Protein 7SVA (pdb70)

Secondary structure (DSSP, 8-state):
---PBP------SEEEEEEESEEEEEPP-S--EEEEEEEES----HHHHHHHHHHHHHHHTTTTSTT--EEE-SSSEEEESS--S-SEEEEEEE---EEEEEEEEEEE--HHHHHHHHTTS-S---HHHHHHHHHHHHHHHHHHS-BSSSEEE-SSSS---B-SSS-EEEEEEE--EEEETTEEEEE-EEEEEEE----BHHHHHHHHHTS--SSS---HHHHHHHHHHHTTEEEEE-SSSS---EEEE-EEEEEES-----SSEEEE--EE-TTSEEEPTT-B--S---HHHHHHHHHHH---HHHHHHHHHHHHHHH-TTT-HHHHHHT-EE--S--EEEEEEPPPPPEE--SSSS--EE--SSSB---TT---S--------EEEE--SSS-HHHHHHHHHHHHHHHHHHT----SS-SS--EE--TT-HHHHHHHHHHHHHHTTTT---S-EEEEE-TT--SSHHHHHHHIIIII---B--EEHHHHHS--HHHHHHHHHHHHHTTSS-S-EEHHHHTT-STTTTTS-EEEEEEEEE--SSS-SSSPEEEEEEEE--STT---EEEEEEEESTT--S-TTS-------------HHHHHHHHHHHHHSS--SEEEEEEE---SS-HHHHHHHHHHHHHHHHHHHSTT----EEEEEEE--S---EEES-TTSTTB-SSSSSBPSSEEE-SSSS-SSB-EEEEE-S---SS----EEEEE---SS---HHHHHHHHHHHTT--SS-SB--SS-HHHHHHHHHHHHGGGT----SPPPPPTTTTTS----

Foldseek 3Di:
DFFFWAPDDADFFDKAWWWWLWWAKDADDQQKFKKWKDKPPADQFLVVVVVQVVQVCVVCCPPFQVVWDWFAQRHIMIMTRHDTNDAWDWDWGPVVDIMIMIIGTDDTDDVVVQVCQLQQVDPDHPPVSQSVVLRLLCRVLVVVAPDPDQWGWHPPPPHWDDQALAKTKTKGWGWGWDRFNQGIITLIFIDMAIWGDFFALLVSLCRNVVHHCLPPEADPVSVVVVLLFLQFFKKFFAPDPPDGDIQTFRDWDPAFPVCVSRHYTATDSVGHHRRGMITDGDHHTAWDDDPRSVVSVVVVQFDFLVVRVVVSLVNLVVSPLVPDPSCVVSVMDIGRGTDTFMWRFHAAFKKAFDPPWPDGIDGDDQQFDDLPRGAFNDADQFDAEAEEEQDDPADQVLVLVLVQVLQVLLVVRHYNYHNDHQDRYDYDHQPVLVVVVVVVQVVSCVPPVRDGHQEYEYEHEDCRPLRVLVNLQCCWFPRVHFYQYDYPVCSVVPDSVVSNLSSLVSRQQRDDAGMFGPCLLVLNAPLDSPFFEKEKAKAKAADTPPDQPAFIKMKMWIFQETSGTQFIFMDMFGDGHPDQEDPQQKDWDDDVHIDMHGGLLVNQVNSCVRHVHGGQAYEYEYEHDDVPCPPVRCVVVVVSNQVSQCVNDHPGGHYYWHKYKYQPDSIFIARPDQVDPQARPDSHGGGARMKGDPDGRRNIFHKIWGRRFRDPTGGDGTMIMGGRDDDSPDHPNSVSSVFSNQQCSARSRSGGDRGGNNHVLRVLVSVSQSSQDPPRGGRDTDPSRSRGSSSD

Nearest PDB structures (foldseek):
  7sva-assembly1_A  TM=1.001E+00  e=0.000E+00  Arabidopsis thaliana
  7swq-assembly1_A  TM=8.788E-01  e=0.000E+00  Arabidopsis thaliana
  7swf-assembly1_A  TM=8.460E-01  e=0.000E+00  Arabidopsis thaliana
  4w5o-assembly1_A  TM=9.084E-01  e=1.784E-88  Homo sapiens
  4z4h-assembly1_A  TM=9.074E-01  e=1.241E-87  Homo sapiens

B-factor: mean 40.35, std 24.13, range [5.8, 96.28]

Solvent-accessible surface area: 35821 Å² total; per-residue (Å²): 122,77,33,13,106,34,79,24,111,12,89,94,27,86,130,33,88,4,49,0,0,0,0,67,4,70,61,8,111,92,77,0,0,45,0,43,10,61,18,83,78,137,45,86,41,98,80,50,6,46,63,2,6,61,42,1,25,148,71,64,56,129,78,40,2,42,198,87,38,12,1,10,33,0,132,123,17,2,14,0,7,8,78,4,96,8,84,141,92,76,14,53,0,116,96,161,182,66,24,99,0,12,2,72,79,80,55,105,21,78,12,134,46,0,25,51,0,20,67,35,158,81,48,90,44,11,123,119,1,17,91,3,0,4,6,1,2,19,10,32,3,20,130,99,24,51,72,54,50,113,17,1,3,13,42,135,46,77,113,36,90,107,11,18,68,0,9,21,2,4,12,1,4,29,0,1,2,59,18,0,44,49,12,1,0,0,5,0,1,13,26,31,17,8,2,7,18,55,36,34,10,64,79,28,12,33,70,30,26,66,101,91,13,93,103,135,113,19,57,114,86,30,78,84,77,8,29,159,22,23,134,28,12,44,6,25,3,53,112,116,96,143,52,172,145,94,59,152,2,49,38,33,22,133,101,28,56,158,122,174,69,34,59,14,26,4,11,74,82,111,121,25,54,18,63,22,6,76,11,28,88,30,32,98,60,75,96,166,48,53,141,152,5,68,46,25,26,90,147,50,42,47,38,78,7,64,61,16,11,88,26,0,47,88,7,0,102,97,8,31,5,62,127,8,72,25,1,132,67,0,30,12,72,4,39,59,159,19,12,56,0,80,2,11,34,9,91,23,9,125,0,49,4,66,105,103,21,164,77,87,57,14,75,3,143,45,2,68,31,82,32,128,81,8,69,3,34,47,37,64,82,1,44,54,0,0,0,0,4,0,6,200,56,6,100,101,104,45,0,51,32,2,0,58,56,2,4,103,32,0,74,90,12,19,7,104,7,51,96,122,22,24,11,111,11,69,71,17,145,65,102,64,4,55,124,4,0,82,108,0,24,109,44,0,67,126,100,36,195,52,109,70,14,51,0,0,2,0,1,7,13,76,146,48,47,113,4,74,9,29,0,4,40,2,0,4,17,93,15,9,3,20,4,5,25,11,53,9,108,48,2,108,127,70,35,130,150,39,0,26,63,8,0,7,45,1,0,6,7,23,18,4,16,9,10,1,7,30,29,5,76,55,82,153,14,86,65,3,10,92,56,22,0,0,1,0,0,0,14,8,35,42,8,69,93,42,54,119,102,21,21,0,0,0,0,0,0,0,0,16,17,29,81,33,21,12,56,6,4,0,25,24,12,8,13,64,47,107,44,46,29,0,95,28,0,49,74,69,119,136,73,165,77,78,70,32,8,6,7,0,60,62,3,2,51,34,0,88,162,71,35,62,82,56,1,81,14,0,0,0,0,0,10,30,7,73,120,67,80,32,134,87,1,11,88,48,0,11,62,2,5,109,81,0,1,46,44,17,57,110,158,15,94,15,43,5,0,0,0,0,2,36,70,188,26,49,5,12,5,1,6,63,71,48,189,70,188,53,19,6,76,140,78,15,7,9,44,10,0,1,1,1,7,25,69,0,0,31,19,29,24,1,2,0,8,0,0,0,30,8,9,124,132,13,15,13,71,1,0,20,0,11,1,0,54,34,68,14,126,4,79,3,35,10,0,1,27,4,0,1,19,11,0,5,12,10,7,65,41,21,60,5,18,10,24,0,0,0,0,59,1,0,78,24,1,0,115,10,0,56,68,1,43,170,130,160,91,24,55,82,14,77,135,32,0,67,159,19,8,2,9,1

Structure (mmCIF, N/CA/C/O backbone):
data_7SVA
#
_entry.id   7SVA
#
_cell.length_a   1.00
_cell.length_b   1.00
_cell.length_c   1.00
_cell.angle_alpha   90.00
_cell.angle_beta   90.00
_cell.angle_gamma   90.00
#
_symmetry.space_group_name_H-M   'P 1'
#
loop_
_entity.id
_entity.type
_entity.pdbx_description
1 polymer 'Protein argonaute 10'
2 polymer "RNA (5'-R(P*UP*GP*GP*AP*GP*UP*GP*UP*GP*AP*CP*AP*AP*UP*GP*GP*UP*GP*UP*UP*U)-3')"
3 non-polymer 'MAGNESIUM ION'
#
loop_
_atom_site.group_PDB
_atom_site.id
_atom_site.type_symbol
_atom_site.label_atom_id
_atom_site.label_alt_id
_atom_site.label_comp_id
_atom_site.label_asym_id
_atom_site.label_entity_id
_atom_site.label_seq_id
_atom_site.pdbx_PDB_ins_code
_atom_site.Cartn_x
_atom_site.Cartn_y
_atom_site.Cartn_z
_atom_site.occupancy
_atom_site.B_iso_or_equiv
_atom_site.auth_seq_id
_atom_site.auth_comp_id
_atom_site.auth_asym_id
_atom_site.auth_atom_id
_atom_site.pdbx_PDB_model_num
ATOM 1 N N . SER A 1 126 ? 116.581 81.132 79.087 1.00 46.62 126 SER A N 1
ATOM 2 C CA . SER A 1 126 ? 115.787 80.269 78.221 1.00 46.62 126 SER A CA 1
ATOM 3 C C . SER A 1 126 ? 114.365 80.799 78.070 1.00 46.62 126 SER A C 1
ATOM 4 O O . SER A 1 126 ? 114.004 81.817 78.661 1.00 46.62 126 SER A O 1
ATOM 7 N N . ASN A 1 127 ? 113.560 80.103 77.273 1.00 39.16 127 ASN A N 1
ATOM 8 C CA . ASN A 1 127 ? 112.176 80.494 77.051 1.00 39.16 127 ASN A CA 1
ATOM 9 C C . ASN A 1 127 ? 111.320 80.011 78.222 1.00 39.16 127 ASN A C 1
ATOM 10 O O . ASN A 1 127 ? 111.827 79.583 79.262 1.00 39.16 127 ASN A O 1
ATOM 15 N N . PHE A 1 128 ? 110.003 80.076 78.063 1.00 22.98 128 PHE A N 1
ATOM 16 C CA . PHE A 1 128 ? 109.082 79.752 79.143 1.00 22.98 128 PHE A CA 1
ATOM 17 C C . PHE A 1 128 ? 108.906 78.237 79.243 1.00 22.98 128 PHE A C 1
ATOM 18 O O . PHE A 1 128 ? 109.608 77.457 78.594 1.00 22.98 128 PHE A O 1
ATOM 26 N N . ALA A 1 129 ? 107.956 77.806 80.070 1.00 15.70 129 ALA A N 1
ATOM 27 C CA . ALA A 1 129 ? 107.729 76.387 80.309 1.00 15.70 129 ALA A CA 1
ATOM 28 C C . ALA A 1 129 ? 106.706 75.851 79.318 1.00 15.70 129 ALA A C 1
ATOM 29 O O . ALA A 1 129 ? 105.579 76.361 79.275 1.00 15.70 129 ALA A O 1
ATOM 31 N N . PRO A 1 130 ? 107.045 74.847 78.513 1.00 14.11 130 PRO A N 1
ATOM 32 C CA . PRO A 1 130 ? 106.067 74.297 77.570 1.00 14.11 130 PRO A CA 1
ATOM 33 C C . PRO A 1 130 ? 104.943 73.570 78.288 1.00 14.11 130 PRO A C 1
ATOM 34 O O . PRO A 1 130 ? 105.110 73.055 79.396 1.00 14.11 130 PRO A O 1
ATOM 38 N N . ARG A 1 131 ? 103.789 73.530 77.638 1.00 15.59 131 ARG A N 1
ATOM 39 C CA . ARG A 1 131 ? 102.616 72.884 78.216 1.00 15.59 131 ARG A CA 1
ATOM 40 C C . ARG A 1 131 ? 102.823 71.375 78.254 1.00 15.59 131 ARG A C 1
ATOM 41 O O . ARG A 1 131 ? 103.068 70.768 77.204 1.00 15.59 131 ARG A O 1
ATOM 49 N N . PRO A 1 132 ? 102.734 70.732 79.421 1.00 14.72 132 PRO A N 1
ATOM 50 C CA . PRO A 1 132 ? 103.013 69.292 79.492 1.00 14.72 132 PRO A CA 1
ATOM 51 C C . PRO A 1 132 ? 101.898 68.441 78.910 1.00 14.72 132 PRO A C 1
ATOM 52 O O . PRO A 1 132 ? 102.149 67.342 78.407 1.00 14.72 132 PRO A O 1
ATOM 56 N N . GLY A 1 133 ? 100.668 68.934 78.971 1.00 15.84 133 GLY A N 1
ATOM 57 C CA . GLY A 1 133 ? 99.541 68.170 78.482 1.00 15.84 133 GLY A CA 1
ATOM 58 C C . GLY A 1 133 ? 98.237 68.868 78.809 1.00 15.84 133 GLY A C 1
ATOM 59 O O . GLY A 1 133 ? 98.218 70.018 79.253 1.00 15.84 133 GLY A O 1
ATOM 60 N N . PHE A 1 134 ? 97.147 68.143 78.582 1.00 19.89 134 PHE A N 1
ATOM 61 C CA . PHE A 1 134 ? 95.802 68.655 78.787 1.00 19.89 134 PHE A CA 1
ATOM 62 C C . PHE A 1 134 ? 95.141 67.932 79.952 1.00 19.89 134 PHE A C 1
ATOM 63 O O . PHE A 1 134 ? 95.335 66.727 80.139 1.00 19.89 134 PHE A O 1
ATOM 71 N N . GLY A 1 135 ? 94.365 68.677 80.733 1.00 20.31 135 GLY A N 1
ATOM 72 C CA . GLY A 1 135 ? 93.731 68.105 81.900 1.00 20.31 135 GLY A CA 1
ATOM 73 C C . GLY A 1 135 ? 92.622 67.132 81.548 1.00 20.31 135 GLY A C 1
ATOM 74 O O . GLY A 1 135 ? 92.079 67.123 80.444 1.00 20.31 135 GLY A O 1
ATOM 75 N N . THR A 1 136 ? 92.283 66.294 82.527 1.00 18.71 136 THR A N 1
ATOM 76 C CA . THR A 1 136 ? 91.259 65.272 82.358 1.00 18.71 136 THR A CA 1
ATOM 77 C C . THR A 1 136 ? 90.223 65.250 83.474 1.00 18.71 136 THR A C 1
ATOM 78 O O . THR A 1 136 ? 89.071 64.881 83.211 1.00 18.71 136 THR A O 1
ATOM 82 N N . LEU A 1 137 ? 90.569 65.674 84.687 1.00 17.45 137 LEU A N 1
ATOM 83 C CA . LEU A 1 137 ? 89.658 65.590 85.817 1.00 17.45 137 LEU A CA 1
ATOM 84 C C . LEU A 1 137 ? 88.453 66.505 85.621 1.00 17.45 137 LEU A C 1
ATOM 85 O O . LEU A 1 137 ? 88.502 67.505 84.901 1.00 17.45 137 LEU A O 1
ATOM 90 N N . GLY A 1 138 ? 87.356 66.144 86.281 1.00 16.14 138 GLY A N 1
ATOM 91 C CA . GLY A 1 138 ? 86.125 66.896 86.203 1.00 16.14 138 GLY A CA 1
ATOM 92 C C . GLY A 1 138 ? 85.181 66.367 85.139 1.00 16.14 138 GLY A C 1
ATOM 93 O O . GLY A 1 138 ? 85.567 65.673 84.196 1.00 16.14 138 GLY A O 1
ATOM 94 N N . THR A 1 139 ? 83.906 66.708 85.304 1.00 17.55 139 THR A N 1
ATOM 95 C CA . THR A 1 139 ? 82.874 66.298 84.364 1.00 17.55 139 THR A CA 1
ATOM 96 C C . THR A 1 139 ? 82.891 67.203 83.139 1.00 17.55 139 THR A C 1
ATOM 97 O O . THR A 1 139 ? 83.050 68.422 83.250 1.00 17.55 139 THR A O 1
ATOM 101 N N . LYS A 1 140 ? 82.745 66.593 81.967 1.00 22.33 140 LYS A N 1
ATOM 102 C CA . LYS A 1 140 ? 82.818 67.338 80.720 1.00 22.33 140 LYS A CA 1
ATOM 103 C C . LYS A 1 140 ? 81.605 68.245 80.552 1.00 22.33 140 LYS A C 1
ATOM 104 O O . LYS A 1 140 ? 80.479 67.895 80.916 1.00 22.33 140 LYS A O 1
ATOM 110 N N . CYS A 1 141 ? 81.850 69.427 79.993 1.00 20.32 141 CYS A N 1
ATOM 111 C CA . CYS A 1 141 ? 80.791 70.373 79.681 1.00 20.32 141 CYS A CA 1
ATOM 112 C C . CYS A 1 141 ? 81.274 71.272 78.552 1.00 20.32 141 CYS A C 1
ATOM 113 O O . CYS A 1 141 ? 82.468 71.333 78.248 1.00 20.32 141 CYS A O 1
ATOM 116 N N . ILE A 1 142 ? 80.331 71.970 77.927 1.00 17.21 142 ILE A N 1
ATOM 117 C CA . ILE A 1 142 ? 80.605 72.810 76.768 1.00 17.21 142 ILE A CA 1
ATOM 118 C C . ILE A 1 142 ? 80.283 74.253 77.126 1.00 17.21 142 ILE A C 1
ATOM 119 O O . ILE A 1 142 ? 79.209 74.539 77.668 1.00 17.21 142 ILE A O 1
ATOM 124 N N . VAL A 1 143 ? 81.217 75.155 76.834 1.00 15.21 143 VAL A N 1
ATOM 125 C CA . VAL A 1 143 ? 81.030 76.584 77.031 1.00 15.21 143 VAL A CA 1
ATOM 126 C C . VAL A 1 143 ? 81.295 77.291 75.705 1.00 15.21 143 VAL A C 1
ATOM 127 O O . VAL A 1 143 ? 81.792 76.699 74.748 1.00 15.21 143 VAL A O 1
ATOM 131 N N . LYS A 1 144 ? 80.948 78.575 75.659 1.00 13.92 144 LYS A N 1
ATOM 132 C CA . LYS A 1 144 ? 81.115 79.392 74.462 1.00 13.92 144 LYS A CA 1
ATOM 133 C C . LYS A 1 144 ? 81.998 80.586 74.801 1.00 13.92 144 LYS A C 1
ATOM 134 O O . LYS A 1 144 ? 81.597 81.458 75.577 1.00 13.92 144 LYS A O 1
ATOM 140 N N . ALA A 1 145 ? 83.194 80.624 74.221 1.00 13.89 145 ALA A N 1
ATOM 141 C CA . ALA A 1 145 ? 84.089 81.753 74.403 1.00 13.89 145 ALA A CA 1
ATOM 142 C C . ALA A 1 145 ? 83.728 82.876 73.433 1.00 13.89 145 ALA A C 1
ATOM 143 O O . ALA A 1 145 ? 82.917 82.709 72.521 1.00 13.89 145 ALA A O 1
ATOM 145 N N . ASN A 1 146 ? 84.346 84.039 73.638 1.00 14.39 146 ASN A N 1
ATOM 146 C CA . ASN A 1 146 ? 84.121 85.200 72.786 1.00 14.39 146 ASN A CA 1
ATOM 147 C C . ASN A 1 146 ? 85.262 85.408 71.793 1.00 14.39 146 ASN A C 1
ATOM 148 O O . ASN A 1 146 ? 85.523 86.533 71.362 1.00 14.39 146 ASN A O 1
ATOM 153 N N . HIS A 1 147 ? 85.941 84.330 71.416 1.00 14.74 147 HIS A N 1
ATOM 154 C CA . HIS A 1 147 ? 87.021 84.379 70.442 1.00 14.74 147 HIS A CA 1
ATOM 155 C C . HIS A 1 147 ? 86.497 83.919 69.089 1.00 14.74 147 HIS A C 1
ATOM 156 O O . HIS A 1 147 ? 85.876 82.856 68.987 1.00 14.74 147 HIS A O 1
ATOM 163 N N . PHE A 1 148 ? 86.751 84.718 68.058 1.00 19.62 148 PHE A N 1
ATOM 164 C CA . PHE A 1 148 ? 86.244 84.470 66.714 1.00 19.62 148 PHE A CA 1
ATOM 165 C C . PHE A 1 148 ? 87.411 84.109 65.806 1.00 19.62 148 PHE A C 1
ATOM 166 O O . PHE A 1 148 ? 88.386 84.862 65.714 1.00 19.62 148 PHE A O 1
ATOM 174 N N . LEU A 1 149 ? 87.302 82.964 65.138 1.00 24.82 149 LEU A N 1
ATOM 175 C CA . LEU A 1 149 ? 88.412 82.429 64.362 1.00 24.82 149 LEU A CA 1
ATOM 176 C C . LEU A 1 149 ? 88.731 83.329 63.174 1.00 24.82 149 LEU A C 1
ATOM 177 O O . LEU A 1 149 ? 87.835 83.743 62.433 1.00 24.82 149 LEU A O 1
ATOM 182 N N . ALA A 1 150 ? 90.016 83.627 62.997 1.00 30.94 150 ALA A N 1
ATOM 183 C CA . ALA A 1 150 ? 90.506 84.430 61.886 1.00 30.94 150 ALA A CA 1
ATOM 184 C C . ALA A 1 150 ? 91.494 83.603 61.079 1.00 30.94 150 ALA A C 1
ATOM 185 O O . ALA A 1 150 ? 92.362 82.936 61.651 1.00 30.94 150 ALA A O 1
ATOM 187 N N . ASP A 1 151 ? 91.363 83.647 59.756 1.00 47.34 151 ASP A N 1
ATOM 188 C CA . ASP A 1 151 ? 92.226 82.893 58.857 1.00 47.34 151 ASP A CA 1
ATOM 189 C C . ASP A 1 151 ? 93.285 83.825 58.282 1.00 47.34 151 ASP A C 1
ATOM 190 O O . ASP A 1 151 ? 92.953 84.816 57.622 1.00 47.34 151 ASP A O 1
ATOM 195 N N . LEU A 1 152 ? 94.552 83.505 58.532 1.00 58.01 152 LEU A N 1
ATOM 196 C CA . LEU A 1 152 ? 95.640 84.351 58.071 1.00 58.01 152 LEU A CA 1
ATOM 197 C C . LEU A 1 152 ? 95.781 84.267 56.551 1.00 58.01 152 LEU A C 1
ATOM 198 O O . LEU A 1 152 ? 95.535 83.218 55.951 1.00 58.01 152 LEU A O 1
ATOM 203 N N . PRO A 1 153 ? 96.167 85.363 55.907 1.00 61.88 153 PRO A N 1
ATOM 204 C CA . PRO A 1 153 ? 96.343 85.363 54.455 1.00 61.88 153 PRO A CA 1
ATOM 205 C C . PRO A 1 153 ? 97.789 85.082 54.060 1.00 61.88 153 PRO A C 1
ATOM 206 O O . PRO A 1 153 ? 98.688 84.992 54.898 1.00 61.88 153 PRO A O 1
ATOM 210 N N . THR A 1 154 ? 97.994 84.941 52.751 1.00 73.76 154 THR A N 1
ATOM 211 C CA . THR A 1 154 ? 99.324 84.771 52.161 1.00 73.76 154 THR A CA 1
ATOM 212 C C . THR A 1 154 ? 99.466 85.755 50.996 1.00 73.76 154 THR A C 1
ATOM 213 O O . THR A 1 154 ? 99.210 85.433 49.833 1.00 73.76 154 THR A O 1
ATOM 217 N N . LYS A 1 155 ? 99.888 86.980 51.319 1.00 76.14 155 LYS A N 1
ATOM 218 C CA . LYS A 1 155 ? 100.015 88.040 50.326 1.00 76.14 155 LYS A CA 1
ATOM 219 C C . LYS A 1 155 ? 101.364 88.747 50.384 1.00 76.14 155 LYS A C 1
ATOM 220 O O . LYS A 1 155 ? 101.548 89.751 49.685 1.00 76.14 155 LYS A O 1
ATOM 226 N N . ASP A 1 156 ? 102.304 88.255 51.192 1.00 78.19 156 ASP A N 1
ATOM 227 C CA . ASP A 1 156 ? 103.621 88.872 51.359 1.00 78.19 156 ASP A CA 1
ATOM 228 C C . ASP A 1 156 ? 103.485 90.330 51.806 1.00 78.19 156 ASP A C 1
ATOM 229 O O . ASP A 1 156 ? 103.878 91.268 51.110 1.00 78.19 156 ASP A O 1
ATOM 234 N N . LEU A 1 157 ? 102.906 90.497 52.993 1.00 76.13 157 LEU A N 1
ATOM 235 C CA . LEU A 1 157 ? 102.652 91.827 53.530 1.00 76.13 157 LEU A CA 1
ATOM 236 C C . LEU A 1 157 ? 103.962 92.552 53.814 1.00 76.13 157 LEU A C 1
ATOM 237 O O . LEU A 1 157 ? 104.937 91.952 54.274 1.00 76.13 157 LEU A O 1
ATOM 242 N N . ASN A 1 158 ? 103.981 93.854 53.535 1.00 76.51 158 ASN A N 1
ATOM 243 C CA . ASN A 1 158 ? 105.179 94.667 53.669 1.00 76.51 158 ASN A CA 1
ATOM 244 C C . ASN A 1 158 ? 104.889 95.890 54.527 1.00 76.51 158 ASN A C 1
ATOM 245 O O . ASN A 1 158 ? 103.756 96.376 54.584 1.00 76.51 158 ASN A O 1
ATOM 250 N N . GLN A 1 159 ? 105.930 96.382 55.193 1.00 74.20 159 GLN A N 1
ATOM 251 C CA . GLN A 1 159 ? 105.840 97.538 56.074 1.00 74.20 159 GLN A CA 1
ATOM 252 C C . GLN A 1 159 ? 106.667 98.681 55.502 1.00 74.20 159 GLN A C 1
ATOM 253 O O . GLN A 1 159 ? 107.826 98.484 55.121 1.00 74.20 159 GLN A O 1
ATOM 259 N N . TYR A 1 160 ? 106.071 99.869 55.444 1.00 78.08 160 TYR A N 1
ATOM 260 C CA . TYR A 1 160 ? 106.729 101.064 54.934 1.00 78.08 160 TYR A CA 1
ATOM 261 C C . TYR A 1 160 ? 106.834 102.092 56.050 1.00 78.08 160 TYR A C 1
ATOM 262 O O . TYR A 1 160 ? 105.833 102.414 56.699 1.00 78.08 160 TYR A O 1
ATOM 271 N N . ASP A 1 161 ? 108.042 102.603 56.271 1.00 79.59 161 ASP A N 1
ATOM 272 C CA . ASP A 1 161 ? 108.266 103.574 57.330 1.00 79.59 161 ASP A CA 1
ATOM 273 C C . ASP A 1 161 ? 107.647 104.922 56.969 1.00 79.59 161 ASP A C 1
ATOM 274 O O . ASP A 1 161 ? 107.469 105.264 55.796 1.00 79.59 161 ASP A O 1
ATOM 279 N N . VAL A 1 162 ? 107.317 105.692 58.003 1.00 78.88 162 VAL A N 1
ATOM 280 C CA . VAL A 1 162 ? 106.716 107.011 57.854 1.00 78.88 162 VAL A CA 1
ATOM 281 C C . VAL A 1 162 ? 107.593 108.025 58.575 1.00 78.88 162 VAL A C 1
ATOM 282 O O . VAL A 1 162 ? 107.936 107.834 59.748 1.00 78.88 162 VAL A O 1
ATOM 286 N N . THR A 1 163 ? 107.955 109.096 57.872 1.00 83.00 163 THR A N 1
ATOM 287 C CA . THR A 1 163 ? 108.719 110.198 58.446 1.00 83.00 163 THR A CA 1
ATOM 288 C C . THR A 1 163 ? 108.082 111.504 57.998 1.00 83.00 163 THR A C 1
ATOM 289 O O . THR A 1 163 ? 107.986 111.768 56.796 1.00 83.00 163 THR A O 1
ATOM 293 N N . ILE A 1 164 ? 107.651 112.316 58.961 1.00 80.78 164 ILE A N 1
ATOM 294 C CA . ILE A 1 164 ? 106.953 113.567 58.690 1.00 80.78 164 ILE A CA 1
ATOM 295 C C . ILE A 1 164 ? 107.726 114.706 59.340 1.00 80.78 164 ILE A C 1
ATOM 296 O O . ILE A 1 164 ? 108.052 114.642 60.531 1.00 80.78 164 ILE A O 1
ATOM 301 N N . THR A 1 165 ? 108.015 115.743 58.558 1.00 77.77 165 THR A N 1
ATOM 302 C CA . THR A 1 165 ? 108.724 116.919 59.028 1.00 77.77 165 THR A CA 1
ATOM 303 C C . THR A 1 165 ? 107.853 118.154 58.829 1.00 77.77 165 THR A C 1
ATOM 304 O O . THR A 1 165 ? 107.377 118.392 57.710 1.00 77.77 165 THR A O 1
ATOM 308 N N . PRO A 1 166 ? 107.618 118.964 59.876 1.00 74.18 166 PRO A N 1
ATOM 309 C CA . PRO A 1 166 ? 108.134 118.790 61.239 1.00 74.18 166 PRO A CA 1
ATOM 310 C C . PRO A 1 166 ? 107.431 117.679 62.016 1.00 74.18 166 PRO A C 1
ATOM 311 O O . PRO A 1 166 ? 106.288 117.339 61.714 1.00 74.18 166 PRO A O 1
ATOM 315 N N . GLU A 1 167 ? 108.122 117.125 63.009 1.00 69.01 167 GLU A N 1
ATOM 316 C CA . GLU A 1 167 ? 107.585 116.003 63.765 1.00 69.01 167 GLU A CA 1
ATOM 317 C C . GLU A 1 167 ? 106.442 116.470 64.658 1.00 69.01 167 GLU A C 1
ATOM 318 O O . GLU A 1 167 ? 106.582 117.436 65.414 1.00 69.01 167 GLU A O 1
ATOM 324 N N . VAL A 1 168 ? 105.309 115.778 64.567 1.00 67.81 168 VAL A N 1
ATOM 325 C CA . VAL A 1 168 ? 104.150 116.023 65.416 1.00 67.81 168 VAL A CA 1
ATOM 326 C C . VAL A 1 168 ? 103.750 114.702 66.054 1.00 67.81 168 VAL A C 1
ATOM 327 O O . VAL A 1 168 ? 103.570 113.700 65.354 1.00 67.81 168 VAL A O 1
ATOM 331 N N . SER A 1 169 ? 103.614 114.697 67.380 1.00 61.37 169 SER A N 1
ATOM 332 C CA . SER A 1 169 ? 103.255 113.497 68.121 1.00 61.37 169 SER A CA 1
ATOM 333 C C . SER A 1 169 ? 101.746 113.295 68.218 1.00 61.37 169 SER A C 1
ATOM 334 O O . SER A 1 169 ? 101.286 112.537 69.080 1.00 61.37 169 SER A O 1
ATOM 337 N N . SER A 1 170 ? 100.971 113.950 67.357 1.00 65.76 170 SER A N 1
ATOM 338 C CA . SER A 1 170 ? 99.518 113.817 67.356 1.00 65.76 170 SER A CA 1
ATOM 339 C C . SER A 1 170 ? 99.128 112.699 66.395 1.00 65.76 170 SER A C 1
ATOM 340 O O . SER A 1 170 ? 99.236 112.854 65.173 1.00 65.76 170 SER A O 1
ATOM 343 N N . LYS A 1 171 ? 98.664 111.577 66.953 1.00 64.01 171 LYS A N 1
ATOM 344 C CA . LYS A 1 171 ? 98.320 110.421 66.132 1.00 64.01 171 LYS A CA 1
ATOM 345 C C . LYS A 1 171 ? 97.206 110.751 65.148 1.00 64.01 171 LYS A C 1
ATOM 346 O O . LYS A 1 171 ? 97.253 110.332 63.986 1.00 64.01 171 LYS A O 1
ATOM 352 N N . SER A 1 172 ? 96.194 111.498 65.594 1.00 63.27 172 SER A N 1
ATOM 353 C CA . SER A 1 172 ? 95.103 111.875 64.701 1.00 63.27 172 SER A CA 1
ATOM 354 C C . SER A 1 172 ? 95.602 112.743 63.553 1.00 63.27 172 SER A C 1
ATOM 355 O O . SER A 1 172 ? 95.193 112.559 62.400 1.00 63.27 172 SER A O 1
ATOM 358 N N . VAL A 1 173 ? 96.489 113.697 63.849 1.00 67.21 173 VAL A N 1
ATOM 359 C CA . VAL A 1 173 ? 97.024 114.567 62.806 1.00 67.21 173 VAL A CA 1
ATOM 360 C C . VAL A 1 173 ? 97.841 113.762 61.803 1.00 67.21 173 VAL A C 1
ATOM 361 O O . VAL A 1 173 ? 97.721 113.955 60.586 1.00 67.21 173 VAL A O 1
ATOM 365 N N . ASN A 1 174 ? 98.688 112.851 62.293 1.00 67.93 174 ASN A N 1
ATOM 366 C CA . ASN A 1 174 ? 99.476 112.025 61.382 1.00 67.93 174 ASN A CA 1
ATOM 367 C C . ASN A 1 174 ? 98.582 111.138 60.523 1.00 67.93 174 ASN A C 1
ATOM 368 O O . ASN A 1 174 ? 98.835 110.964 59.325 1.00 67.93 174 ASN A O 1
ATOM 373 N N . ARG A 1 175 ? 97.534 110.562 61.119 1.00 65.84 175 ARG A N 1
ATOM 374 C CA . ARG A 1 175 ? 96.613 109.730 60.351 1.00 65.84 175 ARG A CA 1
ATOM 375 C C . ARG A 1 175 ? 95.897 110.542 59.281 1.00 65.84 175 ARG A C 1
ATOM 376 O O . ARG A 1 175 ? 95.722 110.073 58.151 1.00 65.84 175 ARG A O 1
ATOM 384 N N . ALA A 1 176 ? 95.471 111.762 59.619 1.00 70.26 176 ALA A N 1
ATOM 385 C CA . ALA A 1 176 ? 94.828 112.621 58.629 1.00 70.26 176 ALA A CA 1
ATOM 386 C C . ALA A 1 176 ? 95.789 112.977 57.501 1.00 70.26 176 ALA A C 1
ATOM 387 O O . ALA A 1 176 ? 95.402 112.992 56.326 1.00 70.26 176 ALA A O 1
ATOM 389 N N . ILE A 1 177 ? 97.047 113.267 57.841 1.00 72.03 177 ILE A N 1
ATOM 390 C CA . ILE A 1 177 ? 98.045 113.589 56.823 1.00 72.03 177 ILE A CA 1
ATOM 391 C C . ILE A 1 177 ? 98.250 112.403 55.889 1.00 72.03 177 ILE A C 1
ATOM 392 O O . ILE A 1 177 ? 98.303 112.555 54.662 1.00 72.03 177 ILE A O 1
ATOM 397 N N . ILE A 1 178 ? 98.366 111.201 56.459 1.00 69.86 178 ILE A N 1
ATOM 398 C CA . ILE A 1 178 ? 98.573 110.008 55.643 1.00 69.86 178 ILE A CA 1
ATOM 399 C C . ILE A 1 178 ? 97.359 109.741 54.761 1.00 69.86 178 ILE A C 1
ATOM 400 O O . ILE A 1 178 ? 97.497 109.363 53.592 1.00 69.86 178 ILE A O 1
ATOM 405 N N . ALA A 1 179 ? 96.152 109.926 55.303 1.00 72.71 179 ALA A N 1
ATOM 406 C CA . ALA A 1 179 ? 94.946 109.725 54.507 1.00 72.71 179 ALA A CA 1
ATOM 407 C C . ALA A 1 179 ? 94.878 110.710 53.348 1.00 72.71 179 ALA A C 1
ATOM 408 O O . ALA A 1 179 ? 94.516 110.337 52.225 1.00 72.71 179 ALA A O 1
ATOM 410 N N . GLU A 1 180 ? 95.221 111.976 53.600 1.00 79.85 180 GLU A N 1
ATOM 411 C CA . GLU A 1 180 ? 95.233 112.963 52.525 1.00 79.85 180 GLU A CA 1
ATOM 412 C C . GLU A 1 180 ? 96.281 112.618 51.474 1.00 79.85 180 GLU A C 1
ATOM 413 O O . GLU A 1 180 ? 96.033 112.756 50.270 1.00 79.85 180 GLU A O 1
ATOM 419 N N . LEU A 1 181 ? 97.457 112.160 51.911 1.00 77.62 181 LEU A N 1
ATOM 420 C CA . LEU A 1 181 ? 98.494 111.756 50.966 1.00 77.62 181 LEU A CA 1
ATOM 421 C C . LEU A 1 181 ? 98.026 110.589 50.106 1.00 77.62 181 LEU A C 1
ATOM 422 O O . LEU A 1 181 ? 98.264 110.566 48.892 1.00 77.62 181 LEU A O 1
ATOM 427 N N . VAL A 1 182 ? 97.364 109.608 50.721 1.00 78.80 182 VAL A N 1
ATOM 428 C CA . VAL A 1 182 ? 96.849 108.466 49.970 1.00 78.80 182 VAL A CA 1
ATOM 429 C C . VAL A 1 182 ? 95.803 108.922 48.963 1.00 78.80 182 VAL A C 1
ATOM 430 O O . VAL A 1 182 ? 95.814 108.500 47.802 1.00 78.80 182 VAL A O 1
ATOM 434 N N . ARG A 1 183 ? 94.892 109.801 49.387 1.00 80.31 183 ARG A N 1
ATOM 435 C CA . ARG A 1 183 ? 93.859 110.287 48.478 1.00 80.31 183 ARG A CA 1
ATOM 436 C C . ARG A 1 183 ? 94.467 111.058 47.312 1.00 80.31 183 ARG A C 1
ATOM 437 O O . ARG A 1 183 ? 93.971 110.983 46.182 1.00 80.31 183 ARG A O 1
ATOM 445 N N . LEU A 1 184 ? 95.547 111.801 47.566 1.00 81.60 184 LEU A N 1
ATOM 446 C CA . LEU A 1 184 ? 96.187 112.556 46.493 1.00 81.60 184 LEU A CA 1
ATOM 447 C C . LEU A 1 184 ? 96.935 111.644 45.526 1.00 81.60 184 LEU A C 1
ATOM 448 O O . LEU A 1 184 ? 96.840 111.818 44.306 1.00 81.60 184 LEU A O 1
ATOM 453 N N . TYR A 1 185 ? 97.682 110.666 46.043 1.00 86.47 185 TYR A N 1
ATOM 454 C CA . TYR A 1 185 ? 98.601 109.885 45.223 1.00 86.47 185 TYR A CA 1
ATOM 455 C C . TYR A 1 185 ? 98.306 108.388 45.270 1.00 86.47 185 TYR A C 1
ATOM 456 O O . TYR A 1 185 ? 99.230 107.572 45.280 1.00 86.47 185 TYR A O 1
ATOM 465 N N . LYS A 1 186 ? 97.028 108.003 45.295 1.00 84.69 186 LYS A N 1
ATOM 466 C CA . LYS A 1 186 ? 96.697 106.581 45.260 1.00 84.69 186 LYS A CA 1
ATOM 467 C C . LYS A 1 186 ? 96.967 105.989 43.882 1.00 84.69 186 LYS A C 1
ATOM 468 O O . LYS A 1 186 ? 97.547 104.904 43.763 1.00 84.69 186 LYS A O 1
ATOM 474 N N . GLU A 1 187 ? 96.549 106.687 42.830 1.00 88.24 187 GLU A N 1
ATOM 475 C CA . GLU A 1 187 ? 96.722 106.221 41.462 1.00 88.24 187 GLU A CA 1
ATOM 476 C C . GLU A 1 187 ? 97.965 106.790 40.791 1.00 88.24 187 GLU A C 1
ATOM 477 O O . GLU A 1 187 ? 98.208 106.491 39.617 1.00 88.24 187 GLU A O 1
ATOM 483 N N . SER A 1 188 ? 98.755 107.597 41.499 1.00 86.20 188 SER A N 1
ATOM 484 C CA . SER A 1 188 ? 99.933 108.208 40.893 1.00 86.20 188 SER A CA 1
ATOM 485 C C . SER A 1 188 ? 101.091 107.219 40.813 1.00 86.20 188 SER A C 1
ATOM 486 O O . SER A 1 188 ? 101.566 106.887 39.722 1.00 86.20 188 SER A O 1
ATOM 489 N N . ASP A 1 189 ? 101.558 106.735 41.967 1.00 86.78 189 ASP A N 1
ATOM 490 C CA . ASP A 1 189 ? 102.665 105.788 41.991 1.00 86.78 189 ASP A CA 1
ATOM 491 C C . ASP A 1 189 ? 102.471 104.677 43.017 1.00 86.78 189 ASP A C 1
ATOM 492 O O . ASP A 1 189 ? 103.384 103.862 43.201 1.00 86.78 189 ASP A O 1
ATOM 497 N N . LEU A 1 190 ? 101.322 104.616 43.690 1.00 82.49 190 LEU A N 1
ATOM 498 C CA . LEU A 1 190 ? 101.061 103.554 44.652 1.00 82.49 190 LEU A CA 1
ATOM 499 C C . LEU A 1 190 ? 100.611 102.257 43.996 1.00 82.49 190 LEU A C 1
ATOM 500 O O . LEU A 1 190 ? 100.521 101.234 44.684 1.00 82.49 190 LEU A O 1
ATOM 505 N N . GLY A 1 191 ? 100.330 102.270 42.695 1.00 78.79 191 GLY A N 1
ATOM 506 C CA . GLY A 1 191 ? 99.873 101.071 42.021 1.00 78.79 191 GLY A CA 1
ATOM 507 C C . GLY A 1 191 ? 98.493 100.610 42.422 1.00 78.79 191 GLY A C 1
ATOM 508 O O . GLY A 1 191 ? 98.209 99.412 42.354 1.00 78.79 191 GLY A O 1
ATOM 509 N N . ARG A 1 192 ? 97.629 101.531 42.852 1.00 79.94 192 ARG A N 1
ATOM 510 C CA . ARG A 1 192 ? 96.274 101.230 43.311 1.00 79.94 192 ARG A CA 1
ATOM 511 C C . ARG A 1 192 ? 96.264 100.289 44.512 1.00 79.94 192 ARG A C 1
ATOM 512 O O . ARG A 1 192 ? 95.253 99.633 44.783 1.00 79.94 192 ARG A O 1
ATOM 520 N N . ARG A 1 193 ? 97.375 100.212 45.239 1.00 77.74 193 ARG A N 1
ATOM 521 C CA . ARG A 1 193 ? 97.466 99.411 46.454 1.00 77.74 193 ARG A CA 1
ATOM 522 C C . ARG A 1 193 ? 97.088 100.304 47.630 1.00 77.74 193 ARG A C 1
ATOM 523 O O . ARG A 1 193 ? 97.540 101.450 47.714 1.00 77.74 193 ARG A O 1
ATOM 531 N N . LEU A 1 194 ? 96.256 99.789 48.524 1.00 68.17 194 LEU A N 1
ATOM 532 C CA . LEU A 1 194 ? 95.705 100.604 49.604 1.00 68.17 194 LEU A CA 1
ATOM 533 C C . LEU A 1 194 ? 96.513 100.412 50.882 1.00 68.17 194 LEU A C 1
ATOM 534 O O . LEU A 1 194 ? 96.491 99.318 51.460 1.00 68.17 194 LEU A O 1
ATOM 539 N N . PRO A 1 195 ? 97.234 101.426 51.351 1.00 66.08 195 PRO A N 1
ATOM 540 C CA . PRO A 1 195 ? 98.059 101.278 52.552 1.00 66.08 195 PRO A CA 1
ATOM 541 C C . PRO A 1 195 ? 97.220 101.161 53.820 1.00 66.08 195 PRO A C 1
ATOM 542 O O . PRO A 1 195 ? 96.030 101.476 53.849 1.00 66.08 195 PRO A O 1
ATOM 546 N N . ALA A 1 196 ? 97.882 100.705 54.882 1.00 64.04 196 ALA A N 1
ATOM 547 C CA . ALA A 1 196 ? 97.317 100.692 56.226 1.00 64.04 196 ALA A CA 1
ATOM 548 C C . ALA A 1 196 ? 98.332 101.321 57.166 1.00 64.04 196 ALA A C 1
ATOM 549 O O . ALA A 1 196 ? 99.425 100.777 57.356 1.00 64.04 196 ALA A O 1
ATOM 551 N N . TYR A 1 197 ? 97.974 102.460 57.750 1.00 66.28 197 TYR A N 1
ATOM 552 C CA . TYR A 1 197 ? 98.896 103.261 58.543 1.00 66.28 197 TYR A CA 1
ATOM 553 C C . TYR A 1 197 ? 98.637 103.019 60.024 1.00 66.28 197 TYR A C 1
ATOM 554 O O . TYR A 1 197 ? 97.500 103.150 60.488 1.00 66.28 197 TYR A O 1
ATOM 563 N N . ASP A 1 198 ? 99.696 102.666 60.761 1.00 64.83 198 ASP A N 1
ATOM 564 C CA . ASP A 1 198 ? 99.528 102.300 62.165 1.00 64.83 198 ASP A CA 1
ATOM 565 C C . ASP A 1 198 ? 99.048 103.475 63.005 1.00 64.83 198 ASP A C 1
ATOM 566 O O . ASP A 1 198 ? 98.346 103.278 64.004 1.00 64.83 198 ASP A O 1
ATOM 571 N N . GLY A 1 199 ? 99.410 104.696 62.623 1.00 64.79 199 GLY A N 1
ATOM 572 C CA . GLY A 1 199 ? 98.978 105.868 63.355 1.00 64.79 199 GLY A CA 1
ATOM 573 C C . GLY A 1 199 ? 100.102 106.822 63.699 1.00 64.79 199 GLY A C 1
ATOM 574 O O . GLY A 1 199 ? 99.912 108.041 63.670 1.00 64.79 199 GLY A O 1
ATOM 575 N N . ARG A 1 200 ? 101.280 106.288 64.024 1.00 64.33 200 ARG A N 1
ATOM 576 C CA . ARG A 1 200 ? 102.406 107.122 64.430 1.00 64.33 200 ARG A CA 1
ATOM 577 C C . ARG A 1 200 ? 103.571 107.054 63.453 1.00 64.33 200 ARG A C 1
ATOM 578 O O . ARG A 1 200 ? 103.988 108.094 62.933 1.00 64.33 200 ARG A O 1
ATOM 586 N N . LYS A 1 201 ? 104.113 105.866 63.178 1.00 68.92 201 LYS A N 1
ATOM 587 C CA . LYS A 1 201 ? 105.331 105.783 62.380 1.00 68.92 201 LYS A CA 1
ATOM 588 C C . LYS A 1 201 ? 105.358 104.672 61.341 1.00 68.92 201 LYS A C 1
ATOM 589 O O . LYS A 1 201 ? 106.275 104.670 60.514 1.00 68.92 201 LYS A O 1
ATOM 595 N N . SER A 1 202 ? 104.414 103.735 61.340 1.00 67.37 202 SER A N 1
ATOM 596 C CA . SER A 1 202 ? 104.493 102.559 60.484 1.00 67.37 202 SER A CA 1
ATOM 597 C C . SER A 1 202 ? 103.308 102.502 59.532 1.00 67.37 202 SER A C 1
ATOM 598 O O . SER A 1 202 ? 102.163 102.735 59.931 1.00 67.37 202 SER A O 1
ATOM 601 N N . LEU A 1 203 ? 103.592 102.183 58.272 1.00 70.21 203 LEU A N 1
ATOM 602 C CA . LEU A 1 203 ? 102.573 102.015 57.245 1.00 70.21 203 LEU A CA 1
ATOM 603 C C . LEU A 1 203 ? 102.736 100.638 56.621 1.00 70.21 203 LEU A C 1
ATOM 604 O O . LEU A 1 203 ? 103.847 100.252 56.247 1.00 70.21 203 LEU A O 1
ATOM 609 N N . TYR A 1 204 ? 101.633 99.903 56.510 1.00 69.14 204 TYR A N 1
ATOM 610 C CA . TYR A 1 204 ? 101.642 98.542 55.994 1.00 69.14 204 TYR A CA 1
ATOM 611 C C . TYR A 1 204 ? 100.776 98.454 54.746 1.00 69.14 204 TYR A C 1
ATOM 612 O O . TYR A 1 204 ? 99.672 99.008 54.704 1.00 69.14 204 TYR A O 1
ATOM 621 N N . THR A 1 205 ? 101.280 97.755 53.733 1.00 71.14 205 THR A N 1
ATOM 622 C CA . THR A 1 205 ? 100.589 97.609 52.459 1.00 71.14 205 THR A CA 1
ATOM 623 C C . THR A 1 205 ? 100.655 96.155 52.016 1.00 71.14 205 THR A C 1
ATOM 624 O O . THR A 1 205 ? 101.728 95.544 52.050 1.00 71.14 205 THR A O 1
ATOM 628 N N . ALA A 1 206 ? 99.513 95.606 51.608 1.00 71.02 206 ALA A N 1
ATOM 629 C CA . ALA A 1 206 ? 99.479 94.259 51.054 1.00 71.02 206 ALA A CA 1
ATOM 630 C C . ALA A 1 206 ? 100.271 94.228 49.753 1.00 71.02 206 ALA A C 1
ATOM 631 O O . ALA A 1 206 ? 100.086 95.087 48.886 1.00 71.02 206 ALA A O 1
ATOM 633 N N . GLY A 1 207 ? 101.148 93.238 49.614 1.00 76.14 207 GLY A N 1
ATOM 634 C CA . GLY A 1 207 ? 102.040 93.192 48.473 1.00 76.14 207 GLY A CA 1
ATOM 635 C C . GLY A 1 207 ? 103.160 94.205 48.592 1.00 76.14 207 GLY A C 1
ATOM 636 O O . GLY A 1 207 ? 103.523 94.603 49.703 1.00 76.14 207 GLY A O 1
ATOM 637 N N . GLU A 1 208 ? 103.719 94.631 47.461 1.00 78.73 208 GLU A N 1
ATOM 638 C CA . GLU A 1 208 ? 104.806 95.600 47.446 1.00 78.73 208 GLU A CA 1
ATOM 639 C C . GLU A 1 208 ? 104.436 96.764 46.541 1.00 78.73 208 GLU A C 1
ATOM 640 O O . GLU A 1 208 ? 103.951 96.557 45.425 1.00 78.73 208 GLU A O 1
ATOM 646 N N . LEU A 1 209 ? 104.664 97.981 47.026 1.00 81.26 209 LEU A N 1
ATOM 647 C CA . LEU A 1 209 ? 104.408 99.165 46.224 1.00 81.26 209 LEU A CA 1
ATOM 648 C C . LEU A 1 209 ? 105.419 99.260 45.081 1.00 81.26 209 LEU A C 1
ATOM 649 O O . LEU A 1 209 ? 106.550 98.782 45.200 1.00 81.26 209 LEU A O 1
ATOM 654 N N . PRO A 1 210 ? 105.034 99.876 43.957 1.00 85.65 210 PRO A N 1
ATOM 655 C CA . PRO A 1 210 ? 105.940 99.936 42.801 1.00 85.65 210 PRO A CA 1
ATOM 656 C C . PRO A 1 210 ? 107.082 100.927 42.974 1.00 85.65 210 PRO A C 1
ATOM 657 O O . PRO A 1 210 ? 107.840 101.169 42.029 1.00 85.65 210 PRO A O 1
ATOM 661 N N . PHE A 1 211 ? 107.222 101.505 44.164 1.00 87.34 211 PHE A N 1
ATOM 662 C CA . PHE A 1 211 ? 108.280 102.462 44.445 1.00 87.34 211 PHE A CA 1
ATOM 663 C C . PHE A 1 211 ? 108.954 102.103 45.762 1.00 87.34 211 PHE A C 1
ATOM 664 O O . PHE A 1 211 ? 108.429 101.329 46.567 1.00 87.34 211 PHE A O 1
ATOM 672 N N . THR A 1 212 ? 110.136 102.679 45.977 1.00 85.89 212 THR A N 1
ATOM 673 C CA . THR A 1 212 ? 110.932 102.423 47.170 1.00 85.89 212 THR A CA 1
ATOM 674 C C . THR A 1 212 ? 111.071 103.644 48.067 1.00 85.89 212 THR A C 1
ATOM 675 O O . THR A 1 212 ? 110.757 103.573 49.259 1.00 85.89 212 THR A O 1
ATOM 679 N N . TRP A 1 213 ? 111.536 104.771 47.526 1.00 89.58 213 TRP A N 1
ATOM 680 C CA . TRP A 1 213 ? 111.748 105.971 48.336 1.00 89.58 213 TRP A CA 1
ATOM 681 C C . TRP A 1 213 ? 111.284 107.179 47.527 1.00 89.58 213 TRP A C 1
ATOM 682 O O . TRP A 1 213 ? 112.048 107.721 46.723 1.00 89.58 213 TRP A O 1
ATOM 693 N N . LYS A 1 214 ? 110.035 107.587 47.741 1.00 89.15 214 LYS A N 1
ATOM 694 C CA . LYS A 1 214 ? 109.497 108.816 47.177 1.00 89.15 214 LYS A CA 1
ATOM 695 C C . LYS A 1 214 ? 108.853 109.637 48.284 1.00 89.15 214 LYS A C 1
ATOM 696 O O . LYS A 1 214 ? 108.318 109.093 49.253 1.00 89.15 214 LYS A O 1
ATOM 702 N N . GLU A 1 215 ? 108.911 110.956 48.128 1.00 90.71 215 GLU A N 1
ATOM 703 C CA . GLU A 1 215 ? 108.418 111.895 49.126 1.00 90.71 215 GLU A CA 1
ATOM 704 C C . GLU A 1 215 ? 107.271 112.707 48.543 1.00 90.71 215 GLU A C 1
ATOM 705 O O . GLU A 1 215 ? 107.357 113.185 47.406 1.00 90.71 215 GLU A O 1
ATOM 711 N N . PHE A 1 216 ? 106.202 112.859 49.319 1.00 89.47 216 PHE A N 1
ATOM 712 C CA . PHE A 1 216 ? 105.030 113.621 48.915 1.00 89.47 216 PHE A CA 1
ATOM 713 C C . PHE A 1 216 ? 104.796 114.765 49.892 1.00 89.47 216 PHE A C 1
ATOM 714 O O . PHE A 1 216 ? 104.970 114.604 51.105 1.00 89.47 216 PHE A O 1
ATOM 722 N N . SER A 1 217 ? 104.402 115.917 49.359 1.00 87.54 217 SER A N 1
ATOM 723 C CA . SER A 1 217 ? 104.109 117.096 50.163 1.00 87.54 217 SER A CA 1
ATOM 724 C C . SER A 1 217 ? 102.608 117.180 50.407 1.00 87.54 217 SER A C 1
ATOM 725 O O . SER A 1 217 ? 101.815 117.097 49.464 1.00 87.54 217 SER A O 1
ATOM 728 N N . VAL A 1 218 ? 102.225 117.344 51.670 1.00 84.56 218 VAL A N 1
ATOM 729 C CA . VAL A 1 218 ? 100.825 117.390 52.077 1.00 84.56 218 VAL A CA 1
ATOM 730 C C . VAL A 1 218 ? 100.551 118.761 52.675 1.00 84.56 218 VAL A C 1
ATOM 731 O O . VAL A 1 218 ? 101.240 119.185 53.613 1.00 84.56 218 VAL A O 1
ATOM 735 N N . LYS A 1 219 ? 99.549 119.452 52.137 1.00 87.05 219 LYS A N 1
ATOM 736 C CA . LYS A 1 219 ? 99.131 120.763 52.621 1.00 87.05 219 LYS A CA 1
ATOM 737 C C . LYS A 1 219 ? 97.735 120.628 53.216 1.00 87.05 219 LYS A C 1
ATOM 738 O O . LYS A 1 219 ? 96.770 120.356 52.493 1.00 87.05 219 LYS A O 1
ATOM 744 N N . ILE A 1 220 ? 97.629 120.820 54.527 1.00 86.29 220 ILE A N 1
ATOM 745 C CA . ILE A 1 220 ? 96.352 120.695 55.219 1.00 86.29 220 ILE A CA 1
ATOM 746 C C . ILE A 1 220 ? 95.430 121.850 54.850 1.00 86.29 220 ILE A C 1
ATOM 747 O O . ILE A 1 220 ? 95.375 122.862 55.549 1.00 86.29 220 ILE A O 1
ATOM 752 N N . GLU A 1 234 ? 96.867 127.130 55.659 1.00 89.12 234 GLU A N 1
ATOM 753 C CA . GLU A 1 234 ? 97.123 125.815 55.084 1.00 89.12 234 GLU A CA 1
ATOM 754 C C . GLU A 1 234 ? 98.541 125.346 55.392 1.00 89.12 234 GLU A C 1
ATOM 755 O O . GLU A 1 234 ? 99.460 125.558 54.602 1.00 89.12 234 GLU A O 1
ATOM 761 N N . ARG A 1 235 ? 98.710 124.711 56.549 1.00 85.88 235 ARG A N 1
ATOM 762 C CA . ARG A 1 235 ? 100.017 124.201 56.940 1.00 85.88 235 ARG A CA 1
ATOM 763 C C . ARG A 1 235 ? 100.442 123.062 56.022 1.00 85.88 235 ARG A C 1
ATOM 764 O O . ARG A 1 235 ? 99.632 122.210 55.643 1.00 85.88 235 ARG A O 1
ATOM 772 N N . SER A 1 236 ? 101.723 123.049 55.665 1.00 87.15 236 SER A N 1
ATOM 773 C CA . SER A 1 236 ? 102.279 122.062 54.752 1.00 87.15 236 SER A CA 1
ATOM 774 C C . SER A 1 236 ? 103.224 121.132 55.499 1.00 87.15 236 SER A C 1
ATOM 775 O O . SER A 1 236 ? 103.960 121.563 56.392 1.00 87.15 236 SER A O 1
ATOM 778 N N . TYR A 1 237 ? 103.198 119.854 55.127 1.00 84.38 237 TYR A N 1
ATOM 779 C CA . TYR A 1 237 ? 104.036 118.838 55.746 1.00 84.38 237 TYR A CA 1
ATOM 780 C C . TYR A 1 237 ? 104.736 118.022 54.670 1.00 84.38 237 TYR A C 1
ATOM 781 O O . TYR A 1 237 ? 104.202 117.818 53.576 1.00 84.38 237 TYR A O 1
ATOM 790 N N . LYS A 1 238 ? 105.939 117.558 54.993 1.00 86.05 238 LYS A N 1
ATOM 791 C CA . LYS A 1 238 ? 106.724 116.704 54.113 1.00 86.05 238 LYS A CA 1
ATOM 792 C C . LYS A 1 238 ? 106.737 115.291 54.679 1.00 86.05 238 LYS A C 1
ATOM 793 O O . LYS A 1 238 ? 107.064 115.093 55.854 1.00 86.05 238 LYS A O 1
ATOM 799 N N . VAL A 1 239 ? 106.386 114.315 53.845 1.00 87.31 239 VAL A N 1
ATOM 800 C CA . VAL A 1 239 ? 106.255 112.924 54.261 1.00 87.31 239 VAL A CA 1
ATOM 801 C C . VAL A 1 239 ? 107.268 112.087 53.493 1.00 87.31 239 VAL A C 1
ATOM 802 O O . VAL A 1 239 ? 107.344 112.172 52.262 1.00 87.31 239 VAL A O 1
ATOM 806 N N . ALA A 1 240 ? 108.037 111.281 54.219 1.00 81.81 240 ALA A N 1
ATOM 807 C CA . ALA A 1 240 ? 109.023 110.381 53.634 1.00 81.81 240 ALA A CA 1
ATOM 808 C C . ALA A 1 240 ? 108.574 108.945 53.867 1.00 81.81 240 ALA A C 1
ATOM 809 O O . ALA A 1 240 ? 108.315 108.550 55.009 1.00 81.81 240 ALA A O 1
ATOM 811 N N . ILE A 1 241 ? 108.486 108.170 52.789 1.00 84.04 241 ILE A N 1
ATOM 812 C CA . ILE A 1 241 ? 108.033 106.785 52.837 1.00 84.04 241 ILE A CA 1
ATOM 813 C C . ILE A 1 241 ? 109.130 105.902 52.259 1.00 84.04 241 ILE A C 1
ATOM 814 O O . ILE A 1 241 ? 109.623 106.160 51.155 1.00 84.04 241 ILE A O 1
ATOM 819 N N . LYS A 1 242 ? 109.510 104.866 53.005 1.00 80.03 242 LYS A N 1
ATOM 820 C CA . LYS A 1 242 ? 110.552 103.944 52.578 1.00 80.03 242 LYS A CA 1
ATOM 821 C C . LYS A 1 242 ? 110.165 102.522 52.952 1.00 80.03 242 LYS A C 1
ATOM 822 O O . LYS A 1 242 ? 109.666 102.275 54.053 1.00 80.03 242 LYS A O 1
ATOM 828 N N . PHE A 1 243 ? 110.400 101.592 52.030 1.00 79.06 243 PHE A N 1
ATOM 829 C CA . PHE A 1 243 ? 110.154 100.183 52.303 1.00 79.06 243 PHE A CA 1
ATOM 830 C C . PHE A 1 243 ? 111.170 99.668 53.315 1.00 79.06 243 PHE A C 1
ATOM 831 O O . PHE A 1 243 ? 112.375 99.889 53.167 1.00 79.06 243 PHE A O 1
ATOM 839 N N . VAL A 1 244 ? 110.683 98.979 54.346 1.00 77.16 244 VAL A N 1
ATOM 840 C CA . VAL A 1 244 ? 111.544 98.533 55.436 1.00 77.16 244 VAL A CA 1
ATOM 841 C C . VAL A 1 244 ? 111.921 97.069 55.251 1.00 77.16 244 VAL A C 1
ATOM 842 O O . VAL A 1 244 ? 113.099 96.739 55.074 1.00 77.16 244 VAL A O 1
ATOM 846 N N . ALA A 1 245 ? 110.927 96.188 55.278 1.00 80.77 245 ALA A N 1
ATOM 847 C CA . ALA A 1 245 ? 111.156 94.749 55.192 1.00 80.77 245 ALA A CA 1
ATOM 848 C C . ALA A 1 245 ? 109.820 94.074 54.904 1.00 80.77 245 ALA A C 1
ATOM 849 O O . ALA A 1 245 ? 108.773 94.726 54.840 1.00 80.77 245 ALA A O 1
ATOM 851 N N . ARG A 1 246 ? 109.867 92.755 54.733 1.00 78.71 246 ARG A N 1
ATOM 852 C CA . ARG A 1 246 ? 108.690 91.946 54.446 1.00 78.71 246 ARG A CA 1
ATOM 853 C C . ARG A 1 246 ? 108.474 90.967 55.590 1.00 78.71 246 ARG A C 1
ATOM 854 O O . ARG A 1 246 ? 109.387 90.214 55.946 1.00 78.71 246 ARG A O 1
ATOM 862 N N . ALA A 1 247 ? 107.273 90.978 56.161 1.00 73.97 247 ALA A N 1
ATOM 863 C CA . ALA A 1 247 ? 106.940 90.054 57.232 1.00 73.97 247 ALA A CA 1
ATOM 864 C C . ALA A 1 247 ? 106.584 88.684 56.662 1.00 73.97 247 ALA A C 1
ATOM 865 O O . ALA A 1 247 ? 106.312 88.528 55.468 1.00 73.97 247 ALA A O 1
ATOM 867 N N . ASN A 1 248 ? 106.588 87.682 57.536 1.00 74.58 248 ASN A N 1
ATOM 868 C CA . ASN A 1 248 ? 106.365 86.295 57.147 1.00 74.58 248 ASN A CA 1
ATOM 869 C C . ASN A 1 248 ? 105.076 85.788 57.781 1.00 74.58 248 ASN A C 1
ATOM 870 O O . ASN A 1 248 ? 104.987 85.673 59.008 1.00 74.58 248 ASN A O 1
ATOM 875 N N . MET A 1 249 ? 104.081 85.489 56.942 1.00 78.81 249 MET A N 1
ATOM 876 C CA . MET A 1 249 ? 102.864 84.847 57.425 1.00 78.81 249 MET A CA 1
ATOM 877 C C . MET A 1 249 ? 103.086 83.370 57.728 1.00 78.81 249 MET A C 1
ATOM 878 O O . MET A 1 249 ? 102.379 82.799 58.568 1.00 78.81 249 MET A O 1
ATOM 883 N N . HIS A 1 250 ? 104.051 82.738 57.052 1.00 79.06 250 HIS A N 1
ATOM 884 C CA . HIS A 1 250 ? 104.370 81.347 57.353 1.00 79.06 250 HIS A CA 1
ATOM 885 C C . HIS A 1 250 ? 104.914 81.196 58.766 1.00 79.06 250 HIS A C 1
ATOM 886 O O . HIS A 1 250 ? 104.687 80.165 59.406 1.00 79.06 250 HIS A O 1
ATOM 893 N N . HIS A 1 251 ? 105.627 82.206 59.268 1.00 72.51 251 HIS A N 1
ATOM 894 C CA . HIS A 1 251 ? 106.045 82.186 60.666 1.00 72.51 251 HIS A CA 1
ATOM 895 C C . HIS A 1 251 ? 104.837 82.193 61.595 1.00 72.51 251 HIS A C 1
ATOM 896 O O . HIS A 1 251 ? 104.812 81.474 62.601 1.00 72.51 251 HIS A O 1
ATOM 903 N N . LEU A 1 252 ? 103.823 82.999 61.269 1.00 62.78 252 LEU A N 1
ATOM 904 C CA . LEU A 1 252 ? 102.597 83.008 62.060 1.00 62.78 252 LEU A CA 1
ATOM 905 C C . LEU A 1 252 ? 101.908 81.651 62.022 1.00 62.78 252 LEU A C 1
ATOM 906 O O . LEU A 1 252 ? 101.441 81.155 63.054 1.00 62.78 252 LEU A O 1
ATOM 911 N N . GLY A 1 253 ? 101.838 81.035 60.841 1.00 63.01 253 GLY A N 1
ATOM 912 C CA . GLY A 1 253 ? 101.236 79.715 60.745 1.00 63.01 253 GLY A CA 1
ATOM 913 C C . GLY A 1 253 ? 101.997 78.667 61.535 1.00 63.01 253 GLY A C 1
ATOM 914 O O . GLY A 1 253 ? 101.397 77.813 62.193 1.00 63.01 253 GLY A O 1
ATOM 915 N N . GLU A 1 254 ? 103.329 78.721 61.482 1.00 68.91 254 GLU A N 1
ATOM 916 C CA . GLU A 1 254 ? 104.147 77.776 62.234 1.00 68.91 254 GLU A CA 1
ATOM 917 C C . GLU A 1 254 ? 103.965 77.961 63.735 1.00 68.91 254 GLU A C 1
ATOM 918 O O . GLU A 1 254 ? 103.889 76.980 64.484 1.00 68.91 254 GLU A O 1
ATOM 924 N N . PHE A 1 255 ? 103.902 79.214 64.195 1.00 55.38 255 PHE A N 1
ATOM 925 C CA . PHE A 1 255 ? 103.673 79.465 65.614 1.00 55.38 255 PHE A CA 1
ATOM 926 C C . PHE A 1 255 ? 102.294 78.982 66.046 1.00 55.38 255 PHE A C 1
ATOM 927 O O . PHE A 1 255 ? 102.145 78.397 67.125 1.00 55.38 255 PHE A O 1
ATOM 935 N N . LEU A 1 256 ? 101.273 79.215 65.217 1.00 47.53 256 LEU A N 1
ATOM 936 C CA . LEU A 1 256 ? 99.921 78.802 65.571 1.00 47.53 256 LEU A CA 1
ATOM 937 C C . LEU A 1 256 ? 99.734 77.294 65.491 1.00 47.53 256 LEU A C 1
ATOM 938 O O . LEU A 1 256 ? 98.844 76.757 66.160 1.00 47.53 256 LEU A O 1
ATOM 943 N N . ALA A 1 257 ? 100.541 76.601 64.690 1.00 57.80 257 ALA A N 1
ATOM 944 C CA . ALA A 1 257 ? 100.463 75.149 64.602 1.00 57.80 257 ALA A CA 1
ATOM 945 C C . ALA A 1 257 ? 101.235 74.447 65.710 1.00 57.80 257 ALA A C 1
ATOM 946 O O . ALA A 1 257 ? 101.189 73.215 65.789 1.00 57.80 257 ALA A O 1
ATOM 948 N N . GLY A 1 258 ? 101.936 75.192 66.563 1.00 60.94 258 GLY A N 1
ATOM 949 C CA . GLY A 1 258 ? 102.678 74.588 67.651 1.00 60.94 258 GLY A CA 1
ATOM 950 C C . GLY A 1 258 ? 104.037 74.044 67.282 1.00 60.94 258 GLY A C 1
ATOM 951 O O . GLY A 1 258 ? 104.611 73.272 68.056 1.00 60.94 258 GLY A O 1
ATOM 952 N N . LYS A 1 259 ? 104.574 74.419 66.123 1.00 67.97 259 LYS A N 1
ATOM 953 C CA . LYS A 1 259 ? 105.855 73.905 65.658 1.00 67.97 259 LYS A CA 1
ATOM 954 C C . LYS A 1 259 ? 107.041 74.742 66.120 1.00 67.97 259 LYS A C 1
ATOM 955 O O . LYS A 1 259 ? 108.181 74.415 65.775 1.00 67.97 259 LYS A O 1
ATOM 961 N N . ARG A 1 260 ? 106.808 75.806 66.883 1.00 69.51 260 ARG A N 1
ATOM 962 C CA . ARG A 1 260 ? 107.886 76.643 67.393 1.00 69.51 260 ARG A CA 1
ATOM 963 C C . ARG A 1 260 ? 107.406 77.313 68.675 1.00 69.51 260 ARG A C 1
ATOM 964 O O . ARG A 1 260 ? 106.364 76.954 69.229 1.00 69.51 260 ARG A O 1
ATOM 972 N N . ALA A 1 261 ? 108.173 78.294 69.151 1.00 65.29 261 ALA A N 1
ATOM 973 C CA . ALA A 1 261 ? 107.824 78.998 70.377 1.00 65.29 261 ALA A CA 1
ATOM 974 C C . ALA A 1 261 ? 107.978 80.510 70.285 1.00 65.29 261 ALA A C 1
ATOM 975 O O . ALA A 1 261 ? 107.690 81.197 71.271 1.00 65.29 261 ALA A O 1
ATOM 977 N N . ASP A 1 262 ? 108.413 81.050 69.151 1.00 72.32 262 ASP A N 1
ATOM 978 C CA . ASP A 1 262 ? 108.593 82.486 68.984 1.00 72.32 262 ASP A CA 1
ATOM 979 C C . ASP A 1 262 ? 107.363 83.079 68.311 1.00 72.32 262 ASP A C 1
ATOM 980 O O . ASP A 1 262 ? 106.936 82.602 67.254 1.00 72.32 262 ASP A O 1
ATOM 985 N N . CYS A 1 263 ? 106.798 84.116 68.926 1.00 72.68 263 CYS A N 1
ATOM 986 C CA . CYS A 1 263 ? 105.569 84.719 68.430 1.00 72.68 263 CYS A CA 1
ATOM 987 C C . CYS A 1 263 ? 105.897 85.843 67.458 1.00 72.68 263 CYS A C 1
ATOM 988 O O . CYS A 1 263 ? 106.627 86.773 67.829 1.00 72.68 263 CYS A O 1
ATOM 991 N N . PRO A 1 264 ? 105.394 85.804 66.223 1.00 68.38 264 PRO A N 1
ATOM 992 C CA . PRO A 1 264 ? 105.641 86.910 65.289 1.00 68.38 264 PRO A CA 1
ATOM 993 C C . PRO A 1 264 ? 104.841 88.153 65.646 1.00 68.38 264 PRO A C 1
ATOM 994 O O . PRO A 1 264 ? 103.750 88.388 65.107 1.00 68.38 264 PRO A O 1
ATOM 998 N N . GLN A 1 265 ? 105.383 88.943 66.578 1.00 65.72 265 GLN A N 1
ATOM 999 C CA . GLN A 1 265 ? 104.747 90.198 66.962 1.00 65.72 265 GLN A CA 1
ATOM 1000 C C . GLN A 1 265 ? 104.518 91.104 65.762 1.00 65.72 265 GLN A C 1
ATOM 1001 O O . GLN A 1 265 ? 103.498 91.796 65.699 1.00 65.72 265 GLN A O 1
ATOM 1007 N N . GLU A 1 266 ? 105.444 91.108 64.801 1.00 63.72 266 GLU A N 1
ATOM 1008 C CA . GLU A 1 266 ? 105.282 91.952 63.622 1.00 63.72 266 GLU A CA 1
ATOM 1009 C C . GLU A 1 266 ? 104.029 91.573 62.843 1.00 63.72 266 GLU A C 1
ATOM 1010 O O . GLU A 1 266 ? 103.187 92.428 62.544 1.00 63.72 266 GLU A O 1
ATOM 1016 N N . ALA A 1 267 ? 103.883 90.286 62.514 1.00 55.27 267 ALA A N 1
ATOM 1017 C CA . ALA A 1 267 ? 102.718 89.842 61.755 1.00 55.27 267 ALA A CA 1
ATOM 1018 C C . ALA A 1 267 ? 101.430 90.053 62.540 1.00 55.27 267 ALA A C 1
ATOM 1019 O O . ALA A 1 267 ? 100.411 90.476 61.976 1.00 55.27 267 ALA A O 1
ATOM 1021 N N . VAL A 1 268 ? 101.453 89.763 63.844 1.00 53.58 268 VAL A N 1
ATOM 1022 C CA . VAL A 1 268 ? 100.250 89.935 64.654 1.00 53.58 268 VAL A CA 1
ATOM 1023 C C . VAL A 1 268 ? 99.832 91.401 64.684 1.00 53.58 268 VAL A C 1
ATOM 1024 O O . VAL A 1 268 ? 98.648 91.726 64.528 1.00 53.58 268 VAL A O 1
ATOM 1028 N N . GLN A 1 269 ? 100.794 92.309 64.867 1.00 53.59 269 GLN A N 1
ATOM 1029 C CA . GLN A 1 269 ? 100.478 93.732 64.903 1.00 53.59 269 GLN A CA 1
ATOM 1030 C C . GLN A 1 269 ? 99.981 94.225 63.550 1.00 53.59 269 GLN A C 1
ATOM 1031 O O . GLN A 1 269 ? 99.065 95.052 63.487 1.00 53.59 269 GLN A O 1
ATOM 1037 N N . ILE A 1 270 ? 100.576 93.736 62.458 1.00 52.42 270 ILE A N 1
ATOM 1038 C CA . ILE A 1 270 ? 100.122 94.144 61.131 1.00 52.42 270 ILE A CA 1
ATOM 1039 C C . ILE A 1 270 ? 98.681 93.708 60.905 1.00 52.42 270 ILE A C 1
ATOM 1040 O O . ILE A 1 270 ? 97.850 94.482 60.411 1.00 52.42 270 ILE A O 1
ATOM 1045 N N . LEU A 1 271 ? 98.358 92.463 61.263 1.00 48.03 271 LEU A N 1
ATOM 1046 C CA . LEU A 1 271 ? 96.984 91.996 61.104 1.00 48.03 271 LEU A CA 1
ATOM 1047 C C . LEU A 1 271 ? 96.028 92.791 61.985 1.00 48.03 271 LEU A C 1
ATOM 1048 O O . LEU A 1 271 ? 94.932 93.164 61.548 1.00 48.03 271 LEU A O 1
ATOM 1053 N N . ASP A 1 272 ? 96.437 93.085 63.220 1.00 46.07 272 ASP A N 1
ATOM 1054 C CA . ASP A 1 272 ? 95.586 93.857 64.118 1.00 46.07 272 ASP A CA 1
ATOM 1055 C C . ASP A 1 272 ? 95.297 95.240 63.548 1.00 46.07 272 ASP A C 1
ATOM 1056 O O . ASP A 1 272 ? 94.149 95.701 63.553 1.00 46.07 272 ASP A O 1
ATOM 1061 N N . ILE A 1 273 ? 96.328 95.916 63.035 1.00 50.37 273 ILE A N 1
ATOM 1062 C CA . ILE A 1 273 ? 96.132 97.279 62.552 1.00 50.37 273 ILE A CA 1
ATOM 1063 C C . ILE A 1 273 ? 95.315 97.284 61.262 1.00 50.37 273 ILE A C 1
ATOM 1064 O O . ILE A 1 273 ? 94.460 98.158 61.064 1.00 50.37 273 ILE A O 1
ATOM 1069 N N . VAL A 1 274 ? 95.546 96.316 60.367 1.00 48.66 274 VAL A N 1
ATOM 1070 C CA . VAL A 1 274 ? 94.760 96.301 59.137 1.00 48.66 274 VAL A CA 1
ATOM 1071 C C . VAL A 1 274 ? 93.310 95.953 59.440 1.00 48.66 274 VAL A C 1
ATOM 1072 O O . VAL A 1 274 ? 92.400 96.374 58.716 1.00 48.66 274 VAL A O 1
ATOM 1076 N N . LEU A 1 275 ? 93.062 95.185 60.505 1.00 44.81 275 LEU A N 1
ATOM 1077 C CA . LEU A 1 275 ? 91.686 94.916 60.901 1.00 44.81 275 LEU A CA 1
ATOM 1078 C C . LEU A 1 275 ? 91.035 96.119 61.571 1.00 44.81 275 LEU A C 1
ATOM 1079 O O . LEU A 1 275 ? 89.826 96.327 61.417 1.00 44.81 275 LEU A O 1
ATOM 1084 N N . ARG A 1 276 ? 91.804 96.916 62.310 1.00 44.03 276 ARG A N 1
ATOM 1085 C CA . ARG A 1 276 ? 91.246 98.030 63.065 1.00 44.03 276 ARG A CA 1
ATOM 1086 C C . ARG A 1 276 ? 91.304 99.366 62.330 1.00 44.03 276 ARG A C 1
ATOM 1087 O O . ARG A 1 276 ? 90.915 100.381 62.910 1.00 44.03 276 ARG A O 1
ATOM 1095 N N . GLU A 1 277 ? 91.790 99.400 61.085 1.00 54.01 277 GLU A N 1
ATOM 1096 C CA . GLU A 1 277 ? 91.723 100.638 60.305 1.00 54.01 277 GLU A CA 1
ATOM 1097 C C . GLU A 1 277 ? 90.298 101.180 60.220 1.00 54.01 277 GLU A C 1
ATOM 1098 O O . GLU A 1 277 ? 90.050 102.358 60.513 1.00 54.01 277 GLU A O 1
ATOM 1104 N N . LEU A 1 278 ? 89.348 100.340 59.804 1.00 50.66 278 LEU A N 1
ATOM 1105 C CA . LEU A 1 278 ? 87.977 100.811 59.632 1.00 50.66 278 LEU A CA 1
ATOM 1106 C C . LEU A 1 278 ? 87.347 101.181 60.969 1.00 50.66 278 LEU A C 1
ATOM 1107 O O . LEU A 1 278 ? 86.566 102.136 61.050 1.00 50.66 278 LEU A O 1
ATOM 1112 N N . SER A 1 279 ? 87.666 100.431 62.025 1.00 47.28 279 SER A N 1
ATOM 1113 C CA . SER A 1 279 ? 87.161 100.772 63.350 1.00 47.28 279 SER A CA 1
ATOM 1114 C C . SER A 1 279 ? 87.695 102.123 63.810 1.00 47.28 279 SER A C 1
ATOM 1115 O O . SER A 1 279 ? 86.963 102.913 64.415 1.00 47.28 279 SER A O 1
ATOM 1118 N N . VAL A 1 280 ? 88.970 102.405 63.533 1.00 50.31 280 VAL A N 1
ATOM 1119 C CA . VAL A 1 280 ? 89.538 103.710 63.856 1.00 50.31 280 VAL A CA 1
ATOM 1120 C C . VAL A 1 280 ? 88.826 104.804 63.073 1.00 50.31 280 VAL A C 1
ATOM 1121 O O . VAL A 1 280 ? 88.495 105.865 63.617 1.00 50.31 280 VAL A O 1
ATOM 1125 N N . LYS A 1 281 ? 88.577 104.561 61.785 1.00 50.58 281 LYS A N 1
ATOM 1126 C CA . LYS A 1 281 ? 87.905 105.564 60.965 1.00 50.58 281 LYS A CA 1
ATOM 1127 C C . LYS A 1 281 ? 86.488 105.845 61.452 1.00 50.58 281 LYS A C 1
ATOM 1128 O O . LYS A 1 281 ? 86.066 107.007 61.480 1.00 50.58 281 LYS A O 1
ATOM 1134 N N . ARG A 1 282 ? 85.743 104.809 61.836 1.00 44.45 282 ARG A N 1
ATOM 1135 C CA . ARG A 1 282 ? 84.339 104.964 62.195 1.00 44.45 282 ARG A CA 1
ATOM 1136 C C . ARG A 1 282 ? 84.101 105.225 63.678 1.00 44.45 282 ARG A C 1
ATOM 1137 O O . ARG A 1 282 ? 82.962 105.515 64.058 1.00 44.45 282 ARG A O 1
ATOM 1145 N N . PHE A 1 283 ? 85.127 105.139 64.520 1.00 43.66 283 PHE A N 1
ATOM 1146 C CA . PHE A 1 283 ? 84.944 105.252 65.962 1.00 43.66 283 PHE A CA 1
ATOM 1147 C C . PHE A 1 283 ? 86.035 106.157 66.525 1.00 43.66 283 PHE A C 1
ATOM 1148 O O . PHE A 1 283 ? 86.789 106.795 65.783 1.00 43.66 283 PHE A O 1
ATOM 1156 N N . CYS A 1 284 ? 86.116 106.212 67.855 1.00 44.97 284 CYS A N 1
ATOM 1157 C CA . CYS A 1 284 ? 87.113 107.017 68.557 1.00 44.97 284 CYS A CA 1
ATOM 1158 C C . CYS A 1 284 ? 88.072 106.098 69.302 1.00 44.97 284 CYS A C 1
ATOM 1159 O O . CYS A 1 284 ? 87.703 105.529 70.341 1.00 44.97 284 CYS A O 1
ATOM 1162 N N . PRO A 1 285 ? 89.302 105.919 68.824 1.00 41.60 285 PRO A N 1
ATOM 1163 C CA . PRO A 1 285 ? 90.209 104.963 69.470 1.00 41.60 285 PRO A CA 1
ATOM 1164 C C . PRO A 1 285 ? 90.648 105.431 70.849 1.00 41.60 285 PRO A C 1
ATOM 1165 O O . PRO A 1 285 ? 90.973 106.602 71.058 1.00 41.60 285 PRO A O 1
ATOM 1169 N N . VAL A 1 286 ? 90.654 104.492 71.794 1.00 38.33 286 VAL A N 1
ATOM 1170 C CA . VAL A 1 286 ? 91.134 104.735 73.151 1.00 38.33 286 VAL A CA 1
ATOM 1171 C C . VAL A 1 286 ? 92.191 103.667 73.423 1.00 38.33 286 VAL A C 1
ATOM 1172 O O . VAL A 1 286 ? 92.403 103.238 74.563 1.00 38.33 286 VAL A O 1
ATOM 1176 N N . GLY A 1 287 ? 92.859 103.223 72.363 1.00 37.01 287 GLY A N 1
ATOM 1177 C CA . GLY A 1 287 ? 93.830 102.153 72.473 1.00 37.01 287 GLY A CA 1
ATOM 1178 C C . GLY A 1 287 ? 93.406 100.931 71.689 1.00 37.01 287 GLY A C 1
ATOM 1179 O O . GLY A 1 287 ? 93.386 100.954 70.455 1.00 37.01 287 GLY A O 1
ATOM 1180 N N . ARG A 1 288 ? 93.062 99.855 72.393 1.00 33.90 288 ARG A N 1
ATOM 1181 C CA . ARG A 1 288 ? 92.566 98.639 71.767 1.00 33.90 288 ARG A CA 1
ATOM 1182 C C . ARG A 1 288 ? 91.044 98.569 71.747 1.00 33.90 288 ARG A C 1
ATOM 1183 O O . ARG A 1 288 ? 90.487 97.554 71.318 1.00 33.90 288 ARG A O 1
ATOM 1191 N N . SER A 1 289 ? 90.361 99.617 72.200 1.00 34.82 289 SER A N 1
ATOM 1192 C CA . SER A 1 289 ? 88.906 99.650 72.225 1.00 34.82 289 SER A CA 1
ATOM 1193 C C . SER A 1 289 ? 88.417 100.846 71.425 1.00 34.82 289 SER A C 1
ATOM 1194 O O . SER A 1 289 ? 88.871 101.973 71.649 1.00 34.82 289 SER A O 1
ATOM 1197 N N . PHE A 1 290 ? 87.497 100.600 70.496 1.00 38.14 290 PHE A N 1
ATOM 1198 C CA . PHE A 1 290 ? 86.919 101.638 69.645 1.00 38.14 290 PHE A CA 1
ATOM 1199 C C . PHE A 1 290 ? 85.427 101.706 69.943 1.00 38.14 290 PHE A C 1
ATOM 1200 O O . PHE A 1 290 ? 84.653 100.867 69.474 1.00 38.14 290 PHE A O 1
ATOM 1208 N N . PHE A 1 291 ? 85.023 102.705 70.719 1.00 40.00 291 PHE A N 1
ATOM 1209 C CA . PHE A 1 291 ? 83.636 102.860 71.126 1.00 40.00 291 PHE A CA 1
ATOM 1210 C C . PHE A 1 291 ? 83.172 104.291 70.901 1.00 40.00 291 PHE A C 1
ATOM 1211 O O . PHE A 1 291 ? 83.887 105.248 71.214 1.00 40.00 291 PHE A O 1
ATOM 1219 N N . SER A 1 292 ? 81.968 104.422 70.344 1.00 44.63 292 SER A N 1
ATOM 1220 C CA . SER A 1 292 ? 81.401 105.688 69.899 1.00 44.63 292 SER A CA 1
ATOM 1221 C C . SER A 1 292 ? 79.923 105.751 70.270 1.00 44.63 292 SER A C 1
ATOM 1222 O O . SER A 1 292 ? 79.321 104.713 70.574 1.00 44.63 292 SER A O 1
ATOM 1225 N N . PRO A 1 293 ? 79.297 106.939 70.264 1.00 48.35 293 PRO A N 1
ATOM 1226 C CA . PRO A 1 293 ? 77.868 107.015 70.596 1.00 48.35 293 PRO A CA 1
ATOM 1227 C C . PRO A 1 293 ? 76.982 106.470 69.487 1.00 48.35 293 PRO A C 1
ATOM 1228 O O . PRO A 1 293 ? 77.474 105.861 68.536 1.00 48.35 293 PRO A O 1
ATOM 1232 N N . ASP A 1 294 ? 75.669 106.657 69.647 1.00 52.25 294 ASP A N 1
ATOM 1233 C CA . ASP A 1 294 ? 74.605 106.275 68.716 1.00 52.25 294 ASP A CA 1
ATOM 1234 C C . ASP A 1 294 ? 74.597 104.780 68.408 1.00 52.25 294 ASP A C 1
ATOM 1235 O O . ASP A 1 294 ? 73.954 104.343 67.448 1.00 52.25 294 ASP A O 1
ATOM 1240 N N . ILE A 1 295 ? 75.286 103.987 69.225 1.00 50.09 295 ILE A N 1
ATOM 1241 C CA . ILE A 1 295 ? 75.188 102.536 69.142 1.00 50.09 295 ILE A CA 1
ATOM 1242 C C . ILE A 1 295 ? 74.601 101.915 70.401 1.00 50.09 295 ILE A C 1
ATOM 1243 O O . ILE A 1 295 ? 74.091 100.785 70.335 1.00 50.09 295 ILE A O 1
ATOM 1248 N N . LYS A 1 296 ? 74.650 102.601 71.545 1.00 53.35 296 LYS A N 1
ATOM 1249 C CA . LYS A 1 296 ? 74.013 102.108 72.758 1.00 53.35 296 LYS A CA 1
ATOM 1250 C C . LYS A 1 296 ? 73.314 103.215 73.538 1.00 53.35 296 LYS A C 1
ATOM 1251 O O . LYS A 1 296 ? 72.946 102.992 74.698 1.00 53.35 296 LYS A O 1
ATOM 1257 N N . THR A 1 297 ? 73.128 104.398 72.941 1.00 55.08 297 THR A N 1
ATOM 1258 C CA . THR A 1 297 ? 72.440 105.528 73.558 1.00 55.08 297 THR A CA 1
ATOM 1259 C C . THR A 1 297 ? 73.116 105.916 74.869 1.00 55.08 297 THR A C 1
ATOM 1260 O O . THR A 1 297 ? 72.586 105.624 75.949 1.00 55.08 297 THR A O 1
ATOM 1264 N N . PRO A 1 298 ? 74.297 106.536 74.819 1.00 55.47 298 PRO A N 1
ATOM 1265 C CA . PRO A 1 298 ? 74.970 106.938 76.060 1.00 55.47 298 PRO A CA 1
ATOM 1266 C C . PRO A 1 298 ? 74.092 107.863 76.889 1.00 55.47 298 PRO A C 1
ATOM 1267 O O . PRO A 1 298 ? 73.399 108.733 76.358 1.00 55.47 298 PRO A O 1
ATOM 1271 N N . GLN A 1 299 ? 74.130 107.668 78.206 1.00 56.84 299 GLN A N 1
ATOM 1272 C CA . GLN A 1 299 ? 73.218 108.351 79.110 1.00 56.84 299 GLN A CA 1
ATOM 1273 C C . GLN A 1 299 ? 73.989 108.866 80.320 1.00 56.84 299 GLN A C 1
ATOM 1274 O O . GLN A 1 299 ? 75.192 108.637 80.464 1.00 56.84 299 GLN A O 1
ATOM 1280 N N . ARG A 1 300 ? 73.271 109.578 81.188 1.00 55.56 300 ARG A N 1
ATOM 1281 C CA . ARG A 1 300 ? 73.893 110.318 82.280 1.00 55.56 300 ARG A CA 1
ATOM 1282 C C . ARG A 1 300 ? 74.621 109.381 83.236 1.00 55.56 300 ARG A C 1
ATOM 1283 O O . ARG A 1 300 ? 74.136 108.290 83.547 1.00 55.56 300 ARG A O 1
ATOM 1291 N N . LEU A 1 301 ? 75.787 109.813 83.712 1.00 46.44 301 LEU A N 1
ATOM 1292 C CA . LEU A 1 301 ? 76.562 109.047 84.678 1.00 46.44 301 LEU A CA 1
ATOM 1293 C C . LEU A 1 301 ? 76.583 109.716 86.046 1.00 46.44 301 LEU A C 1
ATOM 1294 O O . LEU A 1 301 ? 76.279 109.075 87.056 1.00 46.44 301 LEU A O 1
ATOM 1299 N N . GLY A 1 302 ? 76.936 110.996 86.108 1.00 50.55 302 GLY A N 1
ATOM 1300 C CA . GLY A 1 302 ? 76.958 111.708 87.369 1.00 50.55 302 GLY A CA 1
ATOM 1301 C C . GLY A 1 302 ? 78.013 112.793 87.425 1.00 50.55 302 GLY A C 1
ATOM 1302 O O . GLY A 1 302 ? 79.158 112.574 87.019 1.00 50.55 302 GLY A O 1
ATOM 1303 N N . GLU A 1 303 ? 77.633 113.965 87.937 1.00 53.85 303 GLU A N 1
ATOM 1304 C CA . GLU A 1 303 ? 78.529 115.113 88.070 1.00 53.85 303 GLU A CA 1
ATOM 1305 C C . GLU A 1 303 ? 79.126 115.508 86.717 1.00 53.85 303 GLU A C 1
ATOM 1306 O O . GLU A 1 303 ? 80.339 115.652 86.555 1.00 53.85 303 GLU A O 1
ATOM 1312 N N . GLY A 1 304 ? 78.241 115.679 85.738 1.00 51.64 304 GLY A N 1
ATOM 1313 C CA . GLY A 1 304 ? 78.642 116.167 84.433 1.00 51.64 304 GLY A CA 1
ATOM 1314 C C . GLY A 1 304 ? 79.008 115.097 83.424 1.00 51.64 304 GLY A C 1
ATOM 1315 O O . GLY A 1 304 ? 78.295 114.905 82.435 1.00 51.64 304 GLY A O 1
ATOM 1316 N N . LEU A 1 305 ? 80.118 114.401 83.654 1.00 47.16 305 LEU A N 1
ATOM 1317 C CA . LEU A 1 305 ? 80.612 113.433 82.684 1.00 47.16 305 LEU A CA 1
ATOM 1318 C C . LEU A 1 305 ? 79.657 112.251 82.549 1.00 47.16 305 LEU A C 1
ATOM 1319 O O . LEU A 1 305 ? 78.966 111.867 83.495 1.00 47.16 305 LEU A O 1
ATOM 1324 N N . GLU A 1 306 ? 79.624 111.680 81.349 1.00 47.23 306 GLU A N 1
ATOM 1325 C CA . GLU A 1 306 ? 78.770 110.547 81.016 1.00 47.23 306 GLU A CA 1
ATOM 1326 C C . GLU A 1 306 ? 79.639 109.350 80.631 1.00 47.23 306 GLU A C 1
ATOM 1327 O O . GLU A 1 306 ? 80.867 109.382 80.750 1.00 47.23 306 GLU A O 1
ATOM 1333 N N . SER A 1 307 ? 78.990 108.286 80.164 1.00 43.15 307 SER A N 1
ATOM 1334 C CA . SER A 1 307 ? 79.670 107.056 79.790 1.00 43.15 307 SER A CA 1
ATOM 1335 C C . SER A 1 307 ? 79.250 106.632 78.392 1.00 43.15 307 SER A C 1
ATOM 1336 O O . SER A 1 307 ? 78.075 106.734 78.028 1.00 43.15 307 SER A O 1
ATOM 1339 N N . TRP A 1 308 ? 80.216 106.154 77.617 1.00 44.32 308 TRP A N 1
ATOM 1340 C CA . TRP A 1 308 ? 79.994 105.634 76.277 1.00 44.32 308 TRP A CA 1
ATOM 1341 C C . TRP A 1 308 ? 80.112 104.115 76.296 1.00 44.32 308 TRP A C 1
ATOM 1342 O O . TRP A 1 308 ? 80.601 103.519 77.258 1.00 44.32 308 TRP A O 1
ATOM 1353 N N . CYS A 1 309 ? 79.655 103.485 75.217 1.00 43.17 309 CYS A N 1
ATOM 1354 C CA . CYS A 1 309 ? 79.631 102.033 75.125 1.00 43.17 309 CYS A CA 1
ATOM 1355 C C . CYS A 1 309 ? 80.207 101.581 73.791 1.00 43.17 309 CYS A C 1
ATOM 1356 O O . CYS A 1 309 ? 80.172 102.314 72.800 1.00 43.17 309 CYS A O 1
ATOM 1359 N N . GLY A 1 310 ? 80.737 100.364 73.779 1.00 30.33 310 GLY A N 1
ATOM 1360 C CA . GLY A 1 310 ? 81.295 99.808 72.565 1.00 30.33 310 GLY A CA 1
ATOM 1361 C C . GLY A 1 310 ? 82.116 98.571 72.864 1.00 30.33 310 GLY A C 1
ATOM 1362 O O . GLY A 1 310 ? 82.072 98.024 73.968 1.00 30.33 310 GLY A O 1
ATOM 1363 N N . PHE A 1 311 ? 82.872 98.148 71.858 1.00 29.04 311 PHE A N 1
ATOM 1364 C CA . PHE A 1 311 ? 83.602 96.892 71.905 1.00 29.04 311 PHE A CA 1
ATOM 1365 C C . PHE A 1 311 ? 85.082 97.118 72.194 1.00 29.04 311 PHE A C 1
ATOM 1366 O O . PHE A 1 311 ? 85.597 98.236 72.144 1.00 29.04 311 PHE A O 1
ATOM 1374 N N . TYR A 1 312 ? 85.762 96.018 72.507 1.00 24.75 312 TYR A N 1
ATOM 1375 C CA . TYR A 1 312 ? 87.210 95.975 72.660 1.00 24.75 312 TYR A CA 1
ATOM 1376 C C . TYR A 1 312 ? 87.739 94.922 71.700 1.00 24.75 312 TYR A C 1
ATOM 1377 O O . TYR A 1 312 ? 87.351 93.753 71.787 1.00 24.75 312 TYR A O 1
ATOM 1386 N N . GLN A 1 313 ? 88.614 95.330 70.785 1.00 28.14 313 GLN A N 1
ATOM 1387 C CA . GLN A 1 313 ? 89.101 94.455 69.727 1.00 28.14 313 GLN A CA 1
ATOM 1388 C C . GLN A 1 313 ? 90.612 94.311 69.827 1.00 28.14 313 GLN A C 1
ATOM 1389 O O . GLN A 1 313 ? 91.333 95.313 69.882 1.00 28.14 313 GLN A O 1
ATOM 1395 N N . SER A 1 314 ? 91.085 93.067 69.840 1.00 24.42 314 SER A N 1
ATOM 1396 C CA . SER A 1 314 ? 92.520 92.793 69.861 1.00 24.42 314 SER A CA 1
ATOM 1397 C C . SER A 1 314 ? 92.742 91.369 69.382 1.00 24.42 314 SER A C 1
ATOM 1398 O O . SER A 1 314 ? 92.293 90.423 70.036 1.00 24.42 314 SER A O 1
ATOM 1401 N N . ILE A 1 315 ? 93.427 91.214 68.248 1.00 28.00 315 ILE A N 1
ATOM 1402 C CA . ILE A 1 315 ? 93.724 89.882 67.739 1.00 28.00 315 ILE A CA 1
ATOM 1403 C C . ILE A 1 315 ? 94.772 89.220 68.626 1.00 28.00 315 ILE A C 1
ATOM 1404 O O . ILE A 1 315 ? 95.623 89.886 69.233 1.00 28.00 315 ILE A O 1
ATOM 1409 N N . ARG A 1 316 ? 94.700 87.892 68.722 1.00 27.98 316 ARG A N 1
ATOM 1410 C CA . ARG A 1 316 ? 95.603 87.142 69.574 1.00 27.98 316 ARG A CA 1
ATOM 1411 C C . ARG A 1 316 ? 95.878 85.777 68.965 1.00 27.98 316 ARG A C 1
ATOM 1412 O O . ARG A 1 316 ? 94.956 85.156 68.417 1.00 27.98 316 ARG A O 1
ATOM 1420 N N . PRO A 1 317 ? 97.115 85.290 69.036 1.00 30.93 317 PRO A N 1
ATOM 1421 C CA . PRO A 1 317 ? 97.424 83.935 68.560 1.00 30.93 317 PRO A CA 1
ATOM 1422 C C . PRO A 1 317 ? 97.048 82.892 69.601 1.00 30.93 317 PRO A C 1
ATOM 1423 O O . PRO A 1 317 ? 97.680 82.787 70.657 1.00 30.93 317 PRO A O 1
ATOM 1427 N N . THR A 1 318 ? 96.014 82.113 69.304 1.00 25.74 318 THR A N 1
ATOM 1428 C CA . THR A 1 318 ? 95.515 81.088 70.209 1.00 25.74 318 THR A CA 1
ATOM 1429 C C . THR A 1 318 ? 95.765 79.703 69.620 1.00 25.74 318 THR A C 1
ATOM 1430 O O . THR A 1 318 ? 96.362 79.550 68.551 1.00 25.74 318 THR A O 1
ATOM 1434 N N . GLN A 1 319 ? 95.300 78.683 70.345 1.00 22.78 319 GLN A N 1
ATOM 1435 C CA . GLN A 1 319 ? 95.552 77.304 69.940 1.00 22.78 319 GLN A CA 1
ATOM 1436 C C . GLN A 1 319 ? 94.864 76.972 68.622 1.00 22.78 319 GLN A C 1
ATOM 1437 O O . GLN A 1 319 ? 95.442 76.293 67.766 1.00 22.78 319 GLN A O 1
ATOM 1443 N N . MET A 1 320 ? 93.630 77.438 68.442 1.00 24.08 320 MET A N 1
ATOM 1444 C CA . MET A 1 320 ? 92.857 77.132 67.244 1.00 24.08 320 MET A CA 1
ATOM 1445 C C . MET A 1 320 ? 93.191 78.044 66.073 1.00 24.08 320 MET A C 1
ATOM 1446 O O . MET A 1 320 ? 92.625 77.864 64.989 1.00 24.08 320 MET A O 1
ATOM 1451 N N . GLY A 1 321 ? 94.081 79.004 66.258 1.00 25.58 321 GLY A N 1
ATOM 1452 C CA . GLY A 1 321 ? 94.408 79.984 65.246 1.00 25.58 321 GLY A CA 1
ATOM 1453 C C . GLY A 1 321 ? 94.203 81.389 65.766 1.00 25.58 321 GLY A C 1
ATOM 1454 O O . GLY A 1 321 ? 93.959 81.617 66.955 1.00 25.58 321 GLY A O 1
ATOM 1455 N N . LEU A 1 322 ? 94.310 82.349 64.853 1.00 27.37 322 LEU A N 1
ATOM 1456 C CA . LEU A 1 322 ? 94.115 83.745 65.216 1.00 27.37 322 LEU A CA 1
ATOM 1457 C C . LEU A 1 322 ? 92.681 83.974 65.669 1.00 27.37 322 LEU A C 1
ATOM 1458 O O . LEU A 1 322 ? 91.732 83.514 65.028 1.00 27.37 322 LEU A O 1
ATOM 1463 N N . SER A 1 323 ? 92.524 84.687 66.780 1.00 21.29 323 SER A N 1
ATOM 1464 C CA . SER A 1 323 ? 91.217 84.932 67.371 1.00 21.29 323 SER A CA 1
ATOM 1465 C C . SER A 1 323 ? 91.019 86.427 67.558 1.00 21.29 323 SER A C 1
ATOM 1466 O O . SER A 1 323 ? 91.893 87.109 68.101 1.00 21.29 323 SER A O 1
ATOM 1469 N N . LEU A 1 324 ? 89.873 86.930 67.111 1.00 17.68 324 LEU A N 1
ATOM 1470 C CA . LEU A 1 324 ? 89.499 88.322 67.329 1.00 17.68 324 LEU A CA 1
ATOM 1471 C C . LEU A 1 324 ? 88.757 88.407 68.657 1.00 17.68 324 LEU A C 1
ATOM 1472 O O . LEU A 1 324 ? 87.593 88.006 68.754 1.00 17.68 324 LEU A O 1
ATOM 1477 N N . ASN A 1 325 ? 89.431 88.928 69.680 1.00 15.36 325 ASN A N 1
ATOM 1478 C CA . ASN A 1 325 ? 88.895 88.935 71.040 1.00 15.36 325 ASN A CA 1
ATOM 1479 C C . ASN A 1 325 ? 87.976 90.143 71.231 1.00 15.36 325 ASN A C 1
ATOM 1480 O O . ASN A 1 325 ? 88.302 91.124 71.901 1.00 15.36 325 ASN A O 1
ATOM 1485 N N . ILE A 1 326 ? 86.797 90.047 70.625 1.00 16.71 326 ILE A N 1
ATOM 1486 C CA . ILE A 1 326 ? 85.792 91.098 70.737 1.00 16.71 326 ILE A CA 1
ATOM 1487 C C . ILE A 1 326 ? 85.079 90.966 72.075 1.00 16.71 326 ILE A C 1
ATOM 1488 O O . ILE A 1 326 ? 84.602 89.884 72.435 1.00 16.71 326 ILE A O 1
ATOM 1493 N N . ASP A 1 327 ? 85.007 92.069 72.816 1.00 17.99 327 ASP A N 1
ATOM 1494 C CA . ASP A 1 327 ? 84.320 92.093 74.098 1.00 17.99 327 ASP A CA 1
ATOM 1495 C C . ASP A 1 327 ? 83.772 93.491 74.333 1.00 17.99 327 ASP A C 1
ATOM 1496 O O . ASP A 1 327 ? 84.411 94.482 73.972 1.00 17.99 327 ASP A O 1
ATOM 1501 N N . MET A 1 328 ? 82.589 93.563 74.935 1.00 21.02 328 MET A N 1
ATOM 1502 C CA . MET A 1 328 ? 81.975 94.849 75.227 1.00 21.02 328 MET A CA 1
ATOM 1503 C C . MET A 1 328 ? 82.800 95.613 76.257 1.00 21.02 328 MET A C 1
ATOM 1504 O O . MET A 1 328 ? 83.470 95.027 77.110 1.00 21.02 328 MET A O 1
ATOM 1509 N N . ALA A 1 329 ? 82.746 96.939 76.167 1.00 26.39 329 ALA A N 1
ATOM 1510 C CA . ALA A 1 329 ? 83.518 97.796 77.052 1.00 26.39 329 ALA A CA 1
ATOM 1511 C C . ALA A 1 329 ? 82.820 99.142 77.170 1.00 26.39 329 ALA A C 1
ATOM 1512 O O . ALA A 1 329 ? 81.935 99.481 76.381 1.00 26.39 329 ALA A O 1
ATOM 1514 N N . SER A 1 330 ? 83.228 99.910 78.178 1.00 36.02 330 SER A N 1
ATOM 1515 C CA . SER A 1 330 ? 82.659 101.227 78.416 1.00 36.02 330 SER A CA 1
ATOM 1516 C C . SER A 1 330 ? 83.684 102.085 79.142 1.00 36.02 330 SER A C 1
ATOM 1517 O O . SER A 1 330 ? 84.576 101.577 79.826 1.00 36.02 330 SER A O 1
ATOM 1520 N N . ALA A 1 331 ? 83.545 103.399 78.983 1.00 40.02 331 ALA A N 1
ATOM 1521 C CA . ALA A 1 331 ? 84.446 104.348 79.622 1.00 40.02 331 ALA A CA 1
ATOM 1522 C C . ALA A 1 331 ? 83.736 105.688 79.743 1.00 40.02 331 ALA A C 1
ATOM 1523 O O . ALA A 1 331 ? 82.703 105.927 79.114 1.00 40.02 331 ALA A O 1
ATOM 1525 N N . ALA A 1 332 ? 84.311 106.565 80.563 1.00 45.75 332 ALA A N 1
ATOM 1526 C CA . ALA A 1 332 ? 83.694 107.840 80.899 1.00 45.75 332 ALA A CA 1
ATOM 1527 C C . ALA A 1 332 ? 84.089 108.916 79.894 1.00 45.75 332 ALA A C 1
ATOM 1528 O O . ALA A 1 332 ? 85.255 109.011 79.500 1.00 45.75 332 ALA A O 1
ATOM 1530 N N . PHE A 1 333 ? 83.112 109.726 79.491 1.00 46.82 333 PHE A N 1
ATOM 1531 C CA . PHE A 1 333 ? 83.319 110.834 78.571 1.00 46.82 333 PHE A CA 1
ATOM 1532 C C . PHE A 1 333 ? 82.674 112.093 79.131 1.00 46.82 333 PHE A C 1
ATOM 1533 O O . PHE A 1 333 ? 81.737 112.034 79.930 1.00 46.82 333 PHE A O 1
ATOM 1541 N N . ILE A 1 334 ? 83.186 113.239 78.693 1.00 51.85 334 ILE A N 1
ATOM 1542 C CA . ILE A 1 334 ? 82.682 114.537 79.126 1.00 51.85 334 ILE A CA 1
ATOM 1543 C C . ILE A 1 334 ? 81.586 114.984 78.168 1.00 51.85 334 ILE A C 1
ATOM 1544 O O . ILE A 1 334 ? 81.772 114.974 76.946 1.00 51.85 334 ILE A O 1
ATOM 1549 N N . GLU A 1 335 ? 80.442 115.372 78.723 1.00 58.50 335 GLU A N 1
ATOM 1550 C CA . GLU A 1 335 ? 79.302 115.737 77.896 1.00 58.50 335 GLU A CA 1
ATOM 1551 C C . GLU A 1 335 ? 79.541 117.081 77.211 1.00 58.50 335 GLU A C 1
ATOM 1552 O O . GLU A 1 335 ? 80.089 118.003 77.823 1.00 58.50 335 GLU A O 1
ATOM 1558 N N . PRO A 1 336 ? 79.142 117.222 75.947 1.00 63.20 336 PRO A N 1
ATOM 1559 C CA . PRO A 1 336 ? 79.259 118.524 75.277 1.00 63.20 336 PRO A CA 1
ATOM 1560 C C . PRO A 1 336 ? 78.291 119.547 75.847 1.00 63.20 336 PRO A C 1
ATOM 1561 O O . PRO A 1 336 ? 77.272 119.863 75.224 1.00 63.20 336 PRO A O 1
ATOM 1565 N N . LEU A 1 337 ? 78.597 120.067 77.027 1.00 72.20 337 LEU A N 1
ATOM 1566 C CA . LEU A 1 337 ? 77.762 121.031 77.720 1.00 72.20 337 LEU A CA 1
ATOM 1567 C C . LEU A 1 337 ? 78.484 122.366 77.833 1.00 72.20 337 LEU A C 1
ATOM 1568 O O . LEU A 1 337 ? 79.720 122.417 77.804 1.00 72.20 337 LEU A O 1
ATOM 1573 N N . PRO A 1 338 ? 77.746 123.469 77.950 1.00 74.19 338 PRO A N 1
ATOM 1574 C CA . PRO A 1 338 ? 78.391 124.762 78.194 1.00 74.19 338 PRO A CA 1
ATOM 1575 C C . PRO A 1 338 ? 79.145 124.758 79.516 1.00 74.19 338 PRO A C 1
ATOM 1576 O O . PRO A 1 338 ? 78.923 123.916 80.389 1.00 74.19 338 PRO A O 1
ATOM 1580 N N . VAL A 1 339 ? 80.065 125.716 79.646 1.00 73.79 339 VAL A N 1
ATOM 1581 C CA . VAL A 1 339 ? 80.900 125.783 80.842 1.00 73.79 339 VAL A CA 1
ATOM 1582 C C . VAL A 1 339 ? 80.048 126.026 82.080 1.00 73.79 339 VAL A C 1
ATOM 1583 O O . VAL A 1 339 ? 80.271 125.415 83.132 1.00 73.79 339 VAL A O 1
ATOM 1587 N N . ILE A 1 340 ? 79.059 126.918 81.978 1.00 75.93 340 ILE A N 1
ATOM 1588 C CA . ILE A 1 340 ? 78.198 127.212 83.122 1.00 75.93 340 ILE A CA 1
ATOM 1589 C C . ILE A 1 340 ? 77.453 125.959 83.563 1.00 75.93 340 ILE A C 1
ATOM 1590 O O . ILE A 1 340 ? 77.418 125.621 84.753 1.00 75.93 340 ILE A O 1
ATOM 1595 N N . GLU A 1 341 ? 76.845 125.252 82.607 1.00 75.80 341 GLU A N 1
ATOM 1596 C CA . GLU A 1 341 ? 76.074 124.061 82.943 1.00 75.80 341 GLU A CA 1
ATOM 1597 C C . GLU A 1 341 ? 76.964 122.970 83.522 1.00 75.80 341 GLU A C 1
ATOM 1598 O O . GLU A 1 341 ? 76.592 122.309 84.499 1.00 75.80 341 GLU A O 1
ATOM 1604 N N . PHE A 1 342 ? 78.145 122.764 82.933 1.00 69.86 342 PHE A N 1
ATOM 1605 C CA . PHE A 1 342 ? 79.049 121.737 83.439 1.00 69.86 342 PHE A CA 1
ATOM 1606 C C . PHE A 1 342 ? 79.532 122.067 84.846 1.00 69.86 342 PHE A C 1
ATOM 1607 O O . PHE A 1 342 ? 79.602 121.182 85.706 1.00 69.86 342 PHE A O 1
ATOM 1615 N N . VAL A 1 343 ? 79.865 123.335 85.100 1.00 73.27 343 VAL A N 1
ATOM 1616 C CA . VAL A 1 343 ? 80.309 123.738 86.430 1.00 73.27 343 VAL A CA 1
ATOM 1617 C C . VAL A 1 343 ? 79.185 123.562 87.444 1.00 73.27 343 VAL A C 1
ATOM 1618 O O . VAL A 1 343 ? 79.407 123.066 88.557 1.00 73.27 343 VAL A O 1
ATOM 1622 N N . ALA A 1 344 ? 77.962 123.953 87.077 1.00 72.83 344 ALA A N 1
ATOM 1623 C CA . ALA A 1 344 ? 76.831 123.793 87.984 1.00 72.83 344 ALA A CA 1
ATOM 1624 C C . ALA A 1 344 ? 76.569 122.324 88.289 1.00 72.83 344 ALA A C 1
ATOM 1625 O O . ALA A 1 344 ? 76.301 121.961 89.441 1.00 72.83 344 ALA A O 1
ATOM 1627 N N . GLN A 1 345 ? 76.637 121.463 87.270 1.00 70.43 345 GLN A N 1
ATOM 1628 C CA . GLN A 1 345 ? 76.401 120.040 87.492 1.00 70.43 345 GLN A CA 1
ATOM 1629 C C . GLN A 1 345 ? 77.498 119.419 88.348 1.00 70.43 345 GLN A C 1
ATOM 1630 O O . GLN A 1 345 ? 77.213 118.599 89.229 1.00 70.43 345 GLN A O 1
ATOM 1636 N N . LEU A 1 346 ? 78.758 119.789 88.104 1.00 66.27 346 LEU A N 1
ATOM 1637 C CA . LEU A 1 346 ? 79.851 119.242 88.901 1.00 66.27 346 LEU A CA 1
ATOM 1638 C C . LEU A 1 346 ? 79.746 119.694 90.353 1.00 66.27 346 LEU A C 1
ATOM 1639 O O . LEU A 1 346 ? 79.941 118.894 91.276 1.00 66.27 346 LEU A O 1
ATOM 1644 N N . LEU A 1 347 ? 79.434 120.972 90.577 1.00 68.95 347 LEU A N 1
ATOM 1645 C CA . LEU A 1 347 ? 79.255 121.468 91.936 1.00 68.95 347 LEU A CA 1
ATOM 1646 C C . LEU A 1 347 ? 77.902 121.095 92.527 1.00 68.95 347 LEU A C 1
ATOM 1647 O O . LEU A 1 347 ? 77.759 121.092 93.754 1.00 68.95 347 LEU A O 1
ATOM 1652 N N . GLY A 1 348 ? 76.915 120.784 91.690 1.00 70.54 348 GLY A N 1
ATOM 1653 C CA . GLY A 1 348 ? 75.598 120.449 92.191 1.00 70.54 348 GLY A CA 1
ATOM 1654 C C . GLY A 1 348 ? 74.840 121.605 92.799 1.00 70.54 348 GLY A C 1
ATOM 1655 O O . GLY A 1 348 ? 73.913 121.381 93.581 1.00 70.54 348 GLY A O 1
ATOM 1656 N N . LYS A 1 349 ? 75.206 122.838 92.463 1.00 75.38 349 LYS A N 1
ATOM 1657 C CA . LYS A 1 349 ? 74.565 124.019 93.027 1.00 75.38 349 LYS A CA 1
ATOM 1658 C C . LYS A 1 349 ? 74.699 125.164 92.029 1.00 75.38 349 LYS A C 1
ATOM 1659 O O . LYS A 1 349 ? 75.082 124.963 90.873 1.00 75.38 349 LYS A O 1
ATOM 1665 N N . ASP A 1 350 ? 74.381 126.374 92.483 1.00 85.35 350 ASP A N 1
ATOM 1666 C CA . ASP A 1 350 ? 74.476 127.578 91.670 1.00 85.35 350 ASP A CA 1
ATOM 1667 C C . ASP A 1 350 ? 75.536 128.496 92.260 1.00 85.35 350 ASP A C 1
ATOM 1668 O O . ASP A 1 350 ? 75.561 128.721 93.475 1.00 85.35 350 ASP A O 1
ATOM 1673 N N . VAL A 1 351 ? 76.407 129.021 91.400 1.00 86.70 351 VAL A N 1
ATOM 1674 C CA . VAL A 1 351 ? 77.494 129.893 91.831 1.00 86.70 351 VAL A CA 1
ATOM 1675 C C . VAL A 1 351 ? 77.360 131.247 91.147 1.00 86.70 351 VAL A C 1
ATOM 1676 O O . VAL A 1 351 ? 78.363 131.909 90.855 1.00 86.70 351 VAL A O 1
ATOM 1680 N N . LEU A 1 352 ? 76.119 131.663 90.884 1.00 88.17 352 LEU A N 1
ATOM 1681 C CA . LEU A 1 352 ? 75.888 132.940 90.216 1.00 88.17 352 LEU A CA 1
ATOM 1682 C C . LEU A 1 352 ? 76.414 134.106 91.045 1.00 88.17 352 LEU A C 1
ATOM 1683 O O . LEU A 1 352 ? 77.007 135.046 90.503 1.00 88.17 352 LEU A O 1
ATOM 1688 N N . SER A 1 353 ? 76.205 134.066 92.361 1.00 89.56 353 SER A N 1
ATOM 1689 C CA . SER A 1 353 ? 76.654 135.129 93.246 1.00 89.56 353 SER A CA 1
ATOM 1690 C C . SER A 1 353 ? 77.640 134.671 94.310 1.00 89.56 353 SER A C 1
ATOM 1691 O O . SER A 1 353 ? 78.154 135.517 95.052 1.00 89.56 353 SER A O 1
ATOM 1694 N N . LYS A 1 354 ? 77.922 133.375 94.409 1.00 88.45 354 LYS A N 1
ATOM 1695 C CA . LYS A 1 354 ? 78.815 132.857 95.439 1.00 88.45 354 LYS A CA 1
ATOM 1696 C C . LYS A 1 354 ? 80.164 132.500 94.832 1.00 88.45 354 LYS A C 1
ATOM 1697 O O . LYS A 1 354 ? 80.246 131.550 94.037 1.00 88.45 354 LYS A O 1
ATOM 1703 N N . PRO A 1 355 ? 81.233 133.223 95.156 1.00 85.62 355 PRO A N 1
ATOM 1704 C CA . PRO A 1 355 ? 82.558 132.844 94.654 1.00 85.62 355 PRO A CA 1
ATOM 1705 C C . PRO A 1 355 ? 82.996 131.496 95.202 1.00 85.62 355 PRO A C 1
ATOM 1706 O O . PRO A 1 355 ? 82.639 131.102 96.315 1.00 85.62 355 PRO A O 1
ATOM 1710 N N . LEU A 1 356 ? 83.781 130.786 94.397 1.00 79.04 356 LEU A N 1
ATOM 1711 C CA . LEU A 1 356 ? 84.245 129.460 94.777 1.00 79.04 356 LEU A CA 1
ATOM 1712 C C . LEU A 1 356 ? 85.238 129.538 95.931 1.00 79.04 356 LEU A C 1
ATOM 1713 O O . LEU A 1 356 ? 86.045 130.467 96.030 1.00 79.04 356 LEU A O 1
ATOM 1718 N N . SER A 1 357 ? 85.171 128.543 96.812 1.00 77.31 357 SER A N 1
ATOM 1719 C CA . SER A 1 357 ? 86.114 128.427 97.911 1.00 77.31 357 SER A CA 1
ATOM 1720 C C . SER A 1 357 ? 87.422 127.816 97.413 1.00 77.31 357 SER A C 1
ATOM 1721 O O . SER A 1 357 ? 87.566 127.459 96.240 1.00 77.31 357 SER A O 1
ATOM 1724 N N . ASP A 1 358 ? 88.397 127.699 98.318 1.00 76.06 358 ASP A N 1
ATOM 1725 C CA . ASP A 1 358 ? 89.681 127.115 97.944 1.00 76.06 358 ASP A CA 1
ATOM 1726 C C . ASP A 1 358 ? 89.525 125.658 97.525 1.00 76.06 358 ASP A C 1
ATOM 1727 O O . ASP A 1 358 ? 90.079 125.236 96.503 1.00 76.06 358 ASP A O 1
ATOM 1732 N N . SER A 1 359 ? 88.766 124.876 98.297 1.00 74.52 359 SER A N 1
ATOM 1733 C CA . SER A 1 359 ? 88.527 123.484 97.931 1.00 74.52 359 SER A CA 1
ATOM 1734 C C . SER A 1 359 ? 87.738 123.385 96.632 1.00 74.52 359 SER A C 1
ATOM 1735 O O . SER A 1 359 ? 88.029 122.536 95.781 1.00 74.52 359 SER A O 1
ATOM 1738 N N . ASP A 1 360 ? 86.732 124.247 96.463 1.00 75.88 360 ASP A N 1
ATOM 1739 C CA . ASP A 1 360 ? 85.959 124.250 95.226 1.00 75.88 360 ASP A CA 1
ATOM 1740 C C . ASP A 1 360 ? 86.836 124.606 94.032 1.00 75.88 360 ASP A C 1
ATOM 1741 O O . ASP A 1 360 ? 86.734 123.981 92.970 1.00 75.88 360 ASP A O 1
ATOM 1746 N N . ARG A 1 361 ? 87.706 125.606 94.189 1.00 74.85 361 ARG A N 1
ATOM 1747 C CA . ARG A 1 361 ? 88.601 125.986 93.100 1.00 74.85 361 ARG A CA 1
ATOM 1748 C C . ARG A 1 361 ? 89.573 124.862 92.765 1.00 74.85 361 ARG A C 1
ATOM 1749 O O . ARG A 1 361 ? 89.845 124.597 91.588 1.00 74.85 361 ARG A O 1
ATOM 1757 N N . VAL A 1 362 ? 90.108 124.189 93.788 1.00 70.41 362 VAL A N 1
ATOM 1758 C CA . VAL A 1 362 ? 91.024 123.077 93.548 1.00 70.41 362 VAL A CA 1
ATOM 1759 C C . VAL A 1 362 ? 90.313 121.950 92.809 1.00 70.41 362 VAL A C 1
ATOM 1760 O O . VAL A 1 362 ? 90.859 121.367 91.863 1.00 70.41 362 VAL A O 1
ATOM 1764 N N . LYS A 1 363 ? 89.086 121.625 93.226 1.00 70.88 363 LYS A N 1
ATOM 1765 C CA . LYS A 1 363 ? 88.330 120.574 92.552 1.00 70.88 363 LYS A CA 1
ATOM 1766 C C . LYS A 1 363 ? 88.028 120.948 91.106 1.00 70.88 363 LYS A C 1
ATOM 1767 O O . LYS A 1 363 ? 88.150 120.111 90.201 1.00 70.88 363 LYS A O 1
ATOM 1773 N N . ILE A 1 364 ? 87.639 122.204 90.868 1.00 70.44 364 ILE A N 1
ATOM 1774 C CA . ILE A 1 364 ? 87.346 122.652 89.510 1.00 70.44 364 ILE A CA 1
ATOM 1775 C C . ILE A 1 364 ? 88.591 122.560 88.638 1.00 70.44 364 ILE A C 1
ATOM 1776 O O . ILE A 1 364 ? 88.532 122.088 87.497 1.00 70.44 364 ILE A O 1
ATOM 1781 N N . LYS A 1 365 ? 89.735 123.010 89.159 1.00 70.65 365 LYS A N 1
ATOM 1782 C CA . LYS A 1 365 ? 90.972 122.954 88.386 1.00 70.65 365 LYS A CA 1
ATOM 1783 C C . LYS A 1 365 ? 91.383 121.515 88.098 1.00 70.65 365 LYS A C 1
ATOM 1784 O O . LYS A 1 365 ? 91.816 121.200 86.984 1.00 70.65 365 LYS A O 1
ATOM 1790 N N . LYS A 1 366 ? 91.253 120.629 89.089 1.00 67.72 366 LYS A N 1
ATOM 1791 C CA . LYS A 1 366 ? 91.602 119.228 88.878 1.00 67.72 366 LYS A CA 1
ATOM 1792 C C . LYS A 1 366 ? 90.708 118.591 87.822 1.00 67.72 366 LYS A C 1
ATOM 1793 O O . LYS A 1 366 ? 91.183 117.825 86.975 1.00 67.72 366 LYS A O 1
ATOM 1799 N N . GLY A 1 367 ? 89.409 118.890 87.860 1.00 69.39 367 GLY A N 1
ATOM 1800 C CA . GLY A 1 367 ? 88.506 118.338 86.864 1.00 69.39 367 GLY A CA 1
ATOM 1801 C C . GLY A 1 367 ? 88.741 118.895 85.473 1.00 69.39 367 GLY A C 1
ATOM 1802 O O . GLY A 1 367 ? 88.664 118.164 84.481 1.00 69.39 367 GLY A O 1
ATOM 1803 N N . LEU A 1 368 ? 89.032 120.192 85.378 1.00 70.09 368 LEU A N 1
ATOM 1804 C CA . LEU A 1 368 ? 89.118 120.884 84.100 1.00 70.09 368 LEU A CA 1
ATOM 1805 C C . LEU A 1 368 ? 90.511 120.839 83.483 1.00 70.09 368 LEU A C 1
ATOM 1806 O O . LEU A 1 368 ? 90.661 121.195 82.309 1.00 70.09 368 LEU A O 1
ATOM 1811 N N . ARG A 1 369 ? 91.518 120.370 84.215 1.00 73.62 369 ARG A N 1
ATOM 1812 C CA . ARG A 1 369 ? 92.885 120.317 83.698 1.00 73.62 369 ARG A CA 1
ATOM 1813 C C . ARG A 1 369 ? 92.939 119.353 82.520 1.00 73.62 369 ARG A C 1
ATOM 1814 O O . ARG A 1 369 ? 92.874 118.134 82.691 1.00 73.62 369 ARG A O 1
ATOM 1822 N N . GLY A 1 370 ? 93.061 119.901 81.312 1.00 69.61 370 GLY A N 1
ATOM 1823 C CA . GLY A 1 370 ? 93.131 119.093 80.111 1.00 69.61 370 GLY A CA 1
ATOM 1824 C C . GLY A 1 370 ? 91.806 118.948 79.390 1.00 69.61 370 GLY A C 1
ATOM 1825 O O . GLY A 1 370 ? 91.436 117.846 78.975 1.00 69.61 370 GLY A O 1
ATOM 1826 N N . VAL A 1 371 ? 91.081 120.053 79.232 1.00 64.39 371 VAL A N 1
ATOM 1827 C CA . VAL A 1 371 ? 89.786 120.066 78.562 1.00 64.39 371 VAL A CA 1
ATOM 1828 C C . VAL A 1 371 ? 89.855 121.033 77.389 1.00 64.39 371 VAL A C 1
ATOM 1829 O O . VAL A 1 371 ? 90.253 122.192 77.555 1.00 64.39 371 VAL A O 1
ATOM 1833 N N . LYS A 1 372 ? 89.467 120.557 76.208 1.00 63.80 372 LYS A N 1
ATOM 1834 C CA . LYS A 1 372 ? 89.425 121.400 75.021 1.00 63.80 372 LYS A CA 1
ATOM 1835 C C . LYS A 1 372 ? 88.085 122.121 74.946 1.00 63.80 372 LYS A C 1
ATOM 1836 O O . LYS A 1 372 ? 87.027 121.498 75.069 1.00 63.80 372 LYS A O 1
ATOM 1842 N N . VAL A 1 373 ? 88.134 123.435 74.745 1.00 68.98 373 VAL A N 1
ATOM 1843 C CA . VAL A 1 373 ? 86.937 124.260 74.666 1.00 68.98 373 VAL A CA 1
ATOM 1844 C C . VAL A 1 373 ? 87.033 125.138 73.425 1.00 68.98 373 VAL A C 1
ATOM 1845 O O . VAL A 1 373 ? 88.126 125.506 72.983 1.00 68.98 373 VAL A O 1
ATOM 1849 N N . GLU A 1 374 ? 85.876 125.461 72.851 1.00 77.03 374 GLU A N 1
ATOM 1850 C CA . GLU A 1 374 ? 85.797 126.278 71.650 1.00 77.03 374 GLU A CA 1
ATOM 1851 C C . GLU A 1 374 ? 84.889 127.472 71.901 1.00 77.03 374 GLU A C 1
ATOM 1852 O O . GLU A 1 374 ? 83.882 127.361 72.607 1.00 77.03 374 GLU A O 1
ATOM 1858 N N . VAL A 1 375 ? 85.252 128.613 71.320 1.00 80.17 375 VAL A N 1
ATOM 1859 C CA . VAL A 1 375 ? 84.506 129.850 71.520 1.00 80.17 375 VAL A CA 1
ATOM 1860 C C . VAL A 1 375 ? 83.256 129.840 70.651 1.00 80.17 375 VAL A C 1
ATOM 1861 O O . VAL A 1 375 ? 83.260 129.323 69.527 1.00 80.17 375 VAL A O 1
ATOM 1865 N N . THR A 1 376 ? 82.171 130.408 71.179 1.00 80.41 376 THR A N 1
ATOM 1866 C CA . THR A 1 376 ? 80.901 130.464 70.473 1.00 80.41 376 THR A CA 1
ATOM 1867 C C . THR A 1 376 ? 80.360 131.873 70.283 1.00 80.41 376 THR A C 1
ATOM 1868 O O . THR A 1 376 ? 79.398 132.046 69.525 1.00 80.41 376 THR A O 1
ATOM 1872 N N . HIS A 1 377 ? 80.936 132.880 70.946 1.00 79.53 377 HIS A N 1
ATOM 1873 C CA . HIS A 1 377 ? 80.433 134.242 70.801 1.00 79.53 377 HIS A CA 1
ATOM 1874 C C . HIS A 1 377 ? 80.639 134.764 69.383 1.00 79.53 377 HIS A C 1
ATOM 1875 O O . HIS A 1 377 ? 79.777 135.468 68.845 1.00 79.53 377 HIS A O 1
ATOM 1882 N N . ARG A 1 378 ? 81.769 134.433 68.764 1.00 77.25 378 ARG A N 1
ATOM 1883 C CA . ARG A 1 378 ? 82.022 134.853 67.394 1.00 77.25 378 ARG A CA 1
ATOM 1884 C C . ARG A 1 378 ? 81.127 134.086 66.425 1.00 77.25 378 ARG A C 1
ATOM 1885 O O . ARG A 1 378 ? 80.817 132.909 66.626 1.00 77.25 378 ARG A O 1
ATOM 1893 N N . ALA A 1 379 ? 80.706 134.777 65.363 1.00 74.48 379 ALA A N 1
ATOM 1894 C CA . ALA A 1 379 ? 79.725 134.209 64.444 1.00 74.48 379 ALA A CA 1
ATOM 1895 C C . ALA A 1 379 ? 80.293 133.018 63.679 1.00 74.48 379 ALA A C 1
ATOM 1896 O O . ALA A 1 379 ? 79.674 131.948 63.631 1.00 74.48 379 ALA A O 1
ATOM 1898 N N . ASN A 1 380 ? 81.469 133.179 63.076 1.00 79.04 380 ASN A N 1
ATOM 1899 C CA . ASN A 1 380 ? 82.034 132.151 62.206 1.00 79.04 380 ASN A CA 1
ATOM 1900 C C . ASN A 1 380 ? 83.518 131.960 62.484 1.00 79.04 380 ASN A C 1
ATOM 1901 O O . ASN A 1 380 ? 84.334 131.871 61.561 1.00 79.04 380 ASN A O 1
ATOM 1906 N N . VAL A 1 381 ? 83.889 131.894 63.756 1.00 81.32 381 VAL A N 1
ATOM 1907 C CA . VAL A 1 381 ? 85.270 131.639 64.164 1.00 81.32 381 VAL A CA 1
ATOM 1908 C C . VAL A 1 381 ? 85.244 130.374 65.013 1.00 81.32 381 VAL A C 1
ATOM 1909 O O . VAL A 1 381 ? 85.011 130.417 66.224 1.00 81.32 381 VAL A O 1
ATOM 1913 N N . ARG A 1 382 ? 85.484 129.232 64.377 1.00 84.20 382 ARG A N 1
ATOM 1914 C CA . ARG A 1 382 ? 85.471 127.940 65.064 1.00 84.20 382 ARG A CA 1
ATOM 1915 C C . ARG A 1 382 ? 86.883 127.547 65.498 1.00 84.20 382 ARG A C 1
ATOM 1916 O O . ARG A 1 382 ? 87.416 126.502 65.124 1.00 84.20 382 ARG A O 1
ATOM 1924 N N . ARG A 1 383 ? 87.487 128.411 66.306 1.00 80.60 383 ARG A N 1
ATOM 1925 C CA . ARG A 1 383 ? 88.810 128.155 66.852 1.00 80.60 383 ARG A CA 1
ATOM 1926 C C . ARG A 1 383 ? 88.699 127.444 68.195 1.00 80.60 383 ARG A C 1
ATOM 1927 O O . ARG A 1 383 ? 87.707 127.583 68.915 1.00 80.60 383 ARG A O 1
ATOM 1935 N N . LYS A 1 384 ? 89.733 126.676 68.524 1.00 73.44 384 LYS A N 1
ATOM 1936 C CA . LYS A 1 384 ? 89.781 125.909 69.759 1.00 73.44 384 LYS A CA 1
ATOM 1937 C C . LYS A 1 384 ? 90.923 126.408 70.632 1.00 73.44 384 LYS A C 1
ATOM 1938 O O . LYS A 1 384 ? 91.957 126.862 70.133 1.00 73.44 384 LYS A O 1
ATOM 1944 N N . TYR A 1 385 ? 90.726 126.319 71.947 1.00 72.77 385 TYR A N 1
ATOM 1945 C CA . TYR A 1 385 ? 91.706 126.805 72.918 1.00 72.77 385 TYR A CA 1
ATOM 1946 C C . TYR A 1 385 ? 91.797 125.784 74.048 1.00 72.77 385 TYR A C 1
ATOM 1947 O O . TYR A 1 385 ? 90.910 125.721 74.905 1.00 72.77 385 TYR A O 1
ATOM 1956 N N . ARG A 1 386 ? 92.863 124.987 74.044 1.00 69.88 386 ARG A N 1
ATOM 1957 C CA . ARG A 1 386 ? 93.111 124.076 75.153 1.00 69.88 386 ARG A CA 1
ATOM 1958 C C . ARG A 1 386 ? 93.353 124.874 76.428 1.00 69.88 386 ARG A C 1
ATOM 1959 O O . ARG A 1 386 ? 94.126 125.835 76.436 1.00 69.88 386 ARG A O 1
ATOM 1967 N N . VAL A 1 387 ? 92.688 124.473 77.508 1.00 72.26 387 VAL A N 1
ATOM 1968 C CA . VAL A 1 387 ? 92.725 125.201 78.771 1.00 72.26 387 VAL A CA 1
ATOM 1969 C C . VAL A 1 387 ? 93.352 124.309 79.833 1.00 72.26 387 VAL A C 1
ATOM 1970 O O . VAL A 1 387 ? 92.921 123.167 80.030 1.00 72.26 387 VAL A O 1
ATOM 1974 N N . ALA A 1 388 ? 94.371 124.834 80.511 1.00 72.44 388 ALA A N 1
ATOM 1975 C CA . ALA A 1 388 ? 94.997 124.152 81.635 1.00 72.44 388 ALA A CA 1
ATOM 1976 C C . ALA A 1 388 ? 95.152 125.024 82.870 1.00 72.44 388 ALA A C 1
ATOM 1977 O O . ALA A 1 388 ? 95.296 124.476 83.970 1.00 72.44 388 ALA A O 1
ATOM 1979 N N . GLY A 1 389 ? 95.127 126.342 82.737 1.00 71.67 389 GLY A N 1
ATOM 1980 C CA . GLY A 1 389 ? 95.235 127.243 83.874 1.00 71.67 389 GLY A CA 1
ATOM 1981 C C . GLY A 1 389 ? 94.089 128.236 83.883 1.00 71.67 389 GLY A C 1
ATOM 1982 O O . GLY A 1 389 ? 93.617 128.658 82.825 1.00 71.67 389 GLY A O 1
ATOM 1983 N N . LEU A 1 390 ? 93.648 128.603 85.082 1.00 75.27 390 LEU A N 1
ATOM 1984 C CA . LEU A 1 390 ? 92.545 129.534 85.270 1.00 75.27 390 LEU A CA 1
ATOM 1985 C C . LEU A 1 390 ? 93.031 130.745 86.053 1.00 75.27 390 LEU A C 1
ATOM 1986 O O . LEU A 1 390 ? 93.783 130.608 87.023 1.00 75.27 390 LEU A O 1
ATOM 1991 N N . THR A 1 391 ? 92.604 131.929 85.622 1.00 79.95 391 THR A N 1
ATOM 1992 C CA . THR A 1 391 ? 93.021 133.161 86.273 1.00 79.95 391 THR A CA 1
ATOM 1993 C C . THR A 1 391 ? 92.486 133.230 87.699 1.00 79.95 391 THR A C 1
ATOM 1994 O O . THR A 1 391 ? 91.427 132.684 88.020 1.00 79.95 391 THR A O 1
ATOM 1998 N N . THR A 1 392 ? 93.240 133.909 88.561 1.00 85.07 392 THR A N 1
ATOM 1999 C CA . THR A 1 392 ? 92.873 134.085 89.958 1.00 85.07 392 THR A CA 1
ATOM 2000 C C . THR A 1 392 ? 92.129 135.390 90.212 1.00 85.07 392 THR A C 1
ATOM 2001 O O . THR A 1 392 ? 91.841 135.711 91.369 1.00 85.07 392 THR A O 1
ATOM 2005 N N . GLN A 1 393 ? 91.813 136.144 89.164 1.00 89.29 393 GLN A N 1
ATOM 2006 C CA . GLN A 1 393 ? 91.122 137.416 89.286 1.00 89.29 393 GLN A CA 1
ATOM 2007 C C . GLN A 1 393 ? 89.899 137.432 88.382 1.00 89.29 393 GLN A C 1
ATOM 2008 O O . GLN A 1 393 ? 89.879 136.763 87.344 1.00 89.29 393 GLN A O 1
ATOM 2014 N N . PRO A 1 394 ? 88.864 138.182 88.753 1.00 94.58 394 PRO A N 1
ATOM 2015 C CA . PRO A 1 394 ? 87.670 138.269 87.905 1.00 94.58 394 PRO A CA 1
ATOM 2016 C C . PRO A 1 394 ? 87.952 139.044 86.626 1.00 94.58 394 PRO A C 1
ATOM 2017 O O . PRO A 1 394 ? 89.030 139.606 86.419 1.00 94.58 394 PRO A O 1
ATOM 2021 N N . THR A 1 395 ? 86.944 139.061 85.749 1.00 94.31 395 THR A N 1
ATOM 2022 C CA . THR A 1 395 ? 87.090 139.732 84.461 1.00 94.31 395 THR A CA 1
ATOM 2023 C C . THR A 1 395 ? 87.292 141.233 84.635 1.00 94.31 395 THR A C 1
ATOM 2024 O O . THR A 1 395 ? 88.141 141.834 83.967 1.00 94.31 395 THR A O 1
ATOM 2028 N N . ARG A 1 396 ? 86.524 141.856 85.532 1.00 96.28 396 ARG A N 1
ATOM 2029 C CA . ARG A 1 396 ? 86.642 143.295 85.738 1.00 96.28 396 ARG A CA 1
ATOM 2030 C C . ARG A 1 396 ? 87.941 143.679 86.434 1.00 96.28 396 ARG A C 1
ATOM 2031 O O . ARG A 1 396 ? 88.326 144.853 86.393 1.00 96.28 396 ARG A O 1
ATOM 2039 N N . GLU A 1 397 ? 88.619 142.729 87.068 1.00 95.92 397 GLU A N 1
ATOM 2040 C CA . GLU A 1 397 ? 89.880 143.010 87.744 1.00 95.92 397 GLU A CA 1
ATOM 2041 C C . GLU A 1 397 ? 91.051 142.380 86.997 1.00 95.92 397 GLU A C 1
ATOM 2042 O O . GLU A 1 397 ? 90.985 142.165 85.787 1.00 95.92 397 GLU A O 1
ATOM 2048 N N . GLN A 1 424 ? 78.486 141.070 81.795 1.00 88.02 424 GLN A N 1
ATOM 2049 C CA . GLN A 1 424 ? 78.031 139.690 81.920 1.00 88.02 424 GLN A CA 1
ATOM 2050 C C . GLN A 1 424 ? 78.409 139.112 83.280 1.00 88.02 424 GLN A C 1
ATOM 2051 O O . GLN A 1 424 ? 78.444 139.827 84.281 1.00 88.02 424 GLN A O 1
ATOM 2057 N N . HIS A 1 425 ? 78.691 137.809 83.309 1.00 95.73 425 HIS A N 1
ATOM 2058 C CA . HIS A 1 425 ? 79.069 137.119 84.543 1.00 95.73 425 HIS A CA 1
ATOM 2059 C C . HIS A 1 425 ? 80.567 137.308 84.789 1.00 95.73 425 HIS A C 1
ATOM 2060 O O . HIS A 1 425 ? 81.376 136.379 84.719 1.00 95.73 425 HIS A O 1
ATOM 2067 N N . THR A 1 426 ? 80.931 138.555 85.085 1.00 94.21 426 THR A N 1
ATOM 2068 C CA . THR A 1 426 ? 82.320 138.916 85.334 1.00 94.21 426 THR A CA 1
ATOM 2069 C C . THR A 1 426 ? 82.750 138.674 86.775 1.00 94.21 426 THR A C 1
ATOM 2070 O O . THR A 1 426 ? 83.929 138.864 87.090 1.00 94.21 426 THR A O 1
ATOM 2074 N N . HIS A 1 427 ? 81.829 138.272 87.654 1.00 94.03 427 HIS A N 1
ATOM 2075 C CA . HIS A 1 427 ? 82.191 138.024 89.046 1.00 94.03 427 HIS A CA 1
ATOM 2076 C C . HIS A 1 427 ? 83.150 136.846 89.169 1.00 94.03 427 HIS A C 1
ATOM 2077 O O . HIS A 1 427 ? 84.182 136.943 89.844 1.00 94.03 427 HIS A O 1
ATOM 2084 N N . LEU A 1 428 ? 82.826 135.726 88.528 1.00 93.82 428 LEU A N 1
ATOM 2085 C CA . LEU A 1 428 ? 83.686 134.556 88.578 1.00 93.82 428 LEU A CA 1
ATOM 2086 C C . LEU A 1 428 ? 84.893 134.737 87.660 1.00 93.82 428 LEU A C 1
ATOM 2087 O O . LEU A 1 428 ? 84.803 135.412 86.631 1.00 93.82 428 LEU A O 1
ATOM 2092 N N . PRO A 1 429 ? 86.036 134.153 88.016 1.00 91.99 429 PRO A N 1
ATOM 2093 C CA . PRO A 1 429 ? 87.214 134.255 87.149 1.00 91.99 429 PRO A CA 1
ATOM 2094 C C . PRO A 1 429 ? 86.978 133.586 85.804 1.00 91.99 429 PRO A C 1
ATOM 2095 O O . PRO A 1 429 ? 86.285 132.571 85.698 1.00 91.99 429 PRO A O 1
ATOM 2099 N N . CYS A 1 430 ? 87.571 134.171 84.770 1.00 91.82 430 CYS A N 1
ATOM 2100 C CA . CYS A 1 430 ? 87.424 133.686 83.407 1.00 91.82 430 CYS A CA 1
ATOM 2101 C C . CYS A 1 430 ? 88.605 132.802 83.025 1.00 91.82 430 CYS A C 1
ATOM 2102 O O . CYS A 1 430 ? 89.737 133.019 83.465 1.00 91.82 430 CYS A O 1
ATOM 2105 N N . LEU A 1 431 ? 88.324 131.796 82.202 1.00 85.25 431 LEU A N 1
ATOM 2106 C CA . LEU A 1 431 ? 89.354 130.858 81.782 1.00 85.25 431 LEU A CA 1
ATOM 2107 C C . LEU A 1 431 ? 90.380 131.542 80.887 1.00 85.25 431 LEU A C 1
ATOM 2108 O O . LEU A 1 431 ? 90.039 132.389 80.055 1.00 85.25 431 LEU A O 1
ATOM 2113 N N . GLN A 1 432 ? 91.644 131.168 81.062 1.00 80.01 432 GLN A N 1
ATOM 2114 C CA . GLN A 1 432 ? 92.747 131.707 80.282 1.00 80.01 432 GLN A CA 1
ATOM 2115 C C . GLN A 1 432 ? 93.276 130.643 79.331 1.00 80.01 432 GLN A C 1
ATOM 2116 O O . GLN A 1 432 ? 93.458 129.484 79.719 1.00 80.01 432 GLN A O 1
ATOM 2122 N N . VAL A 1 433 ? 93.518 131.041 78.087 1.00 77.63 433 VAL A N 1
ATOM 2123 C CA . VAL A 1 433 ? 94.019 130.126 77.070 1.00 77.63 433 VAL A CA 1
ATOM 2124 C C . VAL A 1 433 ? 95.456 129.717 77.376 1.00 77.63 433 VAL A C 1
ATOM 2125 O O . VAL A 1 433 ? 96.145 130.370 78.159 1.00 77.63 433 VAL A O 1
ATOM 2129 N N . SER A 1 440 ? 93.750 135.891 75.629 1.00 76.33 440 SER A N 1
ATOM 2130 C CA . SER A 1 440 ? 93.520 136.724 76.803 1.00 76.33 440 SER A CA 1
ATOM 2131 C C . SER A 1 440 ? 92.735 135.963 77.867 1.00 76.33 440 SER A C 1
ATOM 2132 O O . SER A 1 440 ? 93.131 134.875 78.284 1.00 76.33 440 SER A O 1
ATOM 2135 N N . TYR A 1 441 ? 91.619 136.543 78.301 1.00 84.58 441 TYR A N 1
ATOM 2136 C CA . TYR A 1 441 ? 90.747 135.945 79.310 1.00 84.58 441 TYR A CA 1
ATOM 2137 C C . TYR A 1 441 ? 89.435 135.567 78.631 1.00 84.58 441 TYR A C 1
ATOM 2138 O O . TYR A 1 441 ? 88.566 136.421 78.423 1.00 84.58 441 TYR A O 1
ATOM 2147 N N . LEU A 1 442 ? 89.293 134.294 78.288 1.00 87.07 442 LEU A N 1
ATOM 2148 C CA . LEU A 1 442 ? 88.085 133.835 77.617 1.00 87.07 442 LEU A CA 1
ATOM 2149 C C . LEU A 1 442 ? 86.921 133.805 78.601 1.00 87.07 442 LEU A C 1
ATOM 2150 O O . LEU A 1 442 ? 87.025 133.167 79.656 1.00 87.07 442 LEU A O 1
ATOM 2155 N N . PRO A 1 443 ? 85.813 134.484 78.307 1.00 87.69 443 PRO A N 1
ATOM 2156 C CA . PRO A 1 443 ? 84.639 134.385 79.181 1.00 87.69 443 PRO A CA 1
ATOM 2157 C C . PRO A 1 443 ? 84.120 132.957 79.242 1.00 87.69 443 PRO A C 1
ATOM 2158 O O . PRO A 1 443 ? 84.113 132.235 78.243 1.00 87.69 443 PRO A O 1
ATOM 2162 N N . MET A 1 444 ? 83.681 132.555 80.430 1.00 84.31 444 MET A N 1
ATOM 2163 C CA . MET A 1 444 ? 83.158 131.214 80.652 1.00 84.31 444 MET A CA 1
ATOM 2164 C C . MET A 1 444 ? 81.660 131.111 80.395 1.00 84.31 444 MET A C 1
ATOM 2165 O O . MET A 1 444 ? 81.095 130.022 80.541 1.00 84.31 444 MET A O 1
ATOM 2170 N N . GLU A 1 445 ? 81.009 132.207 80.008 1.00 85.34 445 GLU A N 1
ATOM 2171 C CA . GLU A 1 445 ? 79.577 132.193 79.745 1.00 85.34 445 GLU A CA 1
ATOM 2172 C C . GLU A 1 445 ? 79.232 131.988 78.276 1.00 85.34 445 GLU A C 1
ATOM 2173 O O . GLU A 1 445 ? 78.046 131.873 77.947 1.00 85.34 445 GLU A O 1
ATOM 2179 N N . ALA A 1 446 ? 80.224 131.939 77.390 1.00 81.52 446 ALA A N 1
ATOM 2180 C CA . ALA A 1 446 ? 79.996 131.813 75.953 1.00 81.52 446 ALA A CA 1
ATOM 2181 C C . ALA A 1 446 ? 80.967 130.812 75.341 1.00 81.52 446 ALA A C 1
ATOM 2182 O O . ALA A 1 446 ? 81.554 131.041 74.281 1.00 81.52 446 ALA A O 1
ATOM 2184 N N . CYS A 1 447 ? 81.149 129.675 76.009 1.00 83.57 447 CYS A N 1
ATOM 2185 C CA . CYS A 1 447 ? 82.045 128.630 75.538 1.00 83.57 447 CYS A CA 1
ATOM 2186 C C . CYS A 1 447 ? 81.372 127.272 75.677 1.00 83.57 447 CYS A C 1
ATOM 2187 O O . CYS A 1 447 ? 80.502 127.077 76.530 1.00 83.57 447 CYS A O 1
ATOM 2190 N N . LYS A 1 448 ? 81.786 126.333 74.828 1.00 74.37 448 LYS A N 1
ATOM 2191 C CA . LYS A 1 448 ? 81.203 125.000 74.784 1.00 74.37 448 LYS A CA 1
ATOM 2192 C C . LYS A 1 448 ? 82.306 123.952 74.800 1.00 74.37 448 LYS A C 1
ATOM 2193 O O . LYS A 1 448 ? 83.321 124.096 74.112 1.00 74.37 448 LYS A O 1
ATOM 2199 N N . ILE A 1 449 ? 82.097 122.892 75.583 1.00 62.07 449 ILE A N 1
ATOM 2200 C CA . ILE A 1 449 ? 83.080 121.820 75.680 1.00 62.07 449 ILE A CA 1
ATOM 2201 C C . ILE A 1 449 ? 83.057 120.992 74.402 1.00 62.07 449 ILE A C 1
ATOM 2202 O O . ILE A 1 449 ? 81.990 120.588 73.921 1.00 62.07 449 ILE A O 1
ATOM 2207 N N . VAL A 1 450 ? 84.242 120.738 73.843 1.00 64.64 450 VAL A N 1
ATOM 2208 C CA . VAL A 1 450 ? 84.343 119.970 72.609 1.00 64.64 450 VAL A CA 1
ATOM 2209 C C . VAL A 1 450 ? 84.009 118.506 72.873 1.00 64.64 450 VAL A C 1
ATOM 2210 O O . VAL A 1 450 ? 84.441 117.910 73.869 1.00 64.64 450 VAL A O 1
ATOM 2214 N N . GLU A 1 451 ? 83.226 117.921 71.970 1.00 60.79 451 GLU A N 1
ATOM 2215 C CA . GLU A 1 451 ? 82.823 116.528 72.066 1.00 60.79 451 GLU A CA 1
ATOM 2216 C C . GLU A 1 451 ? 84.016 115.598 71.856 1.00 60.79 451 GLU A C 1
ATOM 2217 O O . GLU A 1 451 ? 84.927 115.876 71.072 1.00 60.79 451 GLU A O 1
ATOM 2223 N N . GLY A 1 452 ? 84.001 114.478 72.578 1.00 58.07 452 GLY A N 1
ATOM 2224 C CA . GLY A 1 452 ? 85.002 113.445 72.419 1.00 58.07 452 GLY A CA 1
ATOM 2225 C C . GLY A 1 452 ? 86.089 113.417 73.470 1.00 58.07 452 GLY A C 1
ATOM 2226 O O . GLY A 1 452 ? 86.944 112.523 73.424 1.00 58.07 452 GLY A O 1
ATOM 2227 N N . GLN A 1 453 ? 86.092 114.357 74.410 1.00 56.32 453 GLN A N 1
ATOM 2228 C CA . GLN A 1 453 ? 87.110 114.369 75.450 1.00 56.32 453 GLN A CA 1
ATOM 2229 C C . GLN A 1 453 ? 86.914 113.203 76.412 1.00 56.32 453 GLN A C 1
ATOM 2230 O O . GLN A 1 453 ? 85.794 112.747 76.655 1.00 56.32 453 GLN A O 1
ATOM 2236 N N . ARG A 1 454 ? 88.025 112.722 76.963 1.00 50.55 454 ARG A N 1
ATOM 2237 C CA . ARG A 1 454 ? 88.025 111.590 77.878 1.00 50.55 454 ARG A CA 1
ATOM 2238 C C . ARG A 1 454 ? 88.425 112.051 79.271 1.00 50.55 454 ARG A C 1
ATOM 2239 O O . ARG A 1 454 ? 89.310 112.899 79.426 1.00 50.55 454 ARG A O 1
ATOM 2247 N N . TYR A 1 455 ? 87.769 111.488 80.282 1.00 52.07 455 TYR A N 1
ATOM 2248 C CA . TYR A 1 455 ? 88.051 111.851 81.663 1.00 52.07 455 TYR A CA 1
ATOM 2249 C C . TYR A 1 455 ? 89.259 111.076 82.173 1.00 52.07 455 TYR A C 1
ATOM 2250 O O . TYR A 1 455 ? 89.313 109.847 82.066 1.00 52.07 455 TYR A O 1
ATOM 2259 N N . THR A 1 456 ? 90.227 111.801 82.731 1.00 58.50 456 THR A N 1
ATOM 2260 C CA . THR A 1 456 ? 91.431 111.186 83.274 1.00 58.50 456 THR A CA 1
ATOM 2261 C C . THR A 1 456 ? 91.222 110.783 84.728 1.00 58.50 456 THR A C 1
ATOM 2262 O O . THR A 1 456 ? 90.101 110.856 85.242 1.00 58.50 456 THR A O 1
ATOM 2266 N N . LYS A 1 457 ? 92.299 110.357 85.392 1.00 62.58 457 LYS A N 1
ATOM 2267 C CA . LYS A 1 457 ? 92.263 109.952 86.794 1.00 62.58 457 LYS A CA 1
ATOM 2268 C C . LYS A 1 457 ? 91.252 108.836 87.026 1.00 62.58 457 LYS A C 1
ATOM 2269 O O . LYS A 1 457 ? 91.070 107.967 86.166 1.00 62.58 457 LYS A O 1
ATOM 2275 N N . ARG A 1 458 ? 90.590 108.850 88.181 1.00 56.98 458 ARG A N 1
ATOM 2276 C CA . ARG A 1 458 ? 89.670 107.787 88.555 1.00 56.98 458 ARG A CA 1
ATOM 2277 C C . ARG A 1 458 ? 88.333 108.384 88.969 1.00 56.98 458 ARG A C 1
ATOM 2278 O O . ARG A 1 458 ? 88.242 109.547 89.368 1.00 56.98 458 ARG A O 1
ATOM 2286 N N . LEU A 1 459 ? 87.293 107.561 88.867 1.00 51.13 459 LEU A N 1
ATOM 2287 C CA . LEU A 1 459 ? 85.934 107.991 89.163 1.00 51.13 459 LEU A CA 1
ATOM 2288 C C . LEU A 1 459 ? 85.722 108.039 90.671 1.00 51.13 459 LEU A C 1
ATOM 2289 O O . LEU A 1 459 ? 86.540 107.521 91.437 1.00 51.13 459 LEU A O 1
ATOM 2294 N N . ASN A 1 460 ? 84.625 108.662 91.099 1.00 52.61 460 ASN A N 1
ATOM 2295 C CA . ASN A 1 460 ? 84.311 108.693 92.518 1.00 52.61 460 ASN A CA 1
ATOM 2296 C C . ASN A 1 460 ? 83.357 107.552 92.879 1.00 52.61 460 ASN A C 1
ATOM 2297 O O . ASN A 1 460 ? 82.843 106.832 92.018 1.00 52.61 460 ASN A O 1
ATOM 2302 N N . GLU A 1 461 ? 83.125 107.400 94.185 1.00 55.76 461 GLU A N 1
ATOM 2303 C CA . GLU A 1 461 ? 82.343 106.278 94.692 1.00 55.76 461 GLU A CA 1
ATOM 2304 C C . GLU A 1 461 ? 80.881 106.338 94.271 1.00 55.76 461 GLU A C 1
ATOM 2305 O O . GLU A 1 461 ? 80.194 105.312 94.321 1.00 55.76 461 GLU A O 1
ATOM 2311 N N . LYS A 1 462 ? 80.387 107.505 93.862 1.00 52.91 462 LYS A N 1
ATOM 2312 C CA . LYS A 1 462 ? 78.999 107.637 93.442 1.00 52.91 462 LYS A CA 1
ATOM 2313 C C . LYS A 1 462 ? 78.809 107.411 91.950 1.00 52.91 462 LYS A C 1
ATOM 2314 O O . LYS A 1 462 ? 77.807 106.811 91.549 1.00 52.91 462 LYS A O 1
ATOM 2320 N N . GLN A 1 463 ? 79.746 107.862 91.120 1.00 49.50 463 GLN A N 1
ATOM 2321 C CA . GLN A 1 463 ? 79.657 107.661 89.681 1.00 49.50 463 GLN A CA 1
ATOM 2322 C C . GLN A 1 463 ? 80.338 106.382 89.211 1.00 49.50 463 GLN A C 1
ATOM 2323 O O . GLN A 1 463 ? 80.286 106.077 88.016 1.00 49.50 463 GLN A O 1
ATOM 2329 N N . ILE A 1 464 ? 80.978 105.629 90.109 1.00 41.78 464 ILE A N 1
ATOM 2330 C CA . ILE A 1 464 ? 81.452 104.304 89.725 1.00 41.78 464 ILE A CA 1
ATOM 2331 C C . ILE A 1 464 ? 80.294 103.311 89.692 1.00 41.78 464 ILE A C 1
ATOM 2332 O O . ILE A 1 464 ? 80.187 102.494 88.771 1.00 41.78 464 ILE A O 1
ATOM 2337 N N . THR A 1 465 ? 79.392 103.381 90.673 1.00 38.13 465 THR A N 1
ATOM 2338 C CA . THR A 1 465 ? 78.251 102.474 90.687 1.00 38.13 465 THR A CA 1
ATOM 2339 C C . THR A 1 465 ? 77.252 102.812 89.589 1.00 38.13 465 THR A C 1
ATOM 2340 O O . THR A 1 465 ? 76.580 101.915 89.067 1.00 38.13 465 THR A O 1
ATOM 2344 N N . ALA A 1 466 ? 77.135 104.092 89.227 1.00 37.01 466 ALA A N 1
ATOM 2345 C CA . ALA A 1 466 ? 76.260 104.463 88.120 1.00 37.01 466 ALA A CA 1
ATOM 2346 C C . ALA A 1 466 ? 76.727 103.840 86.813 1.00 37.01 466 ALA A C 1
ATOM 2347 O O . ALA A 1 466 ? 75.901 103.436 85.987 1.00 37.01 466 ALA A O 1
ATOM 2349 N N . LEU A 1 467 ? 78.043 103.759 86.606 1.00 33.01 467 LEU A N 1
ATOM 2350 C CA . LEU A 1 467 ? 78.572 103.020 85.466 1.00 33.01 467 LEU A CA 1
ATOM 2351 C C . LEU A 1 467 ? 78.403 101.519 85.655 1.00 33.01 467 LEU A C 1
ATOM 2352 O O . LEU A 1 467 ? 78.176 100.790 84.683 1.00 33.01 467 LEU A O 1
ATOM 2357 N N . LEU A 1 468 ? 78.506 101.044 86.899 1.00 30.40 468 LEU A N 1
ATOM 2358 C CA . LEU A 1 468 ? 78.353 99.616 87.159 1.00 30.40 468 LEU A CA 1
ATOM 2359 C C . LEU A 1 468 ? 76.961 99.120 86.791 1.00 30.40 468 LEU A C 1
ATOM 2360 O O . LEU A 1 468 ? 76.824 98.021 86.248 1.00 30.40 468 LEU A O 1
ATOM 2365 N N . LYS A 1 469 ? 75.919 99.908 87.064 1.00 31.53 469 LYS A N 1
ATOM 2366 C CA . LYS A 1 469 ? 74.590 99.500 86.609 1.00 31.53 469 LYS A CA 1
ATOM 2367 C C . LYS A 1 469 ? 74.469 99.471 85.090 1.00 31.53 469 LYS A C 1
ATOM 2368 O O . LYS A 1 469 ? 73.497 98.905 84.579 1.00 31.53 469 LYS A O 1
ATOM 2374 N N . VAL A 1 470 ? 75.412 100.058 84.363 1.00 30.90 470 VAL A N 1
ATOM 2375 C CA . VAL A 1 470 ? 75.394 100.056 82.904 1.00 30.90 470 VAL A CA 1
ATOM 2376 C C . VAL A 1 470 ? 76.213 98.904 82.337 1.00 30.90 470 VAL A C 1
ATOM 2377 O O . VAL A 1 470 ? 75.747 98.170 81.465 1.00 30.90 470 VAL A O 1
ATOM 2381 N N . THR A 1 471 ? 77.441 98.728 82.826 1.00 27.22 471 THR A N 1
ATOM 2382 C CA . THR A 1 471 ? 78.331 97.709 82.286 1.00 27.22 471 THR A CA 1
ATOM 2383 C C . THR A 1 471 ? 78.034 96.311 82.816 1.00 27.22 471 THR A C 1
ATOM 2384 O O . THR A 1 471 ? 78.520 95.332 82.239 1.00 27.22 471 THR A O 1
ATOM 2388 N N . CYS A 1 472 ? 77.255 96.191 83.888 1.00 25.60 472 CYS A N 1
ATOM 2389 C CA . CYS A 1 472 ? 76.932 94.896 84.487 1.00 25.60 472 CYS A CA 1
ATOM 2390 C C . CYS A 1 472 ? 75.603 94.418 83.918 1.00 25.60 472 CYS A C 1
ATOM 2391 O O . CYS A 1 472 ? 74.535 94.883 84.324 1.00 25.60 472 CYS A O 1
ATOM 2394 N N . GLN A 1 473 ? 75.672 93.479 82.980 1.00 26.22 473 GLN A N 1
ATOM 2395 C CA . GLN A 1 473 ? 74.496 92.888 82.364 1.00 26.22 473 GLN A CA 1
ATOM 2396 C C . GLN A 1 473 ? 74.613 91.370 82.412 1.00 26.22 473 GLN A C 1
ATOM 2397 O O . GLN A 1 473 ? 75.676 90.813 82.701 1.00 26.22 473 GLN A O 1
ATOM 2403 N N . ARG A 1 474 ? 73.496 90.703 82.121 1.00 27.71 474 ARG A N 1
ATOM 2404 C CA . ARG A 1 474 ? 73.420 89.258 82.246 1.00 27.71 474 ARG A CA 1
ATOM 2405 C C . ARG A 1 474 ? 74.366 88.586 81.252 1.00 27.71 474 ARG A C 1
ATOM 2406 O O . ARG A 1 474 ? 74.735 89.177 80.236 1.00 27.71 474 ARG A O 1
ATOM 2414 N N . PRO A 1 475 ? 74.807 87.359 81.551 1.00 23.15 475 PRO A N 1
ATOM 2415 C CA . PRO A 1 475 ? 75.669 86.648 80.590 1.00 23.15 475 PRO A CA 1
ATOM 2416 C C . PRO A 1 475 ? 75.029 86.470 79.225 1.00 23.15 475 PRO A C 1
ATOM 2417 O O . PRO A 1 475 ? 75.705 86.635 78.202 1.00 23.15 475 PRO A O 1
ATOM 2421 N N . ARG A 1 476 ? 73.733 86.153 79.181 1.00 23.82 476 ARG A N 1
ATOM 2422 C CA . ARG A 1 476 ? 73.047 86.013 77.901 1.00 23.82 476 ARG A CA 1
ATOM 2423 C C . ARG A 1 476 ? 73.007 87.339 77.153 1.00 23.82 476 ARG A C 1
ATOM 2424 O O . ARG A 1 476 ? 73.236 87.385 75.938 1.00 23.82 476 ARG A O 1
ATOM 2432 N N . ASP A 1 477 ? 72.722 88.430 77.868 1.00 24.06 477 ASP A N 1
ATOM 2433 C CA . ASP A 1 477 ? 72.687 89.744 77.237 1.00 24.06 477 ASP A CA 1
ATOM 2434 C C . ASP A 1 477 ? 74.055 90.131 76.692 1.00 24.06 477 ASP A C 1
ATOM 2435 O O . ASP A 1 477 ? 74.158 90.669 75.585 1.00 24.06 477 ASP A O 1
ATOM 2440 N N . ARG A 1 478 ? 75.118 89.866 77.453 1.00 18.73 478 ARG A N 1
ATOM 2441 C CA . ARG A 1 478 ? 76.460 90.195 76.981 1.00 18.73 478 ARG A CA 1
ATOM 2442 C C . ARG A 1 478 ? 76.848 89.348 75.776 1.00 18.73 478 ARG A C 1
ATOM 2443 O O . ARG A 1 478 ? 77.478 89.848 74.837 1.00 18.73 478 ARG A O 1
ATOM 2451 N N . GLU A 1 479 ? 76.486 88.063 75.785 1.00 20.81 479 GLU A N 1
ATOM 2452 C CA . GLU A 1 479 ? 76.767 87.205 74.639 1.00 20.81 479 GLU A CA 1
ATOM 2453 C C . GLU A 1 479 ? 76.051 87.711 73.392 1.00 20.81 479 GLU A C 1
ATOM 2454 O O . GLU A 1 479 ? 76.642 87.790 72.306 1.00 20.81 479 GLU A O 1
ATOM 2460 N N . ASN A 1 480 ? 74.774 88.073 73.536 1.00 20.27 480 ASN A N 1
ATOM 2461 C CA . ASN A 1 480 ? 74.024 88.599 72.401 1.00 20.27 480 ASN A CA 1
ATOM 2462 C C . ASN A 1 480 ? 74.604 89.922 71.921 1.00 20.27 480 ASN A C 1
ATOM 2463 O O . ASN A 1 480 ? 74.658 90.182 70.715 1.00 20.27 480 ASN A O 1
ATOM 2468 N N . ASP A 1 481 ? 75.041 90.775 72.852 1.00 22.13 481 ASP A N 1
ATOM 2469 C CA . ASP A 1 481 ? 75.638 92.049 72.469 1.00 22.13 481 ASP A CA 1
ATOM 2470 C C . ASP A 1 481 ? 76.935 91.844 71.699 1.00 22.13 481 ASP A C 1
ATOM 2471 O O . ASP A 1 481 ? 77.191 92.536 70.709 1.00 22.13 481 ASP A O 1
ATOM 2476 N N . ILE A 1 482 ? 77.768 90.899 72.138 1.00 19.48 482 ILE A N 1
ATOM 2477 C CA . ILE A 1 482 ? 79.010 90.615 71.423 1.00 19.48 482 ILE A CA 1
ATOM 2478 C C . ILE A 1 482 ? 78.709 90.077 70.030 1.00 19.48 482 ILE A C 1
ATOM 2479 O O . ILE A 1 482 ? 79.330 90.489 69.039 1.00 19.48 482 ILE A O 1
ATOM 2484 N N . LEU A 1 483 ? 77.744 89.158 69.929 1.00 23.21 483 LEU A N 1
ATOM 2485 C CA . LEU A 1 483 ? 77.380 88.612 68.624 1.00 23.21 483 LEU A CA 1
ATOM 2486 C C . LEU A 1 483 ? 76.858 89.702 67.695 1.00 23.21 483 LEU A C 1
ATOM 2487 O O . LEU A 1 483 ? 77.185 89.722 66.503 1.00 23.21 483 LEU A O 1
ATOM 2492 N N . ARG A 1 484 ? 76.040 90.614 68.224 1.00 25.45 484 ARG A N 1
ATOM 2493 C CA . ARG A 1 484 ? 75.538 91.726 67.424 1.00 25.45 484 ARG A CA 1
ATOM 2494 C C . ARG A 1 484 ? 76.669 92.651 66.991 1.00 25.45 484 ARG A C 1
ATOM 2495 O O . ARG A 1 484 ? 76.687 93.129 65.851 1.00 25.45 484 ARG A O 1
ATOM 2503 N N . THR A 1 485 ? 77.618 92.921 67.890 1.00 26.84 485 THR A N 1
ATOM 2504 C CA . THR A 1 485 ? 78.721 93.818 67.563 1.00 26.84 485 THR A CA 1
ATOM 2505 C C . THR A 1 485 ? 79.600 93.240 66.463 1.00 26.84 485 THR A C 1
ATOM 2506 O O . THR A 1 485 ? 80.025 93.964 65.555 1.00 26.84 485 THR A O 1
ATOM 2510 N N . VAL A 1 486 ? 79.884 91.937 66.524 1.00 27.95 486 VAL A N 1
ATOM 2511 C CA . VAL A 1 486 ? 80.734 91.329 65.503 1.00 27.95 486 VAL A CA 1
ATOM 2512 C C . VAL A 1 486 ? 80.063 91.382 64.136 1.00 27.95 486 VAL A C 1
ATOM 2513 O O . VAL A 1 486 ? 80.705 91.700 63.128 1.00 27.95 486 VAL A O 1
ATOM 2517 N N . GLN A 1 487 ? 78.766 91.078 64.075 1.00 33.65 487 GLN A N 1
ATOM 2518 C CA . GLN A 1 487 ? 78.044 91.177 62.812 1.00 33.65 487 GLN A CA 1
ATOM 2519 C C . GLN A 1 487 ? 77.839 92.617 62.362 1.00 33.65 487 GLN A C 1
ATOM 2520 O O . GLN A 1 487 ? 77.571 92.843 61.178 1.00 33.65 487 GLN A O 1
ATOM 2526 N N . HIS A 1 488 ? 77.953 93.588 63.270 1.00 38.88 488 HIS A N 1
ATOM 2527 C CA . HIS A 1 488 ? 77.790 94.987 62.892 1.00 38.88 488 HIS A CA 1
ATOM 2528 C C . HIS A 1 488 ? 79.019 95.524 62.171 1.00 38.88 488 HIS A C 1
ATOM 2529 O O . HIS A 1 488 ? 78.886 96.375 61.284 1.00 38.88 488 HIS A O 1
ATOM 2536 N N . ASN A 1 489 ? 80.214 95.053 62.536 1.00 38.71 489 ASN A N 1
ATOM 2537 C CA . ASN A 1 489 ? 81.428 95.543 61.892 1.00 38.71 489 ASN A CA 1
ATOM 2538 C C . ASN A 1 489 ? 81.512 95.102 60.437 1.00 38.71 489 ASN A C 1
ATOM 2539 O O . ASN A 1 489 ? 82.012 95.855 59.594 1.00 38.71 489 ASN A O 1
ATOM 2544 N N . ALA A 1 490 ? 81.038 93.894 60.129 1.00 43.58 490 ALA A N 1
ATOM 2545 C CA . ALA A 1 490 ? 81.037 93.352 58.770 1.00 43.58 490 ALA A CA 1
ATOM 2546 C C . ALA A 1 490 ? 82.454 93.313 58.193 1.00 43.58 490 ALA A C 1
ATOM 2547 O O . ALA A 1 490 ? 82.783 93.999 57.223 1.00 43.58 490 ALA A O 1
ATOM 2549 N N . TYR A 1 491 ? 83.297 92.488 58.817 1.00 45.24 491 TYR A N 1
ATOM 2550 C CA . TYR A 1 491 ? 84.681 92.339 58.382 1.00 45.24 491 TYR A CA 1
ATOM 2551 C C . TYR A 1 491 ? 84.805 91.722 56.997 1.00 45.24 491 TYR A C 1
ATOM 2552 O O . TYR A 1 491 ? 85.889 91.781 56.408 1.00 45.24 491 TYR A O 1
ATOM 2561 N N . ASP A 1 492 ? 83.737 91.133 56.467 1.00 54.16 492 ASP A N 1
ATOM 2562 C CA . ASP A 1 492 ? 83.746 90.545 55.136 1.00 54.16 492 ASP A CA 1
ATOM 2563 C C . ASP A 1 492 ? 83.409 91.554 54.046 1.00 54.16 492 ASP A C 1
ATOM 2564 O O . ASP A 1 492 ? 83.357 91.181 52.870 1.00 54.16 492 ASP A O 1
ATOM 2569 N N . GLN A 1 493 ? 83.185 92.818 54.406 1.00 57.98 493 GLN A N 1
ATOM 2570 C CA . GLN A 1 493 ? 82.766 93.827 53.442 1.00 57.98 493 GLN A CA 1
ATOM 2571 C C . GLN A 1 493 ? 83.763 94.976 53.336 1.00 57.98 493 GLN A C 1
ATOM 2572 O O . GLN A 1 493 ? 83.798 95.675 52.318 1.00 57.98 493 GLN A O 1
ATOM 2578 N N . ASP A 1 494 ? 84.571 95.188 54.371 1.00 64.64 494 ASP A N 1
ATOM 2579 C CA . ASP A 1 494 ? 85.456 96.345 54.372 1.00 64.64 494 ASP A CA 1
ATOM 2580 C C . ASP A 1 494 ? 86.632 96.153 53.409 1.00 64.64 494 ASP A C 1
ATOM 2581 O O . ASP A 1 494 ? 87.170 95.043 53.279 1.00 64.64 494 ASP A O 1
ATOM 2586 N N . PRO A 1 495 ? 87.025 97.209 52.691 1.00 69.45 495 PRO A N 1
ATOM 2587 C CA . PRO A 1 495 ? 88.082 97.062 51.677 1.00 69.45 495 PRO A CA 1
ATOM 2588 C C . PRO A 1 495 ? 89.418 96.625 52.242 1.00 69.45 495 PRO A C 1
ATOM 2589 O O . PRO A 1 495 ? 90.148 95.895 51.564 1.00 69.45 495 PRO A O 1
ATOM 2593 N N . TYR A 1 496 ? 89.761 97.045 53.461 1.00 64.71 496 TYR A N 1
ATOM 2594 C CA . TYR A 1 496 ? 91.060 96.694 54.027 1.00 64.71 496 TYR A CA 1
ATOM 2595 C C . TYR A 1 496 ? 91.216 95.184 54.149 1.00 64.71 496 TYR A C 1
ATOM 2596 O O . TYR A 1 496 ? 92.196 94.608 53.663 1.00 64.71 496 TYR A O 1
ATOM 2605 N N . ALA A 1 497 ? 90.247 94.521 54.778 1.00 65.49 497 ALA A N 1
ATOM 2606 C CA . ALA A 1 497 ? 90.318 93.074 54.919 1.00 65.49 497 ALA A CA 1
ATOM 2607 C C . ALA A 1 497 ? 90.000 92.340 53.624 1.00 65.49 497 ALA A C 1
ATOM 2608 O O . ALA A 1 497 ? 90.487 91.220 53.435 1.00 65.49 497 ALA A O 1
ATOM 2610 N N . LYS A 1 498 ? 89.192 92.926 52.733 1.00 68.09 498 LYS A N 1
ATOM 2611 C CA . LYS A 1 498 ? 88.979 92.278 51.441 1.00 68.09 498 LYS A CA 1
ATOM 2612 C C . LYS A 1 498 ? 90.263 92.236 50.619 1.00 68.09 498 LYS A C 1
ATOM 2613 O O . LYS A 1 498 ? 90.567 91.218 49.988 1.00 68.09 498 LYS A O 1
ATOM 2619 N N . GLU A 1 499 ? 91.030 93.329 50.614 1.00 69.65 499 GLU A N 1
ATOM 2620 C CA . GLU A 1 499 ? 92.273 93.369 49.853 1.00 69.65 499 GLU A CA 1
ATOM 2621 C C . GLU A 1 499 ? 93.389 92.603 50.552 1.00 69.65 499 GLU A C 1
ATOM 2622 O O . GLU A 1 499 ? 94.191 91.932 49.892 1.00 69.65 499 GLU A O 1
ATOM 2628 N N . PHE A 1 500 ? 93.459 92.689 51.880 1.00 64.81 500 PHE A N 1
ATOM 2629 C CA . PHE A 1 500 ? 94.533 92.043 52.622 1.00 64.81 500 PHE A CA 1
ATOM 2630 C C . PHE A 1 500 ? 94.341 90.540 52.765 1.00 64.81 500 PHE A C 1
ATOM 2631 O O . PHE A 1 500 ? 95.262 89.858 53.227 1.00 64.81 500 PHE A O 1
ATOM 2639 N N . GLY A 1 501 ? 93.184 90.009 52.382 1.00 60.36 501 GLY A N 1
ATOM 2640 C CA . GLY A 1 501 ? 92.924 88.589 52.486 1.00 60.36 501 GLY A CA 1
ATOM 2641 C C . GLY A 1 501 ? 92.387 88.122 53.819 1.00 60.36 501 GLY A C 1
ATOM 2642 O O . GLY A 1 501 ? 92.236 86.910 54.014 1.00 60.36 501 GLY A O 1
ATOM 2643 N N . MET A 1 502 ? 92.097 89.036 54.741 1.00 55.51 502 MET A N 1
ATOM 2644 C CA . MET A 1 502 ? 91.564 88.653 56.040 1.00 55.51 502 MET A CA 1
ATOM 2645 C C . MET A 1 502 ? 90.171 88.051 55.896 1.00 55.51 502 MET A C 1
ATOM 2646 O O . MET A 1 502 ? 89.384 88.442 55.030 1.00 55.51 502 MET A O 1
ATOM 2651 N N . ASN A 1 503 ? 89.872 87.085 56.762 1.00 46.91 503 ASN A N 1
ATOM 2652 C CA . ASN A 1 503 ? 88.561 86.441 56.775 1.00 46.91 503 ASN A CA 1
ATOM 2653 C C . ASN A 1 503 ? 88.219 86.118 58.222 1.00 46.91 503 ASN A C 1
ATOM 2654 O O . ASN A 1 503 ? 88.767 85.169 58.791 1.00 46.91 503 ASN A O 1
ATOM 2659 N N . ILE A 1 504 ? 87.318 86.899 58.810 1.00 37.01 504 ILE A N 1
ATOM 2660 C CA . ILE A 1 504 ? 86.955 86.769 60.216 1.00 37.01 504 ILE A CA 1
ATOM 2661 C C . ILE A 1 504 ? 85.627 86.035 60.316 1.00 37.01 504 ILE A C 1
ATOM 2662 O O . ILE A 1 504 ? 84.667 86.372 59.612 1.00 37.01 504 ILE A O 1
ATOM 2667 N N . SER A 1 505 ? 85.569 85.033 61.189 1.00 28.01 505 SER A N 1
ATOM 2668 C CA . SER A 1 505 ? 84.322 84.332 61.442 1.00 28.01 505 SER A CA 1
ATOM 2669 C C . SER A 1 505 ? 83.397 85.195 62.299 1.00 28.01 505 SER A C 1
ATOM 2670 O O . SER A 1 505 ? 83.804 86.200 62.888 1.00 28.01 505 SER A O 1
ATOM 2673 N N . GLU A 1 506 ? 82.132 84.791 62.363 1.00 30.09 506 GLU A N 1
ATOM 2674 C CA . GLU A 1 506 ? 81.111 85.524 63.101 1.00 30.09 506 GLU A CA 1
ATOM 2675 C C . GLU A 1 506 ? 80.339 84.594 64.023 1.00 30.09 506 GLU A C 1
ATOM 2676 O O . GLU A 1 506 ? 79.124 84.726 64.197 1.00 30.09 506 GLU A O 1
ATOM 2682 N N . LYS A 1 507 ? 81.036 83.636 64.630 1.00 25.32 507 LYS A N 1
ATOM 2683 C CA . LYS A 1 507 ? 80.427 82.714 65.576 1.00 25.32 507 LYS A CA 1
ATOM 2684 C C . LYS A 1 507 ? 81.343 82.546 66.778 1.00 25.32 507 LYS A C 1
ATOM 2685 O O . LYS A 1 507 ? 82.570 82.576 66.653 1.00 25.32 507 LYS A O 1
ATOM 2691 N N . LEU A 1 508 ? 80.732 82.368 67.944 1.00 16.53 508 LEU A N 1
ATOM 2692 C CA . LEU A 1 508 ? 81.483 82.140 69.168 1.00 16.53 508 LEU A CA 1
ATOM 2693 C C . LEU A 1 508 ? 82.037 80.722 69.190 1.00 16.53 508 LEU A C 1
ATOM 2694 O O . LEU A 1 508 ? 81.360 79.770 68.793 1.00 16.53 508 LEU A O 1
ATOM 2699 N N . ALA A 1 509 ? 83.277 80.587 69.652 1.00 13.85 509 ALA A N 1
ATOM 2700 C CA . ALA A 1 509 ? 83.906 79.275 69.716 1.00 13.85 509 ALA A CA 1
ATOM 2701 C C . ALA A 1 509 ? 83.190 78.388 70.726 1.00 13.85 509 ALA A C 1
ATOM 2702 O O . ALA A 1 509 ? 82.839 78.826 71.823 1.00 13.85 509 ALA A O 1
ATOM 2704 N N . SER A 1 510 ? 82.971 77.128 70.346 1.00 12.91 510 SER A N 1
ATOM 2705 C CA . SER A 1 510 ? 82.332 76.148 71.222 1.00 12.91 510 SER A CA 1
ATOM 2706 C C . SER A 1 510 ? 83.432 75.382 71.952 1.00 12.91 510 SER A C 1
ATOM 2707 O O . SER A 1 510 ? 83.823 74.278 71.576 1.00 12.91 510 SER A O 1
ATOM 2710 N N . VAL A 1 511 ? 83.931 75.993 73.019 1.00 15.52 511 VAL A N 1
ATOM 2711 C CA . VAL A 1 511 ? 85.043 75.434 73.777 1.00 15.52 511 VAL A CA 1
ATOM 2712 C C . VAL A 1 511 ? 84.526 74.382 74.746 1.00 15.52 511 VAL A C 1
ATOM 2713 O O . VAL A 1 511 ? 83.549 74.605 75.470 1.00 15.52 511 VAL A O 1
ATOM 2717 N N . GLU A 1 512 ? 85.181 73.225 74.761 1.00 18.90 512 GLU A N 1
ATOM 2718 C CA . GLU A 1 512 ? 84.880 72.201 75.752 1.00 18.90 512 GLU A CA 1
ATOM 2719 C C . GLU A 1 512 ? 85.565 72.552 77.068 1.00 18.90 512 GLU A C 1
ATOM 2720 O O . GLU A 1 512 ? 86.705 73.028 77.078 1.00 18.90 512 GLU A O 1
ATOM 2726 N N . ALA A 1 513 ? 84.863 72.342 78.173 1.00 16.54 513 ALA A N 1
ATOM 2727 C CA . ALA A 1 513 ? 85.371 72.688 79.492 1.00 16.54 513 ALA A CA 1
ATOM 2728 C C . ALA A 1 513 ? 85.302 71.466 80.406 1.00 16.54 513 ALA A C 1
ATOM 2729 O O . ALA A 1 513 ? 84.929 70.368 79.987 1.00 16.54 513 ALA A O 1
ATOM 2731 N N . ARG A 1 514 ? 85.664 71.672 81.670 1.00 13.94 514 ARG A N 1
ATOM 2732 C CA . ARG A 1 514 ? 85.689 70.599 82.658 1.00 13.94 514 ARG A CA 1
ATOM 2733 C C . ARG A 1 514 ? 85.404 71.200 84.023 1.00 13.94 514 ARG A C 1
ATOM 2734 O O . ARG A 1 514 ? 86.164 72.050 84.493 1.00 13.94 514 ARG A O 1
ATOM 2742 N N . ILE A 1 515 ? 84.322 70.757 84.659 1.00 11.25 515 ILE A N 1
ATOM 2743 C CA . ILE A 1 515 ? 83.922 71.265 85.967 1.00 11.25 515 ILE A CA 1
ATOM 2744 C C . ILE A 1 515 ? 84.661 70.444 87.020 1.00 11.25 515 ILE A C 1
ATOM 2745 O O . ILE A 1 515 ? 84.291 69.307 87.313 1.00 11.25 515 ILE A O 1
ATOM 2750 N N . LEU A 1 516 ? 85.710 71.028 87.591 1.00 8.02 516 LEU A N 1
ATOM 2751 C CA . LEU A 1 516 ? 86.482 70.336 88.611 1.00 8.02 516 LEU A CA 1
ATOM 2752 C C . LEU A 1 516 ? 85.665 70.209 89.896 1.00 8.02 516 LEU A C 1
ATOM 2753 O O . LEU A 1 516 ? 85.001 71.166 90.308 1.00 8.02 516 LEU A O 1
ATOM 2758 N N . PRO A 1 517 ? 85.693 69.050 90.549 1.00 10.31 517 PRO A N 1
ATOM 2759 C CA . PRO A 1 517 ? 84.886 68.867 91.759 1.00 10.31 517 PRO A CA 1
ATOM 2760 C C . PRO A 1 517 ? 85.398 69.708 92.917 1.00 10.31 517 PRO A C 1
ATOM 2761 O O . PRO A 1 517 ? 86.586 70.027 93.011 1.00 10.31 517 PRO A O 1
ATOM 2765 N N . ALA A 1 518 ? 84.475 70.069 93.805 1.00 9.30 518 ALA A N 1
ATOM 2766 C CA . ALA A 1 518 ? 84.825 70.836 94.990 1.00 9.30 518 ALA A CA 1
ATOM 2767 C C . ALA A 1 518 ? 85.531 69.942 96.008 1.00 9.30 518 ALA A C 1
ATOM 2768 O O . ALA A 1 518 ? 85.172 68.772 96.161 1.00 9.30 518 ALA A O 1
ATOM 2770 N N . PRO A 1 519 ? 86.528 70.463 96.715 1.00 12.39 519 PRO A N 1
ATOM 2771 C CA . PRO A 1 519 ? 87.248 69.648 97.694 1.00 12.39 519 PRO A CA 1
ATOM 2772 C C . PRO A 1 519 ? 86.467 69.493 98.990 1.00 12.39 519 PRO A C 1
ATOM 2773 O O . PRO A 1 519 ? 85.586 70.285 99.322 1.00 12.39 519 PRO A O 1
ATOM 2777 N N . TRP A 1 520 ? 86.817 68.442 99.727 1.00 15.51 520 TRP A N 1
ATOM 2778 C CA . TRP A 1 520 ? 86.215 68.195 101.029 1.00 15.51 520 TRP A CA 1
ATOM 2779 C C . TRP A 1 520 ? 86.878 69.075 102.079 1.00 15.51 520 TRP A C 1
ATOM 2780 O O . TRP A 1 520 ? 88.108 69.144 102.157 1.00 15.51 520 TRP A O 1
ATOM 2791 N N . LEU A 1 521 ? 86.062 69.748 102.884 1.00 13.96 521 LEU A N 1
ATOM 2792 C CA . LEU A 1 521 ? 86.541 70.618 103.949 1.00 13.96 521 LEU A CA 1
ATOM 2793 C C . LEU A 1 521 ? 86.287 69.954 105.293 1.00 13.96 521 LEU A C 1
ATOM 2794 O O . LEU A 1 521 ? 85.185 69.454 105.544 1.00 13.96 521 LEU A O 1
ATOM 2799 N N . LYS A 1 522 ? 87.302 69.951 106.150 1.00 19.08 522 LYS A N 1
ATOM 2800 C CA . LYS A 1 522 ? 87.216 69.350 107.472 1.00 19.08 522 LYS A CA 1
ATOM 2801 C C . LYS A 1 522 ? 87.096 70.443 108.522 1.00 19.08 522 LYS A C 1
ATOM 2802 O O . LYS A 1 522 ? 87.860 71.413 108.504 1.00 19.08 522 LYS A O 1
ATOM 2808 N N . TYR A 1 523 ? 86.134 70.287 109.423 1.00 18.63 523 TYR A N 1
ATOM 2809 C CA . TYR A 1 523 ? 85.944 71.183 110.551 1.00 18.63 523 TYR A CA 1
ATOM 2810 C C . TYR A 1 523 ? 86.205 70.425 111.849 1.00 18.63 523 TYR A C 1
ATOM 2811 O O . TYR A 1 523 ? 86.588 69.253 111.846 1.00 18.63 523 TYR A O 1
ATOM 2820 N N . HIS A 1 524 ? 86.001 71.111 112.970 1.00 25.74 524 HIS A N 1
ATOM 2821 C CA . HIS A 1 524 ? 86.349 70.541 114.262 1.00 25.74 524 HIS A CA 1
ATOM 2822 C C . HIS A 1 524 ? 85.468 69.342 114.591 1.00 25.74 524 HIS A C 1
ATOM 2823 O O . HIS A 1 524 ? 84.301 69.268 114.195 1.00 25.74 524 HIS A O 1
ATOM 2830 N N . GLU A 1 525 ? 86.049 68.392 115.327 1.00 32.55 525 GLU A N 1
ATOM 2831 C CA . GLU A 1 525 ? 85.311 67.197 115.718 1.00 32.55 525 GLU A CA 1
ATOM 2832 C C . GLU A 1 525 ? 84.158 67.539 116.653 1.00 32.55 525 GLU A C 1
ATOM 2833 O O . GLU A 1 525 ? 83.089 66.920 116.585 1.00 32.55 525 GLU A O 1
ATOM 2839 N N . ASN A 1 526 ? 84.353 68.521 117.532 1.00 35.51 526 ASN A N 1
ATOM 2840 C CA . ASN A 1 526 ? 83.316 68.907 118.480 1.00 35.51 526 ASN A CA 1
ATOM 2841 C C . ASN A 1 526 ? 82.209 69.688 117.784 1.00 35.51 526 ASN A C 1
ATOM 2842 O O . ASN A 1 526 ? 82.026 70.883 118.039 1.00 35.51 526 ASN A O 1
ATOM 2847 N N . GLY A 1 527 ? 81.468 69.021 116.905 1.00 36.62 527 GLY A N 1
ATOM 2848 C CA . GLY A 1 527 ? 80.370 69.654 116.202 1.00 36.62 527 GLY A CA 1
ATOM 2849 C C . GLY A 1 527 ? 79.493 68.615 115.547 1.00 36.62 527 GLY A C 1
ATOM 2850 O O . GLY A 1 527 ? 79.898 67.464 115.353 1.00 36.62 527 GLY A O 1
ATOM 2851 N N . LYS A 1 528 ? 78.271 69.033 115.213 1.00 34.09 528 LYS A N 1
ATOM 2852 C CA . LYS A 1 528 ? 77.333 68.117 114.573 1.00 34.09 528 LYS A CA 1
ATOM 2853 C C . LYS A 1 528 ? 77.827 67.693 113.196 1.00 34.09 528 LYS A C 1
ATOM 2854 O O . LYS A 1 528 ? 77.691 66.525 112.811 1.00 34.09 528 LYS A O 1
ATOM 2860 N N . GLU A 1 529 ? 78.401 68.624 112.439 1.00 30.28 529 GLU A N 1
ATOM 2861 C CA . GLU A 1 529 ? 78.930 68.350 111.108 1.00 30.28 529 GLU A CA 1
ATOM 2862 C C . GLU A 1 529 ? 80.448 68.467 111.163 1.00 30.28 529 GLU A C 1
ATOM 2863 O O . GLU A 1 529 ? 80.984 69.555 111.398 1.00 30.28 529 GLU A O 1
ATOM 2869 N N . LYS A 1 530 ? 81.135 67.350 110.945 1.00 28.21 530 LYS A N 1
ATOM 2870 C CA . LYS A 1 530 ? 82.590 67.314 110.958 1.00 28.21 530 LYS A CA 1
ATOM 2871 C C . LYS A 1 530 ? 83.199 67.455 109.571 1.00 28.21 530 LYS A C 1
ATOM 2872 O O . LYS A 1 530 ? 84.426 67.394 109.440 1.00 28.21 530 LYS A O 1
ATOM 2878 N N . ASP A 1 531 ? 82.379 67.644 108.540 1.00 21.77 531 ASP A N 1
ATOM 2879 C CA . ASP A 1 531 ? 82.865 67.747 107.171 1.00 21.77 531 ASP A CA 1
ATOM 2880 C C . ASP A 1 531 ? 81.866 68.566 106.368 1.00 21.77 531 ASP A C 1
ATOM 2881 O O . ASP A 1 531 ? 80.726 68.776 106.787 1.00 21.77 531 ASP A O 1
ATOM 2886 N N . CYS A 1 532 ? 82.311 69.030 105.203 1.00 19.05 532 CYS A N 1
ATOM 2887 C CA . CYS A 1 532 ? 81.465 69.831 104.332 1.00 19.05 532 CYS A CA 1
ATOM 2888 C C . CYS A 1 532 ? 81.875 69.614 102.884 1.00 19.05 532 CYS A C 1
ATOM 2889 O O . CYS A 1 532 ? 83.063 69.483 102.581 1.00 19.05 532 CYS A O 1
ATOM 2892 N N . LEU A 1 533 ? 80.882 69.574 102.000 1.00 18.09 533 LEU A N 1
ATOM 2893 C CA . LEU A 1 533 ? 81.105 69.478 100.557 1.00 18.09 533 LEU A CA 1
ATOM 2894 C C . LEU A 1 533 ? 80.486 70.692 99.882 1.00 18.09 533 LEU A C 1
ATOM 2895 O O . LEU A 1 533 ? 79.252 70.765 99.744 1.00 18.09 533 LEU A O 1
ATOM 2900 N N . PRO A 1 534 ? 81.288 71.675 99.458 1.00 10.64 534 PRO A N 1
ATOM 2901 C CA . PRO A 1 534 ? 80.724 72.871 98.817 1.00 10.64 534 PRO A CA 1
ATOM 2902 C C . PRO A 1 534 ? 79.920 72.542 97.570 1.00 10.64 534 PRO A C 1
ATOM 2903 O O . PRO A 1 534 ? 80.472 72.072 96.570 1.00 10.64 534 PRO A O 1
ATOM 2907 N N . GLN A 1 535 ? 78.612 72.786 97.624 1.00 20.25 535 GLN A N 1
ATOM 2908 C CA . GLN A 1 535 ? 77.714 72.424 96.534 1.00 20.25 535 GLN A CA 1
ATOM 2909 C C . GLN A 1 535 ? 78.014 73.193 95.253 1.00 20.25 535 GLN A C 1
ATOM 2910 O O . GLN A 1 535 ? 78.390 72.595 94.240 1.00 20.25 535 GLN A O 1
ATOM 2916 N N . VAL A 1 536 ? 77.856 74.515 95.287 1.00 23.14 536 VAL A N 1
ATOM 2917 C CA . VAL A 1 536 ? 77.955 75.336 94.084 1.00 23.14 536 VAL A CA 1
ATOM 2918 C C . VAL A 1 536 ? 79.062 76.363 94.300 1.00 23.14 536 VAL A C 1
ATOM 2919 O O . VAL A 1 536 ? 78.972 77.509 93.846 1.00 23.14 536 VAL A O 1
ATOM 2923 N N . GLY A 1 537 ? 80.102 75.971 95.028 1.00 11.06 537 GLY A N 1
ATOM 2924 C CA . GLY A 1 537 ? 81.200 76.869 95.314 1.00 11.06 537 GLY A CA 1
ATOM 2925 C C . GLY A 1 537 ? 81.013 77.732 96.538 1.00 11.06 537 GLY A C 1
ATOM 2926 O O . GLY A 1 537 ? 81.834 78.626 96.775 1.00 11.06 537 GLY A O 1
ATOM 2927 N N . GLN A 1 538 ? 79.959 77.501 97.315 1.00 17.74 538 GLN A N 1
ATOM 2928 C CA . GLN A 1 538 ? 79.730 78.218 98.558 1.00 17.74 538 GLN A CA 1
ATOM 2929 C C . GLN A 1 538 ? 79.072 77.270 99.547 1.00 17.74 538 GLN A C 1
ATOM 2930 O O . GLN A 1 538 ? 78.271 76.416 99.158 1.00 17.74 538 GLN A O 1
ATOM 2936 N N . TRP A 1 539 ? 79.418 77.422 100.823 1.00 11.24 539 TRP A N 1
ATOM 2937 C CA . TRP A 1 539 ? 78.831 76.593 101.866 1.00 11.24 539 TRP A CA 1
ATOM 2938 C C . TRP A 1 539 ? 78.461 77.447 103.072 1.00 11.24 539 TRP A C 1
ATOM 2939 O O . TRP A 1 539 ? 78.475 78.679 102.992 1.00 11.24 539 TRP A O 1
ATOM 2950 N N . ASN A 1 540 ? 78.116 76.808 104.185 1.00 17.23 540 ASN A N 1
ATOM 2951 C CA . ASN A 1 540 ? 77.691 77.512 105.384 1.00 17.23 540 ASN A CA 1
ATOM 2952 C C . ASN A 1 540 ? 78.396 76.929 106.599 1.00 17.23 540 ASN A C 1
ATOM 2953 O O . ASN A 1 540 ? 78.856 75.785 106.590 1.00 17.23 540 ASN A O 1
ATOM 2958 N N . MET A 1 541 ? 78.477 77.738 107.651 1.00 19.49 541 MET A N 1
ATOM 2959 C CA . MET A 1 541 ? 79.133 77.352 108.891 1.00 19.49 541 MET A CA 1
ATOM 2960 C C . MET A 1 541 ? 78.171 76.744 109.903 1.00 19.49 541 MET A C 1
ATOM 2961 O O . MET A 1 541 ? 78.568 76.504 111.048 1.00 19.49 541 MET A O 1
ATOM 2966 N N . MET A 1 542 ? 76.921 76.501 109.514 1.00 26.51 542 MET A N 1
ATOM 2967 C CA . MET A 1 542 ? 75.949 75.928 110.434 1.00 26.51 542 MET A CA 1
ATOM 2968 C C . MET A 1 542 ? 76.362 74.520 110.843 1.00 26.51 542 MET A C 1
ATOM 2969 O O . MET A 1 542 ? 76.806 73.720 110.015 1.00 26.51 542 MET A O 1
ATOM 2974 N N . ASN A 1 543 ? 76.218 74.227 112.136 1.00 27.24 543 ASN A N 1
ATOM 2975 C CA . ASN A 1 543 ? 76.561 72.934 112.726 1.00 27.24 543 ASN A CA 1
ATOM 2976 C C . ASN A 1 543 ? 78.038 72.590 112.561 1.00 27.24 543 ASN A C 1
ATOM 2977 O O . ASN A 1 543 ? 78.407 71.413 112.569 1.00 27.24 543 ASN A O 1
ATOM 2982 N N . LYS A 1 544 ? 78.896 73.596 112.412 1.00 23.45 544 LYS A N 1
ATOM 2983 C CA . LYS A 1 544 ? 80.326 73.389 112.241 1.00 23.45 544 LYS A CA 1
ATOM 2984 C C . LYS A 1 544 ? 81.095 74.331 113.154 1.00 23.45 544 LYS A C 1
ATOM 2985 O O . LYS A 1 544 ? 80.620 75.418 113.495 1.00 23.45 544 LYS A O 1
ATOM 2991 N N . LYS A 1 545 ? 82.293 73.904 113.544 1.00 21.74 545 LYS A N 1
ATOM 2992 C CA . LYS A 1 545 ? 83.169 74.696 114.393 1.00 21.74 545 LYS A CA 1
ATOM 2993 C C . LYS A 1 545 ? 84.555 74.764 113.769 1.00 21.74 545 LYS A C 1
ATOM 2994 O O . LYS A 1 545 ? 84.975 73.855 113.050 1.00 21.74 545 LYS A O 1
ATOM 3000 N N . MET A 1 546 ? 85.259 75.857 114.053 1.00 18.80 546 MET A N 1
ATOM 3001 C CA . MET A 1 546 ? 86.563 76.091 113.450 1.00 18.80 546 MET A CA 1
ATOM 3002 C C . MET A 1 546 ? 87.579 75.059 113.924 1.00 18.80 546 MET A C 1
ATOM 3003 O O . MET A 1 546 ? 87.467 74.498 115.016 1.00 18.80 546 MET A O 1
ATOM 3008 N N . ILE A 1 547 ? 88.583 74.811 113.078 1.00 17.87 547 ILE A N 1
ATOM 3009 C CA . ILE A 1 547 ? 89.668 73.903 113.444 1.00 17.87 547 ILE A CA 1
ATOM 3010 C C . ILE A 1 547 ? 90.388 74.403 114.689 1.00 17.87 547 ILE A C 1
ATOM 3011 O O . ILE A 1 547 ? 90.638 73.643 115.632 1.00 17.87 547 ILE A O 1
ATOM 3016 N N . ASN A 1 548 ? 90.730 75.689 114.712 1.00 18.45 548 ASN A N 1
ATOM 3017 C CA . ASN A 1 548 ? 91.539 76.265 115.781 1.00 18.45 548 ASN A CA 1
ATOM 3018 C C . ASN A 1 548 ? 90.845 77.500 116.337 1.00 18.45 548 ASN A C 1
ATOM 3019 O O . ASN A 1 548 ? 90.790 78.537 115.669 1.00 18.45 548 ASN A O 1
ATOM 3024 N N . GLY A 1 549 ? 90.309 77.387 117.548 1.00 24.55 549 GLY A N 1
ATOM 3025 C CA . GLY A 1 549 ? 89.981 78.570 118.311 1.00 24.55 549 GLY A CA 1
ATOM 3026 C C . GLY A 1 549 ? 91.218 79.170 118.949 1.00 24.55 549 GLY A C 1
ATOM 3027 O O . GLY A 1 549 ? 92.255 78.523 119.088 1.00 24.55 549 GLY A O 1
ATOM 3028 N N . MET A 1 550 ? 91.110 80.434 119.355 1.00 26.87 550 MET A N 1
ATOM 3029 C CA . MET A 1 550 ? 92.262 81.145 119.889 1.00 26.87 550 MET A CA 1
ATOM 3030 C C . MET A 1 550 ? 92.051 81.715 121.283 1.00 26.87 550 MET A C 1
ATOM 3031 O O . MET A 1 550 ? 92.951 82.396 121.790 1.00 26.87 550 MET A O 1
ATOM 3036 N N . THR A 1 551 ? 90.905 81.448 121.912 1.00 30.32 551 THR A N 1
ATOM 3037 C CA . THR A 1 551 ? 90.616 81.794 123.311 1.00 30.32 551 THR A CA 1
ATOM 3038 C C . THR A 1 551 ? 91.189 83.158 123.700 1.00 30.32 551 THR A C 1
ATOM 3039 O O . THR A 1 551 ? 92.018 83.286 124.604 1.00 30.32 551 THR A O 1
ATOM 3043 N N . VAL A 1 552 ? 90.730 84.194 122.995 1.00 31.10 552 VAL A N 1
ATOM 3044 C CA . VAL A 1 552 ? 91.163 85.550 123.307 1.00 31.10 552 VAL A CA 1
ATOM 3045 C C . VAL A 1 552 ? 90.746 85.907 124.728 1.00 31.10 552 VAL A C 1
ATOM 3046 O O . VAL A 1 552 ? 89.601 85.679 125.140 1.00 31.10 552 VAL A O 1
ATOM 3050 N N . SER A 1 553 ? 91.692 86.439 125.496 1.00 37.10 553 SER A N 1
ATOM 3051 C CA . SER A 1 553 ? 91.479 86.761 126.902 1.00 37.10 553 SER A CA 1
ATOM 3052 C C . SER A 1 553 ? 91.441 88.252 127.181 1.00 37.10 553 SER A C 1
ATOM 3053 O O . SER A 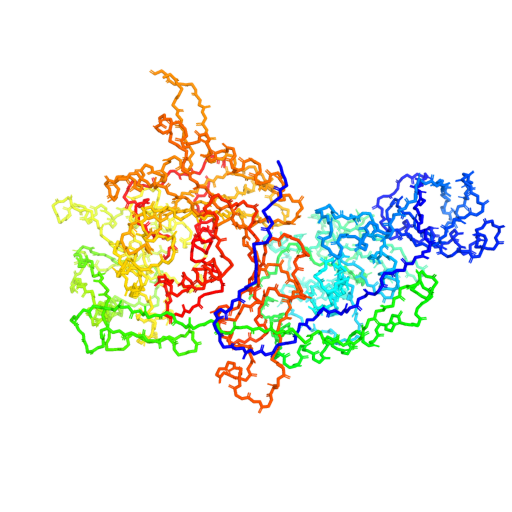1 553 ? 90.573 88.713 127.925 1.00 37.10 553 SER A O 1
ATOM 3056 N N . ARG A 1 554 ? 92.360 89.020 126.606 1.00 39.63 554 ARG A N 1
ATOM 3057 C CA . ARG A 1 554 ? 92.417 90.461 126.796 1.00 39.63 554 ARG A CA 1
ATOM 3058 C C . ARG A 1 554 ? 91.898 91.151 125.544 1.00 39.63 554 ARG A C 1
ATOM 3059 O O . ARG A 1 554 ? 92.343 90.845 124.433 1.00 39.63 554 ARG A O 1
ATOM 3067 N N . TRP A 1 555 ? 90.956 92.073 125.724 1.00 33.01 555 TRP A N 1
ATOM 3068 C CA . TRP A 1 555 ? 90.445 92.862 124.613 1.00 33.01 555 TRP A CA 1
ATOM 3069 C C . TRP A 1 555 ? 89.899 94.174 125.154 1.00 33.01 555 TRP A C 1
ATOM 3070 O O . TRP A 1 555 ? 89.629 94.312 126.350 1.00 33.01 555 TRP A O 1
ATOM 3081 N N . ALA A 1 556 ? 89.742 95.140 124.255 1.00 29.35 556 ALA A N 1
ATOM 3082 C CA . ALA A 1 556 ? 89.248 96.459 124.618 1.00 29.35 556 ALA A CA 1
ATOM 3083 C C . ALA A 1 556 ? 88.514 97.045 123.424 1.00 29.35 556 ALA A C 1
ATOM 3084 O O . ALA A 1 556 ? 88.644 96.570 122.294 1.00 29.35 556 ALA A O 1
ATOM 3086 N N . CYS A 1 557 ? 87.733 98.089 123.685 1.00 31.52 557 CYS A N 1
ATOM 3087 C CA . CYS A 1 557 ? 86.913 98.718 122.660 1.00 31.52 557 CYS A CA 1
ATOM 3088 C C . CYS A 1 557 ? 87.038 100.231 122.734 1.00 31.52 557 CYS A C 1
ATOM 3089 O O . CYS A 1 557 ? 87.091 100.810 123.823 1.00 31.52 557 CYS A O 1
ATOM 3092 N N . VAL A 1 558 ? 87.083 100.865 121.564 1.00 31.36 558 VAL A N 1
ATOM 3093 C CA . VAL A 1 558 ? 87.068 102.316 121.435 1.00 31.36 558 VAL A CA 1
ATOM 3094 C C . VAL A 1 558 ? 85.862 102.699 120.589 1.00 31.36 558 VAL A C 1
ATOM 3095 O O . VAL A 1 558 ? 85.634 102.115 119.523 1.00 31.36 558 VAL A O 1
ATOM 3099 N N . ASN A 1 559 ? 85.084 103.659 121.071 1.00 36.22 559 ASN A N 1
ATOM 3100 C CA . ASN A 1 559 ? 83.853 104.084 120.412 1.00 36.22 559 ASN A CA 1
ATOM 3101 C C . ASN A 1 559 ? 84.132 105.403 119.694 1.00 36.22 559 ASN A C 1
ATOM 3102 O O . ASN A 1 559 ? 83.903 106.485 120.237 1.00 36.22 559 ASN A O 1
ATOM 3107 N N . PHE A 1 560 ? 84.628 105.303 118.463 1.00 33.86 560 PHE A N 1
ATOM 3108 C CA . PHE A 1 560 ? 84.877 106.482 117.645 1.00 33.86 560 PHE A CA 1
ATOM 3109 C C . PHE A 1 560 ? 83.604 106.933 116.944 1.00 33.86 560 PHE A C 1
ATOM 3110 O O . PHE A 1 560 ? 83.597 107.120 115.724 1.00 33.86 560 PHE A O 1
ATOM 3118 N N . SER A 1 561 ? 82.526 107.115 117.700 1.00 41.85 561 SER A N 1
ATOM 3119 C CA . SER A 1 561 ? 81.262 107.550 117.123 1.00 41.85 561 SER A CA 1
ATOM 3120 C C . SER A 1 561 ? 80.419 108.189 118.214 1.00 41.85 561 SER A C 1
ATOM 3121 O O . SER A 1 561 ? 80.649 107.979 119.407 1.00 41.85 561 SER A O 1
ATOM 3124 N N . ARG A 1 562 ? 79.436 108.977 117.783 1.00 53.38 562 ARG A N 1
ATOM 3125 C CA . ARG A 1 562 ? 78.529 109.656 118.698 1.00 53.38 562 ARG A CA 1
ATOM 3126 C C . ARG A 1 562 ? 77.120 109.081 118.682 1.00 53.38 562 ARG A C 1
ATOM 3127 O O . ARG A 1 562 ? 76.404 109.201 119.681 1.00 53.38 562 ARG A O 1
ATOM 3135 N N . SER A 1 563 ? 76.706 108.461 117.574 1.00 50.29 563 SER A N 1
ATOM 3136 C CA . SER A 1 563 ? 75.353 107.921 117.490 1.00 50.29 563 SER A CA 1
ATOM 3137 C C . SER A 1 563 ? 75.164 106.740 118.434 1.00 50.29 563 SER A C 1
ATOM 3138 O O . SER A 1 563 ? 74.139 106.641 119.118 1.00 50.29 563 SER A O 1
ATOM 3141 N N . VAL A 1 564 ? 76.139 105.838 118.488 1.00 45.74 564 VAL A N 1
ATOM 3142 C CA . VAL A 1 564 ? 76.032 104.647 119.325 1.00 45.74 564 VAL A CA 1
ATOM 3143 C C . VAL A 1 564 ? 76.381 105.006 120.763 1.00 45.74 564 VAL A C 1
ATOM 3144 O O . VAL A 1 564 ? 77.327 105.760 121.020 1.00 45.74 564 VAL A O 1
ATOM 3148 N N . GLN A 1 565 ? 75.607 104.476 121.702 1.00 47.32 565 GLN A N 1
ATOM 3149 C CA . GLN A 1 565 ? 75.829 104.718 123.117 1.00 47.32 565 GLN A CA 1
ATOM 3150 C C . GLN A 1 565 ? 76.699 103.618 123.719 1.00 47.32 565 GLN A C 1
ATOM 3151 O O . GLN A 1 565 ? 77.032 102.621 123.071 1.00 47.32 565 GLN A O 1
ATOM 3157 N N . GLU A 1 566 ? 77.072 103.816 124.985 1.00 47.07 566 GLU A N 1
ATOM 3158 C CA . GLU A 1 566 ? 77.903 102.836 125.676 1.00 47.07 566 GLU A CA 1
ATOM 3159 C C . GLU A 1 566 ? 77.187 101.497 125.802 1.00 47.07 566 GLU A C 1
ATOM 3160 O O . GLU A 1 566 ? 77.788 100.441 125.575 1.00 47.07 566 GLU A O 1
ATOM 3166 N N . ASN A 1 567 ? 75.899 101.521 126.154 1.00 46.48 567 ASN A N 1
ATOM 3167 C CA . ASN A 1 567 ? 75.154 100.274 126.298 1.00 46.48 567 ASN A CA 1
ATOM 3168 C C . ASN A 1 567 ? 74.997 99.562 124.958 1.00 46.48 567 ASN A C 1
ATOM 3169 O O . ASN A 1 567 ? 75.096 98.333 124.891 1.00 46.48 567 ASN A O 1
ATOM 3174 N N . VAL A 1 568 ? 74.762 100.315 123.881 1.00 40.45 568 VAL A N 1
ATOM 3175 C CA . VAL A 1 568 ? 74.631 99.700 122.563 1.00 40.45 568 VAL A CA 1
ATOM 3176 C C . VAL A 1 568 ? 75.954 99.084 122.124 1.00 40.45 568 VAL A C 1
ATOM 3177 O O . VAL A 1 568 ? 75.985 97.979 121.569 1.00 40.45 568 VAL A O 1
ATOM 3181 N N . ALA A 1 569 ? 77.065 99.787 122.357 1.00 37.22 569 ALA A N 1
ATOM 3182 C CA . ALA A 1 569 ? 78.369 99.233 122.006 1.00 37.22 569 ALA A CA 1
ATOM 3183 C C . ALA A 1 569 ? 78.672 97.978 122.815 1.00 37.22 569 ALA A C 1
ATOM 3184 O O . ALA A 1 569 ? 79.197 96.994 122.277 1.00 37.22 569 ALA A O 1
ATOM 3186 N N . ARG A 1 570 ? 78.341 97.989 124.109 1.00 38.45 570 ARG A N 1
ATOM 3187 C CA . ARG A 1 570 ? 78.558 96.808 124.938 1.00 38.45 570 ARG A CA 1
ATOM 3188 C C . ARG A 1 570 ? 77.695 95.642 124.471 1.00 38.45 570 ARG A C 1
ATOM 3189 O O . ARG A 1 570 ? 78.147 94.491 124.459 1.00 38.45 570 ARG A O 1
ATOM 3197 N N . GLY A 1 571 ? 76.449 95.920 124.084 1.00 33.39 571 GLY A N 1
ATOM 3198 C CA . GLY A 1 571 ? 75.595 94.866 123.560 1.00 33.39 571 GLY A CA 1
ATOM 3199 C C . GLY A 1 571 ? 76.115 94.288 122.258 1.00 33.39 571 GLY A C 1
ATOM 3200 O O . GLY A 1 571 ? 76.057 93.076 122.039 1.00 33.39 571 GLY A O 1
ATOM 3201 N N . PHE A 1 572 ? 76.624 95.148 121.373 1.00 29.50 572 PHE A N 1
ATOM 3202 C CA . PHE A 1 572 ? 77.221 94.659 120.134 1.00 29.50 572 PHE A CA 1
ATOM 3203 C C . PHE A 1 572 ? 78.441 93.792 120.416 1.00 29.50 572 PHE A C 1
ATOM 3204 O O . PHE A 1 572 ? 78.632 92.749 119.779 1.00 29.50 572 PHE A O 1
ATOM 3212 N N . CYS A 1 573 ? 79.280 94.208 121.368 1.00 32.73 573 CYS A N 1
ATOM 3213 C CA . CYS A 1 573 ? 80.439 93.399 121.732 1.00 32.73 573 CYS A CA 1
ATOM 3214 C C . CYS A 1 573 ? 80.013 92.051 122.303 1.00 32.73 573 CYS A C 1
ATOM 3215 O O . CYS A 1 573 ? 80.607 91.015 121.981 1.00 32.73 573 CYS A O 1
ATOM 3218 N N . ASN A 1 574 ? 78.980 92.047 123.149 1.00 32.34 574 ASN A N 1
ATOM 3219 C CA . ASN A 1 574 ? 78.485 90.795 123.715 1.00 32.34 574 ASN A CA 1
ATOM 3220 C C . ASN A 1 574 ? 77.935 89.877 122.631 1.00 32.34 574 ASN A C 1
ATOM 3221 O O . ASN A 1 574 ? 78.172 88.663 122.656 1.00 32.34 574 ASN A O 1
ATOM 3226 N N . GLU A 1 575 ? 77.188 90.436 121.676 1.00 28.84 575 GLU A N 1
ATOM 3227 C CA . GLU A 1 575 ? 76.650 89.627 120.586 1.00 28.84 575 GLU A CA 1
ATOM 3228 C C . GLU A 1 575 ? 77.763 89.051 119.721 1.00 28.84 575 GLU A C 1
ATOM 3229 O O . GLU A 1 575 ? 77.712 87.877 119.334 1.00 28.84 575 GLU A O 1
ATOM 3235 N N . LEU A 1 576 ? 78.777 89.862 119.408 1.00 23.45 576 LEU A N 1
ATOM 3236 C CA . LEU A 1 576 ? 79.905 89.364 118.628 1.00 23.45 576 LEU A CA 1
ATOM 3237 C C . LEU A 1 576 ? 80.638 88.257 119.372 1.00 23.45 576 LEU A C 1
ATOM 3238 O O . LEU A 1 576 ? 81.046 87.257 118.770 1.00 23.45 576 LEU A O 1
ATOM 3243 N N . GLY A 1 577 ? 80.810 88.415 120.683 1.00 24.70 577 GLY A N 1
ATOM 3244 C CA . GLY A 1 577 ? 81.464 87.376 121.460 1.00 24.70 577 GLY A CA 1
ATOM 3245 C C . GLY A 1 577 ? 80.669 86.088 121.519 1.00 24.70 577 GLY A C 1
ATOM 3246 O O . GLY A 1 577 ? 81.235 84.995 121.436 1.00 24.70 577 GLY A O 1
ATOM 3247 N N . GLN A 1 578 ? 79.349 86.194 121.675 1.00 25.62 578 GLN A N 1
ATOM 3248 C CA . GLN A 1 578 ? 78.513 84.999 121.673 1.00 25.62 578 GLN A CA 1
ATOM 3249 C C . GLN A 1 578 ? 78.558 84.303 120.319 1.00 25.62 578 GLN A C 1
ATOM 3250 O O . GLN A 1 578 ? 78.601 83.068 120.248 1.00 25.62 578 GLN A O 1
ATOM 3256 N N . MET A 1 579 ? 78.556 85.078 119.231 1.00 22.98 579 MET A N 1
ATOM 3257 C CA . MET A 1 579 ? 78.678 84.478 117.906 1.00 22.98 579 MET A CA 1
ATOM 3258 C C . MET A 1 579 ? 80.025 83.788 117.734 1.00 22.98 579 MET A C 1
ATOM 3259 O O . MET A 1 579 ? 80.099 82.701 117.153 1.00 22.98 579 MET A O 1
ATOM 3264 N N . CYS A 1 580 ? 81.102 84.397 118.234 1.00 21.90 580 CYS A N 1
ATOM 3265 C CA . CYS A 1 580 ? 82.408 83.749 118.167 1.00 21.90 580 CYS A CA 1
ATOM 3266 C C . CYS A 1 580 ? 82.419 82.448 118.960 1.00 21.90 580 CYS A C 1
ATOM 3267 O O . CYS A 1 580 ? 82.948 81.430 118.497 1.00 21.90 580 CYS A O 1
ATOM 3270 N N . GLU A 1 581 ? 81.832 82.464 120.159 1.00 24.55 581 GLU A N 1
ATOM 3271 C CA . GLU A 1 581 ? 81.810 81.269 120.995 1.00 24.55 581 GLU A CA 1
ATOM 3272 C C . GLU A 1 581 ? 81.007 80.148 120.346 1.00 24.55 581 GLU A C 1
ATOM 3273 O O . GLU A 1 581 ? 81.409 78.980 120.397 1.00 24.55 581 GLU A O 1
ATOM 3279 N N . VAL A 1 582 ? 79.867 80.479 119.735 1.00 22.26 582 VAL A N 1
ATOM 3280 C CA . VAL A 1 582 ? 79.069 79.440 119.090 1.00 22.26 582 VAL A CA 1
ATOM 3281 C C . VAL A 1 582 ? 79.689 78.996 117.770 1.00 22.26 582 VAL A C 1
ATOM 3282 O O . VAL A 1 582 ? 79.447 77.866 117.329 1.00 22.26 582 VAL A O 1
ATOM 3286 N N . SER A 1 583 ? 80.501 79.843 117.134 1.00 21.40 583 SER A N 1
ATOM 3287 C CA . SER A 1 583 ? 81.189 79.444 115.914 1.00 21.40 583 SER A CA 1
ATOM 3288 C C . SER A 1 583 ? 82.469 78.670 116.191 1.00 21.40 583 SER A C 1
ATOM 3289 O O . SER A 1 583 ? 83.002 78.038 115.273 1.00 21.40 583 SER A O 1
ATOM 3292 N N . GLY A 1 584 ? 82.975 78.705 117.421 1.00 23.07 584 GLY A N 1
ATOM 3293 C CA . GLY A 1 584 ? 84.109 77.871 117.770 1.00 23.07 584 GLY A CA 1
ATOM 3294 C C . GLY A 1 584 ? 85.241 78.574 118.490 1.00 23.07 584 GLY A C 1
ATOM 3295 O O . GLY A 1 584 ? 86.333 78.015 118.625 1.00 23.07 584 GLY A O 1
ATOM 3296 N N . MET A 1 585 ? 85.001 79.794 118.957 1.00 23.99 585 MET A N 1
ATOM 3297 C CA . MET A 1 585 ? 86.003 80.555 119.685 1.00 23.99 585 MET A CA 1
ATOM 3298 C C . MET A 1 585 ? 85.714 80.505 121.184 1.00 23.99 585 MET A C 1
ATOM 3299 O O . MET A 1 585 ? 84.770 79.858 121.644 1.00 23.99 585 MET A O 1
ATOM 3304 N N . GLU A 1 586 ? 86.545 81.201 121.954 1.00 29.76 586 GLU A N 1
ATOM 3305 C CA . GLU A 1 586 ? 86.422 81.284 123.407 1.00 29.76 586 GLU A CA 1
ATOM 3306 C C . GLU A 1 586 ? 86.562 82.732 123.860 1.00 29.76 586 GLU A C 1
ATOM 3307 O O . GLU A 1 586 ? 87.339 83.064 124.757 1.00 29.76 586 GLU A O 1
ATOM 3313 N N . PHE A 1 587 ? 85.811 83.615 123.205 1.00 31.81 587 PHE A N 1
ATOM 3314 C CA . PHE A 1 587 ? 85.899 85.047 123.461 1.00 31.81 587 PHE A CA 1
ATOM 3315 C C . PHE A 1 587 ? 85.604 85.344 124.929 1.00 31.81 587 PHE A C 1
ATOM 3316 O O . PHE A 1 587 ? 84.687 84.770 125.522 1.00 31.81 587 PHE A O 1
ATOM 3324 N N . ASN A 1 588 ? 86.387 86.242 125.516 1.00 34.71 588 ASN A N 1
ATOM 3325 C CA . ASN A 1 588 ? 86.217 86.567 126.930 1.00 34.71 588 ASN A CA 1
ATOM 3326 C C . ASN A 1 588 ? 84.941 87.376 127.142 1.00 34.71 588 ASN A C 1
ATOM 3327 O O . ASN A 1 588 ? 84.702 88.346 126.414 1.00 34.71 588 ASN A O 1
ATOM 3332 N N . PRO A 1 589 ? 84.110 87.022 128.125 1.00 34.21 589 PRO A N 1
ATOM 3333 C CA . PRO A 1 589 ? 82.840 87.746 128.313 1.00 34.21 589 PRO A CA 1
ATOM 3334 C C . PRO A 1 589 ? 83.003 89.225 128.628 1.00 34.21 589 PRO A C 1
ATOM 3335 O O . PRO A 1 589 ? 82.147 90.026 128.230 1.00 34.21 589 PRO A O 1
ATOM 3339 N N . GLU A 1 590 ? 84.065 89.618 129.329 1.00 38.23 590 GLU A N 1
ATOM 3340 C CA . GLU A 1 590 ? 84.209 90.998 129.764 1.00 38.23 590 GLU A CA 1
ATOM 3341 C C . GLU A 1 590 ? 85.545 91.566 129.306 1.00 38.23 590 GLU A C 1
ATOM 3342 O O . GLU A 1 590 ? 86.545 90.840 129.247 1.00 38.23 590 GLU A O 1
ATOM 3348 N N . PRO A 1 591 ? 85.596 92.854 128.981 1.00 37.44 591 PRO A N 1
ATOM 3349 C CA . PRO A 1 591 ? 86.843 93.457 128.506 1.00 37.44 591 PRO A CA 1
ATOM 3350 C C . PRO A 1 591 ? 87.762 93.833 129.661 1.00 37.44 591 PRO A C 1
ATOM 3351 O O . PRO A 1 591 ? 87.374 93.852 130.829 1.00 37.44 591 PRO A O 1
ATOM 3355 N N . VAL A 1 592 ? 89.013 94.134 129.302 1.00 39.51 592 VAL A N 1
ATOM 3356 C CA . VAL A 1 592 ? 90.004 94.526 130.301 1.00 39.51 592 VAL A CA 1
ATOM 3357 C C . VAL A 1 592 ? 89.610 95.845 130.952 1.00 39.51 592 VAL A C 1
ATOM 3358 O O . VAL A 1 592 ? 89.669 95.998 132.178 1.00 39.51 592 VAL A O 1
ATOM 3362 N N . ILE A 1 593 ? 89.197 96.814 130.142 1.00 41.67 593 ILE A N 1
ATOM 3363 C CA . ILE A 1 593 ? 88.829 98.137 130.637 1.00 41.67 593 ILE A CA 1
ATOM 3364 C C . ILE A 1 593 ? 87.429 98.469 130.133 1.00 41.67 593 ILE A C 1
ATOM 3365 O O . ILE A 1 593 ? 87.026 97.977 129.068 1.00 41.67 593 ILE A O 1
ATOM 3370 N N . PRO A 1 594 ? 86.651 99.274 130.857 1.00 44.43 594 PRO A N 1
ATOM 3371 C CA . PRO A 1 594 ? 85.321 99.638 130.363 1.00 44.43 594 PRO A CA 1
ATOM 3372 C C . PRO A 1 594 ? 85.411 100.446 129.079 1.00 44.43 594 PRO A C 1
ATOM 3373 O O . PRO A 1 594 ? 86.329 101.246 128.882 1.00 44.43 594 PRO A O 1
ATOM 3377 N N . ILE A 1 595 ? 84.439 100.223 128.196 1.00 47.11 595 ILE A N 1
ATOM 3378 C CA . ILE A 1 595 ? 84.430 100.894 126.904 1.00 47.11 595 ILE A CA 1
ATOM 3379 C C . ILE A 1 595 ? 84.115 102.371 127.102 1.00 47.11 595 ILE A C 1
ATOM 3380 O O . ILE A 1 595 ? 83.236 102.738 127.892 1.00 47.11 595 ILE A O 1
ATOM 3385 N N . TYR A 1 596 ? 84.859 103.230 126.410 1.00 51.04 596 TYR A N 1
ATOM 3386 C CA . TYR A 1 596 ? 84.655 104.669 126.488 1.00 51.04 596 TYR A CA 1
ATOM 3387 C C . TYR A 1 596 ? 84.697 105.263 125.089 1.00 51.04 596 TYR A C 1
ATOM 3388 O O . TYR A 1 596 ? 85.399 104.756 124.209 1.00 51.04 596 TYR A O 1
ATOM 3397 N N . SER A 1 597 ? 83.943 106.341 124.893 1.00 45.90 597 SER A N 1
ATOM 3398 C CA . SER A 1 597 ? 83.804 106.963 123.585 1.00 45.90 597 SER A CA 1
ATOM 3399 C C . SER A 1 597 ? 84.759 108.142 123.456 1.00 45.90 597 SER A C 1
ATOM 3400 O O . SER A 1 597 ? 84.806 109.012 124.332 1.00 45.90 597 SER A O 1
ATOM 3403 N N . ALA A 1 598 ? 85.517 108.161 122.367 1.00 46.57 598 ALA A N 1
ATOM 3404 C CA . ALA A 1 598 ? 86.408 109.258 122.025 1.00 46.57 598 ALA A CA 1
ATOM 3405 C C . ALA A 1 598 ? 85.882 109.969 120.782 1.00 46.57 598 ALA A C 1
ATOM 3406 O O . ALA A 1 598 ? 84.811 109.650 120.259 1.00 46.57 598 ALA A O 1
ATOM 3408 N N . ARG A 1 599 ? 86.646 110.949 120.311 1.00 45.02 599 ARG A N 1
ATOM 3409 C CA . ARG A 1 599 ? 86.267 111.637 119.090 1.00 45.02 599 ARG A CA 1
ATOM 3410 C C . ARG A 1 599 ? 87.261 111.326 117.972 1.00 45.02 599 ARG A C 1
ATOM 3411 O O . ARG A 1 599 ? 88.446 111.095 118.232 1.00 45.02 599 ARG A O 1
ATOM 3419 N N . PRO A 1 600 ? 86.806 111.307 116.714 1.00 40.07 600 PRO A N 1
ATOM 3420 C CA . PRO A 1 600 ? 87.644 110.785 115.623 1.00 40.07 600 PRO A CA 1
ATOM 3421 C C . PRO A 1 600 ? 88.883 111.610 115.306 1.00 40.07 600 PRO A C 1
ATOM 3422 O O . PRO A 1 600 ? 89.622 111.239 114.388 1.00 40.07 600 PRO A O 1
ATOM 3426 N N . ASP A 1 601 ? 89.149 112.709 116.012 1.00 46.60 601 ASP A N 1
ATOM 3427 C CA . ASP A 1 601 ? 90.340 113.501 115.730 1.00 46.60 601 ASP A CA 1
ATOM 3428 C C . ASP A 1 601 ? 91.519 113.165 116.633 1.00 46.60 601 ASP A C 1
ATOM 3429 O O . ASP A 1 601 ? 92.666 113.223 116.178 1.00 46.60 601 ASP A O 1
ATOM 3434 N N . GLN A 1 602 ? 91.270 112.818 117.893 1.00 45.99 602 GLN A N 1
ATOM 3435 C CA . GLN A 1 602 ? 92.334 112.423 118.816 1.00 45.99 602 GLN A CA 1
ATOM 3436 C C . GLN A 1 602 ? 92.549 110.912 118.803 1.00 45.99 602 GLN A C 1
ATOM 3437 O O . GLN A 1 602 ? 92.602 110.250 119.842 1.00 45.99 602 GLN A O 1
ATOM 3443 N N . VAL A 1 603 ? 92.697 110.361 117.596 1.00 42.70 603 VAL A N 1
ATOM 3444 C CA . VAL A 1 603 ? 92.899 108.923 117.452 1.00 42.70 603 VAL A CA 1
ATOM 3445 C C . VAL A 1 603 ? 94.208 108.499 118.104 1.00 42.70 603 VAL A C 1
ATOM 3446 O O . VAL A 1 603 ? 94.268 107.476 118.798 1.00 42.70 603 VAL A O 1
ATOM 3450 N N . GLU A 1 604 ? 95.271 109.283 117.909 1.00 46.77 604 GLU A N 1
ATOM 3451 C CA . GLU A 1 604 ? 96.563 108.945 118.496 1.00 46.77 604 GLU A CA 1
ATOM 3452 C C . GLU A 1 604 ? 96.480 108.909 120.016 1.00 46.77 604 GLU A C 1
ATOM 3453 O O . GLU A 1 604 ? 96.899 107.933 120.650 1.00 46.77 604 GLU A O 1
ATOM 3459 N N . LYS A 1 605 ? 95.938 109.970 120.618 1.00 49.12 605 LYS A N 1
ATOM 3460 C CA . LYS A 1 605 ? 95.856 110.037 122.073 1.00 49.12 605 LYS A CA 1
ATOM 3461 C C . LYS A 1 605 ? 94.978 108.925 122.626 1.00 49.12 605 LYS A C 1
ATOM 3462 O O . LYS A 1 605 ? 95.319 108.303 123.639 1.00 49.12 605 LYS A O 1
ATOM 3468 N N . ALA A 1 606 ? 93.847 108.651 121.969 1.00 48.78 606 ALA A N 1
ATOM 3469 C CA . ALA A 1 606 ? 92.978 107.572 122.426 1.00 48.78 606 ALA A CA 1
ATOM 3470 C C . ALA A 1 606 ? 93.689 106.226 122.364 1.00 48.78 606 ALA A C 1
ATOM 3471 O O . ALA A 1 606 ? 93.579 105.414 123.292 1.00 48.78 606 ALA A O 1
ATOM 3473 N N . LEU A 1 607 ? 94.432 105.975 121.284 1.00 43.11 607 LEU A N 1
ATOM 3474 C CA . LEU A 1 607 ? 95.130 104.701 121.143 1.00 43.11 607 LEU A CA 1
ATOM 3475 C C . LEU A 1 607 ? 96.206 104.533 122.208 1.00 43.11 607 LEU A C 1
ATOM 3476 O O . LEU A 1 607 ? 96.307 103.470 122.834 1.00 43.11 607 LEU A O 1
ATOM 3481 N N . LYS A 1 608 ? 97.029 105.565 122.423 1.00 47.07 608 LYS A N 1
ATOM 3482 C CA . LYS A 1 608 ? 98.054 105.451 123.459 1.00 47.07 608 LYS A CA 1
ATOM 3483 C C . LYS A 1 608 ? 97.432 105.293 124.839 1.00 47.07 608 LYS A C 1
ATOM 3484 O O . LYS A 1 608 ? 97.927 104.512 125.658 1.00 47.07 608 LYS A O 1
ATOM 3490 N N . HIS A 1 609 ? 96.341 106.014 125.115 1.00 50.44 609 HIS A N 1
ATOM 3491 C CA . HIS A 1 609 ? 95.682 105.878 126.409 1.00 50.44 609 HIS A CA 1
ATOM 3492 C C . HIS A 1 609 ? 95.175 104.457 126.620 1.00 50.44 609 HIS A C 1
ATOM 3493 O O . HIS A 1 609 ? 95.393 103.859 127.681 1.00 50.44 609 HIS A O 1
ATOM 3500 N N . VAL A 1 610 ? 94.507 103.893 125.610 1.00 47.43 610 VAL A N 1
ATOM 3501 C CA . VAL A 1 610 ? 93.962 102.543 125.739 1.00 47.43 610 VAL A CA 1
ATOM 3502 C C . VAL A 1 610 ? 95.085 101.532 125.930 1.00 47.43 610 VAL A C 1
ATOM 3503 O O . VAL A 1 610 ? 95.025 100.669 126.816 1.00 47.43 610 VAL A O 1
ATOM 3507 N N . TYR A 1 611 ? 96.130 101.627 125.104 1.00 46.67 611 TYR A N 1
ATOM 3508 C CA . TYR A 1 611 ? 97.226 100.668 125.187 1.00 46.67 611 TYR A CA 1
ATOM 3509 C C . TYR A 1 611 ? 97.936 100.755 126.532 1.00 46.67 611 TYR A C 1
ATOM 3510 O O . TYR A 1 611 ? 98.234 99.727 127.153 1.00 46.67 611 TYR A O 1
ATOM 3519 N N . HIS A 1 612 ? 98.205 101.974 127.008 1.00 51.97 612 HIS A N 1
ATOM 3520 C CA . HIS A 1 612 ? 98.909 102.133 128.274 1.00 51.97 612 HIS A CA 1
ATOM 3521 C C . HIS A 1 612 ? 98.057 101.671 129.448 1.00 51.97 612 HIS A C 1
ATOM 3522 O O . HIS A 1 612 ? 98.572 101.047 130.380 1.00 51.97 612 HIS A O 1
ATOM 3529 N N . THR A 1 613 ? 96.753 101.963 129.428 1.00 50.21 613 THR A N 1
ATOM 3530 C CA . THR A 1 613 ? 95.884 101.486 130.499 1.00 50.21 613 THR A CA 1
ATOM 3531 C C . THR A 1 613 ? 95.819 99.964 130.517 1.00 50.21 613 THR A C 1
ATOM 3532 O O . THR A 1 613 ? 95.885 99.343 131.587 1.00 50.21 613 THR A O 1
ATOM 3536 N N . SER A 1 614 ? 95.699 99.344 129.340 1.00 50.46 614 SER A N 1
ATOM 3537 C CA . SER A 1 614 ? 95.638 97.888 129.277 1.00 50.46 614 SER A CA 1
ATOM 3538 C C . SER A 1 614 ? 96.942 97.257 129.747 1.00 50.46 614 SER A C 1
ATOM 3539 O O . SER A 1 614 ? 96.929 96.230 130.435 1.00 50.46 614 SER A O 1
ATOM 3542 N N . MET A 1 615 ? 98.082 97.849 129.379 1.00 58.55 615 MET A N 1
ATOM 3543 C CA . MET A 1 615 ? 99.361 97.321 129.842 1.00 58.55 615 MET A CA 1
ATOM 3544 C C . MET A 1 615 ? 99.548 97.531 131.339 1.00 58.55 615 MET A C 1
ATOM 3545 O O . MET A 1 615 ? 100.142 96.680 132.011 1.00 58.55 615 MET A O 1
ATOM 3550 N N . ASN A 1 616 ? 99.060 98.652 131.877 1.00 61.76 616 ASN A N 1
ATOM 3551 C CA . ASN A 1 616 ? 99.111 98.863 133.320 1.00 61.76 616 ASN A CA 1
ATOM 3552 C C . ASN A 1 616 ? 98.284 97.816 134.050 1.00 61.76 616 ASN A C 1
ATOM 3553 O O . ASN A 1 616 ? 98.711 97.284 135.081 1.00 61.76 616 ASN A O 1
ATOM 3558 N N . LYS A 1 617 ? 97.100 97.507 133.530 1.00 62.21 617 LYS A N 1
ATOM 3559 C CA . LYS A 1 617 ? 96.323 96.398 134.057 1.00 62.21 617 LYS A CA 1
ATOM 3560 C C . LYS A 1 617 ? 96.895 95.078 133.542 1.00 62.21 617 LYS A C 1
ATOM 3561 O O . LYS A 1 617 ? 97.863 95.045 132.777 1.00 62.21 617 LYS A O 1
ATOM 3567 N N . THR A 1 618 ? 96.294 93.971 133.981 1.00 61.05 618 THR A N 1
ATOM 3568 C CA . THR A 1 618 ? 96.673 92.617 133.564 1.00 61.05 618 THR A CA 1
ATOM 3569 C C . THR A 1 618 ? 98.151 92.318 133.814 1.00 61.05 618 THR A C 1
ATOM 3570 O O . THR A 1 618 ? 98.718 91.416 133.187 1.00 61.05 618 THR A O 1
ATOM 3574 N N . LYS A 1 619 ? 98.783 93.064 134.724 1.00 65.49 619 LYS A N 1
ATOM 3575 C CA . LYS A 1 619 ? 100.167 92.822 135.138 1.00 65.49 619 LYS A CA 1
ATOM 3576 C C . LYS A 1 619 ? 101.129 92.846 133.949 1.00 65.49 619 LYS A C 1
ATOM 3577 O O . LYS A 1 619 ? 101.925 91.928 133.744 1.00 65.49 619 LYS A O 1
ATOM 3583 N N . GLY A 1 620 ? 101.051 93.915 133.163 1.00 62.27 620 GLY A N 1
ATOM 3584 C CA . GLY A 1 620 ? 101.969 94.099 132.051 1.00 62.27 620 GLY A CA 1
ATOM 3585 C C . GLY A 1 620 ? 101.833 93.097 130.925 1.00 62.27 620 GLY A C 1
ATOM 3586 O O . GLY A 1 620 ? 102.847 92.621 130.400 1.00 62.27 620 GLY A O 1
ATOM 3587 N N . LYS A 1 621 ? 100.604 92.764 130.539 1.00 59.03 621 LYS A N 1
ATOM 3588 C CA . LYS A 1 621 ? 100.345 91.852 129.434 1.00 59.03 621 LYS A CA 1
ATOM 3589 C C . LYS A 1 621 ? 99.633 92.609 128.322 1.00 59.03 621 LYS A C 1
ATOM 3590 O O . LYS A 1 621 ? 98.629 93.284 128.569 1.00 59.03 62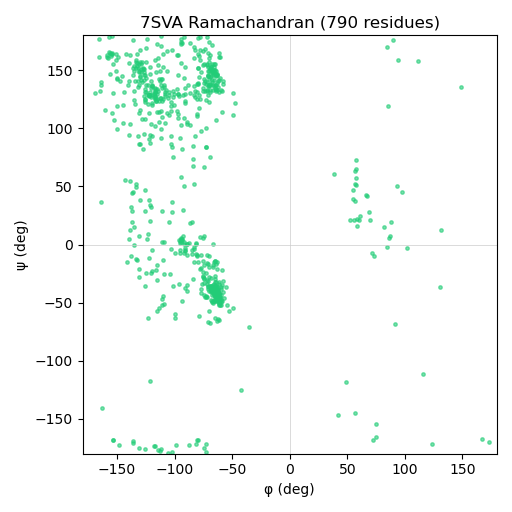1 LYS A O 1
ATOM 3596 N N . GLU A 1 622 ? 100.155 92.492 127.103 1.00 52.46 622 GLU A N 1
ATOM 3597 C CA . GLU A 1 622 ? 99.627 93.247 125.978 1.00 52.46 622 GLU A CA 1
ATOM 3598 C C . GLU A 1 622 ? 98.244 92.741 125.578 1.00 52.46 622 GLU A C 1
ATOM 3599 O O . GLU A 1 622 ? 97.859 91.602 125.857 1.00 52.46 622 GLU A O 1
ATOM 3605 N N . LEU A 1 623 ? 97.492 93.616 124.914 1.00 38.56 623 LEU A N 1
ATOM 3606 C CA . LEU A 1 623 ? 96.160 93.271 124.445 1.00 38.56 623 LEU A CA 1
ATOM 3607 C C . LEU A 1 623 ? 96.232 92.257 123.308 1.00 38.56 623 LEU A C 1
ATOM 3608 O O . LEU A 1 623 ? 97.275 92.050 122.682 1.00 38.56 623 LEU A O 1
ATOM 3613 N N . GLU A 1 624 ? 95.090 91.621 123.042 1.00 33.75 624 GLU A N 1
ATOM 3614 C CA . GLU A 1 624 ? 94.977 90.663 121.955 1.00 33.75 624 GLU A CA 1
ATOM 3615 C C . GLU A 1 624 ? 94.030 91.106 120.850 1.00 33.75 624 GLU A C 1
ATOM 3616 O O . GLU A 1 624 ? 94.102 90.559 119.745 1.00 33.75 624 GLU A O 1
ATOM 3622 N N . LEU A 1 625 ? 93.154 92.072 121.115 1.00 27.97 625 LEU A N 1
ATOM 3623 C CA . LEU A 1 625 ? 92.215 92.557 120.115 1.00 27.97 625 LEU A CA 1
ATOM 3624 C C . LEU A 1 625 ? 91.757 93.950 120.517 1.00 27.97 625 LEU A C 1
ATOM 3625 O O . LEU A 1 625 ? 91.915 94.365 121.668 1.00 27.97 625 LEU A O 1
ATOM 3630 N N . LEU A 1 626 ? 91.188 94.670 119.550 1.00 26.51 626 LEU A N 1
ATOM 3631 C CA . LEU A 1 626 ? 90.691 96.024 119.793 1.00 26.51 626 LEU A CA 1
ATOM 3632 C C . LEU A 1 626 ? 89.514 96.265 118.851 1.00 26.51 626 LEU A C 1
ATOM 3633 O O . LEU A 1 626 ? 89.713 96.574 117.673 1.00 26.51 626 LEU A O 1
ATOM 3638 N N . LEU A 1 627 ? 88.299 96.122 119.372 1.00 26.92 627 LEU A N 1
ATOM 3639 C CA . LEU A 1 627 ? 87.099 96.363 118.582 1.00 26.92 627 LEU A CA 1
ATOM 3640 C C . LEU A 1 627 ? 86.846 97.863 118.492 1.00 26.92 627 LEU A C 1
ATOM 3641 O O . LEU A 1 627 ? 86.610 98.519 119.511 1.00 26.92 627 LEU A O 1
ATOM 3646 N N . ALA A 1 628 ? 86.893 98.406 117.279 1.00 26.75 628 ALA A N 1
ATOM 3647 C CA . ALA A 1 628 ? 86.712 99.834 117.048 1.00 26.75 628 ALA A CA 1
ATOM 3648 C C . ALA A 1 628 ? 85.444 100.052 116.238 1.00 26.75 628 ALA A C 1
ATOM 3649 O O . ALA A 1 628 ? 85.284 99.468 115.162 1.00 26.75 628 ALA A O 1
ATOM 3651 N N . ILE A 1 629 ? 84.549 100.887 116.753 1.00 28.90 629 ILE A N 1
ATOM 3652 C CA . ILE A 1 629 ? 83.332 101.269 116.039 1.00 28.90 629 ILE A CA 1
ATOM 3653 C C . ILE A 1 629 ? 83.579 102.678 115.508 1.00 28.90 629 ILE A C 1
ATOM 3654 O O . ILE A 1 629 ? 83.369 103.677 116.196 1.00 28.90 629 ILE A O 1
ATOM 3659 N N . LEU A 1 630 ? 84.047 102.754 114.273 1.00 29.02 630 LEU A N 1
ATOM 3660 C CA . LEU A 1 630 ? 84.290 104.013 113.591 1.00 29.02 630 LEU A CA 1
ATOM 3661 C C . LEU A 1 630 ? 83.081 104.404 112.748 1.00 29.02 630 LEU A C 1
ATOM 3662 O O . LEU A 1 630 ? 82.278 103.548 112.366 1.00 29.02 630 LEU A O 1
ATOM 3667 N N . PRO A 1 631 ? 82.910 105.692 112.446 1.00 31.34 631 PRO A N 1
ATOM 3668 C CA . PRO A 1 631 ? 81.681 106.137 111.778 1.00 31.34 631 PRO A CA 1
ATOM 3669 C C . PRO A 1 631 ? 81.589 105.603 110.357 1.00 31.34 631 PRO A C 1
ATOM 3670 O O . PRO A 1 631 ? 82.523 105.011 109.814 1.00 31.34 631 PRO A O 1
ATOM 3674 N N . ASP A 1 632 ? 80.419 105.823 109.754 1.00 34.10 632 ASP A N 1
ATOM 3675 C CA . ASP A 1 632 ? 80.168 105.324 108.406 1.00 34.10 632 ASP A CA 1
ATOM 3676 C C . ASP A 1 632 ? 81.148 105.927 107.408 1.00 34.10 632 ASP A C 1
ATOM 3677 O O . ASP A 1 632 ? 81.975 105.219 106.821 1.00 34.10 632 ASP A O 1
ATOM 3682 N N . ASN A 1 633 ? 81.071 107.241 107.202 1.00 38.65 633 ASN A N 1
ATOM 3683 C CA . ASN A 1 633 ? 82.025 107.954 106.355 1.00 38.65 633 ASN A CA 1
ATOM 3684 C C . ASN A 1 633 ? 83.028 108.656 107.266 1.00 38.65 633 ASN A C 1
ATOM 3685 O O . ASN A 1 633 ? 82.982 109.868 107.475 1.00 38.65 633 ASN A O 1
ATOM 3690 N N . ASN A 1 634 ? 83.942 107.866 107.827 1.00 33.72 634 ASN A N 1
ATOM 3691 C CA . ASN A 1 634 ? 84.935 108.400 108.750 1.00 33.72 634 ASN A CA 1
ATOM 3692 C C . ASN A 1 634 ? 85.854 109.406 108.065 1.00 33.72 634 ASN A C 1
ATOM 3693 O O . ASN A 1 634 ? 85.833 110.596 108.392 1.00 33.72 634 ASN A O 1
ATOM 3698 N N . GLY A 1 635 ? 86.661 108.940 107.116 1.00 35.58 635 GLY A N 1
ATOM 3699 C CA . GLY A 1 635 ? 87.550 109.812 106.377 1.00 35.58 635 GLY A CA 1
ATOM 3700 C C . GLY A 1 635 ? 88.858 110.028 107.107 1.00 35.58 635 GLY A C 1
ATOM 3701 O O . GLY A 1 635 ? 88.863 110.559 108.222 1.00 35.58 635 GLY A O 1
ATOM 3702 N N . SER A 1 636 ? 89.973 109.632 106.491 1.00 33.34 636 SER A N 1
ATOM 3703 C CA . SER A 1 636 ? 91.313 109.815 107.056 1.00 33.34 636 SER A CA 1
ATOM 3704 C C . SER A 1 636 ? 91.426 109.269 108.479 1.00 33.34 636 SER A C 1
ATOM 3705 O O . SER A 1 636 ? 92.321 109.665 109.233 1.00 33.34 636 SER A O 1
ATOM 3708 N N . LEU A 1 637 ? 90.529 108.363 108.865 1.00 29.00 637 LEU A N 1
ATOM 3709 C CA . LEU A 1 637 ? 90.504 107.795 110.206 1.00 29.00 637 LEU A CA 1
ATOM 3710 C C . LEU A 1 637 ? 90.907 106.330 110.227 1.00 29.00 637 LEU A C 1
ATOM 3711 O O . LEU A 1 637 ? 91.713 105.925 111.067 1.00 29.00 637 LEU A O 1
ATOM 3716 N N . TYR A 1 638 ? 90.357 105.522 109.318 1.00 25.81 638 TYR A N 1
ATOM 3717 C CA . TYR A 1 638 ? 90.728 104.113 109.252 1.00 25.81 638 TYR A CA 1
ATOM 3718 C C . TYR A 1 638 ? 92.214 103.952 108.962 1.00 25.81 638 TYR A C 1
ATOM 3719 O O . TYR A 1 638 ? 92.898 103.147 109.607 1.00 25.81 638 TYR A O 1
ATOM 3728 N N . GLY A 1 639 ? 92.731 104.720 108.003 1.00 25.56 639 GLY A N 1
ATOM 3729 C CA . GLY A 1 639 ? 94.141 104.619 107.668 1.00 25.56 639 GLY A CA 1
ATOM 3730 C C . GLY A 1 639 ? 95.043 105.019 108.817 1.00 25.56 639 GLY A C 1
ATOM 3731 O O . GLY A 1 639 ? 96.020 104.333 109.124 1.00 25.56 639 GLY A O 1
ATOM 3732 N N . ASP A 1 640 ? 94.729 106.141 109.469 1.00 26.83 640 ASP A N 1
ATOM 3733 C CA . ASP A 1 640 ? 95.532 106.587 110.602 1.00 26.83 640 ASP A CA 1
ATOM 3734 C C . ASP A 1 640 ? 95.476 105.584 111.747 1.00 26.83 640 ASP A C 1
ATOM 3735 O O . ASP A 1 640 ? 96.503 105.277 112.365 1.00 26.83 640 ASP A O 1
ATOM 3740 N N . LEU A 1 641 ? 94.283 105.062 112.040 1.00 27.00 641 LEU A N 1
ATOM 3741 C CA . LEU A 1 641 ? 94.127 104.078 113.103 1.00 27.00 641 LEU A CA 1
ATOM 3742 C C . LEU A 1 641 ? 94.968 102.838 112.831 1.00 27.00 641 LEU A C 1
ATOM 3743 O O . LEU A 1 641 ? 95.715 102.375 113.703 1.00 27.00 641 LEU A O 1
ATOM 3748 N N . LYS A 1 642 ? 94.870 102.294 111.615 1.00 24.67 642 LYS A N 1
ATOM 3749 C CA . LYS A 1 642 ? 95.655 101.113 111.278 1.00 24.67 642 LYS A CA 1
ATOM 3750 C C . LYS A 1 642 ? 97.148 101.400 111.300 1.00 24.67 642 LYS A C 1
ATOM 3751 O O . LYS A 1 642 ? 97.924 100.577 111.799 1.00 24.67 642 LYS A O 1
ATOM 3757 N N . ARG A 1 643 ? 97.572 102.554 110.778 1.00 27.63 643 ARG A N 1
ATOM 3758 C CA . ARG A 1 643 ? 98.994 102.873 110.771 1.00 27.63 643 ARG A CA 1
ATOM 3759 C C . ARG A 1 643 ? 99.544 102.963 112.186 1.00 27.63 643 ARG A C 1
ATOM 3760 O O . ARG A 1 643 ? 100.600 102.394 112.481 1.00 27.63 643 ARG A O 1
ATOM 3768 N N . ILE A 1 644 ? 98.837 103.656 113.080 1.00 28.14 644 ILE A N 1
ATOM 3769 C CA . ILE A 1 644 ? 99.316 103.768 114.453 1.00 28.14 644 ILE A CA 1
ATOM 3770 C C . ILE A 1 644 ? 99.347 102.397 115.115 1.00 28.14 644 ILE A C 1
ATOM 3771 O O . ILE A 1 644 ? 100.364 101.994 115.692 1.00 28.14 644 ILE A O 1
ATOM 3776 N N . CYS A 1 645 ? 98.250 101.640 115.001 1.00 26.68 645 CYS A N 1
ATOM 3777 C CA . CYS A 1 645 ? 98.163 100.350 115.675 1.00 26.68 645 CYS A CA 1
ATOM 3778 C C . CYS A 1 645 ? 99.174 99.337 115.153 1.00 26.68 645 CYS A C 1
ATOM 3779 O O . CYS A 1 645 ? 99.565 98.437 115.903 1.00 26.68 645 CYS A O 1
ATOM 3782 N N . GLU A 1 646 ? 99.609 99.453 113.899 1.00 25.82 646 GLU A N 1
ATOM 3783 C CA . GLU A 1 646 ? 100.494 98.454 113.321 1.00 25.82 646 GLU A CA 1
ATOM 3784 C C . GLU A 1 646 ? 101.912 98.945 113.064 1.00 25.82 646 GLU A C 1
ATOM 3785 O O . GLU A 1 646 ? 102.725 98.175 112.540 1.00 25.82 646 GLU A O 1
ATOM 3791 N N . THR A 1 647 ? 102.242 100.193 113.408 1.00 28.01 647 THR A N 1
ATOM 3792 C CA . THR A 1 647 ? 103.618 100.657 113.294 1.00 28.01 647 THR A CA 1
ATOM 3793 C C . THR A 1 647 ? 104.135 101.396 114.520 1.00 28.01 647 THR A C 1
ATOM 3794 O O . THR A 1 647 ? 105.350 101.597 114.617 1.00 28.01 647 THR A O 1
ATOM 3798 N N . GLU A 1 648 ? 103.273 101.805 115.453 1.00 30.29 648 GLU A N 1
ATOM 3799 C CA . GLU A 1 648 ? 103.718 102.515 116.642 1.00 30.29 648 GLU A CA 1
ATOM 3800 C C . GLU A 1 648 ? 103.274 101.876 117.947 1.00 30.29 648 GLU A C 1
ATOM 3801 O O . GLU A 1 648 ? 103.936 102.085 118.968 1.00 30.29 648 GLU A O 1
ATOM 3807 N N . LEU A 1 649 ? 102.185 101.110 117.947 1.00 31.35 649 LEU A N 1
ATOM 3808 C CA . LEU A 1 649 ? 101.676 100.465 119.149 1.00 31.35 649 LEU A CA 1
ATOM 3809 C C . LEU A 1 649 ? 101.865 98.957 119.135 1.00 31.35 649 LEU A C 1
ATOM 3810 O O . LEU A 1 649 ? 102.391 98.390 120.096 1.00 31.35 649 LEU A O 1
ATOM 3815 N N . GLY A 1 650 ? 101.449 98.289 118.063 1.00 27.64 650 GLY A N 1
ATOM 3816 C CA . GLY A 1 650 ? 101.549 96.845 117.993 1.00 27.64 650 GLY A CA 1
ATOM 3817 C C . GLY A 1 650 ? 100.286 96.156 118.461 1.00 27.64 650 GLY A C 1
ATOM 3818 O O . GLY A 1 650 ? 100.335 95.246 119.294 1.00 27.64 650 GLY A O 1
ATOM 3819 N N . LEU A 1 651 ? 99.147 96.584 117.931 1.00 25.72 651 LEU A N 1
ATOM 3820 C CA . LEU A 1 651 ? 97.841 96.071 118.311 1.00 25.72 651 LEU A CA 1
ATOM 3821 C C . LEU A 1 651 ? 97.197 95.352 117.131 1.00 25.72 651 LEU A C 1
ATOM 3822 O O . LEU A 1 651 ? 97.699 95.371 116.004 1.00 25.72 651 LEU A O 1
ATOM 3827 N N . ILE A 1 652 ? 96.067 94.707 117.407 1.00 22.63 652 ILE A N 1
ATOM 3828 C CA . ILE A 1 652 ? 95.237 94.079 116.386 1.00 22.63 652 ILE A CA 1
ATOM 3829 C C . ILE A 1 652 ? 93.829 94.632 116.547 1.00 22.63 652 ILE A C 1
ATOM 3830 O O . ILE A 1 652 ? 93.236 94.524 117.628 1.00 22.63 652 ILE A O 1
ATOM 3835 N N . SER A 1 653 ? 93.295 95.224 115.484 1.00 21.53 653 SER A N 1
ATOM 3836 C CA . SER A 1 653 ? 92.026 95.928 115.542 1.00 21.53 653 SER A CA 1
ATOM 3837 C C . SER A 1 653 ? 90.998 95.258 114.640 1.00 21.53 653 SER A C 1
ATOM 3838 O O . SER A 1 653 ? 91.337 94.524 113.709 1.00 21.53 653 SER A O 1
ATOM 3841 N N . GLN A 1 654 ? 89.728 95.523 114.935 1.00 21.62 654 GLN A N 1
ATOM 3842 C CA . GLN A 1 654 ? 88.583 94.954 114.229 1.00 21.62 654 GLN A CA 1
ATOM 3843 C C . GLN A 1 654 ? 87.575 96.046 113.899 1.00 21.62 654 GLN A C 1
ATOM 3844 O O . GLN A 1 654 ? 86.395 95.974 114.250 1.00 21.62 654 GLN A O 1
ATOM 3850 N N . CYS A 1 655 ? 88.061 97.110 113.264 1.00 24.79 655 CYS A N 1
ATOM 3851 C CA . CYS A 1 655 ? 87.227 98.254 112.915 1.00 24.79 655 CYS A CA 1
ATOM 3852 C C . CYS A 1 655 ? 85.943 97.823 112.218 1.00 24.79 655 CYS A C 1
ATOM 3853 O O . CYS A 1 655 ? 85.968 97.034 111.271 1.00 24.79 655 CYS A O 1
ATOM 3856 N N . CYS A 1 656 ? 84.821 98.344 112.700 1.00 24.99 656 CYS A N 1
ATOM 3857 C CA . CYS A 1 656 ? 83.500 98.092 112.139 1.00 24.99 656 CYS A CA 1
ATOM 3858 C C . CYS A 1 656 ? 82.838 99.421 111.788 1.00 24.99 656 CYS A C 1
ATOM 3859 O O . CYS A 1 656 ? 83.387 100.498 112.033 1.00 24.99 656 CYS A O 1
ATOM 3862 N N . LEU A 1 657 ? 81.644 99.340 111.206 1.00 26.63 657 LEU A N 1
ATOM 3863 C CA . LEU A 1 657 ? 80.882 100.518 110.823 1.00 26.63 657 LEU A CA 1
ATOM 3864 C C . LEU A 1 657 ? 79.658 100.661 111.715 1.00 26.63 657 LEU A C 1
ATOM 3865 O O . LEU A 1 657 ? 79.132 99.676 112.241 1.00 26.63 657 LEU A O 1
ATOM 3870 N N . THR A 1 658 ? 79.209 101.907 111.875 1.00 28.06 658 THR A N 1
ATOM 3871 C CA . THR A 1 658 ? 78.114 102.201 112.793 1.00 28.06 658 THR A CA 1
ATOM 3872 C C . THR A 1 658 ? 76.800 101.577 112.335 1.00 28.06 658 THR A C 1
ATOM 3873 O O . THR A 1 658 ? 75.983 101.172 113.172 1.00 28.06 658 THR A O 1
ATOM 3877 N N . LYS A 1 659 ? 76.575 101.494 111.021 1.00 26.67 659 LYS A N 1
ATOM 3878 C CA . LYS A 1 659 ? 75.315 100.949 110.524 1.00 26.67 659 LYS A CA 1
ATOM 3879 C C . LYS A 1 659 ? 75.145 99.488 110.924 1.00 26.67 659 LYS A C 1
ATOM 3880 O O . LYS A 1 659 ? 74.052 99.070 111.320 1.00 26.67 659 LYS A O 1
ATOM 3886 N N . HIS A 1 660 ? 76.217 98.697 110.830 1.00 28.58 660 HIS A N 1
ATOM 3887 C CA . HIS A 1 660 ? 76.129 97.294 111.218 1.00 28.58 660 HIS A CA 1
ATOM 3888 C C . HIS A 1 660 ? 76.027 97.133 112.728 1.00 28.58 660 HIS A C 1
ATOM 3889 O O . HIS A 1 660 ? 75.417 96.172 113.206 1.00 28.58 660 HIS A O 1
ATOM 3896 N N . VAL A 1 661 ? 76.624 98.049 113.492 1.00 27.93 661 VAL A N 1
ATOM 3897 C CA . VAL A 1 661 ? 76.451 98.028 114.942 1.00 27.93 661 VAL A CA 1
ATOM 3898 C C . VAL A 1 661 ? 74.992 98.278 115.301 1.00 27.93 661 VAL A C 1
ATOM 3899 O O . VAL A 1 661 ? 74.434 97.624 116.191 1.00 27.93 661 VAL A O 1
ATOM 3903 N N . PHE A 1 662 ? 74.353 99.229 114.617 1.00 33.00 662 PHE A N 1
ATOM 3904 C CA . PHE A 1 662 ? 72.940 99.493 114.867 1.00 33.00 662 PHE A CA 1
ATOM 3905 C C . PHE A 1 662 ? 72.064 98.332 114.410 1.00 33.00 662 PHE A C 1
ATOM 3906 O O . PHE A 1 662 ? 71.090 97.979 115.085 1.00 33.00 662 PHE A O 1
ATOM 3914 N N . LYS A 1 663 ? 72.391 97.728 113.271 1.00 31.56 663 LYS A N 1
ATOM 3915 C CA . LYS A 1 663 ? 71.605 96.644 112.684 1.00 31.56 663 LYS A CA 1
ATOM 3916 C C . LYS A 1 663 ? 72.441 95.369 112.766 1.00 31.56 663 LYS A C 1
ATOM 3917 O O . LYS A 1 663 ? 73.232 95.065 111.872 1.00 31.56 663 LYS A O 1
ATOM 3923 N N . ILE A 1 664 ? 72.259 94.624 113.851 1.00 28.95 664 ILE A N 1
ATOM 3924 C CA . ILE A 1 664 ? 73.038 93.415 114.092 1.00 28.95 664 ILE A CA 1
ATOM 3925 C C . ILE A 1 664 ? 72.416 92.259 113.321 1.00 28.95 664 ILE A C 1
ATOM 3926 O O . ILE A 1 664 ? 71.214 91.993 113.439 1.00 28.95 664 ILE A O 1
ATOM 3931 N N . SER A 1 665 ? 73.232 91.573 112.523 1.00 26.06 665 SER A N 1
ATOM 3932 C CA . SER A 1 665 ? 72.795 90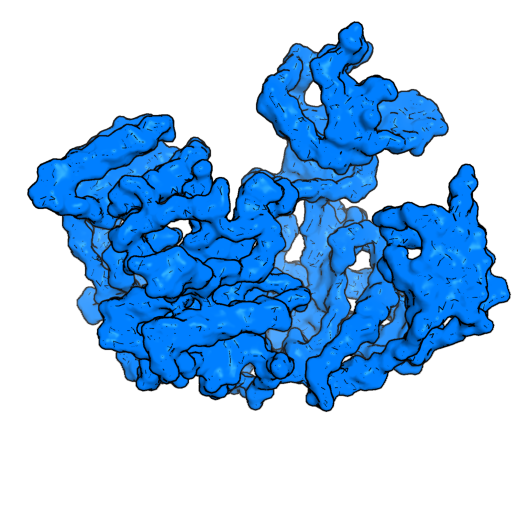.397 111.785 1.00 26.06 665 SER A CA 1
ATOM 3933 C C . SER A 1 665 ? 73.768 89.252 112.025 1.00 26.06 665 SER A C 1
ATOM 3934 O O . SER A 1 665 ? 74.986 89.458 112.094 1.00 26.06 665 SER A O 1
ATOM 3937 N N . LYS A 1 666 ? 73.215 88.043 112.150 1.00 21.79 666 LYS A N 1
ATOM 3938 C CA . LYS A 1 666 ? 74.028 86.882 112.491 1.00 21.79 666 LYS A CA 1
ATOM 3939 C C . LYS A 1 666 ? 75.056 86.568 111.414 1.00 21.79 666 LYS A C 1
ATOM 3940 O O . LYS A 1 666 ? 76.167 86.137 111.733 1.00 21.79 666 LYS A O 1
ATOM 3946 N N . GLN A 1 667 ? 74.711 86.767 110.140 1.00 22.25 667 GLN A N 1
ATOM 3947 C CA . GLN A 1 667 ? 75.682 86.532 109.075 1.00 22.25 667 GLN A CA 1
ATOM 3948 C C . GLN A 1 667 ? 76.852 87.505 109.166 1.00 22.25 667 GLN A C 1
ATOM 3949 O O . GLN A 1 667 ? 78.013 87.112 108.989 1.00 22.25 667 GLN A O 1
ATOM 3955 N N . TY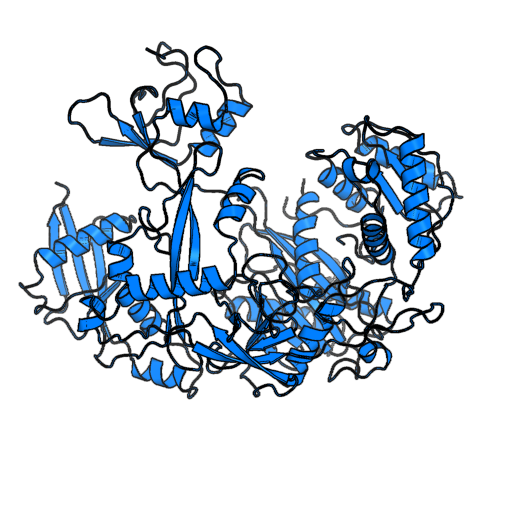R A 1 668 ? 76.565 88.779 109.443 1.00 22.17 668 TYR A N 1
ATOM 3956 C CA . TYR A 1 668 ? 77.630 89.760 109.625 1.00 22.17 668 TYR A CA 1
ATOM 3957 C C . TYR A 1 668 ? 78.509 89.400 110.816 1.00 22.17 668 TYR A C 1
ATOM 3958 O O . TYR A 1 668 ? 79.742 89.484 110.739 1.00 22.17 668 TYR A O 1
ATOM 3967 N N . LEU A 1 669 ? 77.890 88.987 111.925 1.00 19.28 669 LEU A N 1
ATOM 3968 C CA . LEU A 1 669 ? 78.668 88.592 113.094 1.00 19.28 669 LEU A CA 1
ATOM 3969 C C . LEU A 1 669 ? 79.533 87.375 112.794 1.00 19.28 669 LEU A C 1
ATOM 3970 O O . LEU A 1 669 ? 80.680 87.295 113.245 1.00 19.28 669 LEU A O 1
ATOM 3975 N N . ALA A 1 670 ? 79.003 86.416 112.031 1.00 14.08 670 ALA A N 1
ATOM 3976 C CA . ALA A 1 670 ? 79.779 85.237 111.666 1.00 14.08 670 ALA A CA 1
ATOM 3977 C C . ALA A 1 670 ? 80.963 85.602 110.779 1.00 14.08 670 ALA A C 1
ATOM 3978 O O . ALA A 1 670 ? 82.060 85.056 110.946 1.00 14.08 670 ALA A O 1
ATOM 3980 N N . ASN A 1 671 ? 80.763 86.514 109.826 1.00 16.58 671 ASN A N 1
ATOM 3981 C CA . ASN A 1 671 ? 81.875 86.942 108.980 1.00 16.58 671 ASN A CA 1
ATOM 3982 C C . ASN A 1 671 ? 82.947 87.657 109.797 1.00 16.58 671 ASN A C 1
ATOM 3983 O O . ASN A 1 671 ? 84.149 87.427 109.600 1.00 16.58 671 ASN A O 1
ATOM 3988 N N . VAL A 1 672 ? 82.533 88.520 110.727 1.00 15.60 672 VAL A N 1
ATOM 3989 C CA . VAL A 1 672 ? 83.504 89.206 111.576 1.00 15.60 672 VAL A CA 1
ATOM 3990 C C . VAL A 1 672 ? 84.243 88.206 112.458 1.00 15.60 672 VAL A C 1
ATOM 3991 O O . VAL A 1 672 ? 85.446 88.347 112.706 1.00 15.60 672 VAL A O 1
ATOM 3995 N N . SER A 1 673 ? 83.539 87.184 112.948 1.00 14.56 673 SER A N 1
ATOM 3996 C CA . SER A 1 673 ? 84.187 86.140 113.735 1.00 14.56 673 SER A CA 1
ATOM 3997 C C . SER A 1 673 ? 85.216 85.383 112.906 1.00 14.56 673 SER A C 1
ATOM 3998 O O . SER A 1 673 ? 86.317 85.083 113.386 1.00 14.56 673 SER A O 1
ATOM 4001 N N . LEU A 1 674 ? 84.871 85.063 111.657 1.00 13.25 674 LEU A N 1
ATOM 4002 C CA . LEU A 1 674 ? 85.823 84.415 110.762 1.00 13.25 674 LEU A CA 1
ATOM 4003 C C . LEU A 1 674 ? 87.056 85.282 110.555 1.00 13.25 674 LEU A C 1
ATOM 4004 O O . LEU A 1 674 ? 88.179 84.772 110.475 1.00 13.25 674 LEU A O 1
ATOM 4009 N N . LYS A 1 675 ? 86.864 86.598 110.452 1.00 16.18 675 LYS A N 1
ATOM 4010 C CA . LYS A 1 675 ? 88.002 87.496 110.278 1.00 16.18 675 LYS A CA 1
ATOM 4011 C C . LYS A 1 675 ? 88.885 87.525 111.522 1.00 16.18 675 LYS A C 1
ATOM 4012 O O . LYS A 1 675 ? 90.111 87.387 111.429 1.00 16.18 675 LYS A O 1
ATOM 4018 N N . ILE A 1 676 ? 88.282 87.701 112.701 1.00 14.29 676 ILE A N 1
ATOM 4019 C CA . ILE A 1 676 ? 89.084 87.844 113.916 1.00 14.29 676 ILE A CA 1
ATOM 4020 C C . ILE A 1 676 ? 89.664 86.532 114.409 1.00 14.29 676 ILE A C 1
ATOM 4021 O O . ILE A 1 676 ? 90.560 86.552 115.262 1.00 14.29 676 ILE A O 1
ATOM 4026 N N . ASN A 1 677 ? 89.184 85.390 113.914 1.00 17.00 677 ASN A N 1
ATOM 4027 C CA . ASN A 1 677 ? 89.855 84.139 114.247 1.00 17.00 677 ASN A CA 1
ATOM 4028 C C . ASN A 1 677 ? 91.238 84.084 113.616 1.00 17.00 677 ASN A C 1
ATOM 4029 O O . ASN A 1 677 ? 92.228 83.796 114.294 1.00 17.00 677 ASN A O 1
ATOM 4034 N N . VAL A 1 678 ? 91.330 84.374 112.316 1.00 14.63 678 VAL A N 1
ATOM 4035 C CA . VAL A 1 678 ? 92.629 84.371 111.653 1.00 14.63 678 VAL A CA 1
ATOM 4036 C C . VAL A 1 678 ? 93.438 85.622 111.967 1.00 14.63 678 VAL A C 1
ATOM 4037 O O . VAL A 1 678 ? 94.664 85.611 111.806 1.00 14.63 678 VAL A O 1
ATOM 4041 N N . LYS A 1 679 ? 92.793 86.703 112.416 1.00 15.71 679 LYS A N 1
ATOM 4042 C CA . LYS A 1 679 ? 93.569 87.863 112.857 1.00 15.71 679 LYS A CA 1
ATOM 4043 C C . LYS A 1 679 ? 94.223 87.658 114.210 1.00 15.71 679 LYS A C 1
ATOM 4044 O O . LYS A 1 679 ? 94.809 88.610 114.737 1.00 15.71 679 LYS A O 1
ATOM 4050 N N . MET A 1 680 ? 94.142 86.462 114.797 1.00 20.21 680 MET A N 1
ATOM 4051 C CA . MET A 1 680 ? 94.765 86.186 116.085 1.00 20.21 680 MET A CA 1
ATOM 4052 C C . MET A 1 680 ? 95.464 84.833 116.086 1.00 20.21 680 MET A C 1
ATOM 4053 O O . MET A 1 680 ? 95.580 84.194 117.137 1.00 20.21 680 MET A O 1
ATOM 4058 N N . GLY A 1 681 ? 95.931 84.381 114.927 1.00 16.87 681 GLY A N 1
ATOM 4059 C CA . GLY A 1 681 ? 96.540 83.075 114.807 1.00 16.87 681 GLY A CA 1
ATOM 4060 C C . GLY A 1 681 ? 95.505 81.986 114.600 1.00 16.87 681 GLY A C 1
ATOM 4061 O O . GLY A 1 681 ? 94.299 82.189 114.725 1.00 16.87 681 GLY A O 1
ATOM 4062 N N . GLY A 1 682 ? 95.993 80.799 114.273 1.00 14.95 682 GLY A N 1
ATOM 4063 C CA . GLY A 1 682 ? 95.082 79.704 114.031 1.00 14.95 682 GLY A CA 1
ATOM 4064 C C . GLY A 1 682 ? 94.370 79.832 112.692 1.00 14.95 682 GLY A C 1
ATOM 4065 O O . GLY A 1 682 ? 94.745 80.609 111.814 1.00 14.95 682 GLY A O 1
ATOM 4066 N N . ARG A 1 683 ? 93.312 79.037 112.555 1.00 16.08 683 ARG A N 1
ATOM 4067 C CA . ARG A 1 683 ? 92.573 78.943 111.306 1.00 16.08 683 ARG A CA 1
ATOM 4068 C C . ARG A 1 683 ? 91.163 78.455 111.605 1.00 16.08 683 ARG A C 1
ATOM 4069 O O . ARG A 1 683 ? 90.808 78.187 112.756 1.00 16.08 683 ARG A O 1
ATOM 4077 N N . ASN A 1 684 ? 90.354 78.340 110.552 1.00 14.44 684 ASN A N 1
ATOM 4078 C CA . ASN A 1 684 ? 88.960 77.948 110.717 1.00 14.44 684 ASN A CA 1
ATOM 4079 C C . ASN A 1 684 ? 88.475 76.877 109.750 1.00 14.44 684 ASN A C 1
ATOM 4080 O O . ASN A 1 684 ? 87.393 76.332 109.981 1.00 14.44 684 ASN A O 1
ATOM 4085 N N . THR A 1 685 ? 89.215 76.549 108.693 1.00 13.70 685 THR A N 1
ATOM 4086 C CA . THR A 1 685 ? 88.831 75.449 107.819 1.00 13.70 685 THR A CA 1
ATOM 4087 C C . THR A 1 685 ? 90.071 74.931 107.106 1.00 13.70 685 THR A C 1
ATOM 4088 O O . THR A 1 685 ? 91.002 75.688 106.818 1.00 13.70 685 THR A O 1
ATOM 4092 N N . VAL A 1 686 ? 90.087 73.622 106.858 1.00 14.70 686 VAL A N 1
ATOM 4093 C CA . VAL A 1 686 ? 91.203 72.951 106.200 1.00 14.70 686 VAL A CA 1
ATOM 4094 C C . VAL A 1 686 ? 90.649 71.914 105.232 1.00 14.70 686 VAL A C 1
ATOM 4095 O O . VAL A 1 686 ? 89.667 71.230 105.535 1.00 14.70 686 VAL A O 1
ATOM 4099 N N . LEU A 1 687 ? 91.281 71.801 104.066 1.00 14.28 687 LEU A N 1
ATOM 4100 C CA . LEU A 1 687 ? 90.962 70.721 103.144 1.00 14.28 687 LEU A CA 1
ATOM 4101 C C . LEU A 1 687 ? 91.301 69.376 103.773 1.00 14.28 687 LEU A C 1
ATOM 4102 O O . LEU A 1 687 ? 92.336 69.222 104.426 1.00 14.28 687 LEU A O 1
ATOM 4107 N N . VAL A 1 688 ? 90.418 68.394 103.574 1.00 20.94 688 VAL A N 1
ATOM 4108 C CA . VAL A 1 688 ? 90.677 67.055 104.093 1.00 20.94 688 VAL A CA 1
ATOM 4109 C C . VAL A 1 688 ? 91.897 66.445 103.418 1.00 20.94 688 VAL A C 1
ATOM 4110 O O . VAL A 1 688 ? 92.636 65.670 104.036 1.00 20.94 688 VAL A O 1
ATOM 4114 N N . ASP A 1 689 ? 92.130 66.782 102.148 1.00 25.44 689 ASP A N 1
ATOM 4115 C CA . ASP A 1 689 ? 93.321 66.294 101.460 1.00 25.44 689 ASP A CA 1
ATOM 4116 C C . ASP A 1 689 ? 94.591 66.812 102.124 1.00 25.44 689 ASP A C 1
ATOM 4117 O O . ASP A 1 689 ? 95.571 66.072 102.268 1.00 25.44 689 ASP A O 1
ATOM 4122 N N . ALA A 1 690 ? 94.596 68.086 102.526 1.00 24.30 690 ALA A N 1
ATOM 4123 C CA . ALA A 1 690 ? 95.762 68.649 103.200 1.00 24.30 690 ALA A CA 1
ATOM 4124 C C . ALA A 1 690 ? 96.001 67.982 104.549 1.00 24.30 690 ALA A C 1
ATOM 4125 O O . ALA A 1 690 ? 97.147 67.691 104.908 1.00 24.30 690 ALA A O 1
ATOM 4127 N N . ILE A 1 691 ? 94.932 67.742 105.312 1.00 25.30 691 ILE A N 1
ATOM 4128 C CA . ILE A 1 691 ? 95.073 67.083 106.608 1.00 25.30 691 ILE A CA 1
ATOM 4129 C C . ILE A 1 691 ? 95.606 65.668 106.433 1.00 25.30 691 ILE A C 1
ATOM 4130 O O . ILE A 1 691 ? 96.510 65.233 107.157 1.00 25.30 691 ILE A O 1
ATOM 4135 N N . SER A 1 692 ? 95.068 64.933 105.462 1.00 28.77 692 SER A N 1
ATOM 4136 C CA . SER A 1 692 ? 95.455 63.549 105.222 1.00 28.77 692 SER A CA 1
ATOM 4137 C C . SER A 1 692 ? 96.780 63.417 104.479 1.00 28.77 692 SER A C 1
ATOM 4138 O O . SER A 1 692 ? 97.152 62.294 104.121 1.00 28.77 692 SER A O 1
ATOM 4141 N N . CYS A 1 693 ? 97.488 64.523 104.244 1.00 33.61 693 CYS A N 1
ATOM 4142 C CA . CYS A 1 693 ? 98.780 64.509 103.557 1.00 33.61 693 CYS A CA 1
ATOM 4143 C C . CYS A 1 693 ? 98.667 63.822 102.197 1.00 33.61 693 CYS A C 1
ATOM 4144 O O . CYS A 1 693 ? 99.482 62.975 101.825 1.00 33.61 693 CYS A O 1
ATOM 4147 N N . ARG A 1 694 ? 97.633 64.203 101.446 1.00 32.41 694 ARG A N 1
ATOM 4148 C CA . ARG A 1 694 ? 97.277 63.510 100.219 1.00 32.41 694 ARG A CA 1
ATOM 4149 C C . ARG A 1 694 ? 97.242 64.400 98.984 1.00 32.41 694 ARG A C 1
ATOM 4150 O O . ARG A 1 694 ? 96.787 63.941 97.932 1.00 32.41 694 ARG A O 1
ATOM 4158 N N . ILE A 1 695 ? 97.698 65.647 99.073 1.00 30.37 695 ILE A N 1
ATOM 4159 C CA . ILE A 1 695 ? 97.637 66.574 97.943 1.00 30.37 695 ILE A CA 1
ATOM 4160 C C . ILE A 1 695 ? 98.746 66.251 96.948 1.00 30.37 695 ILE A C 1
ATOM 4161 O O . ILE A 1 695 ? 99.922 66.184 97.336 1.00 30.37 695 ILE A O 1
ATOM 4166 N N . PRO A 1 696 ? 98.416 66.013 95.669 1.00 28.47 696 PRO A N 1
ATOM 4167 C CA . PRO A 1 696 ? 99.444 65.740 94.658 1.00 28.47 696 PRO A CA 1
ATOM 4168 C C . PRO A 1 696 ? 100.624 66.699 94.668 1.00 28.47 696 PRO A C 1
ATOM 4169 O O . PRO A 1 696 ? 100.447 67.912 94.516 1.00 28.47 696 PRO A O 1
ATOM 4173 N N . LEU A 1 697 ? 101.830 66.158 94.844 1.00 26.56 697 LEU A N 1
ATOM 4174 C CA . LEU A 1 697 ? 103.086 66.885 94.663 1.00 26.56 697 LEU A CA 1
ATOM 4175 C C . LEU A 1 697 ? 103.183 68.110 95.577 1.00 26.56 697 LEU A C 1
ATOM 4176 O O . LEU A 1 697 ? 103.949 69.040 95.311 1.00 26.56 697 LEU A O 1
ATOM 4181 N N . VAL A 1 698 ? 102.422 68.135 96.668 1.00 27.22 698 VAL A N 1
ATOM 4182 C CA . VAL A 1 698 ? 102.521 69.230 97.627 1.00 27.22 698 VAL A CA 1
ATOM 4183 C C . VAL A 1 698 ? 102.838 68.670 99.004 1.00 27.22 698 VAL A C 1
ATOM 4184 O O . VAL A 1 698 ? 103.911 68.932 99.558 1.00 27.22 698 VAL A O 1
ATOM 4188 N N . SER A 1 699 ? 101.925 67.864 99.549 1.00 29.99 699 SER A N 1
ATOM 4189 C CA . SER A 1 699 ? 102.047 67.394 100.923 1.00 29.99 699 SER A CA 1
ATOM 4190 C C . SER A 1 699 ? 103.179 66.395 101.120 1.00 29.99 699 SER A C 1
ATOM 4191 O O . SER A 1 699 ? 103.501 66.076 102.269 1.00 29.99 699 SER A O 1
ATOM 4194 N N . ASP A 1 700 ? 103.787 65.897 100.042 1.00 30.12 700 ASP A N 1
ATOM 4195 C CA . ASP A 1 700 ? 104.820 64.875 100.179 1.00 30.12 700 ASP A CA 1
ATOM 4196 C C . ASP A 1 700 ? 106.057 65.413 100.897 1.00 30.12 700 ASP A C 1
ATOM 4197 O O . ASP A 1 700 ? 106.622 64.736 101.764 1.00 30.12 700 ASP A O 1
ATOM 4202 N 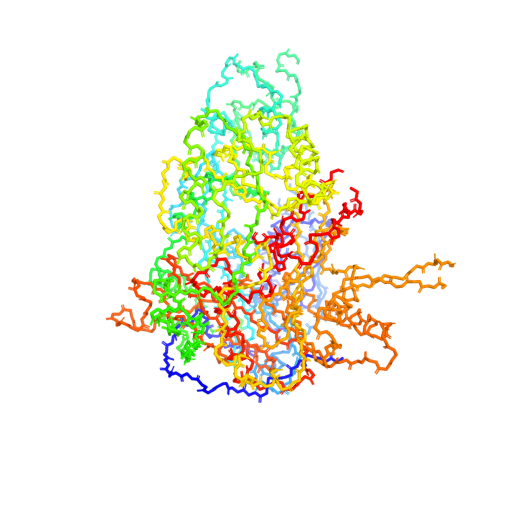N . ILE A 1 701 ? 106.486 66.627 100.563 1.00 25.96 701 ILE A N 1
ATOM 4203 C CA . ILE A 1 701 ? 107.601 67.282 101.250 1.00 25.96 701 ILE A CA 1
ATOM 4204 C C . ILE A 1 701 ? 107.238 68.741 101.511 1.00 25.96 701 ILE A C 1
ATOM 4205 O O . ILE A 1 701 ? 106.441 69.320 100.758 1.00 25.96 701 ILE A O 1
ATOM 4210 N N . PRO A 1 702 ? 107.775 69.365 102.562 1.00 22.49 702 PRO A N 1
ATOM 4211 C CA . PRO A 1 702 ? 107.353 70.729 102.912 1.00 22.49 702 PRO A CA 1
ATOM 4212 C C . PRO A 1 702 ? 107.603 71.721 101.785 1.00 22.49 702 PRO A C 1
ATOM 4213 O O . PRO A 1 702 ? 108.686 71.765 101.198 1.00 22.49 702 PRO A O 1
ATOM 4217 N N . THR A 1 703 ? 106.586 72.527 101.498 1.00 16.55 703 THR A N 1
ATOM 4218 C CA . THR A 1 703 ? 106.624 73.541 100.456 1.00 16.55 703 THR A CA 1
ATOM 4219 C C . THR A 1 703 ? 106.140 74.866 101.023 1.00 16.55 703 THR A C 1
ATOM 4220 O O . THR A 1 703 ? 105.245 74.898 101.872 1.00 16.55 703 THR A O 1
ATOM 4224 N N . ILE A 1 704 ? 106.730 75.958 100.547 1.00 13.17 704 ILE A N 1
ATOM 4225 C CA . ILE A 1 704 ? 106.302 77.306 100.900 1.00 13.17 704 ILE A CA 1
ATOM 4226 C C . ILE A 1 704 ? 105.664 77.926 99.664 1.00 13.17 704 ILE A C 1
ATOM 4227 O O . ILE A 1 704 ? 106.268 77.945 98.584 1.00 13.17 704 ILE A O 1
ATOM 4232 N N . ILE A 1 705 ? 104.433 78.402 99.810 1.00 9.77 705 ILE A N 1
ATOM 4233 C CA . ILE A 1 705 ? 103.670 78.967 98.705 1.00 9.77 705 ILE A CA 1
ATOM 4234 C C . ILE A 1 705 ? 103.714 80.481 98.846 1.00 9.77 705 ILE A C 1
ATOM 4235 O O . ILE A 1 705 ? 103.188 81.041 99.815 1.00 9.77 705 ILE A O 1
ATOM 4240 N N . PHE A 1 706 ? 104.339 81.145 97.881 1.00 9.33 706 PHE A N 1
ATOM 4241 C CA . PHE A 1 706 ? 104.507 82.587 97.919 1.00 9.33 706 PHE A CA 1
ATOM 4242 C C . PHE A 1 706 ? 103.387 83.285 97.154 1.00 9.33 706 PHE A C 1
ATOM 4243 O O . PHE A 1 706 ? 102.519 82.657 96.545 1.00 9.33 706 PHE A O 1
ATOM 4251 N N . GLY A 1 707 ? 103.422 84.613 97.192 1.00 8.85 707 GLY A N 1
ATOM 4252 C CA . GLY A 1 707 ? 102.493 85.434 96.447 1.00 8.85 707 GLY A CA 1
ATOM 4253 C C . GLY A 1 707 ? 102.927 86.883 96.460 1.00 8.85 707 GLY A C 1
ATOM 4254 O O . GLY A 1 707 ? 103.212 87.435 97.525 1.00 8.85 707 GLY A O 1
ATOM 4255 N N . ALA A 1 708 ? 102.980 87.513 95.290 1.00 9.37 708 ALA A N 1
ATOM 4256 C CA . ALA A 1 708 ? 103.460 88.880 95.171 1.00 9.37 708 ALA A CA 1
ATOM 4257 C C . ALA A 1 708 ? 102.463 89.711 94.378 1.00 9.37 708 ALA A C 1
ATOM 4258 O O . ALA A 1 708 ? 101.665 89.189 93.597 1.00 9.37 708 ALA A O 1
ATOM 4260 N N . ASP A 1 709 ? 102.519 91.022 94.597 1.00 12.73 709 ASP A N 1
ATOM 4261 C CA . ASP A 1 709 ? 101.646 91.961 93.909 1.00 12.73 709 ASP A CA 1
ATOM 4262 C C . ASP A 1 709 ? 102.218 93.360 94.067 1.00 12.73 709 ASP A C 1
ATOM 4263 O O . ASP A 1 709 ? 102.665 93.731 95.155 1.00 12.73 709 ASP A O 1
ATOM 4268 N N . VAL A 1 710 ? 102.204 94.126 92.981 1.00 18.82 710 VAL A N 1
ATOM 4269 C CA . VAL A 1 710 ? 102.669 95.507 92.976 1.00 18.82 710 VAL A CA 1
ATOM 4270 C C . VAL A 1 710 ? 101.484 96.401 92.647 1.00 18.82 710 VAL A C 1
ATOM 4271 O O . VAL A 1 710 ? 100.841 96.229 91.606 1.00 18.82 710 VAL A O 1
ATOM 4275 N N . THR A 1 711 ? 101.196 97.351 93.534 1.00 26.42 711 THR A N 1
ATOM 4276 C CA . THR A 1 711 ? 100.047 98.239 93.398 1.00 26.42 711 THR A CA 1
ATOM 4277 C C . THR A 1 711 ? 100.548 99.634 93.047 1.00 26.42 711 THR A C 1
ATOM 4278 O O . THR A 1 711 ? 101.074 100.345 93.910 1.00 26.42 711 THR A O 1
ATOM 4282 N N . HIS A 1 712 ? 100.386 100.018 91.787 1.00 34.39 712 HIS A N 1
ATOM 4283 C CA . HIS A 1 712 ? 100.774 101.339 91.329 1.00 34.39 712 HIS A CA 1
ATOM 4284 C C . HIS A 1 712 ? 99.709 102.367 91.700 1.00 34.39 712 HIS A C 1
ATOM 4285 O O . HIS A 1 712 ? 98.529 102.034 91.828 1.00 34.39 712 HIS A O 1
ATOM 4292 N N . PRO A 1 713 ? 100.101 103.627 91.881 1.00 42.86 713 PRO A N 1
ATOM 4293 C CA . PRO A 1 713 ? 99.132 104.650 92.292 1.00 42.86 713 PRO A CA 1
ATOM 4294 C C . PRO A 1 713 ? 98.220 105.061 91.144 1.00 42.86 713 PRO A C 1
ATOM 4295 O O . PRO A 1 713 ? 98.251 104.509 90.042 1.00 42.86 713 PRO A O 1
ATOM 4299 N N . GLU A 1 714 ? 97.388 106.064 91.426 1.00 54.48 714 GLU A N 1
ATOM 4300 C CA . GLU A 1 714 ? 96.338 106.487 90.507 1.00 54.48 714 GLU A CA 1
ATOM 4301 C C . GLU A 1 714 ? 96.880 107.322 89.353 1.00 54.48 714 GLU A C 1
ATOM 4302 O O . GLU A 1 714 ? 97.051 108.538 89.490 1.00 54.48 714 GLU A O 1
ATOM 4308 N N . ASN A 1 715 ? 97.093 106.648 88.217 1.00 63.69 715 ASN A N 1
ATOM 4309 C CA . ASN A 1 715 ? 97.560 107.347 86.994 1.00 63.69 715 ASN A CA 1
ATOM 4310 C C . ASN A 1 715 ? 98.745 108.244 87.338 1.00 63.69 715 ASN A C 1
ATOM 4311 O O . ASN A 1 715 ? 99.778 107.716 87.794 1.00 63.69 715 ASN A O 1
ATOM 4316 N N . GLY A 1 716 ? 98.585 109.549 87.134 1.00 66.06 716 GLY A N 1
ATOM 4317 C CA . GLY A 1 716 ? 99.673 110.476 87.375 1.00 66.06 716 GLY A CA 1
ATOM 4318 C C . GLY A 1 716 ? 99.786 110.847 88.838 1.00 66.06 716 GLY A C 1
ATOM 4319 O O . GLY A 1 716 ? 99.092 111.746 89.321 1.00 66.06 716 GLY A O 1
ATOM 4320 N N . GLU A 1 717 ? 100.630 110.105 89.561 1.00 63.89 717 GLU A N 1
ATOM 4321 C CA . GLU A 1 717 ? 100.788 110.338 91.021 1.00 63.89 717 GLU A CA 1
ATOM 4322 C C . GLU A 1 717 ? 102.255 110.122 91.399 1.00 63.89 717 GLU A C 1
ATOM 4323 O O . GLU A 1 717 ? 102.519 109.298 92.296 1.00 63.89 717 GLU A O 1
ATOM 4329 N N . GLU A 1 718 ? 103.166 110.836 90.735 1.00 63.06 718 GLU A N 1
ATOM 4330 C CA . GLU A 1 718 ? 104.619 110.679 91.003 1.00 63.06 718 GLU A CA 1
ATOM 4331 C C . GLU A 1 718 ? 104.865 110.761 92.511 1.00 63.06 718 GLU A C 1
ATOM 4332 O O . GLU A 1 718 ? 105.481 109.824 93.053 1.00 63.06 718 GLU A O 1
ATOM 4338 N N . SER A 1 719 ? 104.402 111.840 93.149 1.00 63.40 719 SER A N 1
ATOM 4339 C CA . SER A 1 719 ? 104.594 112.025 94.611 1.00 63.40 719 SER A CA 1
ATOM 4340 C C . SER A 1 719 ? 104.521 110.672 95.326 1.00 63.40 719 SER A C 1
ATOM 4341 O O . SER A 1 719 ? 105.568 110.201 95.811 1.00 63.40 719 SER A O 1
ATOM 4344 N N . SER A 1 720 ? 103.325 110.082 95.392 1.00 50.24 720 SER A N 1
ATOM 4345 C CA . SER A 1 720 ? 103.148 108.774 96.074 1.00 50.24 720 SER A CA 1
ATOM 4346 C C . SER A 1 720 ? 103.979 107.706 95.361 1.00 50.24 720 SER A C 1
ATOM 4347 O O . SER A 1 720 ? 103.942 107.668 94.116 1.00 50.24 720 SER A O 1
ATOM 4350 N N . PRO A 1 721 ? 104.710 106.827 96.080 1.00 37.78 721 PRO A N 1
ATOM 4351 C CA . PRO A 1 721 ? 105.439 105.734 95.436 1.00 37.78 721 PRO A CA 1
ATOM 4352 C C . PRO A 1 721 ? 104.557 104.504 95.247 1.00 37.78 721 PRO A C 1
ATOM 4353 O O . PRO A 1 721 ? 103.421 104.437 95.719 1.00 37.78 721 PRO A O 1
ATOM 4357 N N . SER A 1 722 ? 105.109 103.523 94.537 1.00 31.40 722 SER A N 1
ATOM 4358 C CA . SER A 1 722 ? 104.418 102.264 94.297 1.00 31.40 722 SER A CA 1
ATOM 4359 C C . SER A 1 722 ? 104.775 101.261 95.386 1.00 31.40 722 SER A C 1
ATOM 4360 O O . SER A 1 722 ? 105.913 101.220 95.862 1.00 31.40 722 SER A O 1
ATOM 4363 N N . ILE A 1 723 ? 103.793 100.450 95.773 1.00 24.19 723 ILE A N 1
ATOM 4364 C CA . ILE A 1 723 ? 103.907 99.539 96.907 1.00 24.19 723 ILE A CA 1
ATOM 4365 C C . ILE A 1 723 ? 103.929 98.109 96.387 1.00 24.19 723 ILE A C 1
ATOM 4366 O O . ILE A 1 723 ? 103.123 97.743 95.523 1.00 24.19 723 ILE A O 1
ATOM 4371 N N . ALA A 1 724 ? 104.849 97.303 96.912 1.00 17.51 724 ALA A N 1
ATOM 4372 C CA . ALA A 1 724 ? 104.941 95.887 96.590 1.00 17.51 724 ALA A CA 1
ATOM 4373 C C . ALA A 1 724 ? 104.854 95.067 97.869 1.00 17.51 724 ALA A C 1
ATOM 4374 O O . ALA A 1 724 ? 105.470 95.413 98.881 1.00 17.51 724 ALA A O 1
ATOM 4376 N N . ALA A 1 725 ? 104.087 93.980 97.818 1.00 10.29 725 ALA A N 1
ATOM 4377 C CA . ALA A 1 725 ? 103.882 93.107 98.965 1.00 10.29 725 ALA A CA 1
ATOM 4378 C C . ALA A 1 725 ? 104.137 91.663 98.565 1.00 10.29 725 ALA A C 1
ATOM 4379 O O . ALA A 1 725 ? 103.825 91.259 97.442 1.00 10.29 725 ALA A O 1
ATOM 4381 N N . VAL A 1 726 ? 104.711 90.889 99.485 1.00 8.91 726 VAL A N 1
ATOM 4382 C CA . VAL A 1 726 ? 104.988 89.474 99.260 1.00 8.91 726 VAL A CA 1
ATOM 4383 C C . VAL A 1 726 ? 104.561 88.699 100.498 1.00 8.91 726 VAL A C 1
ATOM 4384 O O . VAL A 1 726 ? 105.020 88.996 101.605 1.00 8.91 726 VAL A O 1
ATOM 4388 N N . VAL A 1 727 ? 103.697 87.704 100.314 1.00 7.70 727 VAL A N 1
ATOM 4389 C CA . VAL A 1 727 ? 103.248 86.844 101.398 1.00 7.70 727 VAL A CA 1
ATOM 4390 C C . VAL A 1 727 ? 103.809 85.442 101.177 1.00 7.70 727 VAL A C 1
ATOM 4391 O O . VAL A 1 727 ? 104.380 85.133 100.132 1.00 7.70 727 VAL A O 1
ATOM 4395 N N . ALA A 1 728 ? 103.639 84.586 102.183 1.00 9.75 728 ALA A N 1
ATOM 4396 C CA . ALA A 1 728 ? 104.140 83.220 102.116 1.00 9.75 728 ALA A CA 1
ATOM 4397 C C . ALA A 1 728 ? 103.474 82.387 103.199 1.00 9.75 728 ALA A C 1
ATOM 4398 O O . ALA A 1 728 ? 103.290 82.858 104.323 1.00 9.75 728 ALA A O 1
ATOM 4400 N N . SER A 1 729 ? 103.123 81.148 102.855 1.00 11.61 729 SER A N 1
ATOM 4401 C CA . SER A 1 729 ? 102.524 80.245 103.829 1.00 11.61 729 SER A CA 1
ATOM 4402 C C . SER A 1 729 ? 103.523 79.927 104.933 1.00 11.61 729 SER A C 1
ATOM 4403 O O . SER A 1 729 ? 104.732 79.858 104.696 1.00 11.61 729 SER A O 1
ATOM 4406 N N . GLN A 1 730 ? 103.015 79.745 106.156 1.00 11.20 730 GLN A N 1
ATOM 4407 C CA . GLN A 1 730 ? 103.873 79.563 107.318 1.00 11.20 730 GLN A CA 1
ATOM 4408 C C . GLN A 1 730 ? 103.678 78.249 108.061 1.00 11.20 730 GLN A C 1
ATOM 4409 O O . GLN A 1 730 ? 104.614 77.807 108.735 1.00 11.20 730 GLN A O 1
ATOM 4415 N N . ASP A 1 731 ? 102.515 77.613 107.964 1.00 15.94 731 ASP A N 1
ATOM 4416 C CA . ASP A 1 731 ? 102.255 76.358 108.659 1.00 15.94 731 ASP A CA 1
ATOM 4417 C C . ASP A 1 731 ? 102.150 75.227 107.647 1.00 15.94 731 ASP A C 1
ATOM 4418 O O . ASP A 1 731 ? 101.331 75.289 106.727 1.00 15.94 731 ASP A O 1
ATOM 4423 N N . TRP A 1 732 ? 102.980 74.200 107.814 1.00 24.99 732 TRP A N 1
ATOM 4424 C CA . TRP A 1 732 ? 103.021 73.103 106.852 1.00 24.99 732 TRP A CA 1
ATOM 4425 C C . TRP A 1 732 ? 101.849 72.130 106.771 1.00 24.99 732 TRP A C 1
ATOM 4426 O O . TRP A 1 732 ? 101.175 72.092 105.735 1.00 24.99 732 TRP A O 1
ATOM 4437 N N . PRO A 1 733 ? 101.575 71.311 107.788 1.00 26.85 733 PRO A N 1
ATOM 4438 C CA . PRO A 1 733 ? 100.728 70.133 107.539 1.00 26.85 733 PRO A CA 1
ATOM 4439 C C . PRO A 1 733 ? 99.303 70.465 107.110 1.00 26.85 733 PRO A C 1
ATOM 4440 O O . PRO A 1 733 ? 98.621 69.581 106.577 1.00 26.85 733 PRO A O 1
ATOM 4444 N N . GLU A 1 734 ? 98.841 71.696 107.310 1.00 23.38 734 GLU A N 1
ATOM 4445 C CA . GLU A 1 734 ? 97.517 72.138 106.873 1.00 23.38 734 GLU A CA 1
ATOM 4446 C C . GLU A 1 734 ? 97.570 73.550 106.279 1.00 23.38 734 GLU A C 1
ATOM 4447 O O . GLU A 1 734 ? 96.837 74.445 106.701 1.00 23.38 734 GLU A O 1
ATOM 4453 N N . VAL A 1 735 ? 98.434 73.766 105.275 1.00 18.54 735 VAL A N 1
ATOM 4454 C CA . VAL A 1 735 ? 98.818 75.119 104.856 1.00 18.54 735 VAL A CA 1
ATOM 4455 C C . VAL A 1 735 ? 97.609 76.027 104.644 1.00 18.54 735 VAL A C 1
ATOM 4456 O O . VAL A 1 735 ? 96.819 75.846 103.711 1.00 18.54 735 VAL A O 1
ATOM 4460 N N . THR A 1 736 ? 97.464 77.016 105.530 1.00 15.81 736 THR A N 1
ATOM 4461 C CA . THR A 1 736 ? 96.479 78.088 105.396 1.00 15.81 736 THR A CA 1
ATOM 4462 C C . THR A 1 736 ? 96.983 79.454 105.834 1.00 15.81 736 THR A C 1
ATOM 4463 O O . THR A 1 736 ? 96.336 80.454 105.507 1.00 15.81 736 THR A O 1
ATOM 4467 N N . LYS A 1 737 ? 98.097 79.547 106.559 1.00 13.88 737 LYS A N 1
ATOM 4468 C CA . LYS A 1 737 ? 98.498 80.768 107.253 1.00 13.88 737 LYS A CA 1
ATOM 4469 C C . LYS A 1 737 ? 99.606 81.458 106.468 1.00 13.88 737 LYS A C 1
ATOM 4470 O O . LYS A 1 737 ? 100.687 80.891 106.281 1.00 13.88 737 LYS A O 1
ATOM 4476 N N . TYR A 1 738 ? 99.343 82.689 106.034 1.00 8.65 738 TYR A N 1
ATOM 4477 C CA . TYR A 1 738 ? 100.264 83.459 105.209 1.00 8.65 738 TYR A CA 1
ATOM 4478 C C . TYR A 1 738 ? 100.702 84.710 105.956 1.00 8.65 738 TYR A C 1
ATOM 4479 O O . TYR A 1 738 ? 99.866 85.430 106.511 1.00 8.65 738 TYR A O 1
ATOM 4488 N N . ALA A 1 739 ? 102.009 84.964 105.968 1.00 10.07 739 ALA A N 1
ATOM 4489 C CA . ALA A 1 739 ? 102.586 86.162 106.563 1.00 10.07 739 ALA A CA 1
ATOM 4490 C C . ALA A 1 739 ? 103.269 86.971 105.471 1.00 10.07 739 ALA A C 1
ATOM 4491 O O . ALA A 1 739 ? 104.015 86.414 104.661 1.00 10.07 739 ALA A O 1
ATOM 4493 N N . GLY A 1 740 ? 103.019 88.275 105.450 1.00 5.80 740 GLY A N 1
ATOM 4494 C CA . GLY A 1 740 ? 103.481 89.115 104.364 1.00 5.80 740 GLY A CA 1
ATOM 4495 C C . GLY A 1 740 ? 104.217 90.349 104.842 1.00 5.80 740 GLY A C 1
ATOM 4496 O O . GLY A 1 740 ? 104.018 90.828 105.958 1.00 5.80 740 GLY A O 1
ATOM 4497 N N . LEU A 1 741 ? 105.074 90.865 103.963 1.00 14.54 741 LEU A N 1
ATOM 4498 C CA . LEU A 1 741 ? 105.836 92.082 104.189 1.00 14.54 741 LEU A CA 1
ATOM 4499 C C . LEU A 1 741 ? 105.580 93.060 103.049 1.00 14.54 741 LEU A C 1
ATOM 4500 O O . LEU A 1 741 ? 105.198 92.669 101.944 1.00 14.54 741 LEU A O 1
ATOM 4505 N N . VAL A 1 742 ? 105.795 94.347 103.327 1.00 21.66 742 VAL A N 1
ATOM 4506 C CA . VAL A 1 742 ? 105.496 95.410 102.378 1.00 21.66 742 VAL A CA 1
ATOM 4507 C C . VAL A 1 742 ? 106.674 96.373 102.301 1.00 21.66 742 VAL A C 1
ATOM 4508 O O . VAL A 1 742 ? 107.507 96.449 103.207 1.00 21.66 742 VAL A O 1
ATOM 4512 N N . CYS A 1 743 ? 106.732 97.118 101.199 1.00 26.93 743 CYS A N 1
ATOM 4513 C CA . CYS A 1 743 ? 107.778 98.113 100.993 1.00 26.93 743 CYS A CA 1
ATOM 4514 C C . CYS A 1 743 ? 107.202 99.250 100.159 1.00 26.93 743 CYS A C 1
ATOM 4515 O O . CYS A 1 743 ? 106.001 99.290 99.877 1.00 26.93 743 CYS A O 1
ATOM 4518 N N . ALA A 1 744 ? 108.073 100.167 99.743 1.00 29.60 744 ALA A N 1
ATOM 4519 C CA . ALA A 1 744 ? 107.702 101.254 98.845 1.00 29.60 744 ALA A CA 1
ATOM 4520 C C . ALA A 1 744 ? 108.876 101.530 97.921 1.00 29.60 744 ALA A C 1
ATOM 4521 O O . ALA A 1 744 ? 109.966 101.870 98.390 1.00 29.60 744 ALA A O 1
ATOM 4523 N N . GLN A 1 745 ? 108.656 101.385 96.621 1.00 30.07 745 GLN A N 1
ATOM 4524 C CA . GLN A 1 745 ? 109.691 101.551 95.609 1.00 30.07 745 GLN A CA 1
ATOM 4525 C C . GLN A 1 745 ? 109.337 102.721 94.695 1.00 30.07 745 GLN A C 1
ATOM 4526 O O . GLN A 1 745 ? 108.374 103.452 94.931 1.00 30.07 745 GLN A O 1
ATOM 4532 N N . ALA A 1 746 ? 110.130 102.890 93.639 1.00 34.11 746 ALA A N 1
ATOM 4533 C CA . ALA A 1 746 ? 109.987 104.033 92.750 1.00 34.11 746 ALA A CA 1
ATOM 4534 C C . ALA A 1 746 ? 108.612 104.041 92.079 1.00 34.11 746 ALA A C 1
ATOM 4535 O O . ALA A 1 746 ? 107.882 103.048 92.065 1.00 34.11 746 ALA A O 1
ATOM 4537 N N . HIS A 1 747 ? 108.270 105.195 91.512 1.00 45.82 747 HIS A N 1
ATOM 4538 C CA . HIS A 1 747 ? 106.955 105.389 90.916 1.00 45.82 747 HIS A CA 1
ATOM 4539 C C . HIS A 1 747 ? 106.799 104.554 89.651 1.00 45.82 747 HIS A C 1
ATOM 4540 O O . HIS A 1 747 ? 107.683 104.541 88.789 1.00 45.82 747 HIS A O 1
ATOM 4547 N N . ARG A 1 748 ? 105.662 103.862 89.545 1.00 42.76 748 ARG A N 1
ATOM 4548 C CA . ARG A 1 748 ? 105.310 103.070 88.363 1.00 42.76 748 ARG A CA 1
ATOM 4549 C C . ARG A 1 748 ? 106.393 102.052 88.015 1.00 42.76 748 ARG A C 1
ATOM 4550 O O . ARG A 1 748 ? 106.691 101.818 86.842 1.00 42.76 748 ARG A O 1
ATOM 4558 N N . GLN A 1 749 ? 106.987 101.437 89.032 1.00 34.91 749 GLN A N 1
ATOM 4559 C CA . GLN A 1 749 ? 107.984 100.398 88.824 1.00 34.91 749 GLN A CA 1
ATOM 4560 C C . GLN A 1 749 ? 107.301 99.037 88.821 1.00 34.91 749 GLN A C 1
ATOM 4561 O O . GLN A 1 749 ? 106.544 98.714 89.742 1.00 34.91 749 GLN A O 1
ATOM 4567 N N . GLU A 1 750 ? 107.566 98.246 87.785 1.00 34.08 750 GLU A N 1
ATOM 4568 C CA . GLU A 1 750 ? 106.925 96.950 87.618 1.00 34.08 750 GLU A CA 1
ATOM 4569 C C . GLU A 1 750 ? 107.720 95.805 88.230 1.00 34.08 750 GLU A C 1
ATOM 4570 O O . GLU A 1 750 ? 107.282 94.653 88.147 1.00 34.08 750 GLU A O 1
ATOM 4576 N N . LEU A 1 751 ? 108.869 96.086 88.835 1.00 26.99 751 LEU A N 1
ATOM 4577 C CA . LEU A 1 751 ? 109.658 95.074 89.515 1.00 26.99 751 LEU A CA 1
ATOM 4578 C C . LEU A 1 751 ? 109.522 95.244 91.025 1.00 26.99 751 LEU A C 1
ATOM 4579 O O . LEU A 1 751 ? 108.814 96.124 91.520 1.00 26.99 751 LEU A O 1
ATOM 4584 N N . ILE A 1 752 ? 110.209 94.382 91.768 1.00 24.84 752 ILE A N 1
ATOM 4585 C CA . ILE A 1 752 ? 110.251 94.448 93.225 1.00 24.84 752 ILE A CA 1
ATOM 4586 C C . ILE A 1 752 ? 111.723 94.471 93.614 1.00 24.84 752 ILE A C 1
ATOM 4587 O O . ILE A 1 752 ? 112.360 93.418 93.734 1.00 24.84 752 ILE A O 1
ATOM 4592 N N . GLN A 1 753 ? 112.269 95.671 93.815 1.00 29.61 753 GLN A N 1
ATOM 4593 C CA . GLN A 1 753 ? 113.681 95.818 94.146 1.00 29.61 753 GLN A CA 1
ATOM 4594 C C . GLN A 1 753 ? 114.014 95.354 95.557 1.00 29.61 753 GLN A C 1
ATOM 4595 O O . GLN A 1 753 ? 115.199 95.268 95.895 1.00 29.61 753 GLN A O 1
ATOM 4601 N N . ASP A 1 754 ? 113.012 95.058 96.383 1.00 28.06 754 ASP A N 1
ATOM 4602 C CA . ASP A 1 754 ? 113.232 94.698 97.777 1.00 28.06 754 ASP A CA 1
ATOM 4603 C C . ASP A 1 754 ? 113.058 93.204 98.034 1.00 28.06 754 ASP A C 1
ATOM 4604 O O . ASP A 1 754 ? 112.849 92.798 99.180 1.00 28.06 754 ASP A O 1
ATOM 4609 N N . LEU A 1 755 ? 113.134 92.376 96.990 1.00 22.58 755 LEU A N 1
ATOM 4610 C CA . LEU A 1 755 ? 113.165 90.935 97.202 1.00 22.58 755 LEU A CA 1
ATOM 4611 C C . LEU A 1 755 ? 114.514 90.467 97.725 1.00 22.58 755 LEU A C 1
ATOM 4612 O O . LEU A 1 755 ? 114.607 89.358 98.260 1.00 22.58 755 LEU A O 1
ATOM 4617 N N . TYR A 1 756 ? 115.554 91.284 97.579 1.00 29.14 756 TYR A N 1
ATOM 4618 C CA . TYR A 1 756 ? 116.882 90.976 98.088 1.00 29.14 756 TYR A CA 1
ATOM 4619 C C . TYR A 1 756 ? 117.704 92.255 98.084 1.00 29.14 756 TYR A C 1
ATOM 4620 O O . TYR A 1 756 ? 117.721 92.979 97.086 1.00 29.14 756 TYR A O 1
ATOM 4629 N N . LYS A 1 757 ? 118.379 92.525 99.198 1.00 34.19 757 LYS A N 1
ATOM 4630 C CA . LYS A 1 757 ? 119.172 93.739 99.332 1.00 34.19 757 LYS A CA 1
ATOM 4631 C C . LYS A 1 757 ? 120.421 93.434 100.142 1.00 34.19 757 LYS A C 1
ATOM 4632 O O . LYS A 1 757 ? 120.336 92.819 101.209 1.00 34.19 757 LYS A O 1
ATOM 4638 N N . THR A 1 758 ? 121.573 93.862 99.634 1.00 46.15 758 THR A N 1
ATOM 4639 C CA . THR A 1 758 ? 122.855 93.645 100.289 1.00 46.15 758 THR A CA 1
ATOM 4640 C C . THR A 1 758 ? 123.567 94.978 100.457 1.00 46.15 758 THR A C 1
ATOM 4641 O O . THR A 1 758 ? 123.765 95.708 99.481 1.00 46.15 758 THR A O 1
ATOM 4645 N N . TRP A 1 759 ? 123.952 95.290 101.694 1.00 61.37 759 TRP A N 1
ATOM 4646 C CA . TRP A 1 759 ? 124.733 96.491 101.965 1.00 61.37 759 TRP A CA 1
ATOM 4647 C C . TRP A 1 759 ? 125.934 96.148 102.836 1.00 61.37 759 TRP A C 1
ATOM 4648 O O . TRP A 1 759 ? 126.175 94.974 103.134 1.00 61.37 759 TRP A O 1
ATOM 4659 N N . GLN A 1 760 ? 126.694 97.160 103.246 1.00 72.12 760 GLN A N 1
ATOM 4660 C CA . GLN A 1 760 ? 127.908 96.962 104.027 1.00 72.12 760 GLN A CA 1
ATOM 4661 C C . GLN A 1 760 ? 127.628 97.289 105.488 1.00 72.12 760 GLN A C 1
ATOM 4662 O O . GLN A 1 760 ? 127.193 98.401 105.808 1.00 72.12 760 GLN A O 1
ATOM 4668 N N . ASP A 1 761 ? 127.876 96.321 106.368 1.00 75.96 761 ASP A N 1
ATOM 4669 C CA . ASP A 1 761 ? 127.699 96.508 107.802 1.00 75.96 761 ASP A CA 1
ATOM 4670 C C . ASP A 1 761 ? 128.599 95.544 108.565 1.00 75.96 761 ASP A C 1
ATOM 4671 O O . ASP A 1 761 ? 128.386 94.325 108.517 1.00 75.96 761 ASP A O 1
ATOM 4676 N N . PRO A 1 762 ? 129.613 96.046 109.284 1.00 77.92 762 PRO A N 1
ATOM 4677 C CA . PRO A 1 762 ? 130.529 95.192 110.048 1.00 77.92 762 PRO A CA 1
ATOM 4678 C C . PRO A 1 762 ? 129.880 94.610 111.300 1.00 77.92 762 PRO A C 1
ATOM 4679 O O . PRO A 1 762 ? 130.435 94.766 112.388 1.00 77.92 762 PRO A O 1
ATOM 4683 N N . GLY A 1 765 ? 129.882 91.171 107.697 1.00 65.48 765 GLY A N 1
ATOM 4684 C CA . GLY A 1 765 ? 130.391 92.105 106.710 1.00 65.48 765 GLY A CA 1
ATOM 4685 C C . GLY A 1 765 ? 129.316 92.669 105.802 1.00 65.48 765 GLY A C 1
ATOM 4686 O O . GLY A 1 765 ? 129.104 93.880 105.752 1.00 65.48 765 GLY A O 1
ATOM 4687 N N . THR A 1 766 ? 128.635 91.784 105.078 1.00 63.70 766 THR A N 1
ATOM 4688 C CA . THR A 1 766 ? 127.572 92.157 104.146 1.00 63.70 766 THR A CA 1
ATOM 4689 C C . THR A 1 766 ? 126.301 91.422 104.564 1.00 63.70 766 THR A C 1
ATOM 4690 O O . THR A 1 766 ? 126.041 90.304 104.113 1.00 63.70 766 THR A O 1
ATOM 4694 N N . VAL A 1 767 ? 125.509 92.055 105.424 1.00 53.74 767 VAL A N 1
ATOM 4695 C CA . VAL A 1 767 ? 124.255 91.468 105.879 1.00 53.74 767 VAL A CA 1
ATOM 4696 C C . VAL A 1 767 ? 123.218 91.572 104.770 1.00 53.74 767 VAL A C 1
ATOM 4697 O O . VAL A 1 767 ? 123.071 92.619 104.127 1.00 53.74 767 VAL A O 1
ATOM 4701 N N . SER A 1 768 ? 122.497 90.480 104.538 1.00 38.23 768 SER A N 1
ATOM 4702 C CA . SER A 1 768 ? 121.506 90.405 103.480 1.00 38.23 768 SER A CA 1
ATOM 4703 C C . SER A 1 768 ? 120.134 90.813 104.011 1.00 38.23 768 SER A C 1
ATOM 4704 O O . SER A 1 768 ? 119.958 91.125 105.191 1.00 38.23 768 SER A O 1
ATOM 4707 N N . GLY A 1 769 ? 119.148 90.809 103.119 1.00 25.87 769 GLY A N 1
ATOM 4708 C CA . GLY A 1 769 ? 117.798 91.189 103.484 1.00 25.87 769 GLY A CA 1
ATOM 4709 C C . GLY A 1 769 ? 116.759 90.735 102.481 1.00 25.87 769 GLY A C 1
ATOM 4710 O O . GLY A 1 769 ? 116.847 89.628 101.943 1.00 25.87 769 GLY A O 1
ATOM 4711 N N . GLY A 1 770 ? 115.770 91.583 102.221 1.00 19.72 770 GLY A N 1
ATOM 4712 C CA . GLY A 1 770 ? 114.697 91.261 101.302 1.00 19.72 770 GLY A CA 1
ATOM 4713 C C . GLY A 1 770 ? 113.538 90.582 102.002 1.00 19.72 770 GLY A C 1
ATOM 4714 O O . GLY A 1 770 ? 113.573 90.282 103.199 1.00 19.72 770 GLY A O 1
ATOM 4715 N N . MET A 1 771 ? 112.482 90.342 101.226 1.00 15.86 771 MET A N 1
ATOM 4716 C CA . MET A 1 771 ? 111.306 89.667 101.761 1.00 15.86 771 MET A CA 1
ATOM 4717 C C . MET A 1 771 ? 111.391 88.155 101.640 1.00 15.86 7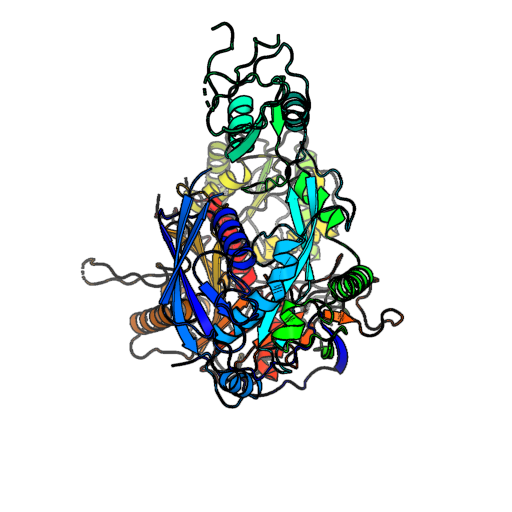71 MET A C 1
ATOM 4718 O O . MET A 1 771 ? 110.883 87.444 102.511 1.00 15.86 771 MET A O 1
ATOM 4723 N N . ILE A 1 772 ? 112.004 87.644 100.572 1.00 14.98 772 ILE A N 1
ATOM 4724 C CA . ILE A 1 772 ? 112.097 86.197 100.397 1.00 14.98 772 ILE A CA 1
ATOM 4725 C C . ILE A 1 772 ? 112.878 85.577 101.548 1.00 14.98 772 ILE A C 1
ATOM 4726 O O . ILE A 1 772 ? 112.450 84.585 102.149 1.00 14.98 772 ILE A O 1
ATOM 4731 N N . ARG A 1 773 ? 114.027 86.168 101.882 1.00 17.01 773 ARG A N 1
ATOM 4732 C CA . ARG A 1 773 ? 114.848 85.642 102.968 1.00 17.01 773 ARG A CA 1
ATOM 4733 C C . ARG A 1 773 ? 114.118 85.715 104.303 1.00 17.01 773 ARG A C 1
ATOM 4734 O O . ARG A 1 773 ? 114.123 84.750 105.077 1.00 17.01 773 ARG A O 1
ATOM 4742 N N . ASP A 1 774 ? 113.473 86.849 104.583 1.00 15.15 774 ASP A N 1
ATOM 4743 C CA . ASP A 1 774 ? 112.773 87.008 105.853 1.00 15.15 774 ASP A CA 1
ATOM 4744 C C . ASP A 1 774 ? 111.610 86.033 105.975 1.00 15.15 774 ASP A C 1
ATOM 4745 O O . ASP A 1 774 ? 111.391 85.453 107.043 1.00 15.15 774 ASP A O 1
ATOM 4750 N N . LEU A 1 775 ? 110.856 85.832 104.892 1.00 10.96 775 LEU A N 1
ATOM 4751 C CA . LEU A 1 775 ? 109.724 84.914 104.946 1.00 10.96 775 LEU A CA 1
ATOM 4752 C C . LEU A 1 775 ? 110.178 83.464 105.043 1.00 10.96 775 LEU A C 1
ATOM 4753 O O . LEU A 1 775 ? 109.543 82.669 105.743 1.00 10.96 775 LEU A O 1
ATOM 4758 N N . LEU A 1 776 ? 111.271 83.098 104.368 1.00 12.61 776 LEU A N 1
ATOM 4759 C CA . LEU A 1 776 ? 111.811 81.753 104.536 1.00 12.61 776 LEU A CA 1
ATOM 4760 C C . LEU A 1 776 ? 112.276 81.527 105.969 1.00 12.61 776 LEU A C 1
ATOM 4761 O O . LEU A 1 776 ? 112.047 80.454 106.542 1.00 12.61 776 LEU A O 1
ATOM 4766 N N . ILE A 1 777 ? 112.924 82.529 106.568 1.00 14.56 777 ILE A N 1
ATOM 4767 C CA . ILE A 1 777 ? 113.371 82.404 107.953 1.00 14.56 777 ILE A CA 1
ATOM 4768 C C . ILE A 1 777 ? 112.177 82.277 108.893 1.00 14.56 777 ILE A C 1
ATOM 4769 O O . ILE A 1 777 ? 112.192 81.470 109.832 1.00 14.56 777 ILE A O 1
ATOM 4774 N N . SER A 1 778 ? 111.129 83.070 108.661 1.00 14.87 778 SER A N 1
ATOM 4775 C CA . SER A 1 778 ? 109.933 82.983 109.494 1.00 14.87 778 SER A CA 1
ATOM 4776 C C . SER A 1 778 ? 109.261 81.622 109.361 1.00 14.87 778 SER A C 1
ATOM 4777 O O . SER A 1 778 ? 108.811 81.046 110.357 1.00 14.87 778 SER A O 1
ATOM 4780 N N . PHE A 1 779 ? 109.180 81.092 108.138 1.00 15.14 779 PHE A N 1
ATOM 4781 C CA . PHE A 1 779 ? 108.623 79.758 107.936 1.00 15.14 779 PHE A CA 1
ATOM 4782 C C . PHE A 1 779 ? 109.448 78.705 108.662 1.00 15.14 779 PHE A C 1
ATOM 4783 O O . PHE A 1 779 ? 108.894 77.795 109.292 1.00 15.14 779 PHE A O 1
ATOM 4791 N N . ARG A 1 780 ? 110.774 78.830 108.578 1.00 19.78 780 ARG A N 1
ATOM 4792 C CA . ARG A 1 780 ? 111.672 77.859 109.255 1.00 19.78 780 ARG A CA 1
ATOM 4793 C C . ARG A 1 780 ? 111.423 77.913 110.763 1.00 19.78 780 ARG A C 1
ATOM 4794 O O . ARG A 1 780 ? 111.311 76.837 111.377 1.00 19.78 780 ARG A O 1
ATOM 4802 N N . LYS A 1 781 ? 111.343 79.120 111.330 1.00 17.99 781 LYS A N 1
ATOM 4803 C CA . LYS A 1 781 ? 111.115 79.257 112.765 1.00 17.99 781 LYS A CA 1
ATOM 4804 C C . LYS A 1 781 ? 109.743 78.727 113.163 1.00 17.99 781 LYS A C 1
ATOM 4805 O O . LYS A 1 781 ? 109.589 78.132 114.236 1.00 17.99 781 LYS A O 1
ATOM 4811 N N . ALA A 1 782 ? 108.734 78.936 112.315 1.00 19.35 782 ALA A N 1
ATOM 4812 C CA . ALA A 1 782 ? 107.373 78.557 112.677 1.00 19.35 782 ALA A CA 1
ATOM 4813 C C . ALA A 1 782 ? 107.168 77.048 112.615 1.00 19.35 782 ALA A C 1
ATOM 4814 O O . ALA A 1 782 ? 106.543 76.469 113.510 1.00 19.35 782 ALA A O 1
ATOM 4816 N N . THR A 1 783 ? 107.678 76.390 111.575 1.00 21.21 783 THR A N 1
ATOM 4817 C CA . THR A 1 783 ? 107.391 74.975 111.375 1.00 21.21 783 THR A CA 1
ATOM 4818 C C . THR A 1 783 ? 108.539 74.057 111.779 1.00 21.21 783 THR A C 1
ATOM 4819 O O . THR A 1 783 ? 108.378 72.835 111.728 1.00 21.21 783 THR A O 1
ATOM 4823 N N . GLY A 1 784 ? 109.685 74.603 112.181 1.00 22.70 784 GLY A N 1
ATOM 4824 C CA . GLY A 1 784 ? 110.788 73.793 112.648 1.00 22.70 784 GLY A CA 1
ATOM 4825 C C . GLY A 1 784 ? 111.701 73.242 111.574 1.00 22.70 784 GLY A C 1
ATOM 4826 O O . GLY A 1 784 ? 112.689 72.577 111.911 1.00 22.70 784 GLY A O 1
ATOM 4827 N N . GLN A 1 785 ? 111.413 73.490 110.298 1.00 25.36 785 GLN A N 1
ATOM 4828 C CA . GLN A 1 785 ? 112.238 72.959 109.223 1.00 25.36 785 GLN A CA 1
ATOM 4829 C C . GLN A 1 785 ? 112.173 73.890 108.022 1.00 25.36 785 GLN A C 1
ATOM 4830 O O . GLN A 1 785 ? 111.162 74.557 107.788 1.00 25.36 785 GLN A O 1
ATOM 4836 N N . LYS A 1 786 ? 113.264 73.926 107.263 1.00 25.94 786 LYS A N 1
ATOM 4837 C CA . LYS A 1 786 ? 113.306 74.753 106.069 1.00 25.94 786 LYS A CA 1
ATOM 4838 C C . LYS A 1 786 ? 112.404 74.160 104.989 1.00 25.94 786 LYS A C 1
ATOM 4839 O O . LYS A 1 786 ? 112.293 72.935 104.876 1.00 25.94 786 LYS A O 1
ATOM 4845 N N . PRO A 1 787 ? 111.749 74.994 104.185 1.00 21.99 787 PRO A N 1
ATOM 4846 C CA . PRO A 1 787 ? 110.932 74.465 103.090 1.00 21.99 787 PRO A CA 1
ATOM 4847 C C . PRO A 1 787 ? 111.798 73.802 102.033 1.00 21.99 787 PRO A C 1
ATOM 4848 O O . PRO A 1 787 ? 112.955 74.172 101.820 1.00 21.99 787 PRO A O 1
ATOM 4852 N N . LEU A 1 788 ? 111.221 72.806 101.367 1.00 20.79 788 LEU A N 1
ATOM 4853 C CA . LEU A 1 788 ? 111.946 72.039 100.366 1.00 20.79 788 LEU A CA 1
ATOM 4854 C C . LEU A 1 788 ? 111.588 72.401 98.934 1.00 20.79 788 LEU A C 1
ATOM 4855 O O . LEU A 1 788 ? 112.405 72.184 98.038 1.00 20.79 788 LEU A O 1
ATOM 4860 N N . ARG A 1 789 ? 110.392 72.934 98.693 1.00 18.49 789 ARG A N 1
ATOM 4861 C CA . ARG A 1 789 ? 109.996 73.387 97.367 1.00 18.49 789 ARG A CA 1
ATOM 4862 C C . ARG A 1 789 ? 109.233 74.697 97.491 1.00 18.49 789 ARG A C 1
ATOM 4863 O O . ARG A 1 789 ? 108.663 75.003 98.540 1.00 18.49 789 ARG A O 1
ATOM 4871 N N . ILE A 1 790 ? 109.241 75.475 96.412 1.00 13.50 790 ILE A N 1
ATOM 4872 C CA . ILE A 1 790 ? 108.624 76.796 96.378 1.00 13.50 790 ILE A CA 1
ATOM 4873 C C . ILE A 1 790 ? 107.635 76.852 95.223 1.00 13.50 790 ILE A C 1
ATOM 4874 O O . ILE A 1 790 ? 107.922 76.370 94.123 1.00 13.50 790 ILE A O 1
ATOM 4879 N N . ILE A 1 791 ? 106.471 77.440 95.479 1.00 10.22 791 ILE A N 1
ATOM 4880 C CA . ILE A 1 791 ? 105.455 77.676 94.459 1.00 10.22 791 ILE A CA 1
ATOM 4881 C C . ILE A 1 791 ? 105.129 79.163 94.511 1.00 10.22 791 ILE A C 1
ATOM 4882 O O . ILE A 1 791 ? 104.488 79.636 95.457 1.00 10.22 791 ILE A O 1
ATOM 4887 N N . PHE A 1 792 ? 105.567 79.906 93.499 1.00 10.59 792 PHE A N 1
ATOM 4888 C CA . PHE A 1 792 ? 105.409 81.354 93.473 1.00 10.59 792 PHE A CA 1
ATOM 4889 C C . PHE A 1 792 ? 104.187 81.732 92.647 1.00 10.59 792 PHE A C 1
ATOM 4890 O O . PHE A 1 792 ? 103.991 81.214 91.544 1.00 10.59 792 PHE A O 1
ATOM 4898 N N . TYR A 1 793 ? 103.370 82.635 93.183 1.00 8.36 793 TYR A N 1
ATOM 4899 C CA . TYR A 1 793 ? 102.161 83.116 92.518 1.00 8.36 793 TYR A CA 1
ATOM 4900 C C . TYR A 1 793 ? 102.282 84.629 92.355 1.00 8.36 793 TYR A C 1
ATOM 4901 O O . TYR A 1 793 ? 101.825 85.396 93.205 1.00 8.36 793 TYR A O 1
ATOM 4910 N N . ARG A 1 794 ? 102.897 85.055 91.257 1.00 10.83 794 ARG A N 1
ATOM 4911 C CA . ARG A 1 794 ? 103.065 86.472 90.978 1.00 10.83 794 ARG A CA 1
ATOM 4912 C C . ARG A 1 794 ? 101.779 87.057 90.403 1.00 10.83 794 ARG A C 1
ATOM 4913 O O . ARG A 1 794 ? 100.980 86.359 89.775 1.00 10.83 794 ARG A O 1
ATOM 4921 N N . ALA A 1 795 ? 101.578 88.351 90.640 1.00 13.94 795 ALA A N 1
ATOM 4922 C CA . ALA A 1 795 ? 100.421 89.061 90.117 1.00 13.94 795 ALA A CA 1
ATOM 4923 C C . ALA A 1 795 ? 100.805 90.511 89.869 1.00 13.94 795 ALA A C 1
ATOM 4924 O O . ALA A 1 795 ? 101.803 91.008 90.396 1.00 13.94 795 ALA A O 1
ATOM 4926 N N . GLY A 1 796 ? 100.000 91.188 89.053 1.00 22.54 796 GLY A N 1
ATOM 4927 C CA . GLY A 1 796 ? 100.235 92.592 88.780 1.00 22.54 796 GLY A CA 1
ATOM 4928 C C . GLY A 1 796 ? 101.161 92.886 87.624 1.00 22.54 796 GLY A C 1
ATOM 4929 O O . GLY A 1 796 ? 101.695 93.996 87.542 1.00 22.54 796 GLY A O 1
ATOM 4930 N N . VAL A 1 797 ? 101.373 91.930 86.729 1.00 27.92 797 VAL A N 1
ATOM 4931 C CA . VAL A 1 797 ? 102.191 92.138 85.551 1.00 27.92 797 VAL A CA 1
ATOM 4932 C C . VAL A 1 797 ? 101.287 92.471 84.370 1.00 27.92 797 VAL A C 1
ATOM 4933 O O . VAL A 1 797 ? 100.080 92.242 84.399 1.00 27.92 797 VAL A O 1
ATOM 4937 N N . SER A 1 798 ? 101.878 93.024 83.308 1.00 41.18 798 SER A N 1
ATOM 4938 C CA . SER A 1 798 ? 101.111 93.588 82.202 1.00 41.18 798 SER A CA 1
ATOM 4939 C C . SER A 1 798 ? 101.409 92.940 80.854 1.00 41.18 798 SER A C 1
ATOM 4940 O O . SER A 1 798 ? 101.169 93.570 79.817 1.00 41.18 798 SER A O 1
ATOM 4943 N N . GLU A 1 799 ? 101.962 91.725 80.842 1.00 39.05 799 GLU A N 1
ATOM 4944 C CA . GLU A 1 799 ? 102.130 90.908 79.639 1.00 39.05 799 GLU A CA 1
ATOM 4945 C C . GLU A 1 799 ? 103.216 91.463 78.723 1.00 39.05 799 GLU A C 1
ATOM 4946 O O . GLU A 1 799 ? 103.617 90.809 77.754 1.00 39.05 799 GLU A O 1
ATOM 4952 N N . GLY A 1 800 ? 103.731 92.646 79.037 1.00 36.58 800 GLY A N 1
ATOM 4953 C CA . GLY A 1 800 ? 104.767 93.241 78.220 1.00 36.58 800 GLY A CA 1
ATOM 4954 C C . GLY A 1 800 ? 106.145 93.041 78.808 1.00 36.58 800 GLY A C 1
ATOM 4955 O O . GLY A 1 800 ? 107.154 93.365 78.175 1.00 36.58 800 GLY A O 1
ATOM 4956 N N . GLN A 1 801 ? 106.200 92.500 80.027 1.00 32.09 801 GLN A N 1
ATOM 4957 C CA . GLN A 1 801 ? 107.464 92.353 80.735 1.00 32.09 801 GLN A CA 1
ATOM 4958 C C . GLN A 1 801 ? 107.568 91.008 81.444 1.00 32.09 801 GLN A C 1
ATOM 4959 O O . GLN A 1 801 ? 108.190 90.917 82.509 1.00 32.09 801 GLN A O 1
ATOM 4965 N N . PHE A 1 802 ? 106.965 89.958 80.880 1.00 27.67 802 PHE A N 1
ATOM 4966 C CA . PHE A 1 802 ? 107.111 88.626 81.461 1.00 27.67 802 PHE A CA 1
ATOM 4967 C C . PHE A 1 802 ? 108.575 88.225 81.565 1.00 27.67 802 PHE A C 1
ATOM 4968 O O . PHE A 1 802 ? 109.016 87.722 82.603 1.00 27.67 802 PHE A O 1
ATOM 4976 N N . TYR A 1 803 ? 109.346 88.440 80.498 1.00 27.23 803 TYR A N 1
ATOM 4977 C CA . TYR A 1 803 ? 110.741 88.011 80.501 1.00 27.23 803 TYR A CA 1
ATOM 4978 C C . TYR A 1 803 ? 111.535 88.727 81.586 1.00 27.23 803 TYR A C 1
ATOM 4979 O O . TYR A 1 803 ? 112.245 88.092 82.374 1.00 27.23 803 TYR A O 1
ATOM 4988 N N . GLN A 1 804 ? 111.413 90.055 81.650 1.00 26.29 804 GLN A N 1
ATOM 4989 C CA . GLN A 1 804 ? 112.170 90.820 82.635 1.00 26.29 804 GLN A CA 1
ATOM 4990 C C . GLN A 1 804 ? 111.739 90.484 84.057 1.00 26.29 804 GLN A C 1
ATOM 4991 O O . GLN A 1 804 ? 112.587 90.304 84.941 1.00 26.29 804 GLN A O 1
ATOM 4997 N N . VAL A 1 805 ? 110.427 90.393 84.300 1.00 21.40 805 VAL A N 1
ATOM 4998 C CA . VAL A 1 805 ? 109.940 90.089 85.641 1.00 21.40 805 VAL A CA 1
ATOM 4999 C C . VAL A 1 805 ? 110.404 88.705 86.072 1.00 21.40 805 VAL A C 1
ATOM 5000 O O . VAL A 1 805 ? 110.911 88.523 87.184 1.00 21.40 805 VAL A O 1
ATOM 5004 N N . LEU A 1 806 ? 110.253 87.710 85.194 1.00 19.35 806 LEU A N 1
ATOM 5005 C CA . LEU A 1 806 ? 110.699 86.361 85.519 1.00 19.35 806 LEU A CA 1
ATOM 5006 C C . LEU A 1 806 ? 112.189 86.338 85.822 1.00 19.35 806 LEU A C 1
ATOM 5007 O O . LEU A 1 806 ? 112.612 85.802 86.851 1.00 19.35 806 LEU A O 1
ATOM 5012 N N . LEU A 1 807 ? 112.998 86.952 84.954 1.00 20.67 807 LEU A N 1
ATOM 5013 C CA . LEU A 1 807 ? 114.443 86.934 85.153 1.00 20.67 807 LEU A CA 1
ATOM 5014 C C . LEU A 1 807 ? 114.823 87.565 86.486 1.00 20.67 807 LEU A C 1
ATOM 5015 O O . LEU A 1 807 ? 115.525 86.950 87.298 1.00 20.67 807 LEU A O 1
ATOM 5020 N N . TYR A 1 808 ? 114.343 88.784 86.744 1.00 22.68 808 TYR A N 1
ATOM 5021 C CA . TYR A 1 808 ? 114.776 89.493 87.943 1.00 22.68 808 TYR A CA 1
ATOM 5022 C C . TYR A 1 808 ? 114.243 88.826 89.205 1.00 22.68 808 TYR A C 1
ATOM 5023 O O . TYR A 1 808 ? 114.998 88.590 90.155 1.00 22.68 808 TYR A O 1
ATOM 5032 N N . GLU A 1 809 ? 112.947 88.513 89.239 1.00 18.78 809 GLU A N 1
ATOM 5033 C CA . GLU A 1 809 ? 112.321 87.959 90.429 1.00 18.78 809 GLU A CA 1
ATOM 5034 C C . GLU A 1 809 ? 112.551 86.463 90.581 1.00 18.78 809 GLU A C 1
ATOM 5035 O O . GLU A 1 809 ? 112.033 85.870 91.532 1.00 18.78 809 GLU A O 1
ATOM 5041 N N . LEU A 1 810 ? 113.294 85.836 89.671 1.00 16.95 810 LEU A N 1
ATOM 5042 C CA . LEU A 1 810 ? 113.809 84.497 89.915 1.00 16.95 810 LEU A CA 1
ATOM 5043 C C . LEU A 1 810 ? 115.275 84.513 90.317 1.00 16.95 810 LEU A C 1
ATOM 5044 O O . LEU A 1 810 ? 115.689 83.716 91.165 1.00 16.95 810 LEU A O 1
ATOM 5049 N N . ASP A 1 811 ? 116.072 85.420 89.744 1.00 18.23 811 ASP A N 1
ATOM 5050 C CA . ASP A 1 811 ? 117.438 85.593 90.222 1.00 18.23 811 ASP A CA 1
ATOM 5051 C C . ASP A 1 811 ? 117.450 86.070 91.667 1.00 18.23 811 ASP A C 1
ATOM 5052 O O . ASP A 1 811 ? 118.286 85.632 92.467 1.00 18.23 811 ASP A O 1
ATOM 5057 N N . ALA A 1 812 ? 116.522 86.963 92.024 1.00 18.44 812 ALA A N 1
ATOM 5058 C CA . ALA A 1 812 ? 116.423 87.414 93.408 1.00 18.44 812 ALA A CA 1
ATOM 5059 C C . ALA A 1 812 ? 116.078 86.261 94.341 1.00 18.44 812 ALA A C 1
ATOM 5060 O O . ALA A 1 812 ? 116.656 86.139 95.426 1.00 18.44 812 ALA A O 1
ATOM 5062 N N . ILE A 1 813 ? 115.141 85.402 93.933 1.00 17.36 813 ILE A N 1
ATOM 5063 C CA . ILE A 1 813 ? 114.771 84.253 94.756 1.00 17.36 813 ILE A CA 1
ATOM 5064 C C . ILE A 1 813 ? 115.958 83.316 94.925 1.00 17.36 813 ILE A C 1
ATOM 5065 O O . ILE A 1 813 ? 116.239 82.832 96.028 1.00 17.36 813 ILE A O 1
ATOM 5070 N N . ARG A 1 814 ? 116.673 83.043 93.830 1.00 19.32 814 ARG A N 1
ATOM 5071 C CA . ARG A 1 814 ? 117.823 82.148 93.907 1.00 19.32 814 ARG A CA 1
ATOM 5072 C C . ARG A 1 814 ? 118.903 82.709 94.824 1.00 19.32 814 ARG A C 1
ATOM 5073 O O . ARG A 1 814 ? 119.475 81.978 95.640 1.00 19.32 814 ARG A O 1
ATOM 5081 N N . LYS A 1 815 ? 119.188 84.009 94.714 1.00 20.71 815 LYS A N 1
ATOM 5082 C CA . LYS A 1 815 ? 120.219 84.608 95.556 1.00 20.71 815 LYS A CA 1
ATOM 5083 C C . LYS A 1 815 ? 119.790 84.654 97.018 1.00 20.71 815 LYS A C 1
ATOM 5084 O O . LYS A 1 815 ? 120.614 84.448 97.917 1.00 20.71 815 LYS A O 1
ATOM 5090 N N . ALA A 1 816 ? 118.508 84.923 97.280 1.00 20.78 816 ALA A N 1
ATOM 5091 C CA . ALA A 1 816 ? 118.021 84.922 98.655 1.00 20.78 816 ALA A CA 1
ATOM 5092 C C . ALA A 1 816 ? 118.098 83.530 99.266 1.00 20.78 816 ALA A C 1
ATOM 5093 O O . ALA A 1 816 ? 118.450 83.379 100.442 1.00 20.78 816 ALA A O 1
ATOM 5095 N N . CYS A 1 817 ? 117.765 82.498 98.486 1.00 23.07 817 CYS A N 1
ATOM 5096 C CA . CYS A 1 817 ? 117.858 81.133 98.992 1.00 23.07 817 CYS A CA 1
ATOM 5097 C C . CYS A 1 817 ? 119.308 80.724 99.216 1.00 23.07 817 CYS A C 1
ATOM 5098 O O . CYS A 1 817 ? 119.616 80.021 100.185 1.00 23.07 817 CYS A O 1
ATOM 5101 N N . ALA A 1 818 ? 120.212 81.144 98.328 1.00 24.18 818 ALA A N 1
ATOM 5102 C CA . ALA A 1 818 ? 121.623 80.815 98.498 1.00 24.18 818 ALA A CA 1
ATOM 5103 C C . ALA A 1 818 ? 122.214 81.509 99.718 1.00 24.18 818 ALA A C 1
ATOM 5104 O O . ALA A 1 818 ? 123.010 80.914 100.452 1.00 24.18 818 ALA A O 1
ATOM 5106 N N . SER A 1 819 ? 121.840 82.770 99.947 1.00 24.21 819 SER A N 1
ATOM 5107 C CA . SER A 1 819 ? 122.407 83.522 101.061 1.00 24.21 819 SER A CA 1
ATOM 5108 C C . SER A 1 819 ? 121.978 82.956 102.407 1.00 24.21 819 SER A C 1
ATOM 5109 O O . SER A 1 819 ? 122.759 82.987 103.365 1.00 24.21 819 SER A O 1
ATOM 5112 N N . LEU A 1 820 ? 120.749 82.448 102.504 1.00 26.87 820 LEU A N 1
ATOM 5113 C CA . LEU A 1 820 ? 120.207 81.973 103.770 1.00 26.87 820 LEU A CA 1
ATOM 5114 C C . LEU A 1 820 ? 121.037 80.806 104.296 1.00 26.87 820 LEU A C 1
ATOM 5115 O O . LEU A 1 820 ? 121.676 80.924 105.346 1.00 26.87 820 LEU A O 1
ATOM 5120 N N . GLU A 1 821 ? 121.054 79.690 103.567 1.00 35.74 821 GLU A N 1
ATOM 5121 C CA . GLU A 1 821 ? 121.959 78.573 103.804 1.00 35.74 821 GLU A CA 1
ATOM 5122 C C . GLU A 1 821 ? 122.698 78.233 102.517 1.00 35.74 821 GLU A C 1
ATOM 5123 O O . GLU A 1 821 ? 122.109 78.279 101.430 1.00 35.74 821 GLU A O 1
ATOM 5129 N N . PRO A 1 822 ? 123.983 77.893 102.606 1.00 45.55 822 PRO A N 1
ATOM 5130 C CA . PRO A 1 822 ? 124.724 77.503 101.401 1.00 45.55 822 PRO A CA 1
ATOM 5131 C C . PRO A 1 822 ? 124.178 76.214 100.806 1.00 45.55 822 PRO A C 1
ATOM 5132 O O . PRO A 1 822 ? 123.705 75.326 101.518 1.00 45.55 822 PRO A O 1
ATOM 5136 N N . ASN A 1 823 ? 124.252 76.124 99.475 1.00 47.97 823 ASN A N 1
ATOM 5137 C CA . ASN A 1 823 ? 123.795 74.954 98.723 1.00 47.97 823 ASN A CA 1
ATOM 5138 C C . ASN A 1 823 ? 122.327 74.637 98.997 1.00 47.97 823 ASN A C 1
ATOM 5139 O O . ASN A 1 823 ? 121.934 73.469 99.065 1.00 47.97 823 ASN A O 1
ATOM 5144 N N . TYR A 1 824 ? 121.506 75.670 99.155 1.00 30.16 824 TYR A N 1
ATOM 5145 C CA . TYR A 1 824 ? 120.075 75.521 99.408 1.00 30.16 824 TYR A CA 1
ATOM 5146 C C . TYR A 1 824 ? 119.337 76.208 98.261 1.00 30.16 824 TYR A C 1
ATOM 5147 O O . TYR A 1 824 ? 119.085 77.413 98.298 1.00 30.16 824 TYR A O 1
ATOM 5156 N N . GLN A 1 825 ? 118.996 75.429 97.235 1.00 25.50 825 GLN A N 1
ATOM 5157 C CA . GLN A 1 825 ? 118.306 75.927 96.046 1.00 25.50 825 GLN A CA 1
ATOM 5158 C C . GLN A 1 825 ? 117.074 75.066 95.804 1.00 25.50 825 GLN A C 1
ATOM 5159 O O . GLN A 1 825 ? 117.107 74.132 94.988 1.00 25.50 825 GLN A O 1
ATOM 5165 N N . PRO A 1 826 ? 115.970 75.338 96.491 1.00 19.85 826 PRO A N 1
ATOM 5166 C CA . PRO A 1 826 ? 114.761 74.534 96.306 1.00 19.85 826 PRO A CA 1
ATOM 5167 C C . PRO A 1 826 ? 114.128 74.807 94.954 1.00 19.85 826 PRO A C 1
ATOM 5168 O O . PRO A 1 826 ? 114.294 75.900 94.392 1.00 19.85 826 PRO A O 1
ATOM 5172 N N . PRO A 1 827 ? 113.408 73.836 94.394 1.00 13.56 827 PRO A N 1
ATOM 5173 C CA . PRO A 1 827 ? 112.722 74.072 93.119 1.00 13.56 827 PRO A CA 1
ATOM 5174 C C . PRO A 1 827 ? 111.668 75.160 93.247 1.00 13.56 827 PRO A C 1
ATOM 5175 O O . PRO A 1 827 ? 111.028 75.318 94.288 1.00 13.56 827 PRO A O 1
ATOM 5179 N N . VAL A 1 828 ? 111.490 75.914 92.166 1.00 12.83 828 VAL A N 1
ATOM 5180 C CA . VAL A 1 828 ? 110.543 77.020 92.125 1.00 12.83 828 VAL A CA 1
ATOM 5181 C C . VAL A 1 828 ? 109.612 76.827 90.936 1.00 12.83 828 VAL A C 1
ATOM 5182 O O . VAL A 1 828 ? 109.992 76.254 89.910 1.00 12.83 828 VAL A O 1
ATOM 5186 N N . THR A 1 829 ? 108.372 77.296 91.088 1.00 11.80 829 THR A N 1
ATOM 5187 C CA . THR A 1 829 ? 107.356 77.223 90.034 1.00 11.80 829 THR A CA 1
ATOM 5188 C C . THR A 1 829 ? 106.724 78.609 89.929 1.00 11.80 829 THR A C 1
ATOM 5189 O O . THR A 1 829 ? 105.779 78.931 90.654 1.00 11.80 829 THR A O 1
ATOM 5193 N N . PHE A 1 830 ? 107.253 79.425 89.021 1.00 12.28 830 PHE A N 1
ATOM 5194 C CA . PHE A 1 830 ? 106.814 80.808 88.876 1.00 12.28 830 PHE A CA 1
ATOM 5195 C C . PHE A 1 830 ? 105.530 80.841 88.058 1.00 12.28 830 PHE A C 1
ATOM 5196 O O . PHE A 1 830 ? 105.539 80.537 86.862 1.00 12.28 830 PHE A O 1
ATOM 5204 N N . ILE A 1 831 ? 104.427 81.213 88.701 1.00 12.88 831 ILE A N 1
ATOM 5205 C CA . ILE A 1 831 ? 103.124 81.322 88.058 1.00 12.88 831 ILE A CA 1
ATOM 5206 C C . ILE A 1 831 ? 102.638 82.753 88.219 1.00 12.88 831 ILE A C 1
ATOM 5207 O O . ILE A 1 831 ? 102.627 83.286 89.335 1.00 12.88 831 ILE A O 1
ATOM 5212 N N . VAL A 1 832 ? 102.238 83.374 87.114 1.00 14.46 832 VAL A N 1
ATOM 5213 C CA . VAL A 1 832 ? 101.692 84.725 87.125 1.00 14.46 832 VAL A CA 1
ATOM 5214 C C . VAL A 1 832 ? 100.187 84.634 86.911 1.00 14.46 832 VAL A C 1
ATOM 5215 O O . VAL A 1 832 ? 99.720 83.999 85.958 1.00 14.46 832 VAL A O 1
ATOM 5219 N N . VAL A 1 833 ? 99.430 85.243 87.818 1.00 15.80 833 VAL A N 1
ATOM 5220 C CA . VAL A 1 833 ? 97.977 85.296 87.738 1.00 15.80 833 VAL A CA 1
ATOM 5221 C C . VAL A 1 833 ? 97.565 86.724 87.415 1.00 15.80 833 VAL A C 1
ATOM 5222 O O . VAL A 1 833 ? 98.133 87.683 87.950 1.00 15.80 833 VAL A O 1
ATOM 5226 N N . GLN A 1 834 ? 96.596 86.865 86.516 1.00 23.40 834 GLN A N 1
ATOM 5227 C CA . GLN A 1 834 ? 96.057 88.178 86.193 1.00 23.40 834 GLN A CA 1
ATOM 5228 C C . GLN A 1 834 ? 94.626 88.010 85.712 1.00 23.40 834 GLN A C 1
ATOM 5229 O O . GLN A 1 834 ? 94.348 87.158 84.863 1.00 23.40 834 GLN A O 1
ATOM 5235 N N . LYS A 1 835 ? 93.721 88.801 86.277 1.00 20.74 835 LYS A N 1
ATOM 5236 C CA . LYS A 1 835 ? 92.317 88.774 85.901 1.00 20.74 835 LYS A CA 1
ATOM 5237 C C . LYS A 1 835 ? 91.979 89.835 84.861 1.00 20.74 835 LYS A C 1
ATOM 5238 O O . LYS A 1 835 ? 90.867 89.832 84.324 1.00 20.74 835 LYS A O 1
ATOM 5244 N N . ARG A 1 836 ? 92.920 90.723 84.544 1.00 28.12 836 ARG A N 1
ATOM 5245 C CA . ARG A 1 836 ? 92.673 91.840 83.633 1.00 28.12 836 ARG A CA 1
ATOM 5246 C C . ARG A 1 836 ? 92.842 91.367 82.193 1.00 28.12 836 ARG A C 1
ATOM 5247 O O . ARG A 1 836 ? 93.903 91.502 81.584 1.00 28.12 836 ARG A O 1
ATOM 5255 N N . HIS A 1 837 ? 91.773 90.804 81.641 1.00 21.44 837 HIS A N 1
ATOM 5256 C CA . HIS A 1 837 ? 91.731 90.440 80.231 1.00 21.44 837 HIS A CA 1
ATOM 5257 C C . HIS A 1 837 ? 90.272 90.438 79.795 1.00 21.44 837 HIS A C 1
ATOM 5258 O O . HIS A 1 837 ? 89.366 90.692 80.593 1.00 21.44 837 HIS A O 1
ATOM 5265 N N . HIS A 1 838 ? 90.048 90.143 78.519 1.00 20.48 838 HIS A N 1
ATOM 5266 C CA . HIS A 1 838 ? 88.714 90.185 77.932 1.00 20.48 838 HIS A CA 1
ATOM 5267 C C . HIS A 1 838 ? 88.379 88.859 77.265 1.00 20.48 838 HIS A C 1
ATOM 5268 O O . HIS A 1 838 ? 87.890 88.803 76.136 1.00 20.48 838 HIS A O 1
ATOM 5275 N N . THR A 1 839 ? 88.645 87.763 77.969 1.00 17.23 839 THR A N 1
ATOM 5276 C CA . THR A 1 839 ? 88.240 86.429 77.543 1.00 17.23 839 THR A CA 1
ATOM 5277 C C . THR A 1 839 ? 87.084 85.993 78.433 1.00 17.23 839 THR A C 1
ATOM 5278 O O . THR A 1 839 ? 87.266 85.784 79.637 1.00 17.23 839 THR A O 1
ATOM 5282 N N . ARG A 1 840 ? 85.902 85.860 77.842 1.00 15.87 840 ARG A N 1
ATOM 5283 C CA . ARG A 1 840 ? 84.689 85.516 78.568 1.00 15.87 840 ARG A CA 1
ATOM 5284 C C . ARG A 1 840 ? 84.198 84.141 78.143 1.00 15.87 840 ARG A C 1
ATOM 5285 O O . ARG A 1 840 ? 84.293 83.773 76.968 1.00 15.87 840 ARG A O 1
ATOM 5293 N N . LEU A 1 841 ? 83.679 83.385 79.105 1.00 14.03 841 LEU A N 1
ATOM 5294 C CA . LEU A 1 841 ? 83.105 82.071 78.858 1.00 14.03 841 LEU A CA 1
ATOM 5295 C C . LEU A 1 841 ? 81.627 82.107 79.215 1.00 14.03 841 LEU A C 1
ATOM 5296 O O . LEU A 1 841 ? 81.258 82.576 80.296 1.00 14.03 841 LEU A O 1
ATOM 5301 N N . PHE A 1 842 ? 80.789 81.617 78.306 1.00 13.29 842 PHE A N 1
ATOM 5302 C CA . PHE A 1 842 ? 79.346 81.619 78.484 1.00 13.29 842 PHE A CA 1
ATOM 5303 C C . PHE A 1 842 ? 78.817 80.193 78.420 1.00 13.29 842 PHE A C 1
ATOM 5304 O O . PHE A 1 842 ? 79.413 79.322 77.781 1.00 13.29 842 PHE A O 1
ATOM 5312 N N . ALA A 1 843 ? 77.693 79.964 79.092 1.00 17.09 843 ALA A N 1
ATOM 5313 C CA . ALA A 1 843 ? 77.069 78.649 79.077 1.00 17.09 843 ALA A CA 1
ATOM 5314 C C . ALA A 1 843 ? 76.547 78.322 77.684 1.00 17.09 843 ALA A C 1
ATOM 5315 O O . ALA A 1 843 ? 75.958 79.171 77.010 1.00 17.09 843 ALA A O 1
ATOM 5317 N N . ASN A 1 844 ? 76.774 77.080 77.252 1.00 17.59 844 ASN A N 1
ATOM 5318 C CA . ASN A 1 844 ? 76.346 76.670 75.918 1.00 17.59 844 ASN A CA 1
ATOM 5319 C C . ASN A 1 844 ? 74.830 76.710 75.783 1.00 17.59 844 ASN A C 1
ATOM 5320 O O . ASN A 1 844 ? 74.304 77.163 74.761 1.00 17.59 844 ASN A O 1
ATOM 5325 N N . ASN A 1 845 ? 74.113 76.237 76.798 1.00 25.27 845 ASN A N 1
ATOM 5326 C CA . ASN A 1 845 ? 72.656 76.264 76.817 1.00 25.27 845 ASN A CA 1
ATOM 5327 C C . ASN A 1 845 ? 72.205 77.095 78.007 1.00 25.27 845 ASN A C 1
ATOM 5328 O O . ASN A 1 845 ? 72.531 76.770 79.154 1.00 25.27 845 ASN A O 1
ATOM 5333 N N . HIS A 1 846 ? 71.461 78.165 77.735 1.00 24.85 846 HIS A N 1
ATOM 5334 C CA . HIS A 1 846 ? 70.956 79.036 78.785 1.00 24.85 846 HIS A CA 1
ATOM 5335 C C . HIS A 1 846 ? 69.579 78.625 79.287 1.00 24.85 846 HIS A C 1
ATOM 5336 O O . HIS A 1 846 ? 69.084 79.221 80.249 1.00 24.85 846 HIS A O 1
ATOM 5343 N N . ARG A 1 847 ? 68.954 77.630 78.663 1.00 33.09 847 ARG A N 1
ATOM 5344 C CA . ARG A 1 847 ? 67.672 77.102 79.110 1.00 33.09 847 ARG A CA 1
ATOM 5345 C C . ARG A 1 847 ? 67.821 75.902 80.034 1.00 33.09 847 ARG A C 1
ATOM 5346 O O . ARG A 1 847 ? 66.810 75.302 80.415 1.00 33.09 847 ARG A O 1
ATOM 5354 N N . ASP A 1 848 ? 69.047 75.538 80.399 1.00 39.01 848 ASP A N 1
ATOM 5355 C CA . ASP A 1 848 ? 69.323 74.361 81.206 1.00 39.01 848 ASP A CA 1
ATOM 5356 C C . ASP A 1 848 ? 69.889 74.781 82.558 1.00 39.01 848 ASP A C 1
ATOM 5357 O O . ASP A 1 848 ? 70.379 75.899 82.733 1.00 39.01 848 ASP A O 1
ATOM 5362 N N . LYS A 1 849 ? 69.812 73.860 83.522 1.00 40.52 849 LYS A N 1
ATOM 5363 C CA . LYS A 1 849 ? 70.279 74.090 84.885 1.00 40.52 849 LYS A CA 1
ATOM 5364 C C . LYS A 1 849 ? 71.774 73.831 85.051 1.00 40.52 849 LYS A C 1
ATOM 5365 O O . LYS A 1 849 ? 72.250 73.660 86.181 1.00 40.52 849 LYS A O 1
ATOM 5371 N N . ASN A 1 850 ? 72.532 73.835 83.956 1.00 35.27 850 ASN A N 1
ATOM 5372 C CA . ASN A 1 850 ? 73.969 73.596 84.000 1.00 35.27 850 ASN A CA 1
ATOM 5373 C C . ASN A 1 850 ? 74.770 74.832 84.391 1.00 35.27 850 ASN A C 1
ATOM 5374 O O . ASN A 1 850 ? 76.002 74.757 84.447 1.00 35.27 850 ASN A O 1
ATOM 5379 N N . SER A 1 851 ? 74.112 75.957 84.650 1.00 30.75 851 SER A N 1
ATOM 5380 C CA . SER A 1 851 ? 74.779 77.183 85.053 1.00 30.75 851 SER A CA 1
ATOM 5381 C C . SER A 1 851 ? 74.716 77.340 86.571 1.00 30.75 851 SER A C 1
ATOM 5382 O O . SER A 1 851 ? 74.286 76.443 87.300 1.00 30.75 851 SER A O 1
ATOM 5385 N N . THR A 1 852 ? 75.156 78.503 87.047 1.00 30.46 852 THR A N 1
ATOM 5386 C CA . THR A 1 852 ? 75.137 78.804 88.472 1.00 30.46 852 THR A CA 1
ATOM 5387 C C . THR A 1 852 ? 73.700 78.761 88.989 1.00 30.46 852 THR A C 1
ATOM 5388 O O . THR A 1 852 ? 72.741 78.809 88.215 1.00 30.46 852 THR A O 1
ATOM 5392 N N . ASP A 1 853 ? 73.551 78.639 90.313 1.00 46.14 853 ASP A N 1
ATOM 5393 C CA . ASP A 1 853 ? 72.224 78.558 90.918 1.00 46.14 853 ASP A CA 1
ATOM 5394 C C . ASP A 1 853 ? 71.370 79.781 90.611 1.00 46.14 853 ASP A C 1
ATOM 5395 O O . ASP A 1 853 ? 70.140 79.700 90.692 1.00 46.14 853 ASP A O 1
ATOM 5400 N N . ARG A 1 854 ? 71.989 80.903 90.263 1.00 47.51 854 ARG A N 1
ATOM 5401 C CA . ARG A 1 854 ? 71.257 82.071 89.794 1.00 47.51 854 ARG A CA 1
ATOM 5402 C C . ARG A 1 854 ? 70.891 81.862 88.325 1.00 47.51 854 ARG A C 1
ATOM 5403 O O . ARG A 1 854 ? 70.990 80.761 87.777 1.00 47.51 854 ARG A O 1
ATOM 5411 N N . SER A 1 855 ? 70.438 82.927 87.668 1.00 41.42 855 SER A N 1
ATOM 5412 C CA . SER A 1 855 ? 70.187 82.897 86.234 1.00 41.42 855 SER A CA 1
ATOM 5413 C C . SER A 1 855 ? 71.391 83.363 85.426 1.00 41.42 855 SER A C 1
ATOM 5414 O O . SER A 1 855 ? 71.225 83.904 84.325 1.00 41.42 855 SER A O 1
ATOM 5417 N N . GLY A 1 856 ? 72.603 83.160 85.940 1.00 28.02 856 GLY A N 1
ATOM 5418 C CA . GLY A 1 856 ? 73.769 83.791 85.359 1.00 28.02 856 GLY A CA 1
ATOM 5419 C C . GLY A 1 856 ? 74.881 82.889 84.863 1.00 28.02 856 GLY A C 1
ATOM 5420 O O . GLY A 1 856 ? 74.687 82.076 83.954 1.00 28.02 856 GLY A O 1
ATOM 5421 N N . ASN A 1 857 ? 76.055 83.031 85.472 1.00 18.20 857 ASN A N 1
ATOM 5422 C CA . ASN A 1 857 ? 77.312 82.580 84.890 1.00 18.20 857 ASN A CA 1
ATOM 5423 C C . ASN A 1 857 ? 77.430 81.058 84.915 1.00 18.20 857 ASN A C 1
ATOM 5424 O O . ASN A 1 857 ? 76.536 80.335 85.362 1.00 18.20 857 ASN A O 1
ATOM 5429 N N . ILE A 1 858 ? 78.563 80.566 84.420 1.00 12.25 858 ILE A N 1
ATOM 5430 C CA . ILE A 1 858 ? 78.875 79.144 84.354 1.00 12.25 858 ILE A CA 1
ATOM 5431 C C . ILE A 1 858 ? 79.209 78.625 85.746 1.00 12.25 858 ILE A C 1
ATOM 5432 O O . ILE A 1 858 ? 79.389 79.407 86.686 1.00 12.25 858 ILE A O 1
ATOM 5437 N N . LEU A 1 859 ? 79.286 77.304 85.887 1.00 12.20 859 LEU A N 1
ATOM 5438 C CA . LEU A 1 859 ? 79.487 76.700 87.193 1.00 12.20 859 LEU A CA 1
ATOM 5439 C C . LEU A 1 859 ? 80.887 77.002 87.726 1.00 12.20 859 LEU A C 1
ATOM 5440 O O . LEU A 1 859 ? 81.838 77.148 86.955 1.00 12.20 859 LEU A O 1
ATOM 5445 N N . PRO A 1 860 ? 81.033 77.112 89.045 1.00 9.99 860 PRO A N 1
ATOM 5446 C CA . PRO A 1 860 ? 82.360 77.335 89.625 1.00 9.99 860 PRO A CA 1
ATOM 5447 C C . PRO A 1 860 ? 83.264 76.129 89.440 1.00 9.99 860 PRO A C 1
ATOM 5448 O O . PRO A 1 860 ? 82.808 74.991 89.302 1.00 9.99 860 PRO A O 1
ATOM 5452 N N . GLY A 1 861 ? 84.565 76.393 89.448 1.00 10.45 861 GLY A N 1
ATOM 5453 C CA . GLY A 1 861 ? 85.542 75.336 89.270 1.00 10.45 861 GLY A CA 1
ATOM 5454 C C . GLY A 1 861 ? 85.535 74.712 87.893 1.00 10.45 861 GLY A C 1
ATOM 5455 O O . GLY A 1 861 ? 85.636 73.485 87.772 1.00 10.45 861 GLY A O 1
ATOM 5456 N N . THR A 1 862 ? 85.414 75.527 86.850 1.00 11.05 862 THR A N 1
ATOM 5457 C CA . THR A 1 862 ? 85.485 75.063 85.472 1.00 11.05 862 THR A CA 1
ATOM 5458 C C . THR A 1 862 ? 86.793 75.539 84.852 1.00 11.05 862 THR A C 1
ATOM 5459 O O . THR A 1 862 ? 87.147 76.718 84.957 1.00 11.05 862 THR A O 1
ATOM 5463 N N . VAL A 1 863 ? 87.521 74.614 84.236 1.00 14.01 863 VAL A N 1
ATOM 5464 C CA . VAL A 1 863 ? 88.842 74.882 83.684 1.00 14.01 863 VAL A CA 1
ATOM 5465 C C . VAL A 1 863 ? 88.773 74.809 82.167 1.00 14.01 863 VAL A C 1
ATOM 5466 O O . VAL A 1 863 ? 88.120 73.925 81.601 1.00 14.01 863 VAL A O 1
ATOM 5470 N N . VAL A 1 864 ? 89.434 75.757 81.511 1.00 19.28 864 VAL A N 1
ATOM 5471 C CA . VAL A 1 864 ? 89.559 75.781 80.062 1.00 19.28 864 VAL A CA 1
ATOM 5472 C C . VAL A 1 864 ? 91.037 75.865 79.717 1.00 19.28 864 VAL A C 1
ATOM 5473 O O . VAL A 1 864 ? 91.738 76.770 80.184 1.00 19.28 864 VAL A O 1
ATOM 5477 N N . ASP A 1 865 ? 91.510 74.917 78.907 1.00 19.59 865 ASP A N 1
ATOM 5478 C CA . ASP A 1 865 ? 92.890 74.942 78.441 1.00 19.59 865 ASP A CA 1
ATOM 5479 C C . ASP A 1 865 ? 92.991 74.592 76.960 1.00 19.59 865 ASP A C 1
ATOM 5480 O O . ASP A 1 865 ? 94.071 74.208 76.497 1.00 19.59 865 ASP A O 1
ATOM 5485 N N . THR A 1 866 ? 91.896 74.704 76.211 1.00 19.55 866 THR A N 1
ATOM 5486 C CA . THR A 1 866 ? 91.869 74.348 74.802 1.00 19.55 866 THR A CA 1
ATOM 5487 C C . THR A 1 866 ? 91.216 75.456 73.989 1.00 19.55 866 THR A C 1
ATOM 5488 O O . THR A 1 866 ? 90.255 76.087 74.438 1.00 19.55 866 THR A O 1
ATOM 5492 N N . LYS A 1 867 ? 91.781 75.707 72.807 1.00 22.75 867 LYS A N 1
ATOM 5493 C CA . LYS A 1 867 ? 91.157 76.476 71.735 1.00 22.75 867 LYS A CA 1
ATOM 5494 C C . LYS A 1 867 ? 91.098 77.979 71.991 1.00 22.75 867 LYS A C 1
ATOM 5495 O O . LYS A 1 867 ? 90.754 78.739 71.081 1.00 22.75 867 LYS A O 1
ATOM 5501 N N . ILE A 1 868 ? 91.421 78.433 73.200 1.00 20.70 868 ILE A N 1
ATOM 5502 C CA . ILE A 1 868 ? 91.509 79.871 73.439 1.00 20.70 868 ILE A CA 1
ATOM 5503 C C . ILE A 1 868 ? 92.758 80.206 74.244 1.00 20.70 868 ILE A C 1
ATOM 5504 O O . ILE A 1 868 ? 92.883 81.314 74.777 1.00 20.70 868 ILE A O 1
ATOM 5509 N N . CYS A 1 869 ? 93.688 79.264 74.337 1.00 21.80 869 CYS A N 1
ATOM 5510 C CA . CYS A 1 869 ? 94.874 79.419 75.167 1.00 21.80 869 CYS A CA 1
ATOM 5511 C C . CYS A 1 869 ? 96.121 79.521 74.295 1.00 21.80 869 CYS A C 1
ATOM 5512 O O . CYS A 1 869 ? 96.057 79.465 73.064 1.00 21.80 869 CYS A O 1
ATOM 5515 N N . HIS A 1 870 ? 97.265 79.680 74.954 1.00 22.13 870 HIS A N 1
ATOM 5516 C CA . HIS A 1 870 ? 98.521 79.854 74.240 1.00 22.13 870 HIS A CA 1
ATOM 5517 C C . HIS A 1 870 ? 98.846 78.596 73.440 1.00 22.13 870 HIS A C 1
ATOM 5518 O O . HIS A 1 870 ? 98.674 77.479 73.941 1.00 22.13 870 HIS A O 1
ATOM 5525 N N . PRO A 1 871 ? 99.304 78.737 72.192 1.00 25.26 871 PRO A N 1
ATOM 5526 C CA . PRO A 1 871 ? 99.548 77.543 71.363 1.00 25.26 871 PRO A CA 1
ATOM 5527 C C . PRO A 1 871 ? 100.568 76.580 71.946 1.00 25.26 871 PRO A C 1
ATOM 5528 O O . PRO A 1 871 ? 100.404 75.361 71.809 1.00 25.26 871 PRO A O 1
ATOM 5532 N N . THR A 1 872 ? 101.615 77.085 72.597 1.00 23.56 872 THR A N 1
ATOM 5533 C CA . THR A 1 872 ? 102.704 76.220 73.034 1.00 23.56 872 THR A CA 1
ATOM 5534 C C . THR A 1 872 ? 102.998 76.360 74.522 1.00 23.56 872 THR A C 1
ATOM 5535 O O . THR A 1 872 ? 103.343 75.375 75.183 1.00 23.56 872 THR A O 1
ATOM 5539 N N . GLU A 1 873 ? 102.870 77.569 75.061 1.00 20.41 873 GLU A N 1
ATOM 5540 C CA . GLU A 1 873 ? 103.178 77.791 76.464 1.00 20.41 873 GLU A CA 1
ATOM 5541 C C . GLU A 1 873 ? 102.100 77.161 77.344 1.00 20.41 873 GLU A C 1
ATOM 5542 O O . GLU A 1 873 ? 101.117 76.590 76.866 1.00 20.41 873 GLU A O 1
ATOM 5548 N N . PHE A 1 874 ? 102.289 77.269 78.656 1.00 19.38 874 PHE A N 1
ATOM 5549 C CA . PHE A 1 874 ? 101.472 76.558 79.633 1.00 19.38 874 PHE A CA 1
ATOM 5550 C C . PHE A 1 874 ? 100.615 77.567 80.387 1.00 19.38 874 PHE A C 1
ATOM 5551 O O . PHE A 1 874 ? 101.130 78.350 81.192 1.00 19.38 874 PHE A O 1
ATOM 5559 N N . ASP A 1 875 ? 99.311 77.543 80.127 1.00 27.58 875 ASP A N 1
ATOM 5560 C CA . ASP A 1 875 ? 98.375 78.442 80.787 1.00 27.58 875 ASP A CA 1
ATOM 5561 C C . ASP A 1 875 ? 96.989 77.815 80.746 1.00 27.58 875 ASP A C 1
ATOM 5562 O O . ASP A 1 875 ? 96.732 76.877 79.989 1.00 27.58 875 ASP A O 1
ATOM 5567 N N . PHE A 1 876 ? 96.095 78.349 81.576 1.00 28.99 876 PHE A N 1
ATOM 5568 C CA . PHE A 1 876 ? 94.729 77.850 81.638 1.00 28.99 876 PHE A CA 1
ATOM 5569 C C . PHE A 1 876 ? 93.830 78.927 82.227 1.00 28.99 876 PHE A C 1
ATOM 5570 O O . PHE A 1 876 ? 94.297 79.871 82.868 1.00 28.99 876 PHE A O 1
ATOM 5578 N N . TYR A 1 877 ? 92.531 78.770 81.993 1.00 28.99 877 TYR A N 1
ATOM 5579 C CA . TYR A 1 877 ? 91.505 79.649 82.537 1.00 28.99 877 TYR A CA 1
ATOM 5580 C C . TYR A 1 877 ? 90.735 78.898 83.612 1.00 28.99 877 TYR A C 1
ATOM 5581 O O . TYR A 1 877 ? 90.300 77.764 83.387 1.00 28.99 877 TYR A O 1
ATOM 5590 N N . LEU A 1 878 ? 90.563 79.526 84.772 1.00 16.33 878 LEU A N 1
ATOM 5591 C CA . LEU A 1 878 ? 89.883 78.903 85.903 1.00 16.33 878 LEU A CA 1
ATOM 5592 C C . LEU A 1 878 ? 88.836 79.865 86.446 1.00 16.33 878 LEU A C 1
ATOM 5593 O O . LEU A 1 878 ? 89.179 80.922 86.983 1.00 16.33 878 LEU A O 1
ATOM 5598 N N . CYS A 1 879 ? 87.565 79.497 86.306 1.00 11.29 879 CYS A N 1
ATOM 5599 C CA . CYS A 1 879 ? 86.453 80.238 86.900 1.00 11.29 879 CYS A CA 1
ATOM 5600 C C . CYS A 1 879 ? 86.010 79.460 88.134 1.00 11.29 879 CYS A C 1
ATOM 5601 O O . CYS A 1 879 ? 85.074 78.662 88.086 1.00 11.29 879 CYS A O 1
ATOM 5604 N N . SER A 1 880 ? 86.698 79.695 89.248 1.00 10.66 880 SER A N 1
ATOM 5605 C CA . SER A 1 880 ? 86.459 78.964 90.485 1.00 10.66 880 SER A CA 1
ATOM 5606 C C . SER A 1 880 ? 85.432 79.630 91.389 1.00 10.66 880 SER A C 1
ATOM 5607 O O . SER A 1 880 ? 85.082 79.058 92.425 1.00 10.66 880 SER A O 1
ATOM 5610 N N . HIS A 1 881 ? 84.938 80.808 91.027 1.00 11.82 881 HIS A N 1
ATOM 5611 C CA . HIS A 1 881 ? 84.015 81.558 91.862 1.00 11.82 881 HIS A CA 1
ATOM 5612 C C . HIS A 1 881 ? 82.609 81.510 91.281 1.00 11.82 881 HIS A C 1
ATOM 5613 O O . HIS A 1 881 ? 82.422 81.425 90.065 1.00 11.82 881 HIS A O 1
ATOM 5620 N N . ALA A 1 882 ? 81.620 81.564 92.169 1.00 10.06 882 ALA A N 1
ATOM 5621 C CA . ALA A 1 882 ? 80.215 81.613 91.773 1.00 10.06 882 ALA A CA 1
ATOM 5622 C C . ALA A 1 882 ? 79.828 83.075 91.597 1.00 10.06 882 ALA A C 1
ATOM 5623 O O . ALA A 1 882 ? 79.629 83.798 92.576 1.00 10.06 882 ALA A O 1
ATOM 5625 N N . GLY A 1 883 ? 79.727 83.514 90.345 1.00 9.69 883 GLY A N 1
ATOM 5626 C CA . GLY A 1 883 ? 79.375 84.889 90.048 1.00 9.69 883 GLY A CA 1
ATOM 5627 C C . GLY A 1 883 ? 78.030 85.297 90.611 1.00 9.69 883 GLY A C 1
ATOM 5628 O O . GLY A 1 883 ? 77.039 84.577 90.455 1.00 9.69 883 GLY A O 1
ATOM 5629 N N . ILE A 1 884 ? 77.983 86.454 91.270 1.00 17.88 884 ILE A N 1
ATOM 5630 C CA . ILE A 1 884 ? 76.739 86.910 91.880 1.00 17.88 884 ILE A CA 1
ATOM 5631 C C . ILE A 1 884 ? 75.925 87.738 90.895 1.00 17.88 884 ILE A C 1
ATOM 5632 O O . ILE A 1 884 ? 74.696 87.618 90.835 1.00 17.88 884 ILE A O 1
ATOM 5637 N N . GLN A 1 885 ? 76.585 88.588 90.114 1.00 22.14 885 GLN A N 1
ATOM 5638 C CA . GLN A 1 885 ? 75.900 89.380 89.103 1.00 22.14 885 GLN A CA 1
ATOM 5639 C C . GLN A 1 885 ? 76.869 89.661 87.966 1.00 22.14 885 GLN A C 1
ATOM 5640 O O . GLN A 1 885 ? 78.089 89.589 88.132 1.00 22.14 885 GLN A O 1
ATOM 5646 N N . GLY A 1 886 ? 76.306 89.981 86.805 1.00 12.79 886 GLY A N 1
ATOM 5647 C CA . GLY A 1 886 ? 77.119 90.266 85.644 1.00 12.79 886 GLY A CA 1
ATOM 5648 C C . GLY A 1 886 ? 77.752 89.010 85.072 1.00 12.79 886 GLY A C 1
ATOM 5649 O O . GLY A 1 886 ? 77.419 87.881 85.429 1.00 12.79 886 GLY A O 1
ATOM 5650 N N . THR A 1 887 ? 78.693 89.234 84.159 1.00 15.10 887 THR A N 1
ATOM 5651 C CA . THR A 1 887 ? 79.432 88.156 83.513 1.00 15.10 887 THR A CA 1
ATOM 5652 C C . THR A 1 887 ? 80.762 87.985 84.237 1.00 15.10 887 THR A C 1
ATOM 5653 O O . THR A 1 887 ? 81.648 88.840 84.134 1.00 15.10 887 THR A O 1
ATOM 5657 N N . SER A 1 888 ? 80.897 86.883 84.970 1.00 13.96 888 SER A N 1
ATOM 5658 C CA . SER A 1 888 ? 82.118 86.629 85.719 1.00 13.96 888 SER A CA 1
ATOM 5659 C C . SER A 1 888 ? 83.293 86.428 84.772 1.00 13.96 888 SER A C 1
ATOM 5660 O O . SER A 1 888 ? 83.201 85.692 83.787 1.00 13.96 888 SER A O 1
ATOM 5663 N N . ARG A 1 889 ? 84.408 87.088 85.080 1.00 18.46 889 ARG A N 1
ATOM 5664 C CA . ARG A 1 889 ? 85.611 86.965 84.273 1.00 18.46 889 ARG A CA 1
ATOM 5665 C C . ARG A 1 889 ? 86.556 85.952 84.903 1.00 18.46 889 ARG A C 1
ATOM 5666 O O . ARG A 1 889 ? 87.044 86.183 86.019 1.00 18.46 889 ARG A O 1
ATOM 5674 N N . PRO A 1 890 ? 86.822 84.820 84.252 1.00 16.43 890 PRO A N 1
ATOM 5675 C CA . PRO A 1 890 ? 87.726 83.826 84.841 1.00 16.43 890 PRO A CA 1
ATOM 5676 C C . PRO A 1 890 ? 89.152 84.345 84.927 1.00 16.43 890 PRO A C 1
ATOM 5677 O O . PRO A 1 890 ? 89.599 85.127 84.087 1.00 16.43 890 PRO A O 1
ATOM 5681 N N . ALA A 1 891 ? 89.866 83.900 85.956 1.00 20.96 891 ALA A N 1
ATOM 5682 C CA . ALA A 1 891 ? 91.258 84.284 86.115 1.00 20.96 891 ALA A CA 1
ATOM 5683 C C . ALA A 1 891 ? 92.136 83.530 85.121 1.00 20.96 891 ALA A C 1
ATOM 5684 O O . ALA A 1 891 ? 91.798 82.441 84.652 1.00 20.96 891 ALA A O 1
ATOM 5686 N N . HIS A 1 892 ? 93.279 84.128 84.797 1.00 28.99 892 HIS A N 1
ATOM 5687 C CA . HIS A 1 892 ? 94.235 83.546 83.863 1.00 28.99 892 HIS A CA 1
ATOM 5688 C C . HIS A 1 892 ? 95.530 83.253 84.605 1.00 28.99 892 HIS A C 1
ATOM 5689 O O . HIS A 1 892 ? 96.127 84.158 85.197 1.00 28.99 892 HIS A O 1
ATOM 5696 N N . TYR A 1 893 ? 95.962 81.996 84.567 1.00 28.99 893 TYR A N 1
ATOM 5697 C CA . TYR A 1 893 ? 97.191 81.558 85.217 1.00 28.99 893 TYR A CA 1
ATOM 5698 C C . TYR A 1 893 ? 98.188 81.147 84.144 1.00 28.99 893 TYR A C 1
ATOM 5699 O O . TYR A 1 893 ? 97.891 80.279 83.319 1.00 28.99 893 TYR A O 1
ATOM 5708 N N . HIS A 1 894 ? 99.365 81.767 84.159 1.00 19.55 894 HIS A N 1
ATOM 5709 C CA . HIS A 1 894 ? 100.429 81.474 83.209 1.00 19.55 894 HIS A CA 1
ATOM 5710 C C . HIS A 1 894 ? 101.640 80.983 83.987 1.00 19.55 894 HIS A C 1
ATOM 5711 O O . HIS A 1 894 ? 102.145 81.691 84.863 1.00 19.55 894 HIS A O 1
ATOM 5718 N N . VAL A 1 895 ? 102.101 79.775 83.670 1.00 15.46 895 VAL A N 1
ATOM 5719 C CA . VAL A 1 895 ? 103.211 79.150 84.391 1.00 15.46 895 VAL A CA 1
ATOM 5720 C C . VAL A 1 895 ? 104.478 79.454 83.595 1.00 15.46 895 VAL A C 1
ATOM 5721 O O . VAL A 1 895 ? 104.861 78.720 82.685 1.00 15.46 895 VAL A O 1
ATOM 5725 N N . LEU A 1 896 ? 105.136 80.561 83.947 1.00 17.04 896 LEU A N 1
ATOM 5726 C CA . LEU A 1 896 ? 106.378 80.928 83.274 1.00 17.04 896 LEU A CA 1
ATOM 5727 C C . LEU A 1 896 ? 107.476 79.911 83.555 1.00 17.04 896 LEU A C 1
ATOM 5728 O O . LEU A 1 896 ? 108.147 79.432 82.634 1.00 17.04 896 LEU A O 1
ATOM 5733 N N . TRP A 1 897 ? 107.671 79.566 84.823 1.00 16.33 897 TRP A N 1
ATOM 5734 C CA . TRP A 1 897 ? 108.722 78.654 85.242 1.00 16.33 897 TRP A CA 1
ATOM 5735 C C . TRP A 1 897 ? 108.112 77.460 85.961 1.00 16.33 897 TRP A C 1
ATOM 5736 O O . TRP A 1 897 ? 107.099 77.584 86.655 1.00 16.33 897 TRP A O 1
ATOM 5747 N N . ASP A 1 898 ? 108.743 76.298 85.793 1.00 15.00 898 ASP A N 1
ATOM 5748 C CA . ASP A 1 898 ? 108.254 75.069 86.414 1.00 15.00 898 ASP A CA 1
ATOM 5749 C C . ASP A 1 898 ? 109.451 74.146 86.624 1.00 15.00 898 ASP A C 1
ATOM 5750 O O . ASP A 1 898 ? 109.978 73.583 85.661 1.00 15.00 898 ASP A O 1
ATOM 5755 N N . GLU A 1 899 ? 109.871 73.999 87.881 1.00 12.81 899 GLU A N 1
ATOM 5756 C CA . GLU A 1 899 ? 110.939 73.079 88.239 1.00 12.81 899 GLU A CA 1
ATOM 5757 C C . GLU A 1 899 ? 110.452 71.875 89.030 1.00 12.81 899 GLU A C 1
ATOM 5758 O O . GLU A 1 899 ? 111.209 70.910 89.181 1.00 12.81 899 GLU A O 1
ATOM 5764 N N . ASN A 1 900 ? 109.219 71.903 89.539 1.00 17.47 900 ASN A N 1
ATOM 5765 C CA . ASN A 1 900 ? 108.625 70.737 90.177 1.00 17.47 900 ASN A CA 1
ATOM 5766 C C . ASN A 1 900 ? 108.053 69.746 89.175 1.00 17.47 900 ASN A C 1
ATOM 5767 O O . ASN A 1 900 ? 107.647 68.651 89.578 1.00 17.47 900 ASN A O 1
ATOM 5772 N N . ASN A 1 901 ? 108.010 70.107 87.892 1.00 21.87 901 ASN A N 1
ATOM 5773 C CA . ASN A 1 901 ? 107.423 69.278 86.841 1.00 21.87 901 ASN A CA 1
ATOM 5774 C C . ASN A 1 901 ? 105.961 68.956 87.159 1.00 21.87 901 ASN A C 1
ATOM 5775 O O . ASN A 1 901 ? 105.551 67.798 87.257 1.00 21.87 901 ASN A O 1
ATOM 5780 N N . PHE A 1 902 ? 105.179 70.018 87.328 1.00 18.71 902 PHE A N 1
ATOM 5781 C CA . PHE A 1 902 ? 103.757 69.868 87.597 1.00 18.71 902 PHE A CA 1
ATOM 5782 C C . PHE A 1 902 ? 103.033 69.331 86.369 1.00 18.71 902 PHE A C 1
ATOM 5783 O O . PHE A 1 902 ? 103.297 69.750 85.239 1.00 18.71 902 PHE A O 1
ATOM 5791 N N . THR A 1 903 ? 102.117 68.396 86.596 1.00 18.58 903 THR A N 1
ATOM 5792 C CA . THR A 1 903 ? 101.226 67.968 85.533 1.00 18.58 903 THR A CA 1
ATOM 5793 C C . THR A 1 903 ? 100.048 68.933 85.427 1.00 18.58 903 THR A C 1
ATOM 5794 O O . THR A 1 903 ? 99.750 69.691 86.353 1.00 18.58 903 THR A O 1
ATOM 5798 N N . ALA A 1 904 ? 99.387 68.910 84.268 1.00 18.01 904 ALA A N 1
ATOM 5799 C CA . ALA A 1 904 ? 98.283 69.834 84.028 1.00 18.01 904 ALA A CA 1
ATOM 5800 C C . ALA A 1 904 ? 97.153 69.612 85.026 1.00 18.01 904 ALA A C 1
ATOM 5801 O O . ALA A 1 904 ? 96.658 70.563 85.646 1.00 18.01 904 ALA A O 1
ATOM 5803 N N . ASP A 1 905 ? 96.736 68.355 85.197 1.00 16.76 905 ASP A N 1
ATOM 5804 C CA . ASP A 1 905 ? 95.697 68.044 86.172 1.00 16.76 905 ASP A CA 1
ATOM 5805 C C . ASP A 1 905 ? 96.122 68.452 87.573 1.00 16.76 905 ASP A C 1
ATOM 5806 O O . ASP A 1 905 ? 95.331 69.033 88.324 1.00 16.76 905 ASP A O 1
ATOM 5811 N N . GLY A 1 906 ? 97.372 68.163 87.938 1.00 12.47 906 GLY A N 1
ATOM 5812 C CA . GLY A 1 906 ? 97.835 68.496 89.274 1.00 12.47 906 GLY A CA 1
ATOM 5813 C C . GLY A 1 906 ? 97.790 69.985 89.552 1.00 12.47 906 GLY A C 1
ATOM 5814 O O . GLY A 1 906 ? 97.274 70.419 90.584 1.00 12.47 906 GLY A O 1
ATOM 5815 N N . ILE A 1 907 ? 98.306 70.791 88.622 1.00 12.77 907 ILE A N 1
ATOM 5816 C CA . ILE A 1 907 ? 98.365 72.229 88.861 1.00 12.77 907 ILE A CA 1
ATOM 5817 C C . ILE A 1 907 ? 96.968 72.838 88.836 1.00 12.77 907 ILE A C 1
ATOM 5818 O O . ILE A 1 907 ? 96.643 73.702 89.660 1.00 12.77 907 ILE A O 1
ATOM 5823 N N . GLN A 1 908 ? 96.110 72.392 87.911 1.00 11.51 908 GLN A N 1
ATOM 5824 C CA . GLN A 1 908 ? 94.753 72.928 87.865 1.00 11.51 908 GLN A CA 1
ATOM 5825 C C . GLN A 1 908 ? 93.977 72.570 89.125 1.00 11.51 908 GLN A C 1
ATOM 5826 O O . GLN A 1 908 ? 93.291 73.423 89.704 1.00 11.51 908 GLN A O 1
ATOM 5832 N N . SER A 1 909 ? 94.091 71.319 89.582 1.00 10.69 909 SER A N 1
ATOM 5833 C CA . SER A 1 909 ? 93.389 70.902 90.789 1.00 10.69 909 SER A CA 1
ATOM 5834 C C . SER A 1 909 ? 93.923 71.624 92.017 1.00 10.69 909 SER A C 1
ATOM 5835 O O . SER A 1 909 ? 93.148 72.007 92.898 1.00 10.69 909 SER A O 1
ATOM 5838 N N . LEU A 1 910 ? 95.241 71.823 92.096 1.00 9.61 910 LEU A N 1
ATOM 5839 C CA . LEU A 1 910 ? 95.815 72.546 93.225 1.00 9.61 910 LEU A CA 1
ATOM 5840 C C . LEU A 1 910 ? 95.322 73.987 93.260 1.00 9.61 910 LEU A C 1
ATOM 5841 O O . LEU A 1 910 ? 94.908 74.493 94.312 1.00 9.61 910 LEU A O 1
ATOM 5846 N N . THR A 1 911 ? 95.365 74.668 92.112 1.00 9.24 911 THR A N 1
ATOM 5847 C CA . THR A 1 911 ? 94.914 76.053 92.060 1.00 9.24 911 THR A CA 1
ATOM 5848 C C . THR A 1 911 ? 93.432 76.166 92.386 1.00 9.24 911 THR A C 1
ATOM 5849 O O . THR A 1 911 ? 93.019 77.109 93.071 1.00 9.24 911 THR A O 1
ATOM 5853 N N . ASN A 1 912 ? 92.618 75.215 91.920 1.00 8.58 912 ASN A N 1
ATOM 5854 C CA . ASN A 1 912 ? 91.202 75.222 92.272 1.00 8.58 912 ASN A CA 1
ATOM 5855 C C . ASN A 1 912 ? 90.997 74.973 93.763 1.00 8.58 912 ASN A C 1
ATOM 5856 O O . ASN A 1 912 ? 90.138 75.603 94.390 1.00 8.58 912 ASN A O 1
ATOM 5861 N N . ASN A 1 913 ? 91.775 74.057 94.347 1.00 9.12 913 ASN A N 1
ATOM 5862 C CA . ASN A 1 913 ? 91.583 73.693 95.747 1.00 9.12 913 ASN A CA 1
ATOM 5863 C C . ASN A 1 913 ? 91.965 74.832 96.682 1.00 9.12 913 ASN A C 1
ATOM 5864 O O . ASN A 1 913 ? 91.278 75.070 97.681 1.00 9.12 913 ASN A O 1
ATOM 5869 N N . LEU A 1 914 ? 93.064 75.537 96.390 1.00 28.99 914 LEU A N 1
ATOM 5870 C CA . LEU A 1 914 ? 93.426 76.684 97.224 1.00 28.99 914 LEU A CA 1
ATOM 5871 C C . LEU A 1 914 ? 92.323 77.733 97.272 1.00 28.99 914 LEU A C 1
ATOM 5872 O O . LEU A 1 914 ? 92.154 78.399 98.299 1.00 28.99 914 LEU A O 1
ATOM 5877 N N . CYS A 1 915 ? 91.547 77.881 96.198 1.00 13.35 915 CYS A N 1
ATOM 5878 C CA . CYS A 1 915 ? 90.495 78.892 96.186 1.00 13.35 915 CYS A CA 1
ATOM 5879 C C . CYS A 1 915 ? 89.420 78.627 97.233 1.00 13.35 915 CYS A C 1
ATOM 5880 O O . CYS A 1 915 ? 88.633 79.529 97.538 1.00 13.35 915 CYS A O 1
ATOM 5883 N N . TYR A 1 916 ? 89.368 77.419 97.789 1.00 11.63 916 TYR A N 1
ATOM 5884 C CA . TYR A 1 916 ? 88.383 77.064 98.801 1.00 11.63 916 TYR A CA 1
ATOM 5885 C C . TYR A 1 916 ? 88.890 77.255 100.224 1.00 11.63 916 TYR A C 1
ATOM 5886 O O . TYR A 1 916 ? 88.170 76.921 101.169 1.00 11.63 916 TYR A O 1
ATOM 5895 N N . THR A 1 917 ? 90.102 77.778 100.404 1.00 13.31 917 THR A N 1
ATOM 5896 C CA . THR A 1 917 ? 90.682 77.975 101.726 1.00 13.31 917 THR A CA 1
ATOM 5897 C C . THR A 1 917 ? 90.808 79.453 102.088 1.00 13.31 917 THR A C 1
ATOM 5898 O O . THR A 1 917 ? 91.702 79.836 102.845 1.00 13.31 917 THR A O 1
ATOM 5902 N N . TYR A 1 918 ? 89.926 80.294 101.555 1.00 13.92 918 TYR A N 1
ATOM 5903 C CA . TYR A 1 918 ? 89.968 81.713 101.879 1.00 13.92 918 TYR A CA 1
ATOM 5904 C C . TYR A 1 918 ? 89.500 81.931 103.313 1.00 13.92 918 TYR A C 1
ATOM 5905 O O . TYR A 1 918 ? 88.468 81.397 103.730 1.00 13.92 918 TYR A O 1
ATOM 5914 N N . ALA A 1 919 ? 90.265 82.719 104.071 1.00 11.23 919 ALA A N 1
ATOM 5915 C CA . ALA A 1 919 ? 90.008 82.849 105.501 1.00 11.23 919 ALA A CA 1
ATOM 5916 C C . ALA A 1 919 ? 88.765 83.686 105.780 1.00 11.23 919 ALA A C 1
ATOM 5917 O O . ALA A 1 919 ? 87.935 83.319 106.618 1.00 11.23 919 ALA A O 1
ATOM 5919 N N . ARG A 1 920 ? 88.618 84.816 105.088 1.00 13.60 920 ARG A N 1
ATOM 5920 C CA . ARG A 1 920 ? 87.590 85.788 105.441 1.00 13.60 920 ARG A CA 1
ATOM 5921 C C . ARG A 1 920 ? 86.206 85.437 104.913 1.00 13.60 920 ARG A C 1
ATOM 5922 O O . ARG A 1 920 ? 85.234 86.091 105.304 1.00 13.60 920 ARG A O 1
ATOM 5930 N N . CYS A 1 921 ? 86.083 84.437 104.047 1.00 13.12 921 CYS A N 1
ATOM 5931 C CA . CYS A 1 921 ? 84.818 84.139 103.397 1.00 13.12 921 CYS A CA 1
ATOM 5932 C C . CYS A 1 921 ? 84.521 82.649 103.471 1.00 13.12 921 CYS A C 1
ATOM 5933 O O . CYS A 1 921 ? 85.420 81.815 103.603 1.00 13.12 921 CYS A O 1
ATOM 5936 N N . THR A 1 922 ? 83.232 82.330 103.382 1.00 10.28 922 THR A N 1
ATOM 5937 C CA . THR A 1 922 ? 82.748 80.954 103.316 1.00 10.28 922 THR A CA 1
ATOM 5938 C C . THR A 1 922 ? 82.370 80.602 101.880 1.00 10.28 922 THR A C 1
ATOM 5939 O O . THR A 1 922 ? 81.390 79.905 101.606 1.00 10.28 922 THR A O 1
ATOM 5943 N N . ARG A 1 923 ? 83.146 81.121 100.931 1.00 12.16 923 ARG A N 1
ATOM 5944 C CA . ARG A 1 923 ? 82.910 80.931 99.509 1.00 12.16 923 ARG A CA 1
ATOM 5945 C C . ARG A 1 923 ? 84.249 80.766 98.807 1.00 12.16 923 ARG A C 1
ATOM 5946 O O . ARG A 1 923 ? 85.305 81.081 99.359 1.00 12.16 923 ARG A O 1
ATOM 5954 N N . SER A 1 924 ? 84.194 80.267 97.576 1.00 8.69 924 SER A N 1
ATOM 5955 C CA . SER A 1 924 ? 85.381 80.159 96.742 1.00 8.69 924 SER A CA 1
ATOM 5956 C C . SER A 1 924 ? 85.656 81.493 96.061 1.00 8.69 924 SER A C 1
ATOM 5957 O O . SER A 1 924 ? 84.739 82.147 95.556 1.00 8.69 924 SER A O 1
ATOM 5960 N N . VAL A 1 925 ? 86.923 81.892 96.053 1.00 9.55 925 VAL A N 1
ATOM 5961 C CA . VAL A 1 925 ? 87.329 83.172 95.502 1.00 9.55 925 VAL A CA 1
ATOM 5962 C C . VAL A 1 925 ? 87.850 82.968 94.086 1.00 9.55 925 VAL A C 1
ATOM 5963 O O . VAL A 1 925 ? 88.186 81.857 93.666 1.00 9.55 925 VAL A O 1
ATOM 5967 N N . SER A 1 926 ? 87.920 84.069 93.335 1.00 11.38 926 SER A N 1
ATOM 5968 C CA . SER A 1 926 ? 88.275 83.990 91.922 1.00 11.38 926 SER A CA 1
ATOM 5969 C C . SER A 1 926 ? 89.753 83.672 91.730 1.00 11.38 926 SER A C 1
ATOM 5970 O O . SER A 1 926 ? 90.112 82.830 90.898 1.00 11.38 926 SER A O 1
ATOM 5973 N N . ILE A 1 927 ? 90.625 84.336 92.482 1.00 9.17 927 ILE A N 1
ATOM 5974 C CA . ILE A 1 927 ? 92.061 84.114 92.383 1.00 9.17 927 ILE A CA 1
ATOM 5975 C C . ILE A 1 927 ? 92.540 83.420 93.650 1.00 9.17 927 ILE A C 1
ATOM 5976 O O . ILE A 1 927 ? 91.850 83.381 94.672 1.00 9.17 927 ILE A O 1
ATOM 5981 N N . VAL A 1 928 ? 93.746 82.866 93.574 1.00 11.32 928 VAL A N 1
ATOM 5982 C CA . VAL A 1 928 ? 94.308 82.070 94.663 1.00 11.32 928 VAL A CA 1
ATOM 5983 C C . VAL A 1 928 ? 94.485 82.936 95.904 1.00 11.32 928 VAL A C 1
ATOM 5984 O O . VAL A 1 928 ? 94.766 84.138 95.789 1.00 11.32 928 VAL A O 1
ATOM 5988 N N . PRO A 1 929 ? 94.302 82.378 97.096 1.00 17.74 929 PRO A N 1
ATOM 5989 C CA . PRO A 1 929 ? 94.486 83.150 98.324 1.00 17.74 929 PRO A CA 1
ATOM 5990 C C . PRO A 1 929 ? 95.888 83.723 98.461 1.00 17.74 929 PRO A C 1
ATOM 5991 O O . PRO A 1 929 ? 96.034 84.813 99.024 1.00 17.74 929 PRO A O 1
ATOM 5995 N N . PRO A 1 930 ? 96.960 83.033 97.997 1.00 28.99 930 PRO A N 1
ATOM 5996 C CA . PRO A 1 930 ? 98.279 83.686 98.026 1.00 28.99 930 PRO A CA 1
ATOM 5997 C C . PRO A 1 930 ? 98.299 85.052 97.352 1.00 28.99 930 PRO A C 1
ATOM 5998 O O . PRO A 1 930 ? 98.645 86.064 97.977 1.00 28.99 930 PRO A O 1
ATOM 6002 N N . ALA A 1 931 ? 97.915 85.089 96.074 1.00 16.73 931 ALA A N 1
ATOM 6003 C CA . ALA A 1 931 ? 97.900 86.348 95.339 1.00 16.73 931 ALA A CA 1
ATOM 6004 C C . ALA A 1 931 ? 96.878 87.322 95.907 1.00 16.73 931 ALA A C 1
ATOM 6005 O O . ALA A 1 931 ? 97.120 88.534 95.919 1.00 16.73 931 ALA A O 1
ATOM 6007 N N . TYR A 1 932 ? 95.738 86.817 96.382 1.00 16.17 932 TYR A N 1
ATOM 6008 C CA . TYR A 1 932 ? 94.712 87.696 96.933 1.00 16.17 932 TYR A CA 1
ATOM 6009 C C . TYR A 1 932 ? 95.211 88.379 98.203 1.00 16.17 932 TYR A C 1
ATOM 6010 O O . TYR A 1 932 ? 95.006 89.584 98.394 1.00 16.17 932 TYR A O 1
ATOM 6019 N N . TYR A 1 933 ? 95.883 87.625 99.076 1.00 12.80 933 TYR A N 1
ATOM 6020 C CA . TYR A 1 933 ? 96.469 88.190 100.285 1.00 12.80 933 TYR A CA 1
ATOM 6021 C C . TYR A 1 933 ? 97.589 89.163 99.952 1.00 12.80 933 TYR A C 1
ATOM 6022 O O . TYR A 1 933 ? 97.745 90.187 100.625 1.00 12.80 933 TYR A O 1
ATOM 6031 N N . ALA A 1 934 ? 98.399 88.851 98.937 1.00 10.56 934 ALA A N 1
ATOM 6032 C CA . ALA A 1 934 ? 99.437 89.791 98.523 1.00 10.56 934 ALA A CA 1
ATOM 6033 C C . ALA A 1 934 ? 98.827 91.106 98.055 1.00 10.56 934 ALA A C 1
ATOM 6034 O O . ALA A 1 934 ? 99.315 92.188 98.406 1.00 10.56 934 ALA A O 1
ATOM 6036 N N . HIS A 1 935 ? 97.749 91.029 97.273 1.00 11.82 935 HIS A N 1
ATOM 6037 C CA . HIS A 1 935 ? 97.064 92.237 96.826 1.00 11.82 935 HIS A CA 1
ATOM 6038 C C . HIS A 1 935 ? 96.481 93.011 98.002 1.00 11.82 935 HIS A C 1
ATOM 6039 O O . HIS A 1 935 ? 96.565 94.244 98.045 1.00 11.82 935 HIS A O 1
ATOM 6046 N N . LEU A 1 936 ? 95.881 92.304 98.963 1.00 9.89 936 LEU A N 1
ATOM 6047 C CA . LEU A 1 936 ? 95.318 92.975 100.132 1.00 9.89 936 LEU A CA 1
ATOM 6048 C C . LEU A 1 936 ? 96.401 93.672 100.946 1.00 9.89 936 LEU A C 1
ATOM 6049 O O . LEU A 1 936 ? 96.211 94.805 101.401 1.00 9.89 936 LEU A O 1
ATOM 6054 N N . ALA A 1 937 ? 97.541 93.010 101.145 1.00 10.38 937 ALA A N 1
ATOM 6055 C CA . ALA A 1 937 ? 98.639 93.625 101.882 1.00 10.38 937 ALA A CA 1
ATOM 6056 C C . ALA A 1 937 ? 99.178 94.848 101.153 1.00 10.38 937 ALA A C 1
ATOM 6057 O O . ALA A 1 937 ? 99.470 95.875 101.779 1.00 10.38 937 ALA A O 1
ATOM 6059 N N . ALA A 1 938 ? 99.322 94.757 99.828 1.00 12.82 938 ALA A N 1
ATOM 6060 C CA . ALA A 1 938 ? 99.804 95.900 99.060 1.00 12.82 938 ALA A CA 1
ATOM 6061 C C . ALA A 1 938 ? 98.828 97.067 99.135 1.00 12.82 938 ALA A C 1
ATOM 6062 O O . ALA A 1 938 ? 99.244 98.228 99.227 1.00 12.82 938 ALA A O 1
ATOM 6064 N N . PHE A 1 939 ? 97.526 96.781 99.089 1.00 13.91 939 PHE A N 1
ATOM 6065 C CA . PHE A 1 939 ? 96.532 97.846 99.189 1.00 13.91 939 PHE A CA 1
ATOM 6066 C C . PHE A 1 939 ? 96.517 98.458 100.584 1.00 13.91 939 PHE A C 1
ATOM 6067 O O . PHE A 1 939 ? 96.305 99.666 100.737 1.00 13.91 939 PHE A O 1
ATOM 6075 N N . ARG A 1 940 ? 96.733 97.638 101.613 1.00 20.63 940 ARG A N 1
ATOM 6076 C CA . ARG A 1 940 ? 96.748 98.125 102.987 1.00 20.63 940 ARG A CA 1
ATOM 6077 C C . ARG A 1 940 ? 97.974 98.974 103.287 1.00 20.63 940 ARG A C 1
ATOM 6078 O O . ARG A 1 940 ? 97.880 99.942 104.050 1.00 20.63 940 ARG A O 1
ATOM 6086 N N . ALA A 1 941 ? 99.125 98.630 102.705 1.00 22.08 941 ALA A N 1
ATOM 6087 C CA . ALA A 1 941 ? 100.364 99.329 103.026 1.00 22.08 941 ALA A CA 1
ATOM 6088 C C . ALA A 1 941 ? 100.355 100.785 102.583 1.00 22.08 941 ALA A C 1
ATOM 6089 O O . ALA A 1 941 ? 101.213 101.555 103.026 1.00 22.08 941 ALA A O 1
ATOM 6091 N N . ARG A 1 942 ? 99.417 101.181 101.721 1.00 26.16 942 ARG A N 1
ATOM 6092 C CA . ARG A 1 942 ? 99.326 102.578 101.314 1.00 2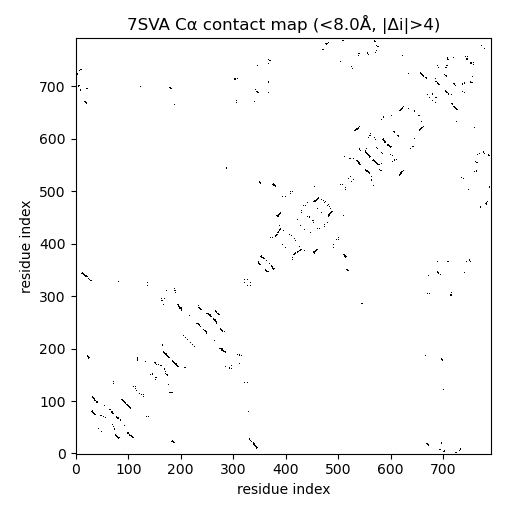6.16 942 ARG A CA 1
ATOM 6093 C C . ARG A 1 942 ? 98.996 103.496 102.483 1.00 26.16 942 ARG A C 1
ATOM 6094 O O . ARG A 1 942 ? 99.266 104.699 102.409 1.00 26.16 942 ARG A O 1
ATOM 6102 N N . PHE A 1 943 ? 98.426 102.958 103.562 1.00 24.51 943 PHE A N 1
ATOM 6103 C CA . PHE A 1 943 ? 98.077 103.762 104.725 1.00 24.51 943 PHE A CA 1
ATOM 6104 C C . PHE A 1 943 ? 99.242 103.958 105.687 1.00 24.51 943 PHE A C 1
ATOM 6105 O O . PHE A 1 943 ? 99.117 104.748 106.628 1.00 24.51 943 PHE A O 1
ATOM 6113 N N . TYR A 1 944 ? 100.361 103.265 105.480 1.00 26.54 944 TYR A N 1
ATOM 6114 C CA . TYR A 1 944 ? 101.512 103.398 106.364 1.00 26.54 944 TYR A CA 1
ATOM 6115 C C . TYR A 1 944 ? 102.403 104.578 106.007 1.00 26.54 944 TYR A C 1
ATOM 6116 O O . TYR A 1 944 ? 1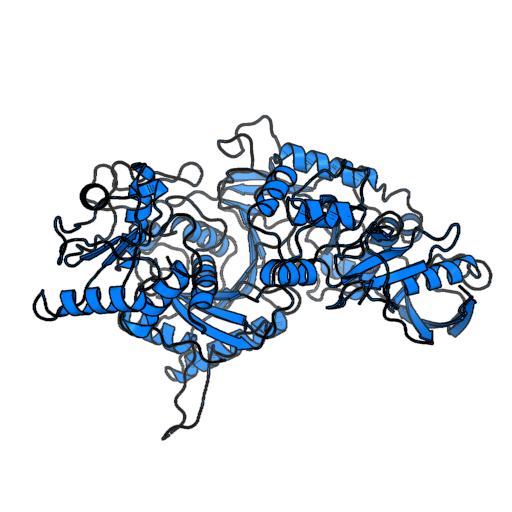03.049 105.145 106.895 1.00 26.54 944 TYR A O 1
ATOM 6125 N N . LEU A 1 945 ? 102.458 104.959 104.734 1.00 26.27 945 LEU A N 1
ATOM 6126 C CA . LEU A 1 945 ? 103.339 106.040 104.318 1.00 26.27 945 LEU A CA 1
ATOM 6127 C C . LEU A 1 945 ? 102.802 107.387 104.786 1.00 26.27 945 LEU A C 1
ATOM 6128 O O . LEU A 1 945 ? 101.600 107.657 104.714 1.00 26.27 945 LEU A O 1
ATOM 6133 N N . GLU A 1 946 ? 103.707 108.229 105.276 1.00 30.89 946 GLU A N 1
ATOM 6134 C CA . GLU A 1 946 ? 103.355 109.567 105.736 1.00 30.89 946 GLU A CA 1
ATOM 6135 C C . GLU A 1 946 ? 104.600 110.437 105.863 1.00 30.89 946 GLU A C 1
ATOM 6136 O O . GLU A 1 946 ? 105.586 110.038 106.483 1.00 30.89 946 GLU A O 1
ATOM 6142 N N . VAL A 1 971 ? 108.240 109.182 101.727 1.00 47.80 971 VAL A N 1
ATOM 6143 C CA . VAL A 1 971 ? 109.648 108.813 101.670 1.00 47.80 971 VAL A CA 1
ATOM 6144 C C . VAL A 1 971 ? 109.747 107.354 101.227 1.00 47.80 971 VAL A C 1
ATOM 6145 O O . VAL A 1 971 ? 108.782 106.599 101.353 1.00 47.80 971 VAL A O 1
ATOM 6149 N N . LYS A 1 972 ? 110.905 106.967 100.692 1.00 45.14 972 LYS A N 1
ATOM 6150 C CA . LYS A 1 972 ? 111.061 105.611 100.171 1.00 45.14 972 LYS A CA 1
ATOM 6151 C C . LYS A 1 972 ? 110.866 104.518 101.219 1.00 45.14 972 LYS A C 1
ATOM 6152 O O . LYS A 1 972 ? 110.159 103.541 100.916 1.00 45.14 972 LYS A O 1
ATOM 6158 N N . PRO A 1 973 ? 111.439 104.588 102.425 1.00 39.79 973 PRO A N 1
ATOM 6159 C CA . PRO A 1 973 ? 111.207 103.505 103.395 1.00 39.79 973 PRO A CA 1
ATOM 6160 C C . PRO A 1 973 ? 109.862 103.664 104.092 1.00 39.79 973 PRO A C 1
ATOM 6161 O O . PRO A 1 973 ? 109.570 104.709 104.678 1.00 39.79 973 PRO A O 1
ATOM 6165 N N . LEU A 1 974 ? 109.040 102.621 104.020 1.00 30.72 974 LEU A N 1
ATOM 6166 C CA . LEU A 1 974 ? 107.810 102.584 104.791 1.00 30.72 974 LEU A CA 1
ATOM 6167 C C . LEU A 1 974 ? 108.131 102.371 106.271 1.00 30.72 974 LEU A C 1
ATOM 6168 O O . LEU A 1 974 ? 109.188 101.834 106.611 1.00 30.72 974 LEU A O 1
ATOM 6173 N N . PRO A 1 975 ? 107.243 102.795 107.171 1.00 28.87 975 PRO A N 1
ATOM 6174 C CA . PRO A 1 975 ? 107.453 102.504 108.594 1.00 28.87 975 PRO A CA 1
ATOM 6175 C C . PRO A 1 975 ? 107.504 101.006 108.848 1.00 28.87 975 PRO A C 1
ATOM 6176 O O . PRO A 1 975 ? 106.788 100.220 108.223 1.00 28.87 975 PRO A O 1
ATOM 6180 N N . ALA A 1 976 ? 108.368 100.614 109.780 1.00 28.54 976 ALA A N 1
ATOM 6181 C CA . ALA A 1 976 ? 108.582 99.204 110.073 1.00 28.54 976 ALA A CA 1
ATOM 6182 C C . ALA A 1 976 ? 107.421 98.645 110.885 1.00 28.54 976 ALA A C 1
ATOM 6183 O O . ALA A 1 976 ? 106.994 99.250 111.873 1.00 28.54 976 ALA A O 1
ATOM 6185 N N . LEU A 1 977 ? 106.912 97.491 110.464 1.00 26.91 977 LEU A N 1
ATOM 6186 C CA . LEU A 1 977 ? 105.843 96.826 111.194 1.00 26.91 977 LEU A CA 1
ATOM 6187 C C . LEU A 1 977 ? 106.346 96.330 112.544 1.00 26.91 977 LEU A C 1
ATOM 6188 O O . LEU A 1 977 ? 107.519 95.984 112.708 1.00 26.91 977 LEU A O 1
ATOM 6193 N N . LYS A 1 978 ? 105.444 96.303 113.520 1.00 26.40 978 LYS A N 1
ATOM 6194 C CA . LYS A 1 978 ? 105.797 95.815 114.844 1.00 26.40 978 LYS A CA 1
ATOM 6195 C C . LYS A 1 978 ? 106.055 94.313 114.807 1.00 26.40 978 LYS A C 1
ATOM 6196 O O . LYS A 1 978 ? 105.514 93.587 113.970 1.00 26.40 978 LYS A O 1
ATOM 6202 N N . GLU A 1 979 ? 106.899 93.849 115.730 1.00 28.31 979 GLU A N 1
ATOM 6203 C CA . GLU A 1 979 ? 107.301 92.448 115.745 1.00 28.31 979 GLU A CA 1
ATOM 6204 C C . GLU A 1 979 ? 106.191 91.511 116.202 1.00 28.31 979 GLU A C 1
ATOM 6205 O O . GLU A 1 979 ? 106.303 90.300 115.985 1.00 28.31 979 GLU A O 1
ATOM 6211 N N . ASN A 1 980 ? 105.135 92.030 116.824 1.00 26.57 980 ASN A N 1
ATOM 6212 C CA . ASN A 1 980 ? 104.002 91.216 117.242 1.00 26.57 980 ASN A CA 1
ATOM 6213 C C . ASN A 1 980 ? 102.878 91.200 116.216 1.00 26.57 980 ASN A C 1
ATOM 6214 O O . ASN A 1 980 ? 101.816 90.631 116.488 1.00 26.57 980 ASN A O 1
ATOM 6219 N N . VAL A 1 981 ? 103.086 91.810 115.051 1.00 25.42 981 VAL A N 1
ATOM 6220 C CA . VAL A 1 981 ? 102.066 91.876 114.020 1.00 25.42 981 VAL A CA 1
ATOM 6221 C C . VAL A 1 981 ? 102.462 91.113 112.757 1.00 25.42 981 VAL A C 1
ATOM 6222 O O . VAL A 1 981 ? 101.586 90.562 112.081 1.00 25.42 981 VAL A O 1
ATOM 6226 N N . LYS A 1 982 ? 103.758 91.023 112.447 1.00 26.61 982 LYS A N 1
ATOM 6227 C CA . LYS A 1 982 ? 104.199 90.393 111.207 1.00 26.61 982 LYS A CA 1
ATOM 6228 C C . LYS A 1 982 ? 103.921 88.895 111.166 1.00 26.61 982 LYS A C 1
ATOM 6229 O O . LYS A 1 982 ? 103.939 88.308 110.079 1.00 26.61 982 LYS A O 1
ATOM 6235 N N . ARG A 1 983 ? 103.672 88.263 112.310 1.00 25.80 983 ARG A N 1
ATOM 6236 C CA . ARG A 1 983 ? 103.431 86.827 112.357 1.00 25.80 983 ARG A CA 1
ATOM 6237 C C . ARG A 1 983 ? 101.956 86.465 112.251 1.00 25.80 983 ARG A C 1
ATOM 6238 O O . ARG A 1 983 ? 101.617 85.279 112.318 1.00 25.80 983 ARG A O 1
ATOM 6246 N N . VAL A 1 984 ? 101.076 87.451 112.086 1.00 22.57 984 VAL A N 1
ATOM 6247 C CA . VAL A 1 984 ? 99.638 87.233 112.019 1.00 22.57 984 VAL A CA 1
ATOM 6248 C C . VAL A 1 984 ? 99.100 87.990 110.811 1.00 22.57 984 VAL A C 1
ATOM 6249 O O . VAL A 1 984 ? 99.667 89.004 110.392 1.00 22.57 984 VAL A O 1
ATOM 6253 N N . MET A 1 985 ? 97.999 87.492 110.242 1.00 17.65 985 MET A N 1
ATOM 6254 C CA . MET A 1 985 ? 97.366 88.146 109.097 1.00 17.65 985 MET A CA 1
ATOM 6255 C C . MET A 1 985 ? 96.681 89.422 109.574 1.00 17.65 985 MET A C 1
ATOM 6256 O O . MET A 1 985 ? 95.480 89.465 109.847 1.00 17.65 985 MET A O 1
ATOM 6261 N N . PHE A 1 986 ? 97.472 90.490 109.674 1.00 19.38 986 PHE A N 1
ATOM 6262 C CA . PHE A 1 986 ? 96.912 91.790 110.025 1.00 19.38 986 PHE A CA 1
ATOM 6263 C C . PHE A 1 986 ? 96.063 92.360 108.897 1.00 19.38 986 PHE A C 1
ATOM 6264 O O . PHE A 1 986 ? 95.133 93.133 109.152 1.00 19.38 986 PHE A O 1
ATOM 6272 N N . TYR A 1 987 ? 96.365 91.992 107.649 1.00 14.77 987 TYR A N 1
ATOM 6273 C CA . TYR A 1 987 ? 95.682 92.592 106.509 1.00 14.77 987 TYR A CA 1
ATOM 6274 C C . TYR A 1 987 ? 94.262 92.065 106.347 1.00 14.77 987 TYR A C 1
ATOM 6275 O O . TYR A 1 987 ? 93.393 92.784 105.839 1.00 14.77 987 TYR A O 1
ATOM 6284 N N . CYS A 1 988 ? 94.003 90.830 106.762 1.00 15.00 988 CYS A N 1
ATOM 6285 C CA . CYS A 1 988 ? 92.680 90.240 106.590 1.00 15.00 988 CYS A CA 1
ATOM 6286 C C . CYS A 1 988 ? 91.697 90.807 107.608 1.00 15.00 988 CYS A C 1
ATOM 6287 O O . CYS A 1 988 ? 92.047 91.652 108.429 1.00 15.00 988 CYS A O 1
#

GO terms:
  GO:0005737 cytoplasm (C, IDA)
  GO:0009934 regulation of meristem structural organization (P, IMP)
  GO:0005515 protein binding (F, IPI)
  GO:0035198 miRNA binding (F, IDA)
  GO:0051607 defense response to virus (P, IDA)
  GO:0009536 plastid (C, HDA)
  GO:0010072 primary shoot apical meristem specification (P, IMP)
  GO:0010586 miRNA metabolic process (P, IMP)
  GO:1902183 regulation of shoot apical meristem development (P, IMP)
  GO:0035019 somatic stem cell population maintenance (P, IMP)

Organism: Arabidopsis thaliana (NCBI:txid3702)

Sequence (792 aa):
SNFAPRPGFGTLGTKCIVKANHFLADLPTKDLNQYDVTITPEVSSKSVNRAIIAELVRLYKESDLGRRLPAYDGRKSLYTAGELPFTWKEFSVKIERSYKVAIKFVARANMHHLGEFLAGKRADCPQEAVQILDIVLRELSVKRFCPVGRSFFSPDIKTPQRLGEGLESWCGFYQSIRPTQMGLSLNIDMASAAFIEPLPVIEFVAQLLGKDVLSKPLSDSDRVKIKKGLRGVKVEVTHRANVRRKYRVAGLTTQPTREQHTHLPCLQVSYLPMEACKIVEGQRYTKRLNEKQITALLKVTCQRPRDRENDILRTVQHNAYDQDPYAKEFGMNISEKLASVEARILPAPWLKYHENGKEKDCLPQVGQWNMMNKKMINGMTVSRWACVNFSRSVQENVARGFCNELGQMCEVSGMEFNPEPVIPIYSARPDQVEKALKHVYHTSMNKTKGKELELLLAILPDNNGSLYGDLKRICETELGLISQCCLTKHVFKISKQYLANVSLKINVKMGGRNTVLVDAISCRIPLVSDIPTIIFGADVTHPENGEESSPSIAAVVASQDWPEVTKYAGLVCAQAHRQELIQDLYKTWQDPGTVSGGMIRDLLISFRKATGQKPLRIIFYRAGVSEGQFYQVLLYELDAIRKACASLEPNYQPPVTFIVVQKRHHTRLFANNHRDKNSTDRSGNILPGTVVDTKICHPTEFDFYLCSHAGIQGTSRPAHYHVLWDENNFTADGIQSLTNNLCYTYARCTRSVSIVPPAYYAHLAAFRARFYLEVKPLPALKENVKRVMFYC

InterPro domains:
  IPR003100 PAZ domain [PF02170] (363-467)
  IPR003100 PAZ domain [PS50821] (338-451)
  IPR003100 PAZ domain [SM00949] (341-473)
  IPR003165 Piwi domain [PF02171] (626-944)
  IPR003165 Piwi domain [PS50822] (625-946)
  IPR003165 Piwi domain [SM00950] (625-946)
  IPR012337 Ribonuclease H-like superfamily [SSF53098] (613-946)
  IPR014811 Argonaute, linker 1 domain [PF08699] (285-335)
  IPR014811 Argonaute, linker 1 domain [SM01163] (284-336)
  IPR032472 Argonaute linker 2 domain [PF16488] (477-523)
  IPR032473 Protein argonaute, Mid domain [PF16487] (534-611)
  IPR032474 Protein argonaute, N-terminal [PF16486] (140-275)
  IPR036085 PAZ domain superfamily [SSF101690] (331-491)
  IPR036397 Ribonuclease H superfamily [G3DSA:3.30.420.10] (694-988)
  IPR045246 Argonaute-like, PIWI domain [cd04657] (495-945)

Radius of gyration: 29.98 Å; Cα contacts (8 Å, |Δi|>4): 1677; chains: 1; bounding box: 63×80×94 Å